Protein AF-A0A0L0N8L1-F1 (afdb_monomer)

Foldseek 3Di:
DVVVVVVVVVVVPDDPPDPDFQFQQADFLPCVLDDPLLVQLVVVLLVLQQVFADFPLLLVLLLLLLLLLLLLLQLLLLQVLLCCLQPPQQADPVLSLLLNVLLLQLLLQLLQVLLVVCLPVHQLVVVLVLLVLLLVLLLQLLPQDCPPVPRDSSVSSSVSSNSNSNSSNNSLLRSLQSLQLNHHLQNSLLSLLSSNLSNLVSNLVLLVLLVVLLVVLCVVPVQVVVLAPFWPPCPVVSSVSSSVSSSCSSNCSNVSSVVSSVSSVPQDGALQCCCGRRVNSLSSVVNSCVRRNDDDPPPPPPRDDDPDDPDDPDPNSPDDDHHQPDPVSCCVVCPVSPQVLALCLLQLLLLLLLLLPLLLVCSNLLSLLQLVAAADFDDLDPPDPSCADPDVPIGTPSVVCNVSPQGPSQRHRNCSSDGSSNSSVVSSVSCCQQASVLLSQLSVLLSVCSFPDFQLVQLLVLLLVLLVLLLVLLVVCVVRRRHNCSCVSSVSSSVSSSSCNNHNVSSSSNQLSQQATSSSSSNSSSSSNSSNSVSSSVSSVVSVVCVVPPVDSSSSSVSSNVSSVSSNVSSVSSQARHFGQWDWDADPVRDIGIRGDHSSCSNSGDNNCVVVVDDRHPVSSVVVVVVVVVVVVVVVPDDPVVVVVVVVVVVVPDDDDDDDDDDPPDPPPPPVVPPPDDDDDDDDDDDDDDDDDDDDDDDDDDDDDDDDDDDDDDDDDDDDDDDDDDDDDDDDDDDDDDDQLWAKEWEWEFAPFKIKIWIWTDGPPDDDFTHTFWIKMWGCLVNDQIFIWIDGPNHTPGDRHGDPPQRNAPLSRLVVRLCVCCVPVVNVCRVDLLSHAAYEFEAADPQPDQFKDWDDVVSLVVLLVCCQLPVNGGVRRSVVLVSCCVSNVNYTYMYGYQQNLVPPADCVQFDDPDDVVVCVVVSFTFRGGPSLQLLQVLVQVCVVVVHDLQCAWAWEWADDLQTKIFTRHRNGTHHIQGISYSQAAFFGLQAAHDDDPCVLCVVDVQQQDADPPADPSGGDGNVNCCRRHVHGLCVQPVDRDLVVLLPDPPPSSVVNLVRRLVRLLVVVVVSCVVNVVPHQEHEFEHPCSQQPLVSLQSNQVSVCVSQWAFQSVQSDDRDPDQKDWGTDPRTPHTYMYGYTDSSSSSSRSQSPDPVSD

Radius of gyration: 41.77 Å; Cα contacts (8 Å, |Δi|>4): 1923; chains: 1; bounding box: 93×84×122 Å

Mean predicted aligned error: 19.24 Å

Solvent-accessible surface area (backbone atoms only — not comparable to full-atom values): 61815 Å² total; per-residue (Å²): 104,75,64,56,53,50,51,52,56,54,72,71,72,76,71,99,77,72,91,65,73,44,26,73,59,61,61,53,63,53,60,82,65,53,54,72,65,59,55,46,54,52,50,50,48,48,49,62,30,52,76,43,66,78,57,70,67,63,47,51,41,43,22,34,48,40,21,24,39,26,18,57,62,43,26,50,64,63,27,53,40,39,48,29,55,57,77,48,54,90,57,71,68,61,61,66,51,47,44,52,49,33,19,41,53,18,19,30,51,14,7,45,50,39,4,43,44,29,50,72,79,34,60,46,70,52,61,56,53,31,52,51,38,33,39,55,18,30,49,44,42,42,65,47,48,39,72,93,79,82,40,57,34,67,59,48,35,35,50,21,31,19,46,27,13,25,17,52,14,26,46,59,19,44,40,41,36,54,46,43,56,64,37,9,57,81,31,25,54,34,54,46,36,55,27,56,37,21,33,37,47,15,38,38,47,28,42,52,48,43,50,55,47,50,53,54,45,32,77,76,65,40,45,74,83,58,36,30,84,41,32,57,67,48,44,72,60,42,37,53,52,38,48,51,43,35,29,50,46,46,36,52,39,32,53,48,42,57,56,32,50,68,55,50,79,76,56,67,58,44,29,56,51,29,32,23,43,66,66,32,58,70,58,10,48,49,43,44,33,73,75,71,50,76,82,73,85,88,65,67,92,76,68,83,80,78,77,87,69,94,82,71,83,73,83,67,56,93,66,81,70,39,41,74,90,32,71,65,40,51,41,44,48,31,61,72,47,45,33,48,44,42,54,49,15,45,17,46,29,25,17,27,44,27,24,25,55,47,33,57,38,69,76,37,61,50,54,44,41,55,48,61,27,43,50,65,70,54,80,78,51,85,85,43,87,49,40,56,48,88,52,94,89,33,46,33,49,48,65,59,30,60,80,72,43,77,43,72,48,63,47,48,52,59,54,73,76,55,29,59,66,53,47,53,54,51,51,42,52,53,42,43,66,33,42,26,55,25,24,39,52,14,21,56,52,25,38,78,38,44,72,79,48,63,61,41,61,43,32,20,48,29,22,44,51,47,16,52,46,27,38,51,32,12,56,45,32,66,72,24,63,46,26,89,57,10,57,57,36,43,55,44,47,17,52,43,33,16,46,37,30,43,20,34,56,48,41,59,56,46,49,39,41,40,49,40,29,72,68,47,20,22,33,55,24,3,47,17,52,21,32,15,38,52,17,31,52,51,15,48,53,49,45,52,50,45,62,72,74,48,87,56,94,58,46,66,23,52,42,26,39,54,26,14,57,42,18,41,50,22,19,52,36,32,58,40,34,46,70,74,62,51,47,80,48,68,48,98,88,70,54,71,51,70,45,59,57,47,52,65,73,33,28,32,32,48,51,32,44,42,74,74,71,44,66,66,44,54,66,50,46,50,51,50,52,50,53,50,53,51,51,55,51,49,64,73,70,57,56,79,72,60,60,57,58,51,56,60,51,54,64,72,72,66,72,85,77,84,82,77,94,75,92,88,85,82,84,83,83,70,76,80,71,78,81,78,86,84,83,88,88,90,89,84,90,79,87,89,87,86,83,86,83,90,78,88,81,83,88,76,88,85,83,89,83,87,83,89,84,79,94,84,84,84,88,84,90,80,91,80,90,88,82,86,89,86,87,87,85,87,87,86,84,86,89,82,77,97,60,87,71,68,38,25,36,38,20,36,44,47,51,93,39,32,43,37,40,39,34,26,44,36,56,87,89,55,98,57,76,60,41,74,49,36,40,36,33,37,36,27,64,76,56,73,72,28,25,38,34,33,29,49,70,90,42,79,76,38,80,65,41,75,52,68,93,80,56,76,47,71,57,43,41,51,53,51,50,53,48,55,49,38,72,32,80,84,44,73,76,31,72,46,64,80,42,36,46,29,37,37,34,51,35,48,68,41,77,91,43,58,62,67,41,68,58,44,75,67,48,46,51,51,52,57,65,42,21,74,72,39,35,98,54,28,50,63,26,51,57,46,51,55,47,44,52,72,69,28,73,79,30,51,42,30,41,38,32,17,18,21,49,32,60,62,34,48,66,87,75,25,55,62,102,59,65,61,68,61,25,61,77,68,67,56,35,45,42,25,58,59,17,45,39,49,53,37,46,44,52,53,49,17,60,74,69,74,44,56,45,70,75,32,22,34,42,39,32,42,27,40,62,64,28,37,43,34,29,29,50,43,56,36,29,50,48,54,41,22,25,68,42,88,43,32,34,38,54,17,23,25,17,48,17,61,68,65,85,64,50,53,60,72,74,36,90,59,29,85,38,75,27,90,86,36,52,99,92,32,79,36,32,32,40,56,46,44,41,48,64,60,21,24,44,22,64,62,56,77,46,63,57,61,68,61,33,75,75,38,85,49,71,47,26,42,50,46,50,53,50,52,41,52,50,49,42,54,49,51,54,54,37,39,56,75,48,70,69,58,51,58,29,45,34,26,14,35,72,46,36,49,64,36,43,71,58,52,49,55,34,33,61,75,42,33,90,81,30,37,34,66,26,74,75,57,39,54,74,84,74,93,60,55,63,42,74,23,31,31,93,86,32,79,24,44,30,33,36,34,65,64,51,45,54,56,40,50,47,39,64,52,68,75,38,72,92,80,110

pLDDT: mean 81.29, std 20.38, range [22.73, 98.81]

InterPro domains:
  IPR000890 Aliphatic acid kinase, short-chain [PF00871] (745-1147)
  IPR000890 Aliphatic acid kinase, short-chain [PR00471] (745-756)
  IPR000890 Aliphatic acid kinase, short-chain [PR00471] (924-937)
  IPR000890 Aliphatic acid kinase, short-chain [PR00471] (954-975)
  IPR000890 Aliphatic acid kinase, short-chain [PR00471] (1056-1069)
  IPR000890 Aliphatic acid kinase, short-chain [PR00471] (1079-1095)
  IPR000890 Aliphatic acid kinase, short-chain [PR00471] (1135-1147)
  IPR000890 Aliphatic acid kinase, short-chain [PTHR21060] (742-1151)
  IPR004372 Acetate/propionate kinase [MF_00020] (742-1157)
  IPR004372 Acetate/propionate kinase [TIGR00016] (742-1149)
  IPR005828 Major facilitator, sugar transporter-like [PF00083] (96-279)
  IPR005828 Major facilitator, sugar transporter-like [PF00083] (435-585)
  IPR005829 Sugar transporter, conserved site [PS00217] (163-188)
  IPR020846 Major facilitator superfamily domain [PS50850] (58-582)
  IPR023865 Aliphatic acid kinase, short-chain, conserved site [PS01075] (745-756)
  IPR023865 Aliphatic acid kinase, short-chain, conserved site [PS01076] (954-971)
  IPR036259 MFS transporter superfamily [G3DSA:1.20.1250.20] (55-306)
  IPR036259 MFS transporter superfamily [G3DSA:1.20.1250.20] (315-604)
  IPR036259 MFS transporter superfamily [SSF103473] (57-588)
  IPR043129 ATPase, nucleotide binding domain [SSF53067] (742-947)

Structure (mmCIF, N/CA/C/O backbone):
data_AF-A0A0L0N8L1-F1
#
_entry.id   AF-A0A0L0N8L1-F1
#
loop_
_atom_site.group_PDB
_atom_site.id
_atom_site.type_symbol
_atom_site.label_atom_id
_atom_site.label_alt_id
_atom_site.label_comp_id
_atom_site.label_asym_id
_atom_site.label_entity_id
_atom_site.label_seq_id
_atom_site.pdbx_PDB_ins_code
_atom_site.Cartn_x
_atom_site.Cartn_y
_atom_site.Cartn_z
_atom_site.occupancy
_atom_site.B_iso_or_equiv
_atom_site.auth_seq_id
_atom_site.auth_comp_id
_atom_site.auth_asym_id
_atom_site.auth_atom_id
_atom_site.pdbx_PDB_model_num
ATOM 1 N N . MET A 1 1 ? 2.390 -14.575 0.956 1.00 31.30 1 MET A N 1
ATOM 2 C CA . MET A 1 1 ? 2.140 -14.173 -0.447 1.00 31.30 1 MET A CA 1
ATOM 3 C C . MET A 1 1 ? 1.928 -15.355 -1.404 1.00 31.30 1 MET A C 1
ATOM 5 O O . MET A 1 1 ? 0.802 -15.534 -1.832 1.00 31.30 1 MET A O 1
ATOM 9 N N . LEU A 1 2 ? 2.912 -16.229 -1.684 1.00 25.84 2 LEU A N 1
ATOM 10 C CA . LEU A 1 2 ? 2.703 -17.440 -2.521 1.00 25.84 2 LEU A CA 1
ATOM 11 C C . LEU A 1 2 ? 1.665 -18.429 -1.940 1.00 25.84 2 LEU A C 1
ATOM 13 O O . LEU A 1 2 ? 0.949 -19.092 -2.685 1.00 25.84 2 LEU A O 1
ATOM 17 N N . ALA A 1 3 ? 1.545 -18.493 -0.610 1.00 29.69 3 ALA A N 1
ATOM 18 C CA . ALA A 1 3 ? 0.533 -19.297 0.080 1.00 29.69 3 ALA A CA 1
ATOM 19 C C . ALA A 1 3 ? -0.884 -18.688 0.012 1.00 29.69 3 ALA A C 1
ATOM 21 O O . ALA A 1 3 ? -1.840 -19.431 -0.168 1.00 29.69 3 ALA A O 1
ATOM 22 N N . GLU A 1 4 ? -1.027 -17.356 0.077 1.00 34.84 4 GLU A N 1
ATOM 23 C CA . GLU A 1 4 ? -2.303 -16.660 -0.197 1.00 34.84 4 GLU A CA 1
ATOM 24 C C . GLU A 1 4 ? -2.695 -16.793 -1.667 1.00 34.84 4 GLU A C 1
ATOM 26 O O . GLU A 1 4 ? -3.847 -17.074 -1.970 1.00 34.84 4 GLU A O 1
ATOM 31 N N . PHE A 1 5 ? -1.717 -16.707 -2.573 1.00 31.94 5 PHE A N 1
ATOM 32 C CA . PHE A 1 5 ? -1.910 -16.945 -3.999 1.00 31.94 5 PHE A CA 1
ATOM 33 C C . PHE A 1 5 ? -2.424 -18.370 -4.267 1.00 31.94 5 PHE A C 1
ATOM 35 O O . PHE A 1 5 ? -3.373 -18.541 -5.027 1.00 31.94 5 PHE A O 1
ATOM 42 N N . LYS A 1 6 ? -1.879 -19.390 -3.580 1.00 33.03 6 LYS A N 1
ATOM 43 C CA . LYS A 1 6 ? -2.383 -20.777 -3.623 1.00 33.03 6 LYS A CA 1
ATOM 44 C C . LYS A 1 6 ? -3.763 -20.946 -2.983 1.00 33.03 6 LYS A C 1
ATOM 46 O O . LYS A 1 6 ? -4.556 -21.734 -3.488 1.00 33.03 6 LYS A O 1
ATOM 51 N N . ARG A 1 7 ? -4.045 -20.240 -1.884 1.00 37.62 7 ARG A N 1
ATOM 52 C CA . ARG A 1 7 ? -5.322 -20.324 -1.156 1.00 37.62 7 ARG A CA 1
ATOM 53 C C . ARG A 1 7 ? -6.463 -19.710 -1.968 1.00 37.62 7 ARG A C 1
ATOM 55 O O . ARG A 1 7 ? -7.511 -20.330 -2.086 1.00 37.62 7 ARG A O 1
ATOM 62 N N . ASP A 1 8 ? -6.208 -18.579 -2.620 1.00 38.78 8 ASP A N 1
ATOM 63 C CA . ASP A 1 8 ? -7.156 -17.951 -3.539 1.00 38.78 8 ASP A CA 1
ATOM 64 C C . ASP A 1 8 ? -7.320 -18.756 -4.835 1.00 38.78 8 ASP A C 1
ATOM 66 O O . ASP A 1 8 ? -8.438 -18.893 -5.310 1.00 38.78 8 ASP A O 1
ATOM 70 N N . LEU A 1 9 ? -6.255 -19.358 -5.385 1.00 34.81 9 LEU A N 1
ATOM 71 C CA . LEU A 1 9 ? -6.366 -20.297 -6.516 1.00 34.81 9 LEU A CA 1
ATOM 72 C C . LEU A 1 9 ? -7.207 -21.538 -6.171 1.00 34.81 9 LEU A C 1
ATOM 74 O O . LEU A 1 9 ? -7.935 -22.039 -7.028 1.00 34.81 9 LEU A O 1
ATOM 78 N N . HIS A 1 10 ? -7.148 -22.014 -4.923 1.00 37.34 10 HIS A N 1
ATOM 79 C CA . HIS A 1 10 ? -7.992 -23.110 -4.444 1.00 37.34 10 HIS A CA 1
ATOM 80 C C . HIS A 1 10 ? -9.467 -22.696 -4.312 1.00 37.34 10 HIS A C 1
ATOM 82 O O . HIS A 1 10 ? -10.334 -23.446 -4.762 1.00 37.34 10 HIS A O 1
ATOM 88 N N . ASP A 1 11 ? -9.746 -21.487 -3.811 1.00 40.31 11 ASP A N 1
ATOM 89 C CA . ASP A 1 11 ? -11.101 -20.909 -3.710 1.00 40.31 11 ASP A CA 1
ATOM 90 C C . ASP A 1 11 ? -11.741 -20.608 -5.083 1.00 40.31 11 ASP A C 1
ATOM 92 O O . ASP A 1 11 ? -12.947 -20.386 -5.193 1.00 40.31 11 ASP A O 1
ATOM 96 N N . MET A 1 12 ? -10.951 -20.622 -6.162 1.00 39.97 12 MET A N 1
ATOM 97 C CA . MET A 1 12 ? -11.433 -20.412 -7.529 1.00 39.97 12 MET A CA 1
ATOM 98 C C . MET A 1 12 ? -11.924 -21.681 -8.239 1.00 39.97 12 MET A C 1
ATOM 100 O O . MET A 1 12 ? -12.545 -21.556 -9.296 1.00 39.97 12 MET A O 1
ATOM 104 N N . SER A 1 13 ? -11.666 -22.883 -7.705 1.00 36.09 13 SER A N 1
ATOM 105 C CA . SER A 1 13 ? -11.849 -24.140 -8.460 1.00 36.09 13 SER A CA 1
ATOM 106 C C . SER A 1 13 ? -12.893 -25.128 -7.929 1.00 36.09 13 SER A C 1
ATOM 108 O O . SER A 1 13 ? -13.105 -26.153 -8.572 1.00 36.09 13 SER A O 1
ATOM 110 N N . ALA A 1 14 ? -13.612 -24.852 -6.839 1.00 36.22 14 ALA A N 1
ATOM 111 C CA . ALA A 1 14 ? -14.606 -25.810 -6.347 1.00 36.22 14 ALA A CA 1
ATOM 112 C C . ALA A 1 14 ? -15.752 -25.151 -5.569 1.00 36.22 14 ALA A C 1
ATOM 114 O O . ALA A 1 14 ? -15.666 -25.023 -4.357 1.00 36.22 14 ALA A O 1
ATOM 115 N N . ASP A 1 15 ? -16.813 -24.739 -6.276 1.00 35.16 15 ASP A N 1
ATOM 116 C CA . ASP A 1 15 ? -18.218 -25.047 -5.933 1.00 35.16 15 ASP A CA 1
ATOM 117 C C . ASP A 1 15 ? -19.185 -24.285 -6.879 1.00 35.16 15 ASP A C 1
ATOM 119 O O . ASP A 1 15 ? -19.436 -23.089 -6.692 1.00 35.16 15 ASP A O 1
ATOM 123 N N . PRO A 1 16 ? -19.758 -24.946 -7.904 1.00 38.03 16 PRO A N 1
ATOM 124 C CA . PRO A 1 16 ? -20.753 -24.349 -8.798 1.00 38.03 16 PRO A CA 1
ATOM 125 C C . PRO A 1 16 ? -22.111 -24.071 -8.126 1.00 38.03 16 PRO A C 1
ATOM 127 O O . PRO A 1 16 ? -22.988 -23.497 -8.771 1.00 38.03 16 PRO A O 1
ATOM 130 N N . SER A 1 17 ? -22.315 -24.490 -6.870 1.00 34.12 17 SER A N 1
ATOM 131 C CA . SER A 1 17 ? -23.616 -24.462 -6.191 1.00 34.12 17 SER A CA 1
ATOM 132 C C . SER A 1 17 ? -23.808 -23.327 -5.174 1.00 34.12 17 SER A C 1
ATOM 134 O O . SER A 1 17 ? -24.911 -23.163 -4.650 1.00 34.12 17 SER A O 1
ATOM 136 N N . SER A 1 18 ? -22.809 -22.467 -4.935 1.00 39.97 18 SER A N 1
ATOM 137 C CA . SER A 1 18 ? -22.993 -21.340 -4.009 1.00 39.97 18 SER A CA 1
ATOM 138 C C . SER A 1 18 ? -23.802 -20.193 -4.641 1.00 39.97 18 SER A C 1
ATOM 140 O O . SER A 1 18 ? -23.344 -19.390 -5.453 1.00 39.97 18 SER A O 1
ATOM 142 N N . THR A 1 19 ? -25.058 -20.090 -4.223 1.00 41.28 19 THR A N 1
ATOM 143 C CA . THR A 1 19 ? -26.025 -19.020 -4.498 1.00 41.28 19 THR A CA 1
ATOM 144 C C . THR A 1 19 ? -25.607 -17.652 -3.922 1.00 41.28 19 THR A C 1
ATOM 146 O O . THR A 1 19 ? -26.322 -17.067 -3.107 1.00 41.28 19 THR A O 1
ATOM 149 N N . ARG A 1 20 ? -24.455 -17.092 -4.317 1.00 47.56 20 ARG A N 1
ATOM 150 C CA . ARG A 1 20 ? -24.034 -15.733 -3.926 1.00 47.56 20 ARG A CA 1
ATOM 151 C C . ARG A 1 20 ? -23.883 -14.829 -5.144 1.00 47.56 20 ARG A C 1
ATOM 153 O O . ARG A 1 20 ? -22.935 -14.926 -5.915 1.00 47.56 20 ARG A O 1
ATOM 160 N N . ARG A 1 21 ? -24.844 -13.913 -5.283 1.00 55.28 21 ARG A N 1
ATOM 161 C CA . ARG A 1 21 ? -24.829 -12.802 -6.243 1.00 55.28 21 ARG A CA 1
ATOM 162 C C . ARG A 1 21 ? -23.517 -12.025 -6.077 1.00 55.28 21 ARG A C 1
ATOM 164 O O . ARG A 1 21 ? -23.222 -11.563 -4.976 1.00 55.28 21 ARG A O 1
ATOM 171 N N . ARG A 1 22 ? -22.720 -11.953 -7.147 1.00 57.34 22 ARG A N 1
ATOM 172 C CA . ARG A 1 22 ? -21.345 -11.424 -7.109 1.00 57.34 22 ARG A CA 1
ATOM 173 C C . ARG A 1 22 ? -21.270 -9.899 -7.203 1.00 57.34 22 ARG A C 1
ATOM 175 O O . ARG A 1 22 ? -20.314 -9.336 -6.710 1.00 57.34 22 ARG A O 1
ATOM 182 N N . ASN A 1 23 ? -22.261 -9.217 -7.779 1.00 64.56 23 ASN A N 1
ATOM 183 C CA . ASN A 1 23 ? -22.168 -7.781 -8.048 1.00 64.56 23 ASN A CA 1
ATOM 184 C C . ASN A 1 23 ? -23.208 -6.992 -7.248 1.00 64.56 23 ASN A C 1
ATOM 186 O O . ASN A 1 23 ? -24.409 -7.206 -7.407 1.00 64.56 23 ASN A O 1
ATOM 190 N N . ARG A 1 24 ? -22.737 -6.079 -6.393 1.00 65.62 24 ARG A N 1
ATOM 191 C CA . ARG A 1 24 ? -23.572 -5.078 -5.715 1.00 65.62 24 ARG A CA 1
ATOM 192 C C . ARG A 1 24 ? -23.454 -3.684 -6.317 1.00 65.62 24 ARG A C 1
ATOM 194 O O . ARG A 1 24 ? -24.265 -2.832 -5.980 1.00 65.62 24 ARG A O 1
ATOM 201 N N . GLY A 1 25 ? -22.453 -3.451 -7.168 1.00 55.81 25 GLY A N 1
ATOM 202 C CA . GLY A 1 25 ? -22.098 -2.147 -7.738 1.00 55.81 25 GLY A CA 1
ATOM 203 C C . GLY A 1 25 ? -23.075 -1.634 -8.780 1.00 55.81 25 GLY A C 1
ATOM 204 O O . GLY A 1 25 ? -23.444 -0.463 -8.776 1.00 55.81 25 GLY A O 1
ATOM 205 N N . PHE A 1 26 ? -23.531 -2.528 -9.649 1.00 67.00 26 PHE A N 1
ATOM 206 C CA . PHE A 1 26 ? -24.394 -2.184 -10.767 1.00 67.00 26 PHE A CA 1
ATOM 207 C C . PHE A 1 26 ? -25.845 -2.541 -10.447 1.00 67.00 26 PHE A C 1
ATOM 209 O O . PHE A 1 26 ? -26.137 -3.708 -10.243 1.00 67.00 26 PHE A O 1
ATOM 216 N N . LEU A 1 27 ? -26.750 -1.561 -10.367 1.00 62.88 27 LEU A N 1
ATOM 217 C CA . LEU A 1 27 ? -28.189 -1.791 -10.131 1.00 62.88 27 LEU A CA 1
ATOM 218 C C . LEU A 1 27 ? -29.079 -1.108 -11.173 1.00 62.88 27 LEU A C 1
ATOM 220 O O . LEU A 1 27 ? -30.290 -0.975 -10.994 1.00 62.88 27 LEU A O 1
ATOM 224 N N . GLY A 1 28 ? -28.473 -0.710 -12.293 1.00 66.88 28 GLY A N 1
ATOM 225 C CA . GLY A 1 28 ? -29.132 0.106 -13.301 1.00 66.88 28 GLY A CA 1
ATOM 226 C C . GLY A 1 28 ? -29.505 1.500 -12.767 1.00 66.88 28 GLY A C 1
ATOM 227 O O . GLY A 1 28 ? -28.970 1.944 -11.753 1.00 66.88 28 GLY A O 1
ATOM 228 N N . PRO A 1 29 ? -30.428 2.202 -13.440 1.00 61.03 29 PRO A N 1
ATOM 229 C CA . PRO A 1 29 ? -30.813 3.583 -13.126 1.00 61.03 29 PRO A CA 1
ATOM 230 C C . PRO A 1 29 ? -31.693 3.732 -11.874 1.00 61.03 29 PRO A C 1
ATOM 232 O O . PRO A 1 29 ? -32.111 4.842 -11.550 1.00 61.03 29 PRO A O 1
ATOM 235 N N . ASP A 1 30 ? -32.009 2.626 -11.197 1.00 63.00 30 ASP A N 1
ATOM 236 C CA . ASP A 1 30 ? -32.888 2.562 -10.030 1.00 63.00 30 ASP A CA 1
ATOM 237 C C . ASP A 1 30 ? -32.089 2.092 -8.801 1.00 63.00 30 ASP A C 1
ATOM 239 O O . ASP A 1 30 ? -32.341 1.037 -8.215 1.00 63.00 30 ASP A O 1
ATOM 243 N N . SER A 1 31 ? -31.084 2.886 -8.413 1.00 61.56 31 SER A N 1
ATOM 244 C CA . SER A 1 31 ? -30.234 2.646 -7.235 1.00 61.56 31 SER A CA 1
ATOM 245 C C . SER A 1 31 ? -30.989 2.689 -5.902 1.00 61.56 31 SER A C 1
ATOM 247 O O . SER A 1 31 ? -30.432 2.322 -4.869 1.00 61.56 31 SER A O 1
ATOM 249 N N . SER A 1 32 ? -32.286 3.025 -5.926 1.00 58.28 32 SER A N 1
ATOM 250 C CA . SER A 1 32 ? -33.213 2.886 -4.795 1.00 58.28 32 SER A CA 1
ATOM 251 C C . SER A 1 32 ? -33.358 1.438 -4.301 1.00 58.28 32 SER A C 1
ATOM 253 O O . SER A 1 32 ? -33.788 1.208 -3.174 1.00 58.28 32 SER A O 1
ATOM 255 N N . ALA A 1 33 ? -32.965 0.458 -5.125 1.00 59.59 33 ALA A N 1
ATOM 256 C CA . ALA A 1 33 ? -32.945 -0.956 -4.766 1.00 59.59 33 ALA A CA 1
ATOM 257 C C . ALA A 1 33 ? -31.792 -1.345 -3.819 1.00 59.59 33 ALA A C 1
ATOM 259 O O . ALA A 1 33 ? -31.799 -2.475 -3.317 1.00 59.59 33 ALA A O 1
ATOM 260 N N . LEU A 1 34 ? -30.816 -0.450 -3.586 1.00 69.06 34 LEU A N 1
ATOM 261 C CA . LEU A 1 34 ? -29.739 -0.676 -2.622 1.00 69.06 34 LEU A CA 1
ATOM 262 C C . LEU A 1 34 ? -30.287 -0.693 -1.191 1.00 69.06 34 LEU A C 1
ATOM 264 O O . LEU A 1 34 ? -31.005 0.226 -0.793 1.00 69.06 34 LEU A O 1
ATOM 268 N N . PRO A 1 35 ? -29.885 -1.675 -0.368 1.00 71.50 35 PRO A N 1
ATOM 269 C CA . PRO A 1 35 ? -30.033 -1.574 1.075 1.00 71.50 35 PRO A CA 1
ATOM 270 C C . PRO A 1 35 ? -29.400 -0.278 1.597 1.00 71.50 35 PRO A C 1
ATOM 272 O O . PRO A 1 35 ? -28.326 0.115 1.141 1.00 71.50 35 PRO A O 1
ATOM 275 N N . ALA A 1 36 ? -30.014 0.343 2.608 1.00 73.19 36 ALA A N 1
ATOM 276 C CA . ALA A 1 36 ? -29.493 1.564 3.233 1.00 73.19 36 ALA A CA 1
ATOM 277 C C . ALA A 1 36 ? -28.023 1.425 3.679 1.00 73.19 36 ALA A C 1
ATOM 279 O O . ALA A 1 36 ? -27.242 2.363 3.539 1.00 73.19 36 ALA A O 1
ATOM 280 N N . GLN A 1 37 ? -27.635 0.226 4.129 1.00 73.12 37 GLN A N 1
ATOM 281 C CA . GLN A 1 37 ? -26.256 -0.093 4.489 1.00 73.12 37 GLN A CA 1
ATOM 282 C C . GLN A 1 37 ? -25.293 -0.003 3.296 1.00 73.12 37 GLN A C 1
ATOM 284 O O . GLN A 1 37 ? -24.238 0.603 3.418 1.00 73.12 37 GLN A O 1
ATOM 289 N N . ASP A 1 38 ? -25.654 -0.549 2.131 1.00 75.25 38 ASP A N 1
ATOM 290 C CA . ASP A 1 38 ? -24.773 -0.527 0.956 1.00 75.25 38 ASP A CA 1
ATOM 291 C C . ASP A 1 38 ? -24.589 0.916 0.436 1.00 75.25 38 ASP A C 1
ATOM 293 O O . ASP A 1 38 ? -23.500 1.289 -0.002 1.00 75.25 38 ASP A O 1
ATOM 297 N N . VAL A 1 39 ? -25.634 1.755 0.516 1.00 77.75 39 VAL A N 1
ATOM 298 C CA . VAL A 1 39 ? -25.536 3.198 0.210 1.00 77.75 39 VAL A CA 1
ATOM 299 C C . VAL A 1 39 ? -24.558 3.882 1.164 1.00 77.75 39 VAL A C 1
ATOM 301 O O . VAL A 1 39 ? -23.739 4.704 0.747 1.00 77.75 39 VAL A O 1
ATOM 304 N N . GLN A 1 40 ? -24.618 3.522 2.443 1.00 81.06 40 GLN A N 1
ATOM 305 C CA . GLN A 1 40 ? -23.752 4.084 3.462 1.00 81.06 40 GLN A CA 1
ATOM 306 C C . GLN A 1 40 ? -22.291 3.641 3.310 1.00 81.06 40 GLN A C 1
ATOM 308 O O . GLN A 1 40 ? -21.398 4.479 3.434 1.00 81.06 40 GLN A O 1
ATOM 313 N N . ASP A 1 41 ? -22.042 2.370 2.985 1.00 80.38 41 ASP A N 1
ATOM 314 C CA . ASP A 1 41 ? -20.704 1.821 2.730 1.00 80.38 41 ASP A CA 1
ATOM 315 C C . ASP A 1 41 ? -20.020 2.533 1.558 1.00 80.38 41 ASP A C 1
ATOM 317 O O . ASP A 1 41 ? -18.851 2.917 1.656 1.00 80.38 41 ASP A O 1
ATOM 321 N N . ARG A 1 42 ? -20.764 2.786 0.474 1.00 83.75 42 ARG A N 1
ATOM 322 C CA . ARG A 1 42 ? -20.274 3.570 -0.670 1.00 83.75 42 ARG A CA 1
ATOM 323 C C . ARG A 1 42 ? -19.953 5.006 -0.272 1.00 83.75 42 ARG A C 1
ATOM 325 O O . ARG A 1 42 ? -18.864 5.495 -0.559 1.00 83.75 42 ARG A O 1
ATOM 332 N N . HIS A 1 43 ? -20.870 5.666 0.438 1.00 83.50 43 HIS A N 1
ATOM 333 C CA . HIS A 1 43 ? -20.669 7.045 0.877 1.00 83.50 43 HIS A CA 1
ATOM 334 C C . HIS A 1 43 ? -19.462 7.178 1.813 1.00 83.50 43 HIS A C 1
ATOM 336 O O . HIS A 1 43 ? -18.691 8.125 1.683 1.00 83.50 43 HIS A O 1
ATOM 342 N N . GLN A 1 44 ? -19.260 6.230 2.732 1.00 82.50 44 GLN A N 1
ATOM 343 C CA . GLN A 1 44 ? -18.094 6.231 3.613 1.00 82.50 44 GLN A CA 1
ATOM 344 C C . GLN A 1 44 ? -16.796 6.027 2.830 1.00 82.50 44 GLN A C 1
ATOM 346 O O . GLN A 1 44 ? -15.854 6.795 3.017 1.00 82.50 44 GLN A O 1
ATOM 351 N N . LEU A 1 45 ? -16.739 5.021 1.954 1.00 83.44 45 LEU A N 1
ATOM 352 C CA . LEU A 1 45 ? -15.551 4.765 1.142 1.00 83.44 45 LEU A CA 1
ATOM 353 C C . LEU A 1 45 ? -15.181 5.999 0.309 1.00 83.44 45 LEU A C 1
ATOM 355 O O . LEU A 1 45 ? -14.021 6.406 0.275 1.00 83.44 45 LEU A O 1
ATOM 359 N N . ARG A 1 46 ? -16.179 6.625 -0.318 1.00 83.94 46 ARG A N 1
ATOM 360 C CA . ARG A 1 46 ? -15.994 7.865 -1.063 1.00 83.94 46 ARG A CA 1
ATOM 361 C C . ARG A 1 46 ? -15.516 9.002 -0.173 1.00 83.94 46 ARG A C 1
ATOM 363 O O . ARG A 1 46 ? -14.603 9.717 -0.561 1.00 83.94 46 ARG A O 1
ATOM 370 N N . TYR A 1 47 ? -16.105 9.171 1.004 1.00 83.00 47 TYR A N 1
ATOM 371 C CA . TYR A 1 47 ? -15.695 10.203 1.949 1.00 83.00 47 TYR A CA 1
ATOM 372 C C . TYR A 1 47 ? -14.221 10.048 2.354 1.00 83.00 47 TYR A C 1
ATOM 374 O O . TYR A 1 47 ? -13.480 11.027 2.351 1.00 83.00 47 TYR A O 1
ATOM 382 N N . GLU A 1 48 ? -13.763 8.825 2.631 1.00 81.31 48 GLU A N 1
ATOM 383 C CA . GLU A 1 48 ? -12.357 8.551 2.957 1.00 81.31 48 GLU A CA 1
ATOM 384 C C . GLU A 1 48 ? -11.405 8.858 1.790 1.00 81.31 48 GLU A C 1
ATOM 386 O O . GLU A 1 48 ? -10.320 9.408 2.005 1.00 81.31 48 GLU A O 1
ATOM 391 N N . LEU A 1 49 ? -11.821 8.554 0.557 1.00 82.88 49 LEU A N 1
ATOM 392 C CA . LEU A 1 49 ? -11.081 8.935 -0.647 1.00 82.88 49 LEU A CA 1
ATOM 393 C C . LEU A 1 49 ? -11.069 10.460 -0.833 1.00 82.88 49 LEU A C 1
ATOM 395 O O . LEU A 1 49 ? -10.014 11.034 -1.079 1.00 82.88 49 LEU A O 1
ATOM 399 N N . ASP A 1 50 ? -12.211 11.132 -0.674 1.00 83.31 50 ASP A N 1
ATOM 400 C CA . ASP A 1 50 ? -12.374 12.573 -0.899 1.00 83.31 50 ASP A CA 1
ATOM 401 C C . ASP A 1 50 ? -11.668 13.441 0.156 1.00 83.31 50 ASP A C 1
ATOM 403 O O . ASP A 1 50 ? -11.255 14.561 -0.155 1.00 83.31 50 ASP A O 1
ATOM 407 N N . LEU A 1 51 ? -11.446 12.925 1.369 1.00 78.38 51 LEU A N 1
ATOM 408 C CA . LEU A 1 51 ? -10.599 13.581 2.372 1.00 78.38 51 LEU A CA 1
ATOM 409 C C . LEU A 1 51 ? -9.128 13.666 1.955 1.00 78.38 51 LEU A C 1
ATOM 411 O O . LEU A 1 51 ? -8.391 14.511 2.465 1.00 78.38 51 LEU A O 1
ATOM 415 N N . ASN A 1 52 ? -8.702 12.825 1.015 1.00 70.19 52 ASN A N 1
ATOM 416 C CA . ASN A 1 52 ? -7.328 12.750 0.569 1.00 70.19 52 ASN A CA 1
ATOM 417 C C . ASN A 1 52 ? -7.206 13.157 -0.901 1.00 70.19 52 ASN A C 1
ATOM 419 O O . ASN A 1 52 ? -7.527 12.420 -1.832 1.00 70.19 52 ASN A O 1
ATOM 423 N N . SER A 1 53 ? -6.689 14.359 -1.138 1.00 66.50 53 SER A N 1
ATOM 424 C CA . SER A 1 53 ? -6.664 14.931 -2.484 1.00 66.50 53 SER A CA 1
ATOM 425 C C . SER A 1 53 ? -5.636 14.274 -3.413 1.00 66.50 53 SER A C 1
ATOM 427 O O . SER A 1 53 ? -5.892 14.185 -4.610 1.00 66.50 53 SER A O 1
ATOM 429 N N . TRP A 1 54 ? -4.495 13.780 -2.925 1.00 79.44 54 TRP A N 1
ATOM 430 C CA . TRP A 1 54 ? -3.454 13.193 -3.779 1.00 79.44 54 TRP A CA 1
ATOM 431 C C . TRP A 1 54 ? -2.604 12.160 -3.039 1.00 79.44 54 TRP A C 1
ATOM 433 O O . TRP A 1 54 ? -2.152 12.417 -1.926 1.00 79.44 54 TRP A O 1
ATOM 443 N N . ASN A 1 55 ? -2.316 11.022 -3.678 1.00 82.19 55 ASN A N 1
ATOM 444 C CA . ASN A 1 55 ? -1.431 9.996 -3.125 1.00 82.19 55 ASN A CA 1
ATOM 445 C C . ASN A 1 55 ? -0.259 9.712 -4.063 1.00 82.19 55 ASN A C 1
ATOM 447 O O . ASN A 1 55 ? -0.434 9.164 -5.153 1.00 82.19 55 ASN A O 1
ATOM 451 N N . LEU A 1 56 ? 0.948 10.055 -3.611 1.00 83.00 56 LEU A N 1
ATOM 452 C CA . LEU A 1 56 ? 2.175 9.863 -4.384 1.00 83.00 56 LEU A CA 1
ATOM 453 C C . LEU A 1 56 ? 2.510 8.389 -4.623 1.00 83.00 56 LEU A C 1
ATOM 455 O O . LEU A 1 56 ? 3.113 8.083 -5.646 1.00 83.00 56 LEU A O 1
ATOM 459 N N . ARG A 1 57 ? 2.112 7.474 -3.728 1.00 81.56 57 ARG A N 1
ATOM 460 C CA . ARG A 1 57 ? 2.399 6.038 -3.877 1.00 81.56 57 ARG A CA 1
ATOM 461 C C . ARG A 1 57 ? 1.570 5.437 -5.005 1.00 81.56 57 ARG A C 1
ATOM 463 O O . ARG A 1 57 ? 2.126 4.818 -5.904 1.00 81.56 57 ARG A O 1
ATOM 470 N N . ILE A 1 58 ? 0.258 5.678 -4.992 1.00 82.81 58 ILE A N 1
ATOM 471 C CA . ILE A 1 58 ? -0.646 5.201 -6.051 1.00 82.81 58 ILE A CA 1
ATOM 472 C C . ILE A 1 58 ? -0.262 5.822 -7.393 1.00 82.81 58 ILE A C 1
ATOM 474 O O . ILE A 1 58 ? -0.143 5.108 -8.388 1.00 82.81 58 ILE A O 1
ATOM 478 N N . TRP A 1 59 ? -0.025 7.139 -7.411 1.00 89.19 59 TRP A N 1
ATOM 479 C CA . TRP A 1 59 ? 0.413 7.825 -8.621 1.00 89.19 59 TRP A CA 1
ATOM 480 C C . TRP A 1 59 ? 1.733 7.252 -9.140 1.00 89.19 59 TRP A C 1
ATOM 482 O O . TRP A 1 59 ? 1.805 6.906 -10.311 1.00 89.19 59 TRP A O 1
ATOM 492 N N . GLY A 1 60 ? 2.750 7.107 -8.284 1.00 86.31 60 GLY A N 1
ATOM 493 C CA . GLY A 1 60 ? 4.066 6.607 -8.682 1.00 86.31 60 GLY A CA 1
ATOM 494 C C . GLY A 1 60 ? 3.997 5.211 -9.294 1.00 86.31 60 GLY A C 1
ATOM 495 O O . GLY A 1 60 ? 4.640 4.949 -10.310 1.00 86.31 60 GLY A O 1
ATOM 496 N N . VAL A 1 61 ? 3.150 4.336 -8.747 1.00 82.88 61 VAL A N 1
ATOM 497 C CA . VAL A 1 61 ? 2.968 2.991 -9.297 1.00 82.88 61 VAL A CA 1
ATOM 498 C C . VAL A 1 61 ? 2.304 3.032 -10.672 1.00 82.88 61 VAL A C 1
ATOM 500 O O . VAL A 1 61 ? 2.856 2.468 -11.617 1.00 82.88 61 VAL A O 1
ATOM 503 N N . ALA A 1 62 ? 1.166 3.716 -10.811 1.00 86.38 62 ALA A N 1
ATOM 504 C CA . ALA A 1 62 ? 0.467 3.797 -12.093 1.00 86.38 62 ALA A CA 1
ATOM 505 C C . ALA A 1 62 ? 1.300 4.528 -13.165 1.00 86.38 62 ALA A C 1
ATOM 507 O O . ALA A 1 62 ? 1.330 4.127 -14.326 1.00 86.38 62 ALA A O 1
ATOM 508 N N . ALA A 1 63 ? 2.026 5.575 -12.767 1.00 90.25 63 ALA A N 1
ATOM 509 C CA . ALA A 1 63 ? 2.910 6.343 -13.634 1.00 90.25 63 ALA A CA 1
ATOM 510 C C . ALA A 1 63 ? 4.104 5.511 -14.132 1.00 90.25 63 ALA A C 1
ATOM 512 O O . ALA A 1 63 ? 4.438 5.569 -15.313 1.00 90.25 63 ALA A O 1
ATOM 513 N N . SER A 1 64 ? 4.738 4.718 -13.261 1.00 88.56 64 SER A N 1
ATOM 514 C CA . SER A 1 64 ? 5.919 3.917 -13.627 1.00 88.56 64 SER A CA 1
ATOM 515 C C . SER A 1 64 ? 5.626 2.846 -14.683 1.00 88.56 64 SER A C 1
ATOM 517 O O . SER A 1 64 ? 6.433 2.643 -15.592 1.00 88.56 64 SER A O 1
ATOM 519 N N . GLY A 1 65 ? 4.457 2.209 -14.609 1.00 88.00 65 GLY A N 1
ATOM 520 C CA . GLY A 1 65 ? 4.000 1.257 -15.620 1.00 88.00 65 GLY A CA 1
ATOM 521 C C . GLY A 1 65 ? 3.802 1.904 -16.980 1.00 88.00 65 GLY A C 1
ATOM 522 O O . GLY A 1 65 ? 4.446 1.537 -17.959 1.00 88.00 65 GLY A O 1
ATOM 523 N N . PHE A 1 66 ? 3.010 2.973 -17.011 1.00 89.62 66 PHE A N 1
ATOM 524 C CA . PHE A 1 66 ? 2.731 3.700 -18.245 1.00 89.62 66 PHE A CA 1
ATOM 525 C C . PHE A 1 66 ? 3.992 4.324 -18.874 1.00 89.62 66 PHE A C 1
ATOM 527 O O . PHE A 1 66 ? 4.117 4.388 -20.099 1.00 89.62 66 PHE A O 1
ATOM 534 N N . LEU A 1 67 ? 4.960 4.747 -18.048 1.00 92.81 67 LEU A N 1
ATOM 535 C CA . LEU A 1 67 ? 6.282 5.195 -18.495 1.00 92.81 67 LEU A CA 1
ATOM 536 C C . LEU A 1 67 ? 7.056 4.066 -19.190 1.00 92.81 67 LEU A C 1
ATOM 538 O O . LEU A 1 67 ? 7.609 4.276 -20.271 1.00 92.81 67 LEU A O 1
ATOM 542 N N . THR A 1 68 ? 7.089 2.889 -18.562 1.00 91.12 68 THR A N 1
ATOM 543 C CA . THR A 1 68 ? 7.775 1.684 -19.052 1.00 91.12 68 THR A CA 1
ATOM 544 C C . THR A 1 68 ? 7.209 1.240 -20.395 1.00 91.12 68 THR A C 1
ATOM 546 O O . THR A 1 68 ? 7.949 1.016 -21.355 1.00 91.12 68 THR A O 1
ATOM 549 N N . ASP A 1 69 ? 5.890 1.175 -20.493 1.00 89.56 69 ASP A N 1
ATOM 550 C CA . ASP A 1 69 ? 5.205 0.746 -21.704 1.00 89.56 69 ASP A CA 1
ATOM 551 C C . ASP A 1 69 ? 5.390 1.722 -22.844 1.00 89.56 69 ASP A C 1
ATOM 553 O O . ASP A 1 69 ? 5.651 1.324 -23.980 1.00 89.56 69 ASP A O 1
ATOM 557 N N . SER A 1 70 ? 5.313 3.015 -22.536 1.00 91.94 70 SER A N 1
ATOM 558 C CA . SER A 1 70 ? 5.601 4.044 -23.518 1.00 91.94 70 SER A CA 1
ATOM 559 C C . SER A 1 70 ? 7.039 3.943 -24.021 1.00 91.94 70 SER A C 1
ATOM 561 O O . SER A 1 70 ? 7.270 3.935 -25.232 1.00 91.94 70 SER A O 1
ATOM 563 N N . TYR A 1 71 ? 8.009 3.776 -23.118 1.00 94.06 71 TYR A N 1
ATOM 564 C CA . TYR A 1 71 ? 9.400 3.558 -23.500 1.00 94.06 71 TYR A CA 1
ATOM 565 C C . TYR A 1 71 ? 9.532 2.368 -24.464 1.00 94.06 71 TYR A C 1
ATOM 567 O O . TYR A 1 71 ? 10.076 2.526 -25.554 1.00 94.06 71 TYR A O 1
ATOM 575 N N . ASN A 1 72 ? 8.992 1.198 -24.107 1.00 91.69 72 ASN A N 1
ATOM 576 C CA . ASN A 1 72 ? 9.103 -0.036 -24.898 1.00 91.69 72 ASN A CA 1
ATOM 577 C C . ASN A 1 72 ? 8.339 0.017 -26.234 1.00 91.69 72 ASN A C 1
ATOM 579 O O . ASN A 1 72 ? 8.755 -0.582 -27.235 1.00 91.69 72 ASN A O 1
ATOM 583 N N . LEU A 1 73 ? 7.230 0.756 -26.283 1.00 88.69 73 LEU A N 1
ATOM 584 C CA . LEU A 1 73 ? 6.479 0.977 -27.513 1.00 88.69 73 LEU A CA 1
ATOM 585 C C . LEU A 1 73 ? 7.265 1.866 -28.485 1.00 88.69 73 LEU A C 1
ATOM 587 O O . LEU A 1 73 ? 7.410 1.514 -29.657 1.00 88.69 73 LEU A O 1
ATOM 591 N N . PHE A 1 74 ? 7.791 2.999 -28.004 1.00 89.19 74 PHE A N 1
ATOM 592 C CA . PHE A 1 74 ? 8.408 4.024 -28.852 1.00 89.19 74 PHE A CA 1
ATOM 593 C C . PHE A 1 74 ? 9.909 3.832 -29.095 1.00 89.19 74 PHE A C 1
ATOM 595 O O . PHE A 1 74 ? 10.420 4.338 -30.095 1.00 89.19 74 PHE A O 1
ATOM 602 N N . SER A 1 75 ? 10.614 3.055 -28.270 1.00 91.50 75 SER A N 1
ATOM 603 C CA . SER A 1 75 ? 12.016 2.675 -28.504 1.00 91.50 75 SER A CA 1
ATOM 604 C C . SER A 1 75 ? 12.205 1.931 -29.826 1.00 91.50 75 SER A C 1
ATOM 606 O O . SER A 1 75 ? 13.253 2.040 -30.457 1.00 91.50 75 SER A O 1
ATOM 608 N N . THR A 1 76 ? 11.157 1.277 -30.333 1.00 87.25 76 THR A N 1
ATOM 609 C CA . THR A 1 76 ? 11.160 0.667 -31.672 1.00 87.25 76 THR A CA 1
ATOM 610 C C . THR A 1 76 ? 11.424 1.695 -32.769 1.00 87.25 76 THR A C 1
ATOM 612 O O . THR A 1 76 ? 12.228 1.451 -33.668 1.00 87.25 76 THR A O 1
ATOM 615 N N . ASN A 1 77 ? 10.840 2.889 -32.669 1.00 83.69 77 ASN A N 1
ATOM 616 C CA . ASN A 1 77 ? 11.089 3.947 -33.648 1.00 83.69 77 ASN A CA 1
ATOM 617 C C . ASN A 1 77 ? 12.542 4.430 -33.594 1.00 83.69 77 ASN A C 1
ATOM 619 O O . ASN A 1 77 ? 13.114 4.748 -34.636 1.00 83.69 77 ASN A O 1
ATOM 623 N N . VAL A 1 78 ? 13.172 4.405 -32.418 1.00 90.00 78 VAL A N 1
ATOM 624 C CA . VAL A 1 78 ? 14.598 4.725 -32.248 1.00 90.00 78 VAL A CA 1
ATOM 625 C C . VAL A 1 78 ? 15.463 3.695 -32.977 1.00 90.00 78 VAL A C 1
ATOM 627 O O . VAL A 1 78 ? 16.340 4.062 -33.753 1.00 90.00 78 VAL A O 1
ATOM 630 N N . ILE A 1 79 ? 15.164 2.404 -32.815 1.00 91.00 79 ILE A N 1
ATOM 631 C CA . ILE A 1 79 ? 16.054 1.327 -33.262 1.00 91.00 79 ILE A CA 1
ATOM 632 C C . ILE A 1 79 ? 15.865 0.832 -34.695 1.00 91.00 79 ILE A C 1
ATOM 634 O O . ILE A 1 79 ? 16.761 0.185 -35.232 1.00 91.00 79 ILE A O 1
ATOM 638 N N . LEU A 1 80 ? 14.731 1.104 -35.343 1.00 87.44 80 LEU A N 1
ATOM 639 C CA . LEU A 1 80 ? 14.409 0.514 -36.650 1.00 87.44 80 LEU A CA 1
ATOM 640 C C . LEU A 1 80 ? 15.485 0.764 -37.735 1.00 87.44 80 LEU A C 1
ATOM 642 O O . LEU A 1 80 ? 15.572 -0.007 -38.683 1.00 87.44 80 LEU A O 1
ATOM 646 N N . ALA A 1 81 ? 16.269 1.849 -37.652 1.00 88.12 81 ALA A N 1
ATOM 647 C CA . ALA A 1 81 ? 17.274 2.217 -38.662 1.00 88.12 81 ALA A CA 1
ATOM 648 C C . ALA A 1 81 ? 18.534 1.396 -38.434 1.00 88.12 81 ALA A C 1
ATOM 650 O O . ALA A 1 81 ? 19.073 0.835 -39.380 1.00 88.12 81 ALA A O 1
ATOM 651 N N . SER A 1 82 ? 18.912 1.235 -37.168 1.00 91.81 82 SER A N 1
ATOM 652 C CA . SER A 1 82 ? 19.956 0.320 -36.730 1.00 91.81 82 SER A CA 1
ATOM 653 C C . SER A 1 82 ? 19.621 -1.129 -37.091 1.00 91.81 82 SER A C 1
ATOM 655 O O . SER A 1 82 ? 20.453 -1.828 -37.658 1.00 91.81 82 SER A O 1
ATOM 657 N N . VAL A 1 83 ? 18.382 -1.577 -36.860 1.00 90.94 83 VAL A N 1
ATOM 658 C CA . VAL A 1 83 ? 17.949 -2.935 -37.238 1.00 90.94 83 VAL A CA 1
ATOM 659 C C . VAL A 1 83 ? 17.967 -3.124 -38.758 1.00 90.94 83 VAL A C 1
ATOM 661 O O . VAL A 1 83 ? 18.462 -4.143 -39.237 1.00 90.94 83 VAL A O 1
ATOM 664 N N . ALA A 1 84 ? 17.486 -2.140 -39.526 1.00 88.19 84 ALA A N 1
ATOM 665 C CA . ALA A 1 84 ? 17.531 -2.191 -40.987 1.00 88.19 84 ALA A CA 1
ATOM 666 C C . ALA A 1 84 ? 18.969 -2.205 -41.529 1.00 88.19 84 ALA A C 1
ATOM 668 O O . ALA A 1 84 ? 19.255 -2.943 -42.469 1.00 88.19 84 ALA A O 1
ATOM 669 N N . PHE A 1 85 ? 19.868 -1.429 -40.919 1.00 90.19 85 PHE A N 1
ATOM 670 C CA . PHE A 1 85 ? 21.291 -1.399 -41.248 1.00 90.19 85 PHE A CA 1
ATOM 671 C C . PHE A 1 85 ? 21.948 -2.773 -41.051 1.00 90.19 85 PHE A C 1
ATOM 673 O O . PHE A 1 85 ? 22.658 -3.251 -41.936 1.00 90.19 85 PHE A O 1
ATOM 680 N N . VAL A 1 86 ? 21.661 -3.440 -39.928 1.00 90.38 86 VAL A N 1
ATOM 681 C CA . VAL A 1 86 ? 22.300 -4.711 -39.555 1.00 90.38 86 VAL A CA 1
ATOM 682 C C . VAL A 1 86 ? 21.716 -5.913 -40.306 1.00 90.38 86 VAL A C 1
ATOM 684 O O . VAL A 1 86 ? 22.487 -6.696 -40.857 1.00 90.38 86 VAL A O 1
ATOM 687 N N . TYR A 1 87 ? 20.386 -6.073 -40.346 1.00 87.19 87 TYR A N 1
ATOM 688 C CA . TYR A 1 87 ? 19.746 -7.341 -40.742 1.00 87.19 87 TYR A CA 1
ATOM 689 C C . TYR A 1 87 ? 19.149 -7.368 -42.152 1.00 87.19 87 TYR A C 1
ATOM 691 O O . TYR A 1 87 ? 18.929 -8.453 -42.688 1.00 87.19 87 TYR A O 1
ATOM 699 N N . TYR A 1 88 ? 18.825 -6.220 -42.751 1.00 83.31 88 TYR A N 1
ATOM 700 C CA . TYR A 1 88 ? 18.226 -6.175 -44.094 1.00 83.31 88 TYR A CA 1
ATOM 701 C C . TYR A 1 88 ? 18.616 -4.905 -44.872 1.00 83.31 88 TYR A C 1
ATOM 703 O O . TYR A 1 88 ? 17.746 -4.111 -45.251 1.00 83.31 88 TYR A O 1
ATOM 711 N N . PRO A 1 89 ? 19.920 -4.726 -45.162 1.00 69.12 89 PRO A N 1
ATOM 712 C CA . PRO A 1 89 ? 20.426 -3.565 -45.896 1.00 69.12 89 PRO A CA 1
ATOM 713 C C . PRO A 1 89 ? 19.859 -3.456 -47.329 1.00 69.12 89 PRO A C 1
ATOM 715 O O . PRO A 1 89 ? 19.684 -2.344 -47.826 1.00 69.12 89 PRO A O 1
ATOM 718 N N . ASP A 1 90 ? 19.459 -4.577 -47.945 1.00 62.66 90 ASP A N 1
ATOM 719 C CA . ASP A 1 90 ? 19.055 -4.685 -49.361 1.00 62.66 90 ASP A CA 1
ATOM 720 C C . ASP A 1 90 ? 17.589 -4.294 -49.676 1.00 62.66 90 ASP A C 1
ATOM 722 O O . ASP A 1 90 ? 17.038 -4.662 -50.713 1.00 62.66 90 ASP A O 1
ATOM 726 N N . GLY A 1 91 ? 16.909 -3.532 -48.808 1.00 61.06 91 GLY A N 1
ATOM 727 C CA . GLY A 1 91 ? 15.811 -2.677 -49.294 1.00 61.06 91 GLY A CA 1
ATOM 728 C C . GLY A 1 91 ? 14.355 -3.141 -49.125 1.00 61.06 91 GLY A C 1
ATOM 729 O O . GLY A 1 91 ? 13.463 -2.603 -49.786 1.00 61.06 91 GLY A O 1
ATOM 730 N N . ARG A 1 92 ? 14.033 -4.081 -48.228 1.00 69.38 92 ARG A N 1
ATOM 731 C CA . ARG A 1 92 ? 12.624 -4.460 -47.975 1.00 69.38 92 ARG A CA 1
ATOM 732 C C . ARG A 1 92 ? 11.994 -3.556 -46.908 1.00 69.38 92 ARG A C 1
ATOM 734 O O . ARG A 1 92 ? 12.442 -3.543 -45.772 1.00 69.38 92 ARG A O 1
ATOM 741 N N . GLN A 1 93 ? 10.929 -2.823 -47.255 1.00 69.50 93 GLN A N 1
ATOM 742 C CA . GLN A 1 93 ? 10.212 -1.933 -46.314 1.00 69.50 93 GLN A CA 1
ATOM 743 C C . GLN A 1 93 ? 9.145 -2.647 -45.461 1.00 69.50 93 GLN A C 1
ATOM 745 O O . GLN A 1 93 ? 8.738 -2.132 -44.420 1.00 69.50 93 GLN A O 1
ATOM 750 N N . TRP A 1 94 ? 8.685 -3.830 -45.880 1.00 78.50 94 TRP A N 1
ATOM 751 C CA . TRP A 1 94 ? 7.648 -4.592 -45.175 1.00 78.50 94 TRP A CA 1
ATOM 752 C C . TRP A 1 94 ? 8.053 -5.154 -43.795 1.00 78.50 94 TRP A C 1
ATOM 754 O O . TRP A 1 94 ? 7.156 -5.267 -42.962 1.00 78.50 94 TRP A O 1
ATOM 764 N N . PRO A 1 95 ? 9.330 -5.476 -43.475 1.00 84.19 95 PRO A N 1
ATOM 765 C CA . PRO A 1 95 ? 9.693 -5.963 -42.145 1.00 84.19 95 PRO A CA 1
ATOM 766 C C . PRO A 1 95 ? 9.380 -4.937 -41.055 1.00 84.19 95 PRO A C 1
ATOM 768 O O . PRO A 1 95 ? 8.703 -5.269 -40.090 1.00 84.19 95 PRO A O 1
ATOM 771 N N . SER A 1 96 ? 9.762 -3.671 -41.251 1.00 78.94 96 SER A N 1
ATOM 772 C CA . SER A 1 96 ? 9.460 -2.580 -40.312 1.00 78.94 96 SER A CA 1
ATOM 773 C C . SER A 1 96 ? 7.953 -2.382 -40.106 1.00 78.94 96 SER A C 1
ATOM 775 O O . SER A 1 96 ? 7.506 -2.114 -38.993 1.00 78.94 96 SER A O 1
ATOM 777 N N . LEU A 1 97 ? 7.160 -2.559 -41.170 1.00 81.50 97 LEU A N 1
ATOM 778 C CA . LEU A 1 97 ? 5.698 -2.532 -41.103 1.00 81.50 97 LEU A CA 1
ATOM 779 C C . LEU A 1 97 ? 5.158 -3.680 -40.237 1.00 81.50 97 LEU A C 1
ATOM 781 O O . LEU A 1 97 ? 4.349 -3.441 -39.342 1.00 81.50 97 LEU A O 1
ATOM 785 N N . LEU A 1 98 ? 5.610 -4.914 -40.480 1.00 87.00 98 LEU A N 1
ATOM 786 C CA . LEU A 1 98 ? 5.160 -6.079 -39.718 1.00 87.00 98 LEU A CA 1
ATOM 787 C C . LEU A 1 98 ? 5.557 -5.987 -38.241 1.00 87.00 98 LEU A C 1
ATOM 789 O O . LEU A 1 98 ? 4.722 -6.288 -37.396 1.00 87.00 98 LEU A O 1
ATOM 793 N N . ILE A 1 99 ? 6.764 -5.506 -37.917 1.00 87.31 99 ILE A N 1
ATOM 794 C CA . ILE A 1 99 ? 7.202 -5.277 -36.526 1.00 87.31 99 ILE A CA 1
ATOM 795 C C . ILE A 1 99 ? 6.161 -4.453 -35.759 1.00 87.31 99 ILE A C 1
ATOM 797 O O . ILE A 1 99 ? 5.738 -4.846 -34.671 1.00 87.31 99 ILE A O 1
ATOM 801 N N . ASN A 1 100 ? 5.718 -3.338 -36.343 1.00 84.31 100 ASN A N 1
ATOM 802 C CA . ASN A 1 100 ? 4.735 -2.462 -35.714 1.00 84.31 100 ASN A CA 1
ATOM 803 C C . ASN A 1 100 ? 3.338 -3.102 -35.676 1.00 84.31 100 ASN A C 1
ATOM 805 O O . ASN A 1 100 ? 2.663 -3.027 -34.650 1.00 84.31 100 ASN A O 1
ATOM 809 N N . LEU A 1 101 ? 2.912 -3.777 -36.751 1.00 89.19 101 LEU A N 1
ATOM 810 C CA . LEU A 1 101 ? 1.609 -4.452 -36.807 1.00 89.19 101 LEU A CA 1
ATOM 811 C C . LEU A 1 101 ? 1.476 -5.575 -35.773 1.00 89.19 101 LEU A C 1
ATOM 813 O O . LEU A 1 101 ? 0.435 -5.672 -35.129 1.00 89.19 101 LEU A O 1
ATOM 817 N N . PHE A 1 102 ? 2.512 -6.396 -35.576 1.00 93.19 102 PHE A N 1
ATOM 818 C CA . PHE A 1 102 ? 2.491 -7.468 -34.577 1.00 93.19 102 PHE A CA 1
ATOM 819 C C . PHE A 1 102 ? 2.407 -6.917 -33.152 1.00 93.19 102 PHE A C 1
ATOM 821 O O . PHE A 1 102 ? 1.656 -7.460 -32.343 1.00 93.19 102 PHE A O 1
ATOM 828 N N . THR A 1 103 ? 3.091 -5.808 -32.850 1.00 92.31 103 THR A N 1
ATOM 829 C CA . THR A 1 103 ? 2.926 -5.132 -31.554 1.00 92.31 103 THR A CA 1
ATOM 830 C C . THR A 1 103 ? 1.514 -4.593 -31.373 1.00 92.31 103 THR A C 1
ATOM 832 O O . THR A 1 103 ? 0.911 -4.839 -30.335 1.00 92.31 103 THR A O 1
ATOM 835 N N . LEU A 1 104 ? 0.950 -3.916 -32.380 1.00 92.25 104 LEU A N 1
ATOM 836 C CA . LEU A 1 104 ? -0.417 -3.390 -32.305 1.00 92.25 104 LEU A CA 1
ATOM 837 C C . LEU A 1 104 ? -1.458 -4.508 -32.151 1.00 92.25 104 LEU A C 1
ATOM 839 O O . LEU A 1 104 ? -2.383 -4.371 -31.353 1.00 92.25 104 LEU A O 1
ATOM 843 N N . LEU A 1 105 ? -1.293 -5.625 -32.866 1.00 95.50 105 LEU A N 1
ATOM 844 C CA . LEU A 1 105 ? -2.160 -6.798 -32.745 1.00 95.50 105 LEU A CA 1
ATOM 845 C C . LEU A 1 105 ? -2.074 -7.411 -31.343 1.00 95.50 105 LEU A C 1
ATOM 847 O O . LEU A 1 105 ? -3.105 -7.707 -30.738 1.00 95.50 105 LEU A O 1
ATOM 851 N N . GLY A 1 106 ? -0.855 -7.551 -30.815 1.00 96.50 106 GLY A N 1
ATOM 852 C CA . GLY A 1 106 ? -0.631 -7.953 -29.431 1.00 96.50 106 GLY A CA 1
ATOM 853 C C . GLY A 1 106 ? -1.349 -7.019 -28.457 1.00 96.50 106 GLY A C 1
ATOM 854 O O . GLY A 1 106 ? -2.066 -7.494 -27.582 1.00 96.50 106 GLY A O 1
ATOM 855 N N . SER A 1 107 ? -1.253 -5.700 -28.653 1.00 95.75 107 SER A N 1
ATOM 856 C CA . SER A 1 107 ? -1.919 -4.710 -27.796 1.00 95.75 107 SER A CA 1
ATOM 857 C C . SER A 1 107 ? -3.437 -4.793 -27.832 1.00 95.75 107 SER A C 1
ATOM 859 O O . SER A 1 107 ? -4.047 -4.715 -26.771 1.00 95.75 107 SER A O 1
ATOM 861 N N . VAL A 1 108 ? -4.054 -5.024 -28.995 1.00 97.50 108 VAL A N 1
ATOM 862 C CA . VAL A 1 108 ? -5.508 -5.260 -29.089 1.00 97.50 108 VAL A CA 1
ATOM 863 C C . VAL A 1 108 ? -5.909 -6.466 -28.237 1.00 97.50 108 VAL A C 1
ATOM 865 O O . VAL A 1 108 ? -6.852 -6.387 -27.450 1.00 97.50 108 VAL A O 1
ATOM 868 N N . ILE A 1 109 ? -5.176 -7.576 -28.360 1.00 97.81 109 ILE A N 1
ATOM 869 C CA . ILE A 1 109 ? -5.450 -8.793 -27.588 1.00 97.81 109 ILE A CA 1
ATOM 870 C C . ILE A 1 109 ? -5.239 -8.538 -26.094 1.00 97.81 109 ILE A C 1
ATOM 872 O O . ILE A 1 109 ? -6.103 -8.897 -25.298 1.00 97.81 109 ILE A O 1
ATOM 876 N N . GLY A 1 110 ? -4.142 -7.879 -25.715 1.00 96.56 110 GLY A N 1
ATOM 877 C CA . GLY A 1 110 ? -3.844 -7.503 -24.335 1.00 96.56 110 GLY A CA 1
ATOM 878 C C . GLY A 1 110 ? -4.944 -6.647 -23.709 1.00 96.56 110 GLY A C 1
ATOM 879 O O . GLY A 1 110 ? -5.441 -6.983 -22.639 1.00 96.56 110 GLY A O 1
ATOM 880 N N . GLN A 1 111 ? -5.397 -5.603 -24.410 1.00 96.81 111 GLN A N 1
ATOM 881 C CA . GLN A 1 111 ? -6.449 -4.690 -23.946 1.00 96.81 111 GLN A CA 1
ATOM 882 C C . GLN A 1 111 ? -7.779 -5.411 -23.702 1.00 96.81 111 GLN A C 1
ATOM 884 O O . GLN A 1 111 ? -8.420 -5.192 -22.674 1.00 96.81 111 GLN A O 1
ATOM 889 N N . LEU A 1 112 ? -8.191 -6.291 -24.621 1.00 97.50 112 LEU A N 1
ATOM 890 C CA . LEU A 1 112 ? -9.430 -7.060 -24.483 1.00 97.50 112 LEU A CA 1
ATOM 891 C C . LEU A 1 112 ? -9.320 -8.121 -23.381 1.00 97.50 112 LEU A C 1
ATOM 893 O O . LEU A 1 112 ? -10.204 -8.224 -22.529 1.00 97.50 112 LEU A O 1
ATOM 897 N N . LEU A 1 113 ? -8.228 -8.889 -23.386 1.00 96.12 113 LEU A N 1
ATOM 898 C CA . LEU A 1 113 ? -8.007 -9.990 -22.456 1.00 96.12 113 LEU A CA 1
ATOM 899 C C . LEU A 1 113 ? -7.864 -9.480 -21.023 1.00 96.12 113 LEU A C 1
ATOM 901 O O . LEU A 1 113 ? -8.606 -9.911 -20.147 1.00 96.12 113 LEU A O 1
ATOM 905 N N . PHE A 1 114 ? -6.944 -8.550 -20.772 1.00 95.00 114 PHE A N 1
ATOM 906 C CA . PHE A 1 114 ? -6.697 -8.041 -19.424 1.00 95.00 114 PHE A CA 1
ATOM 907 C C . PHE A 1 114 ? -7.785 -7.079 -18.953 1.00 95.00 114 PHE A C 1
ATOM 909 O O . PHE A 1 114 ? -8.056 -7.045 -17.757 1.00 95.00 114 PHE A O 1
ATOM 916 N N . GLY A 1 115 ? -8.475 -6.378 -19.861 1.00 94.69 115 GLY A N 1
ATOM 917 C CA . GLY A 1 115 ? -9.687 -5.635 -19.514 1.00 94.69 115 GLY A CA 1
ATOM 918 C C . GLY A 1 115 ? -10.742 -6.546 -18.877 1.00 94.69 115 GLY A C 1
ATOM 919 O O . GLY A 1 115 ? -11.232 -6.256 -17.785 1.00 94.69 115 GLY A O 1
ATOM 920 N N . PHE A 1 116 ? -11.016 -7.690 -19.513 1.00 94.50 116 PHE A N 1
ATOM 921 C CA . PHE A 1 116 ? -11.935 -8.704 -18.993 1.00 94.50 116 PHE A CA 1
ATOM 922 C C . PHE A 1 116 ? -11.409 -9.396 -17.731 1.00 94.50 116 PHE A C 1
ATOM 924 O O . PHE A 1 116 ? -12.101 -9.455 -16.712 1.00 94.50 116 PHE A O 1
ATOM 931 N N . LEU A 1 117 ? -10.172 -9.903 -17.769 1.00 92.69 117 LEU A N 1
ATOM 932 C CA . LEU A 1 117 ? -9.592 -10.624 -16.640 1.00 92.69 117 LEU A CA 1
ATOM 933 C C . LEU A 1 117 ? -9.524 -9.734 -15.392 1.00 92.69 117 LEU A C 1
ATOM 935 O O . LEU A 1 117 ? -9.731 -10.243 -14.294 1.00 92.69 117 LEU A O 1
ATOM 939 N N . ALA A 1 118 ? -9.281 -8.427 -15.525 1.00 91.12 118 ALA A N 1
ATOM 940 C CA . ALA A 1 118 ? -9.220 -7.513 -14.385 1.00 91.12 118 ALA A CA 1
ATOM 941 C C . ALA A 1 118 ? -10.560 -7.365 -13.678 1.00 91.12 118 ALA A C 1
ATOM 943 O O . ALA A 1 118 ? -10.577 -7.258 -12.453 1.00 91.12 118 ALA A O 1
ATOM 944 N N . ASP A 1 119 ? -11.666 -7.348 -14.428 1.00 90.62 119 ASP A N 1
ATOM 945 C CA . ASP A 1 119 ? -13.018 -7.305 -13.855 1.00 90.62 119 ASP A CA 1
ATOM 946 C C . ASP A 1 119 ? -13.373 -8.620 -13.150 1.00 90.62 119 ASP A C 1
ATOM 948 O O . ASP A 1 119 ? -14.189 -8.612 -12.231 1.00 90.62 119 ASP A O 1
ATOM 952 N N . TRP A 1 120 ? -12.762 -9.736 -13.563 1.00 86.06 120 TRP A N 1
ATOM 953 C CA . TRP A 1 120 ? -13.071 -11.073 -13.054 1.00 86.06 120 TRP A CA 1
ATOM 954 C C . TRP A 1 120 ? -12.170 -11.530 -11.893 1.00 86.06 120 TRP A C 1
ATOM 956 O O . TRP A 1 120 ? -12.653 -12.019 -10.873 1.00 86.06 120 TRP A O 1
ATOM 966 N N . TYR A 1 121 ? -10.850 -11.398 -12.037 1.00 83.00 121 TYR A N 1
ATOM 967 C CA . TYR A 1 121 ? -9.841 -11.905 -11.096 1.00 83.00 121 TYR A CA 1
ATOM 968 C C . TYR A 1 121 ? -9.379 -10.841 -10.080 1.00 83.00 121 TYR A C 1
ATOM 970 O O . TYR A 1 121 ? -8.991 -11.174 -8.953 1.00 83.00 121 TYR A O 1
ATOM 978 N N . GLY A 1 122 ? -9.461 -9.556 -10.431 1.00 83.38 122 GLY A N 1
ATOM 979 C CA . GLY A 1 122 ? -9.011 -8.431 -9.606 1.00 83.38 122 GLY A CA 1
ATOM 980 C C . GLY A 1 122 ? -8.025 -7.512 -10.315 1.00 83.38 122 GLY A C 1
ATOM 981 O O . GLY A 1 122 ? -7.309 -7.930 -11.226 1.00 83.38 122 GLY A O 1
ATOM 982 N N . ARG A 1 123 ? -7.980 -6.253 -9.865 1.00 84.75 123 ARG A N 1
ATOM 983 C CA . ARG A 1 123 ? -7.205 -5.185 -10.508 1.00 84.75 123 ARG A CA 1
ATOM 984 C C . ARG A 1 123 ? -5.711 -5.350 -10.287 1.00 84.75 123 ARG A C 1
ATOM 986 O O . ARG A 1 123 ? -4.947 -5.339 -11.244 1.00 84.75 123 ARG A O 1
ATOM 993 N N . THR A 1 124 ? -5.282 -5.526 -9.038 1.00 77.44 124 THR A N 1
ATOM 994 C CA . THR A 1 124 ? -3.848 -5.480 -8.710 1.00 77.44 124 THR A CA 1
ATOM 995 C C . THR A 1 124 ? -3.119 -6.784 -9.004 1.00 77.44 124 THR A C 1
ATOM 997 O O . THR A 1 124 ? -1.928 -6.767 -9.297 1.00 77.44 124 THR A O 1
ATOM 1000 N N . ARG A 1 125 ? -3.824 -7.922 -9.014 1.00 76.56 125 ARG A N 1
ATOM 1001 C CA . ARG A 1 125 ? -3.222 -9.242 -9.289 1.00 76.56 125 ARG A CA 1
ATOM 1002 C C . ARG A 1 125 ? -2.676 -9.362 -10.708 1.00 76.56 125 ARG A C 1
ATOM 1004 O O . ARG A 1 125 ? -1.588 -9.891 -10.909 1.00 76.56 125 ARG A O 1
ATOM 1011 N N . LEU A 1 126 ? -3.422 -8.865 -11.690 1.00 80.19 126 LEU A N 1
ATOM 1012 C CA . LEU A 1 126 ? -3.003 -8.908 -13.093 1.00 80.19 126 LEU A CA 1
ATOM 1013 C C . LEU A 1 126 ? -1.935 -7.865 -13.424 1.00 80.19 126 LEU A C 1
ATOM 1015 O O . LEU A 1 126 ? -1.174 -8.050 -14.369 1.00 80.19 126 LEU A O 1
ATOM 1019 N N . TYR A 1 127 ? -1.841 -6.825 -12.598 1.00 70.69 127 TYR A N 1
ATOM 1020 C CA . TYR A 1 127 ? -0.873 -5.740 -12.721 1.00 70.69 127 TYR A CA 1
ATOM 1021 C C . TYR A 1 127 ? 0.584 -6.191 -12.517 1.00 70.69 127 TYR A C 1
ATOM 1023 O O . TYR A 1 127 ? 1.513 -5.553 -13.003 1.00 70.69 127 TYR A O 1
ATOM 1031 N N . GLY A 1 128 ? 0.810 -7.311 -11.821 1.00 76.00 128 GLY A N 1
ATOM 1032 C CA . GLY A 1 128 ? 2.132 -7.944 -11.750 1.00 76.00 128 GLY A CA 1
ATOM 1033 C C . GLY A 1 128 ? 2.455 -8.813 -12.971 1.00 76.00 128 GLY A C 1
ATOM 1034 O O . GLY A 1 128 ? 3.600 -8.859 -13.409 1.00 76.00 128 GLY A O 1
ATOM 1035 N N . ILE A 1 129 ? 1.452 -9.494 -13.534 1.00 83.19 129 ILE A N 1
ATOM 1036 C CA . ILE A 1 129 ? 1.638 -10.450 -14.639 1.00 83.19 129 ILE A CA 1
ATOM 1037 C C . ILE A 1 129 ? 2.003 -9.730 -15.934 1.00 83.19 129 ILE A C 1
ATOM 1039 O O . ILE A 1 129 ? 2.884 -10.196 -16.654 1.00 83.19 129 ILE A O 1
ATOM 1043 N N . GLU A 1 130 ? 1.355 -8.603 -16.232 1.00 88.31 130 GLU A N 1
ATOM 1044 C CA . GLU A 1 130 ? 1.650 -7.863 -17.461 1.00 88.31 130 GLU A CA 1
ATOM 1045 C C . GLU A 1 130 ? 3.110 -7.381 -17.497 1.00 88.31 130 GLU A C 1
ATOM 1047 O O . GLU A 1 130 ? 3.809 -7.596 -18.485 1.00 88.31 130 GLU A O 1
ATOM 1052 N N . LEU A 1 131 ? 3.629 -6.900 -16.366 1.00 84.62 131 LEU A N 1
ATOM 1053 C CA . LEU A 1 131 ? 4.991 -6.384 -16.279 1.00 84.62 131 LEU A CA 1
ATOM 1054 C C . LEU A 1 131 ? 6.042 -7.477 -16.484 1.00 84.62 131 LEU A C 1
ATOM 1056 O O . LEU A 1 131 ? 7.082 -7.249 -17.100 1.00 84.62 131 LEU A O 1
ATOM 1060 N N . VAL A 1 132 ? 5.751 -8.695 -16.014 1.00 87.81 132 VAL A N 1
ATOM 1061 C CA . VAL A 1 132 ? 6.570 -9.877 -16.311 1.00 87.81 132 VAL A CA 1
ATOM 1062 C C . VAL A 1 132 ? 6.567 -10.163 -17.814 1.00 87.81 132 VAL A C 1
ATOM 1064 O O . VAL A 1 132 ? 7.631 -10.432 -18.372 1.00 87.81 132 VAL A O 1
ATOM 1067 N N . LEU A 1 133 ? 5.416 -10.058 -18.492 1.00 91.00 133 LEU A N 1
ATOM 1068 C CA . LEU A 1 133 ? 5.350 -10.203 -19.952 1.00 91.00 133 LEU A CA 1
ATOM 1069 C C . LEU A 1 133 ? 6.194 -9.135 -20.655 1.00 91.00 133 LEU A C 1
ATOM 1071 O O . LEU A 1 133 ? 6.943 -9.473 -21.574 1.00 91.00 133 LEU A O 1
ATOM 1075 N N . VAL A 1 134 ? 6.128 -7.875 -20.215 1.00 91.06 134 VAL A N 1
ATOM 1076 C CA . VAL A 1 134 ? 6.932 -6.776 -20.772 1.00 91.06 134 VAL A CA 1
ATOM 1077 C C . VAL A 1 134 ? 8.427 -7.026 -20.559 1.00 91.06 134 VAL A C 1
ATOM 1079 O O . VAL A 1 134 ? 9.184 -6.971 -21.519 1.00 91.06 134 VAL A O 1
ATOM 1082 N N . ILE A 1 135 ? 8.874 -7.400 -19.358 1.00 91.19 135 ILE A N 1
ATOM 1083 C CA . ILE A 1 135 ? 10.299 -7.665 -19.080 1.00 91.19 135 ILE A CA 1
ATOM 1084 C C . ILE A 1 135 ? 10.826 -8.831 -19.915 1.00 91.19 135 ILE A C 1
ATOM 1086 O O . ILE A 1 135 ? 11.854 -8.703 -20.583 1.00 91.19 135 ILE A O 1
ATOM 1090 N N . VAL A 1 136 ? 10.120 -9.966 -19.897 1.00 94.00 136 VAL A N 1
ATOM 1091 C CA . VAL A 1 136 ? 10.536 -11.171 -20.626 1.00 94.00 136 VAL A CA 1
ATOM 1092 C C . VAL A 1 136 ? 10.575 -10.896 -22.124 1.00 94.00 136 VAL A C 1
ATOM 1094 O O . VAL A 1 136 ? 11.540 -11.264 -22.793 1.00 94.00 136 VAL A O 1
ATOM 1097 N N . SER A 1 137 ? 9.565 -10.209 -22.657 1.00 95.06 137 SER A N 1
ATOM 1098 C CA . SER A 1 137 ? 9.549 -9.851 -24.073 1.00 95.06 137 SER A CA 1
ATOM 1099 C C . SER A 1 137 ? 10.608 -8.810 -24.434 1.00 95.06 137 SER A C 1
ATOM 1101 O O . SER A 1 137 ? 11.215 -8.951 -25.489 1.00 95.06 137 SER A O 1
ATOM 1103 N N . THR A 1 138 ? 10.922 -7.833 -23.577 1.00 94.44 138 THR A N 1
ATOM 1104 C CA . THR A 1 138 ? 12.024 -6.878 -23.803 1.00 94.44 138 THR A CA 1
ATOM 1105 C C . THR A 1 138 ? 13.370 -7.586 -23.892 1.00 94.44 138 THR A C 1
ATOM 1107 O O . THR A 1 138 ? 14.128 -7.339 -24.832 1.00 94.44 138 THR A O 1
ATOM 1110 N N . ILE A 1 139 ? 13.643 -8.528 -22.985 1.00 94.06 139 ILE A N 1
ATOM 1111 C CA . ILE A 1 139 ? 14.842 -9.373 -23.051 1.00 94.06 139 ILE A CA 1
ATOM 1112 C C . ILE A 1 139 ? 14.816 -10.230 -24.326 1.00 94.06 139 ILE A C 1
ATOM 1114 O O . ILE A 1 139 ? 15.823 -10.323 -25.027 1.00 94.06 139 ILE A O 1
ATOM 1118 N N . GLY A 1 140 ? 13.666 -10.808 -24.680 1.00 94.50 140 GLY A N 1
ATOM 1119 C CA . GLY A 1 140 ? 13.489 -11.595 -25.905 1.00 94.50 140 GLY A CA 1
ATOM 1120 C C . GLY A 1 140 ? 13.765 -10.802 -27.190 1.00 94.50 140 GLY A C 1
ATOM 1121 O O . GLY A 1 140 ? 14.477 -11.274 -28.079 1.00 94.50 140 GLY A O 1
ATOM 1122 N N . VAL A 1 141 ? 13.281 -9.559 -27.283 1.00 94.50 141 VAL A N 1
ATOM 1123 C CA . VAL A 1 141 ? 13.589 -8.660 -28.409 1.00 94.50 141 VAL A CA 1
ATOM 1124 C C . VAL A 1 141 ? 15.083 -8.326 -28.419 1.00 94.50 141 VAL A C 1
ATOM 1126 O O . VAL A 1 141 ? 15.731 -8.466 -29.456 1.00 94.50 141 VAL A O 1
ATOM 1129 N N . ALA A 1 142 ? 15.655 -7.947 -27.272 1.00 94.62 142 ALA A N 1
ATOM 1130 C CA . ALA A 1 142 ? 17.067 -7.577 -27.157 1.00 94.62 142 ALA A CA 1
ATOM 1131 C C . ALA A 1 142 ? 18.035 -8.738 -27.452 1.00 94.62 142 ALA A C 1
ATOM 1133 O O . ALA A 1 142 ? 19.175 -8.491 -27.837 1.00 94.62 142 ALA A O 1
ATOM 1134 N N . THR A 1 143 ? 17.594 -9.991 -27.310 1.00 93.38 143 THR A N 1
ATOM 1135 C CA . THR A 1 143 ? 18.390 -11.207 -27.569 1.00 93.38 143 THR A CA 1
ATOM 1136 C C . THR A 1 143 ? 18.097 -11.859 -28.923 1.00 93.38 143 THR A C 1
ATOM 1138 O O . THR A 1 143 ? 18.762 -12.822 -29.301 1.00 93.38 143 THR A O 1
ATOM 1141 N N . SER A 1 144 ? 17.157 -11.317 -29.707 1.00 92.69 144 SER A N 1
ATOM 1142 C CA . SER A 1 144 ? 16.824 -11.850 -31.033 1.00 92.69 144 SER A CA 1
ATOM 1143 C C . SER A 1 144 ? 18.040 -11.795 -31.970 1.00 92.69 144 SER A C 1
ATOM 1145 O O . SER A 1 144 ? 18.700 -10.760 -32.094 1.00 92.69 144 SER A O 1
ATOM 1147 N N . SER A 1 145 ? 18.363 -12.917 -32.617 1.00 87.75 145 SER A N 1
ATOM 1148 C CA . SER A 1 145 ? 19.483 -13.057 -33.560 1.00 87.75 145 SER A CA 1
ATOM 1149 C C . SER A 1 145 ? 19.198 -14.175 -34.572 1.00 87.75 145 SER A C 1
ATOM 1151 O O . SER A 1 145 ? 18.224 -14.912 -34.417 1.00 87.75 145 SER A O 1
ATOM 1153 N N . ASN A 1 146 ? 20.046 -14.318 -35.595 1.00 82.25 146 ASN A N 1
ATOM 1154 C CA . ASN A 1 146 ? 19.955 -15.432 -36.548 1.00 82.25 146 ASN A CA 1
ATOM 1155 C C . ASN A 1 146 ? 20.477 -16.775 -35.981 1.00 82.25 146 ASN A C 1
ATOM 1157 O O . ASN A 1 146 ? 20.374 -17.807 -36.642 1.00 82.25 146 ASN A O 1
ATOM 1161 N N . GLY A 1 147 ? 21.057 -16.787 -34.770 1.00 75.75 147 GLY A N 1
ATOM 1162 C CA . GLY A 1 147 ? 21.771 -17.958 -34.245 1.00 75.75 147 GLY A CA 1
ATOM 1163 C C . GLY A 1 147 ? 22.914 -18.414 -35.169 1.00 75.75 147 GLY A C 1
ATOM 1164 O O . GLY A 1 147 ? 23.422 -17.630 -35.971 1.00 75.75 147 GLY A O 1
ATOM 1165 N N . TYR A 1 148 ? 23.306 -19.691 -35.092 1.00 78.31 148 TYR A N 1
ATOM 1166 C CA . TYR A 1 148 ? 24.224 -20.324 -36.053 1.00 78.31 148 TYR A CA 1
ATOM 1167 C C . TYR A 1 148 ? 23.474 -20.704 -37.349 1.00 78.31 148 TYR A C 1
ATOM 1169 O O . TYR A 1 148 ? 23.368 -21.868 -37.702 1.00 78.31 148 TYR A O 1
ATOM 1177 N N . GLY A 1 149 ? 22.858 -19.723 -38.018 1.00 72.94 149 GLY A N 1
ATOM 1178 C CA . GLY A 1 149 ? 22.179 -19.892 -39.314 1.00 72.94 149 GLY A CA 1
ATOM 1179 C C . GLY A 1 149 ? 20.789 -20.551 -39.298 1.00 72.94 149 GLY A C 1
ATOM 1180 O O . GLY A 1 149 ? 20.066 -20.424 -40.282 1.00 72.94 149 GLY A O 1
ATOM 1181 N N . ASP A 1 150 ? 20.387 -21.186 -38.195 1.00 77.88 150 ASP A N 1
ATOM 1182 C CA . ASP A 1 150 ? 19.146 -21.978 -38.111 1.00 77.88 150 ASP A CA 1
ATOM 1183 C C . ASP A 1 150 ? 17.925 -21.219 -37.551 1.00 77.88 150 ASP A C 1
ATOM 1185 O O . ASP A 1 150 ? 16.805 -21.735 -37.568 1.00 77.88 150 ASP A O 1
ATOM 1189 N N . LEU A 1 151 ? 18.103 -19.992 -37.044 1.00 82.50 151 LEU A N 1
ATOM 1190 C CA . LEU A 1 151 ? 17.017 -19.189 -36.474 1.00 82.50 151 LEU A CA 1
ATOM 1191 C C . LEU A 1 151 ? 16.705 -17.976 -37.353 1.00 82.50 151 LEU A C 1
ATOM 1193 O O . LEU A 1 151 ? 17.589 -17.258 -37.809 1.00 82.50 151 LEU A O 1
ATOM 1197 N N . SER A 1 152 ? 15.417 -17.696 -37.559 1.00 88.31 152 SER A N 1
ATOM 1198 C CA . SER A 1 152 ? 14.990 -16.476 -38.248 1.00 88.31 152 SER A CA 1
ATOM 1199 C C . SER A 1 152 ? 14.926 -15.308 -37.264 1.00 88.31 152 SER A C 1
ATOM 1201 O O . SER A 1 152 ? 14.025 -15.269 -36.420 1.00 88.31 152 SER A O 1
ATOM 1203 N N . PHE A 1 153 ? 15.821 -14.320 -37.415 1.00 89.56 153 PHE A N 1
ATOM 1204 C CA . PHE A 1 153 ? 15.771 -13.078 -36.633 1.00 89.56 153 PHE A CA 1
ATOM 1205 C C . PHE A 1 153 ? 14.380 -12.437 -36.685 1.00 89.56 153 PHE A C 1
ATOM 1207 O O . PHE A 1 153 ? 13.809 -12.135 -35.643 1.00 89.56 153 PHE A O 1
ATOM 1214 N N . LEU A 1 154 ? 13.804 -12.281 -37.884 1.00 88.50 154 LEU A N 1
ATOM 1215 C CA . LEU A 1 154 ? 12.503 -11.627 -38.057 1.00 88.50 154 LEU A CA 1
ATOM 1216 C C . LEU A 1 154 ? 11.369 -12.389 -37.366 1.00 88.50 154 LEU A C 1
ATOM 1218 O O . LEU A 1 154 ? 10.522 -11.754 -36.748 1.00 88.50 154 LEU A O 1
ATOM 1222 N N . ALA A 1 155 ? 11.352 -13.725 -37.424 1.00 90.06 155 ALA A N 1
ATOM 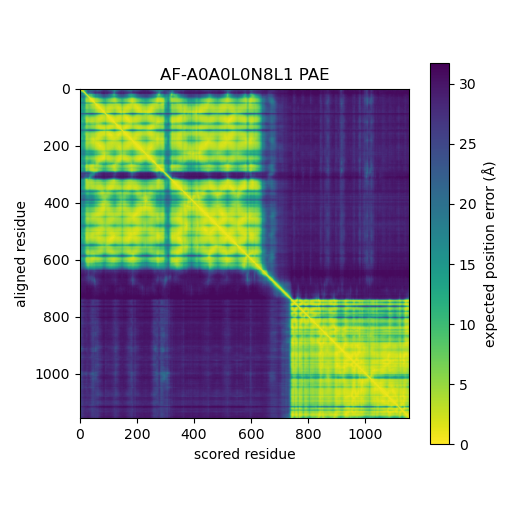1223 C CA . ALA A 1 155 ? 10.307 -14.508 -36.764 1.00 90.06 155 ALA A CA 1
ATOM 1224 C C . ALA A 1 155 ? 10.366 -14.362 -35.235 1.00 90.06 155 ALA A C 1
ATOM 1226 O O . ALA A 1 155 ? 9.338 -14.111 -34.603 1.00 90.06 155 ALA A O 1
ATOM 1227 N N . LEU A 1 156 ? 11.568 -14.450 -34.652 1.00 92.00 156 LEU A N 1
ATOM 1228 C CA . LEU A 1 156 ? 11.778 -14.227 -33.218 1.00 92.00 156 LEU A CA 1
ATOM 1229 C C . LEU A 1 156 ? 11.409 -12.797 -32.824 1.00 92.00 156 LEU A C 1
ATOM 1231 O O . LEU A 1 156 ? 10.688 -12.586 -31.849 1.00 92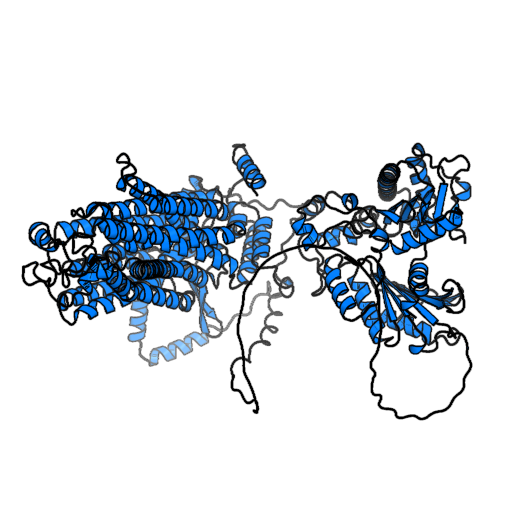.00 156 LEU A O 1
ATOM 1235 N N . PHE A 1 157 ? 11.836 -11.819 -33.621 1.00 92.25 157 PHE A N 1
ATOM 1236 C CA . PHE A 1 157 ? 11.550 -10.415 -33.372 1.00 92.25 157 PHE A CA 1
ATOM 1237 C C . PHE A 1 157 ? 10.041 -10.136 -33.423 1.00 92.25 157 PHE A C 1
ATOM 1239 O O . PHE A 1 157 ? 9.518 -9.484 -32.525 1.00 92.25 157 PHE A O 1
ATOM 1246 N N . PHE A 1 158 ? 9.307 -10.667 -34.410 1.00 93.62 158 PHE A N 1
ATOM 1247 C CA . PHE A 1 158 ? 7.846 -10.520 -34.499 1.00 93.62 158 PHE A CA 1
ATOM 1248 C C . PHE A 1 158 ? 7.132 -11.171 -33.318 1.00 93.62 158 PHE A C 1
ATOM 1250 O O . PHE A 1 158 ? 6.230 -10.562 -32.743 1.00 93.62 158 PHE A O 1
ATOM 1257 N N . TRP A 1 159 ? 7.548 -12.379 -32.932 1.00 95.31 159 TRP A N 1
ATOM 1258 C CA . TRP A 1 159 ? 6.980 -13.083 -31.788 1.00 95.31 159 TRP A CA 1
ATOM 1259 C C . TRP A 1 159 ? 7.146 -12.282 -30.496 1.00 95.31 159 TRP A C 1
ATOM 1261 O O . TRP A 1 159 ? 6.164 -11.989 -29.813 1.00 95.31 159 TRP A O 1
ATOM 1271 N N . TRP A 1 160 ? 8.367 -11.848 -30.181 1.00 95.81 160 TRP A N 1
ATOM 1272 C CA . TRP A 1 160 ? 8.611 -11.088 -28.958 1.00 95.81 160 TRP A CA 1
ATOM 1273 C C . TRP A 1 160 ? 7.943 -9.714 -28.983 1.00 95.81 160 TRP A C 1
ATOM 1275 O O . TRP A 1 160 ? 7.417 -9.275 -27.963 1.00 95.81 160 TRP A O 1
ATOM 1285 N N . ARG A 1 161 ? 7.860 -9.065 -30.149 1.00 94.31 161 ARG A N 1
ATOM 1286 C CA . ARG A 1 161 ? 7.108 -7.815 -30.326 1.00 94.31 161 ARG A CA 1
ATOM 1287 C C . ARG A 1 161 ? 5.602 -7.990 -30.169 1.00 94.31 161 ARG A C 1
ATOM 1289 O O . ARG A 1 161 ? 4.954 -7.067 -29.678 1.00 94.31 161 ARG A O 1
ATOM 1296 N N . PHE A 1 162 ? 5.053 -9.144 -30.539 1.00 96.56 162 PHE A N 1
ATOM 1297 C CA . PHE A 1 162 ? 3.661 -9.499 -30.279 1.00 96.56 162 PHE A CA 1
ATOM 1298 C C . PHE A 1 162 ? 3.404 -9.692 -28.779 1.00 96.56 162 PHE A C 1
ATOM 1300 O O . PHE A 1 162 ? 2.491 -9.068 -28.243 1.00 96.56 162 PHE A O 1
ATOM 1307 N N . ILE A 1 163 ? 4.238 -10.474 -28.081 1.00 97.06 163 ILE A N 1
ATOM 1308 C CA . ILE A 1 163 ? 4.112 -10.685 -26.625 1.00 97.06 163 ILE A CA 1
ATOM 1309 C C . ILE A 1 163 ? 4.281 -9.372 -25.852 1.00 97.06 163 ILE A C 1
ATOM 1311 O O . ILE A 1 163 ? 3.495 -9.084 -24.951 1.00 97.06 163 ILE A O 1
ATOM 1315 N N . MET A 1 164 ? 5.242 -8.536 -26.250 1.00 94.94 164 MET A N 1
ATOM 1316 C CA . MET A 1 164 ? 5.400 -7.187 -25.704 1.00 94.94 164 MET A CA 1
ATOM 1317 C C . MET A 1 164 ? 4.147 -6.343 -25.927 1.00 94.94 164 MET A C 1
ATOM 1319 O O . MET A 1 164 ? 3.692 -5.657 -25.017 1.00 94.94 164 MET A O 1
ATOM 1323 N N . GLY A 1 165 ? 3.558 -6.437 -27.123 1.00 95.25 165 GLY A N 1
ATOM 1324 C CA . GLY A 1 165 ? 2.280 -5.817 -27.440 1.00 95.25 165 GLY A CA 1
ATOM 1325 C C . GLY A 1 165 ? 1.180 -6.226 -26.463 1.00 95.25 165 GLY A C 1
ATOM 1326 O O . GLY A 1 165 ? 0.463 -5.350 -25.989 1.00 95.25 165 GLY A O 1
ATOM 1327 N N . VAL A 1 166 ? 1.071 -7.518 -26.126 1.00 96.62 166 VAL A N 1
ATOM 1328 C CA . VAL A 1 166 ? 0.091 -8.036 -25.151 1.00 96.62 166 VAL A CA 1
ATOM 1329 C C . VAL A 1 166 ? 0.285 -7.412 -23.767 1.00 96.62 166 VAL A C 1
ATOM 1331 O O . VAL A 1 166 ? -0.705 -6.989 -23.173 1.00 96.62 166 VAL A O 1
ATOM 1334 N N . GLY A 1 167 ? 1.530 -7.306 -23.285 1.00 93.56 167 GLY A N 1
ATOM 1335 C CA . GLY A 1 167 ? 1.858 -6.621 -22.026 1.00 93.56 167 GLY A CA 1
ATOM 1336 C C . GLY A 1 167 ? 1.434 -5.150 -22.043 1.00 93.56 167 GLY A C 1
ATOM 1337 O O . GLY A 1 167 ? 0.546 -4.760 -21.292 1.00 93.56 167 GLY A O 1
ATOM 1338 N N . ILE A 1 168 ? 1.921 -4.388 -23.031 1.00 92.94 168 ILE A N 1
ATOM 1339 C CA . ILE A 1 168 ? 1.570 -2.966 -23.224 1.00 92.94 168 ILE A CA 1
ATOM 1340 C C . ILE A 1 168 ? 0.050 -2.763 -23.339 1.00 92.94 168 ILE A C 1
ATOM 1342 O O . ILE A 1 168 ? -0.505 -1.752 -22.912 1.00 92.94 168 ILE A O 1
ATOM 1346 N N . GLY A 1 169 ? -0.656 -3.715 -23.950 1.00 93.75 169 GLY A N 1
ATOM 1347 C CA . GLY A 1 169 ? -2.107 -3.667 -24.070 1.00 93.75 169 GLY A CA 1
ATOM 1348 C C . GLY A 1 169 ? -2.826 -3.784 -22.724 1.00 93.75 169 GLY A C 1
ATOM 1349 O O . GLY A 1 169 ? -3.857 -3.143 -22.521 1.00 93.75 169 GLY A O 1
ATOM 1350 N N . ALA A 1 170 ? -2.294 -4.575 -21.796 1.00 93.56 170 ALA A N 1
ATOM 1351 C CA . ALA A 1 170 ? -2.903 -4.805 -20.492 1.00 93.56 170 ALA A CA 1
ATOM 1352 C C . ALA A 1 170 ? -2.882 -3.566 -19.588 1.00 93.56 170 ALA A C 1
ATOM 1354 O O . ALA A 1 170 ? -3.829 -3.334 -18.835 1.00 93.56 170 ALA A O 1
ATOM 1355 N N . GLU A 1 171 ? -1.836 -2.751 -19.689 1.00 91.25 171 GLU A N 1
ATOM 1356 C CA . GLU A 1 171 ? -1.632 -1.577 -18.842 1.00 91.25 171 GLU A CA 1
ATOM 1357 C C . GLU A 1 171 ? -2.712 -0.502 -19.040 1.00 91.25 171 GLU A C 1
ATOM 1359 O O . GLU A 1 171 ? -3.154 0.109 -18.069 1.00 91.25 171 GLU A O 1
ATOM 1364 N N . TYR A 1 172 ? -3.208 -0.292 -20.268 1.00 91.12 172 TYR A N 1
ATOM 1365 C CA . TYR A 1 172 ? -4.231 0.730 -20.557 1.00 91.12 172 TYR A CA 1
ATOM 1366 C C . TYR A 1 172 ? -5.483 0.592 -19.668 1.00 91.12 172 TYR A C 1
ATOM 1368 O O . TYR A 1 172 ? -5.787 1.530 -18.924 1.00 91.12 172 TYR A O 1
ATOM 1376 N N . PRO A 1 173 ? -6.219 -0.541 -19.696 1.00 94.38 173 PRO A N 1
ATOM 1377 C CA . PRO A 1 173 ? -7.385 -0.715 -18.838 1.00 94.38 173 PRO A CA 1
ATOM 1378 C C . PRO A 1 173 ? -7.035 -0.829 -17.354 1.00 94.38 173 PRO A C 1
ATOM 1380 O O . PRO A 1 173 ? -7.858 -0.442 -16.527 1.00 94.38 173 PRO A O 1
ATOM 1383 N N . LEU A 1 174 ? -5.858 -1.343 -16.987 1.00 91.62 174 LEU A N 1
ATOM 1384 C CA . LEU A 1 174 ? -5.492 -1.520 -15.582 1.00 91.62 174 LEU A CA 1
ATOM 1385 C C . LEU A 1 174 ? -5.137 -0.187 -14.909 1.00 91.62 174 LEU A C 1
ATOM 1387 O O . LEU A 1 174 ? -5.740 0.165 -13.896 1.00 91.62 174 LEU A O 1
ATOM 1391 N N . SER A 1 175 ? -4.222 0.592 -15.485 1.00 90.69 175 SER A N 1
ATOM 1392 C CA . SER A 1 175 ? -3.707 1.834 -14.889 1.00 90.69 175 SER A CA 1
ATOM 1393 C C . SER A 1 175 ? -4.759 2.917 -14.822 1.00 90.69 175 SER A C 1
ATOM 1395 O O . SER A 1 175 ? -4.879 3.598 -13.800 1.00 90.69 175 SER A O 1
ATOM 1397 N N . ALA A 1 176 ? -5.556 3.054 -15.884 1.00 92.81 176 ALA A N 1
ATOM 1398 C CA . ALA A 1 176 ? -6.643 4.018 -15.918 1.00 92.81 176 ALA A CA 1
ATOM 1399 C C . ALA A 1 176 ? -7.670 3.714 -14.822 1.00 92.81 176 ALA A C 1
ATOM 1401 O O . ALA A 1 176 ? -8.049 4.595 -14.054 1.00 92.81 176 ALA A O 1
ATOM 1402 N N . VAL A 1 177 ? -8.083 2.452 -14.697 1.00 93.19 177 VAL A N 1
ATOM 1403 C CA . VAL A 1 177 ? -9.121 2.071 -13.740 1.00 93.19 177 VAL A CA 1
ATOM 1404 C C . VAL A 1 177 ? -8.612 2.108 -12.304 1.00 93.19 177 VAL A C 1
ATOM 1406 O O . VAL A 1 177 ? -9.261 2.735 -11.470 1.00 93.19 177 VAL A O 1
ATOM 1409 N N . ILE A 1 178 ? -7.430 1.551 -12.017 1.00 90.50 178 ILE A N 1
ATOM 1410 C CA . ILE A 1 178 ? -6.802 1.620 -10.687 1.00 90.50 178 ILE A CA 1
ATOM 1411 C C . ILE A 1 178 ? -6.663 3.079 -10.245 1.00 90.50 178 ILE A C 1
ATOM 1413 O O . ILE A 1 178 ? -7.090 3.426 -9.149 1.00 90.50 178 ILE A O 1
ATOM 1417 N N . THR A 1 179 ? -6.139 3.955 -11.107 1.00 91.75 179 THR A N 1
ATOM 1418 C CA . THR A 1 179 ? -5.984 5.381 -10.782 1.00 91.75 179 THR A CA 1
ATOM 1419 C C . THR A 1 179 ? -7.337 6.057 -10.559 1.00 91.75 179 THR A C 1
ATOM 1421 O O . THR A 1 179 ? -7.492 6.837 -9.621 1.00 91.75 179 THR A O 1
ATOM 1424 N N . SER A 1 180 ? -8.341 5.753 -11.388 1.00 92.44 180 SER A N 1
ATOM 1425 C CA . SER A 1 180 ? -9.679 6.338 -11.247 1.00 92.44 180 SER A CA 1
ATOM 1426 C C . SER A 1 180 ? -10.384 5.912 -9.957 1.00 92.44 180 SER A C 1
ATOM 1428 O O . SER A 1 180 ? -11.018 6.745 -9.321 1.00 92.44 180 SER A O 1
ATOM 1430 N N . GLU A 1 181 ? -10.237 4.650 -9.547 1.00 91.31 181 GLU A N 1
ATOM 1431 C CA . GLU A 1 181 ? -10.900 4.079 -8.369 1.00 91.31 181 GLU A CA 1
ATOM 1432 C C . GLU A 1 181 ? -10.191 4.419 -7.058 1.00 91.31 181 GLU A C 1
ATOM 1434 O O . GLU A 1 181 ? -10.799 4.349 -5.993 1.00 91.31 181 GLU A O 1
ATOM 1439 N N . TRP A 1 182 ? -8.909 4.773 -7.128 1.00 88.88 182 TRP A N 1
ATOM 1440 C CA . TRP A 1 182 ? -8.135 5.213 -5.976 1.00 88.88 182 TRP A CA 1
ATOM 1441 C C . TRP A 1 182 ? -8.129 6.730 -5.779 1.00 88.88 182 TRP A C 1
ATOM 1443 O O . TRP A 1 182 ? -7.713 7.194 -4.728 1.00 88.88 182 TRP A O 1
ATOM 1453 N N . SER A 1 183 ? -8.563 7.520 -6.758 1.00 89.81 183 SER A N 1
ATOM 1454 C CA . SER A 1 183 ? -8.525 8.981 -6.659 1.00 89.81 183 SER A CA 1
ATOM 1455 C C . SER A 1 183 ? -9.799 9.567 -6.058 1.00 89.81 183 SER A C 1
ATOM 1457 O O . SER A 1 183 ? -10.894 9.034 -6.230 1.00 89.81 183 SER A O 1
ATOM 1459 N N . SER A 1 184 ? -9.659 10.717 -5.393 1.00 89.38 184 SER A N 1
ATOM 1460 C CA . SER A 1 184 ? -10.815 11.510 -4.973 1.00 89.38 184 SER A CA 1
ATOM 1461 C C . SER A 1 184 ? -11.564 12.066 -6.179 1.00 89.38 184 SER A C 1
ATOM 1463 O O . SER A 1 184 ? -10.984 12.353 -7.231 1.00 89.38 184 SER A O 1
ATOM 1465 N N . THR A 1 185 ? -12.856 12.322 -6.002 1.00 88.38 185 THR A N 1
ATOM 1466 C CA . THR A 1 185 ? -13.748 12.887 -7.021 1.00 88.38 185 THR A CA 1
ATOM 1467 C C . THR A 1 185 ? -13.180 14.180 -7.620 1.00 88.38 185 THR A C 1
ATOM 1469 O O . THR A 1 185 ? -13.303 14.431 -8.823 1.00 88.38 185 THR A O 1
ATOM 1472 N N . GLN A 1 186 ? -12.524 15.006 -6.797 1.00 85.00 186 GLN A N 1
ATOM 1473 C CA . GLN A 1 186 ? -11.982 16.296 -7.220 1.00 85.00 186 GLN A CA 1
ATOM 1474 C C . GLN A 1 186 ? -10.616 16.194 -7.909 1.00 85.00 186 GLN A C 1
ATOM 1476 O O . GLN A 1 186 ? -10.344 16.991 -8.804 1.00 85.00 186 GLN A O 1
ATOM 1481 N N . SER A 1 187 ? -9.748 15.249 -7.539 1.00 88.75 187 SER A N 1
ATOM 1482 C CA . SER A 1 187 ? -8.404 15.142 -8.129 1.00 88.75 187 SER A CA 1
ATOM 1483 C C . SER A 1 187 ? -8.280 14.091 -9.230 1.00 88.75 187 SER A C 1
ATOM 1485 O O . SER A 1 187 ? -7.281 14.093 -9.952 1.00 88.75 187 SER A O 1
ATOM 1487 N N . ARG A 1 188 ? -9.299 13.243 -9.423 1.00 92.69 188 ARG A N 1
ATOM 1488 C CA . ARG A 1 188 ? -9.313 12.132 -10.389 1.00 92.69 188 ARG A CA 1
ATOM 1489 C C . ARG A 1 188 ? -8.841 12.510 -11.786 1.00 92.69 188 ARG A C 1
ATOM 1491 O O . ARG A 1 188 ? -7.990 11.828 -12.349 1.00 92.69 188 ARG A O 1
ATOM 1498 N N . ALA A 1 189 ? -9.337 13.621 -12.334 1.00 92.62 189 ALA A N 1
ATOM 1499 C CA . ALA A 1 189 ? -8.928 14.106 -13.657 1.00 92.62 189 ALA A CA 1
ATOM 1500 C C . ALA A 1 189 ? -7.425 14.380 -13.719 1.00 92.62 189 ALA A C 1
ATOM 1502 O O . ALA A 1 189 ? -6.736 13.927 -14.628 1.00 92.62 189 ALA A O 1
ATOM 1503 N N . THR A 1 190 ? -6.941 15.130 -12.729 1.00 93.56 190 THR A N 1
ATOM 1504 C CA . THR A 1 190 ? -5.551 15.554 -12.603 1.00 93.56 190 THR A CA 1
ATOM 1505 C C . THR A 1 190 ? -4.646 14.338 -12.437 1.00 93.56 190 THR A C 1
ATOM 1507 O O . THR A 1 190 ? -3.645 14.241 -13.142 1.00 93.56 190 THR A O 1
ATOM 1510 N N . MET A 1 191 ? -5.031 13.376 -11.595 1.00 93.25 191 MET A N 1
ATOM 1511 C CA . MET A 1 191 ? -4.262 12.155 -11.352 1.00 93.25 191 MET A CA 1
ATOM 1512 C C . MET A 1 191 ? -4.214 11.240 -12.583 1.00 93.25 191 MET A C 1
ATOM 1514 O O . MET A 1 191 ? -3.144 10.773 -12.959 1.00 93.25 191 MET A O 1
ATOM 1518 N N . LEU A 1 192 ? -5.337 11.041 -13.279 1.00 94.31 192 LEU A N 1
ATOM 1519 C CA . LEU A 1 192 ? -5.351 10.283 -14.534 1.00 94.31 192 LEU A CA 1
ATOM 1520 C C . LEU A 1 192 ? -4.508 10.961 -15.618 1.00 94.31 192 LEU A C 1
ATOM 1522 O O . LEU A 1 192 ? -3.736 10.298 -16.306 1.00 94.31 192 LEU A O 1
ATOM 1526 N N . SER A 1 193 ? -4.616 12.286 -15.753 1.00 95.56 193 SER A N 1
ATOM 1527 C CA . SER A 1 193 ? -3.827 13.034 -16.736 1.00 95.56 193 SER A CA 1
ATOM 1528 C C . SER A 1 193 ? -2.326 13.045 -16.430 1.00 95.56 193 SER A C 1
ATOM 1530 O O . SER A 1 193 ? -1.526 13.050 -17.362 1.00 95.56 193 SER A O 1
ATOM 1532 N N . SER A 1 194 ? -1.918 13.002 -15.156 1.00 95.69 194 SER A N 1
ATOM 1533 C CA . SER A 1 194 ? -0.500 12.933 -14.783 1.00 95.69 194 SER A CA 1
ATOM 1534 C C . SER A 1 194 ? 0.101 11.542 -14.980 1.00 95.69 194 SER A C 1
ATOM 1536 O O . SER A 1 194 ? 1.281 11.442 -15.306 1.00 95.69 194 SER A O 1
ATOM 1538 N N . VAL A 1 195 ? -0.686 10.474 -14.811 1.00 94.69 195 VAL A N 1
ATOM 1539 C CA . VAL A 1 195 ? -0.282 9.116 -15.206 1.00 94.69 195 VAL A CA 1
ATOM 1540 C C . VAL A 1 195 ? -0.124 9.060 -16.723 1.00 94.69 195 VAL A C 1
ATOM 1542 O O . VAL A 1 195 ? 0.908 8.624 -17.222 1.00 94.69 195 VAL A O 1
ATOM 1545 N N . PHE A 1 196 ? -1.097 9.590 -17.465 1.00 95.56 196 PHE A N 1
ATOM 1546 C CA . PHE A 1 196 ? -1.066 9.572 -18.925 1.00 95.56 196 PHE A CA 1
ATOM 1547 C C . PHE A 1 196 ? 0.058 10.439 -19.525 1.00 95.56 196 PHE A C 1
ATOM 1549 O O . PHE A 1 196 ? 0.629 10.074 -20.551 1.00 95.56 196 PHE A O 1
ATOM 1556 N N . LEU A 1 197 ? 0.471 11.522 -18.848 1.00 96.62 197 LEU A N 1
ATOM 1557 C CA . LEU A 1 197 ? 1.670 12.311 -19.185 1.00 96.62 197 LEU A CA 1
ATOM 1558 C C . LEU A 1 197 ? 2.942 11.447 -19.276 1.00 96.62 197 LEU A C 1
ATOM 1560 O O . LEU A 1 197 ? 3.874 11.808 -19.996 1.00 96.62 197 LEU A O 1
ATOM 1564 N N . MET A 1 198 ? 3.002 10.301 -18.592 1.00 95.56 198 MET A N 1
ATOM 1565 C CA . MET A 1 198 ? 4.151 9.400 -18.696 1.00 95.56 198 MET A CA 1
ATOM 1566 C C . MET A 1 198 ? 4.321 8.802 -20.093 1.00 95.56 198 MET A C 1
ATOM 1568 O O . MET A 1 198 ? 5.425 8.384 -20.433 1.00 95.56 198 MET A O 1
ATOM 1572 N N . GLN A 1 199 ? 3.291 8.835 -20.945 1.00 93.31 199 GLN A N 1
ATOM 1573 C CA . GLN A 1 199 ? 3.426 8.440 -22.342 1.00 93.31 199 GLN A CA 1
ATOM 1574 C C . GLN A 1 199 ? 4.422 9.333 -23.099 1.00 93.31 199 GLN A C 1
ATOM 1576 O O . GLN A 1 199 ? 5.484 8.835 -23.478 1.00 93.31 199 GLN A O 1
ATOM 1581 N N . PRO A 1 200 ? 4.182 10.641 -23.298 1.00 94.94 200 PRO A N 1
ATOM 1582 C CA . PRO A 1 200 ? 5.147 11.476 -24.009 1.00 94.94 200 PRO A CA 1
ATOM 1583 C C . PRO A 1 200 ? 6.499 11.601 -23.283 1.00 94.94 200 PRO A C 1
ATOM 1585 O O . PRO A 1 200 ? 7.522 11.791 -23.940 1.00 94.94 200 PRO A O 1
ATOM 1588 N N . VAL A 1 201 ? 6.540 11.431 -21.956 1.00 96.69 201 VAL A N 1
ATOM 1589 C CA . VAL A 1 201 ? 7.799 11.368 -21.190 1.00 96.69 201 VAL A CA 1
ATOM 1590 C C . VAL A 1 201 ? 8.598 10.104 -21.527 1.00 96.69 201 VAL A C 1
ATOM 1592 O O . VAL A 1 201 ? 9.778 10.209 -21.847 1.00 96.69 201 VAL A O 1
ATOM 1595 N N . GLY A 1 202 ? 7.977 8.922 -21.520 1.00 94.75 202 GLY A N 1
ATOM 1596 C CA . GLY A 1 202 ? 8.638 7.655 -21.863 1.00 94.75 202 GLY A CA 1
ATOM 1597 C C . GLY A 1 202 ? 9.104 7.621 -23.316 1.00 94.75 202 GLY A C 1
ATOM 1598 O O . GLY A 1 202 ? 10.200 7.158 -23.623 1.00 94.75 202 GLY A O 1
ATOM 1599 N N . GLN A 1 203 ? 8.321 8.233 -24.201 1.00 92.19 203 GLN A N 1
ATOM 1600 C CA . GLN A 1 203 ? 8.690 8.461 -25.590 1.00 92.19 203 GLN A CA 1
ATOM 1601 C C . GLN A 1 203 ? 9.933 9.358 -25.728 1.00 92.19 203 GLN A C 1
ATOM 1603 O O . GLN A 1 203 ? 10.817 9.061 -26.530 1.00 92.19 203 GLN A O 1
ATOM 1608 N N . ALA A 1 204 ? 10.023 10.450 -24.962 1.00 94.81 204 ALA A N 1
ATOM 1609 C CA . ALA A 1 204 ? 11.211 11.303 -24.932 1.00 94.81 204 ALA A CA 1
ATOM 1610 C C . ALA A 1 204 ? 12.422 10.566 -24.345 1.00 94.81 204 ALA A C 1
ATOM 1612 O O . ALA A 1 204 ? 13.522 10.660 -24.885 1.00 94.81 204 ALA A O 1
ATOM 1613 N N . LEU A 1 205 ? 12.206 9.790 -23.281 1.00 95.56 205 LEU A N 1
ATOM 1614 C CA . LEU A 1 205 ? 13.237 8.994 -22.627 1.00 95.56 205 LEU A CA 1
ATOM 1615 C C . LEU A 1 205 ? 13.852 7.966 -23.586 1.00 95.56 205 LEU A C 1
ATOM 1617 O O . LEU A 1 205 ? 15.070 7.837 -23.618 1.00 95.56 205 LEU A O 1
ATOM 1621 N N . ALA A 1 206 ? 13.048 7.297 -24.417 1.00 94.06 206 ALA A N 1
ATOM 1622 C CA . ALA A 1 206 ? 13.551 6.378 -25.441 1.00 94.06 206 ALA A CA 1
ATOM 1623 C C . ALA A 1 206 ? 14.516 7.061 -26.425 1.00 94.06 206 ALA A C 1
ATOM 1625 O O . ALA A 1 206 ? 15.576 6.516 -26.731 1.00 94.06 206 ALA A O 1
ATOM 1626 N N . GLN A 1 207 ? 14.187 8.278 -26.869 1.00 93.75 207 GLN A N 1
ATOM 1627 C CA . GLN A 1 207 ? 15.049 9.069 -27.755 1.00 93.75 207 GLN A CA 1
ATOM 1628 C C . GLN A 1 207 ? 16.343 9.502 -27.054 1.00 93.75 207 GLN A C 1
ATOM 1630 O O . GLN A 1 207 ? 17.422 9.399 -27.630 1.00 93.75 207 GLN A O 1
ATOM 1635 N N . LEU A 1 208 ? 16.252 9.947 -25.797 1.00 95.56 208 LEU A N 1
ATOM 1636 C CA . LEU A 1 208 ? 17.416 10.361 -25.009 1.00 95.56 208 LEU A CA 1
ATOM 1637 C C . LEU A 1 208 ? 18.361 9.192 -24.719 1.00 95.56 208 LEU A C 1
ATOM 1639 O O . LEU A 1 208 ? 19.569 9.338 -24.863 1.00 95.56 208 LEU A O 1
ATOM 1643 N N . VAL A 1 209 ? 17.831 8.019 -24.366 1.00 96.25 209 VAL A N 1
ATOM 1644 C CA . VAL A 1 209 ? 18.655 6.815 -24.191 1.00 96.25 209 VAL A CA 1
ATOM 1645 C C . VAL A 1 209 ? 19.311 6.416 -25.512 1.00 96.25 209 VAL A C 1
ATOM 1647 O O . VAL A 1 209 ? 20.508 6.147 -25.528 1.00 96.25 209 VAL A O 1
ATOM 1650 N N . GLY A 1 210 ? 18.571 6.456 -26.627 1.00 94.75 210 GLY A N 1
ATOM 1651 C CA . GLY A 1 210 ? 19.132 6.276 -27.969 1.00 94.75 210 GLY A CA 1
ATOM 1652 C C . GLY A 1 210 ? 20.323 7.189 -28.247 1.00 94.75 210 GLY A C 1
ATOM 1653 O O . GLY A 1 210 ? 21.377 6.717 -28.672 1.00 94.75 210 GLY A O 1
ATOM 1654 N N . LEU A 1 211 ? 20.175 8.476 -27.931 1.00 95.38 211 LEU A N 1
ATOM 1655 C CA . LEU A 1 211 ? 21.223 9.481 -28.077 1.00 95.38 211 LEU A CA 1
ATOM 1656 C C . LEU A 1 211 ? 22.449 9.173 -27.215 1.00 95.38 211 LEU A C 1
ATOM 1658 O O . LEU A 1 211 ? 23.566 9.169 -27.722 1.00 95.38 211 LEU A O 1
ATOM 1662 N N . PHE A 1 212 ? 22.255 8.907 -25.923 1.00 96.06 212 PHE A N 1
ATOM 1663 C CA . PHE A 1 212 ? 23.365 8.659 -25.003 1.00 96.06 212 PHE A CA 1
ATOM 1664 C C . PHE A 1 212 ? 24.144 7.394 -25.363 1.00 96.06 212 PHE A C 1
ATOM 1666 O O . PHE A 1 212 ? 25.374 7.408 -25.336 1.00 96.06 212 PHE A O 1
ATOM 1673 N N . VAL A 1 213 ? 23.449 6.322 -25.756 1.00 96.44 213 VAL A N 1
ATOM 1674 C CA . VAL A 1 213 ? 24.094 5.083 -26.212 1.00 96.44 213 VAL A CA 1
ATOM 1675 C C . VAL A 1 213 ? 24.889 5.336 -27.492 1.00 96.44 213 VAL A C 1
ATOM 1677 O O . VAL A 1 213 ? 26.041 4.920 -27.582 1.00 96.44 213 VAL A O 1
ATOM 1680 N N . LEU A 1 214 ? 24.317 6.061 -28.457 1.00 95.12 214 LEU A N 1
ATOM 1681 C CA . LEU A 1 214 ? 25.000 6.401 -29.705 1.00 95.12 214 LEU A CA 1
ATOM 1682 C C . LEU A 1 214 ? 26.271 7.231 -29.465 1.00 95.12 214 LEU A C 1
ATOM 1684 O O . LEU A 1 214 ? 27.320 6.906 -30.016 1.00 95.12 214 LEU A O 1
ATOM 1688 N N . LEU A 1 215 ? 26.199 8.258 -28.610 1.00 95.00 215 LEU A N 1
ATOM 1689 C CA . LEU A 1 215 ? 27.351 9.090 -28.242 1.00 95.00 215 LEU A CA 1
ATOM 1690 C C . LEU A 1 215 ? 28.439 8.282 -27.515 1.00 95.00 215 LEU A C 1
ATOM 1692 O O . LEU A 1 215 ? 29.625 8.459 -27.786 1.00 95.00 215 LEU A O 1
ATOM 1696 N N . GLY A 1 216 ? 28.053 7.365 -26.623 1.00 95.12 216 GLY A N 1
ATOM 1697 C CA . GLY A 1 216 ? 28.998 6.484 -25.930 1.00 95.12 216 GLY A CA 1
ATOM 1698 C C . GLY A 1 216 ? 29.705 5.499 -26.869 1.00 95.12 216 GLY A C 1
ATOM 1699 O O . GLY A 1 216 ? 30.909 5.256 -26.738 1.00 95.12 216 GLY A O 1
ATOM 1700 N N . PHE A 1 217 ? 28.984 4.954 -27.851 1.00 93.88 217 PHE A N 1
ATOM 1701 C CA . PHE A 1 217 ? 29.574 4.089 -28.874 1.00 93.88 217 PHE A CA 1
ATOM 1702 C C . PHE A 1 217 ? 30.490 4.858 -29.822 1.00 93.88 217 PHE A C 1
ATOM 1704 O O . PHE A 1 217 ? 31.548 4.348 -30.166 1.00 93.88 217 PHE A O 1
ATOM 1711 N N . ASP A 1 218 ? 30.146 6.085 -30.201 1.00 92.88 218 ASP A N 1
ATOM 1712 C CA . ASP A 1 218 ? 31.026 6.913 -31.028 1.00 92.88 218 ASP A CA 1
ATOM 1713 C C . ASP A 1 218 ? 32.335 7.259 -30.303 1.00 92.88 218 ASP A C 1
ATOM 1715 O O . ASP A 1 218 ? 33.410 7.083 -30.866 1.00 92.88 218 ASP A O 1
ATOM 1719 N N . ASN A 1 219 ? 32.281 7.604 -29.013 1.00 92.44 219 ASN A N 1
ATOM 1720 C CA . ASN A 1 219 ? 33.491 7.863 -28.224 1.00 92.44 219 ASN A CA 1
ATOM 1721 C C . ASN A 1 219 ? 34.406 6.624 -28.092 1.00 92.44 219 ASN A C 1
ATOM 1723 O O . ASN A 1 219 ? 35.627 6.745 -28.058 1.00 92.44 219 ASN A O 1
ATOM 1727 N N . SER A 1 220 ? 33.829 5.419 -28.023 1.00 91.38 220 SER A N 1
ATOM 1728 C CA . SER A 1 220 ? 34.591 4.174 -27.822 1.00 91.38 220 SER A CA 1
ATOM 1729 C C . SER A 1 220 ? 34.992 3.453 -29.112 1.00 91.38 220 SER A C 1
ATOM 1731 O O . SER A 1 220 ? 35.978 2.715 -29.114 1.00 91.38 220 SER A O 1
ATOM 1733 N N . LYS A 1 221 ? 34.231 3.621 -30.198 1.00 88.50 221 LYS A N 1
ATOM 1734 C CA . LYS A 1 221 ? 34.401 2.909 -31.478 1.00 88.50 221 LYS A CA 1
ATOM 1735 C C . LYS A 1 221 ? 34.646 3.835 -32.670 1.00 88.50 221 LYS A C 1
ATOM 1737 O O . LYS A 1 221 ? 34.863 3.326 -33.760 1.00 88.50 221 LYS A O 1
ATOM 1742 N N . GLN A 1 222 ? 34.626 5.156 -32.477 1.00 90.25 222 GLN A N 1
ATOM 1743 C CA . GLN A 1 222 ? 34.882 6.175 -33.504 1.00 90.25 222 GLN A CA 1
ATOM 1744 C C . GLN A 1 222 ? 34.021 5.989 -34.767 1.00 90.25 222 GLN A C 1
ATOM 1746 O O . GLN A 1 222 ? 34.525 5.954 -35.890 1.00 90.25 222 GLN A O 1
ATOM 1751 N N . LEU A 1 223 ? 32.702 5.864 -34.584 1.00 87.81 223 LEU A N 1
ATOM 1752 C CA . LEU A 1 223 ? 31.745 5.549 -35.654 1.00 87.81 223 LEU A CA 1
ATOM 1753 C C . LEU A 1 223 ? 31.777 6.567 -36.800 1.00 87.81 223 LEU A C 1
ATOM 1755 O O . LEU A 1 223 ? 31.640 6.182 -37.964 1.00 87.81 223 LEU A O 1
ATOM 1759 N N . GLN A 1 224 ? 31.976 7.849 -36.481 1.00 85.69 224 GLN A N 1
ATOM 1760 C CA . GLN A 1 224 ? 32.126 8.905 -37.486 1.00 85.69 224 GLN A CA 1
ATOM 1761 C C . GLN A 1 224 ? 33.382 8.705 -38.346 1.00 85.69 224 GLN A C 1
ATOM 1763 O O . GLN A 1 224 ? 33.311 8.767 -39.575 1.00 85.69 224 GLN A O 1
ATOM 1768 N N . THR A 1 225 ? 34.522 8.405 -37.715 1.00 86.69 225 THR A N 1
ATOM 1769 C CA . THR A 1 225 ? 35.808 8.178 -38.396 1.00 86.69 225 THR A CA 1
ATOM 1770 C C . THR A 1 225 ? 35.749 6.963 -39.320 1.00 86.69 225 THR A C 1
ATOM 1772 O O . THR A 1 225 ? 36.306 6.991 -40.416 1.00 86.69 225 THR A O 1
ATOM 1775 N N . LEU A 1 226 ? 35.018 5.919 -38.917 1.00 86.31 226 LEU A N 1
ATOM 1776 C CA . LEU A 1 226 ? 34.820 4.700 -39.707 1.00 86.31 226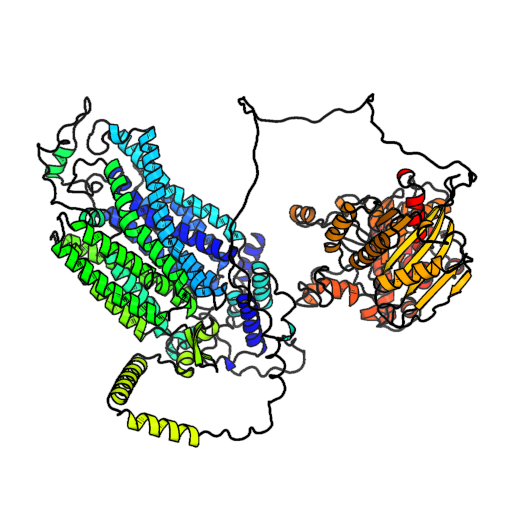 LEU A CA 1
ATOM 1777 C C . LEU A 1 226 ? 33.885 4.890 -40.917 1.00 86.31 226 LEU A C 1
ATOM 1779 O O . LEU A 1 226 ? 33.760 3.978 -41.731 1.00 86.31 226 LEU A O 1
ATOM 1783 N N . ARG A 1 227 ? 33.222 6.051 -41.050 1.00 88.88 227 ARG A N 1
ATOM 1784 C CA . ARG A 1 227 ? 32.233 6.364 -42.103 1.00 88.88 227 ARG A CA 1
ATOM 1785 C C . ARG A 1 227 ? 31.189 5.251 -42.289 1.00 88.88 227 ARG A C 1
ATOM 1787 O O . ARG A 1 227 ? 30.845 4.879 -43.415 1.00 88.88 227 ARG A O 1
ATOM 1794 N N . CYS A 1 228 ? 30.673 4.727 -41.175 1.00 90.06 228 CYS A N 1
ATOM 1795 C CA . CYS A 1 228 ? 29.768 3.579 -41.169 1.00 90.06 228 CYS A CA 1
ATOM 1796 C C . CYS A 1 228 ? 28.555 3.773 -42.097 1.00 90.06 228 CYS A C 1
ATOM 1798 O O . CYS A 1 228 ? 27.778 4.722 -41.955 1.00 90.06 228 CYS A O 1
ATOM 1800 N N . GLY A 1 229 ? 28.392 2.839 -43.039 1.00 88.12 229 GLY A N 1
ATOM 1801 C CA . GLY A 1 229 ? 27.330 2.844 -44.048 1.00 88.12 229 GLY A CA 1
ATOM 1802 C C . GLY A 1 229 ? 27.659 3.557 -45.360 1.00 88.12 229 GLY A C 1
ATOM 1803 O O . GLY A 1 229 ? 26.865 3.453 -46.290 1.00 88.12 229 GLY A O 1
ATOM 1804 N N . LEU A 1 230 ? 28.808 4.231 -45.473 1.00 89.88 230 LEU A N 1
ATOM 1805 C CA . LEU A 1 230 ? 29.293 4.810 -46.735 1.00 89.88 230 LEU A CA 1
ATOM 1806 C C . LEU A 1 230 ? 30.451 4.014 -47.342 1.00 89.88 230 LEU A C 1
ATOM 1808 O O . LEU A 1 230 ? 30.621 4.032 -48.559 1.00 89.88 230 LEU A O 1
ATOM 1812 N N . ASP A 1 231 ? 31.228 3.318 -46.513 1.00 87.06 231 ASP A N 1
ATOM 1813 C CA . ASP A 1 231 ? 32.431 2.582 -46.904 1.00 87.06 231 ASP A CA 1
ATOM 1814 C C . ASP A 1 231 ? 32.343 1.104 -46.501 1.00 87.06 231 ASP A C 1
ATOM 1816 O O . ASP A 1 231 ? 31.856 0.780 -45.418 1.00 87.06 231 ASP A O 1
ATOM 1820 N N . ALA A 1 232 ? 32.836 0.215 -47.363 1.00 86.00 232 ALA A N 1
ATOM 1821 C CA . ALA A 1 232 ? 32.915 -1.220 -47.116 1.00 86.00 232 ALA A CA 1
ATOM 1822 C C . ALA A 1 232 ? 34.120 -1.645 -46.247 1.00 86.00 232 ALA A C 1
ATOM 1824 O O . ALA A 1 232 ? 34.122 -2.768 -45.750 1.00 86.00 232 ALA A O 1
ATOM 1825 N N . ALA A 1 233 ? 35.129 -0.783 -46.044 1.00 87.31 233 ALA A N 1
ATOM 1826 C CA . ALA A 1 233 ? 36.386 -1.128 -45.360 1.00 87.31 233 ALA A CA 1
ATOM 1827 C C . ALA A 1 233 ? 36.197 -1.755 -43.965 1.00 87.31 233 ALA A C 1
ATOM 1829 O O . ALA A 1 233 ? 36.923 -2.676 -43.602 1.00 87.31 233 ALA A O 1
ATOM 1830 N N . HIS A 1 234 ? 35.220 -1.260 -43.199 1.00 86.56 234 HIS A N 1
ATOM 1831 C CA . HIS A 1 234 ? 34.952 -1.667 -41.813 1.00 86.56 234 HIS A CA 1
ATOM 1832 C C . HIS A 1 234 ? 33.480 -2.072 -41.603 1.00 86.56 234 HIS A C 1
ATOM 1834 O O . HIS A 1 234 ? 32.938 -1.906 -40.509 1.00 86.56 234 HIS A O 1
ATOM 1840 N N . ASP A 1 235 ? 32.806 -2.584 -42.643 1.00 85.88 235 ASP A N 1
ATOM 1841 C CA . ASP A 1 235 ? 31.358 -2.861 -42.598 1.00 85.88 235 ASP A CA 1
ATOM 1842 C C . ASP A 1 235 ? 30.979 -3.816 -41.448 1.00 85.88 235 ASP A C 1
ATOM 1844 O O . ASP A 1 235 ? 30.027 -3.558 -40.711 1.00 85.88 235 ASP A O 1
ATOM 1848 N N . ASP A 1 236 ? 31.776 -4.862 -41.206 1.00 88.00 236 ASP A N 1
ATOM 1849 C CA . ASP A 1 236 ? 31.545 -5.819 -40.115 1.00 88.00 236 ASP A CA 1
ATOM 1850 C C . ASP A 1 236 ? 31.655 -5.187 -38.719 1.00 88.00 236 ASP A C 1
ATOM 1852 O O . ASP A 1 236 ? 30.875 -5.507 -37.816 1.00 88.00 236 ASP A O 1
ATOM 1856 N N . GLU A 1 237 ? 32.615 -4.284 -38.516 1.00 90.44 237 GLU A N 1
ATOM 1857 C CA . GLU A 1 237 ? 32.794 -3.577 -37.244 1.00 90.44 237 GLU A CA 1
ATOM 1858 C C . GLU A 1 237 ? 31.656 -2.584 -37.007 1.00 90.44 237 GLU A C 1
ATOM 1860 O O . GLU A 1 237 ? 31.070 -2.553 -35.920 1.00 90.44 237 GLU A O 1
ATOM 1865 N N . CYS A 1 238 ? 31.273 -1.847 -38.052 1.00 91.62 238 CYS A N 1
ATOM 1866 C CA . CYS A 1 238 ? 30.126 -0.949 -38.041 1.00 91.62 238 CYS A CA 1
ATOM 1867 C C . CYS A 1 238 ? 28.823 -1.697 -37.732 1.00 91.62 238 CYS A C 1
ATOM 1869 O O . CYS A 1 238 ? 28.048 -1.259 -36.879 1.00 91.62 238 CYS A O 1
ATOM 1871 N N . ARG A 1 239 ? 28.583 -2.858 -38.358 1.00 91.44 239 ARG A N 1
ATOM 1872 C CA . ARG A 1 239 ? 27.410 -3.700 -38.077 1.00 91.44 239 ARG A CA 1
ATOM 1873 C C . ARG A 1 239 ? 27.385 -4.171 -36.632 1.00 91.44 239 ARG A C 1
ATOM 1875 O O . ARG A 1 239 ? 26.344 -4.058 -35.996 1.00 91.44 239 ARG A O 1
ATOM 1882 N N . LYS A 1 240 ? 28.509 -4.644 -36.087 1.00 92.44 240 LYS A N 1
ATOM 1883 C CA . LYS A 1 240 ? 28.600 -5.073 -34.679 1.00 92.44 240 LYS A CA 1
ATOM 1884 C C . LYS A 1 240 ? 28.324 -3.924 -33.709 1.00 92.44 240 LYS A C 1
ATOM 1886 O O . LYS A 1 240 ? 27.599 -4.108 -32.734 1.00 92.44 240 LYS A O 1
ATOM 1891 N N . ALA A 1 241 ? 28.872 -2.739 -33.975 1.00 93.44 241 ALA A N 1
ATOM 1892 C CA . ALA A 1 241 ? 28.657 -1.574 -33.126 1.00 93.44 241 ALA A CA 1
ATOM 1893 C C . ALA A 1 241 ? 27.193 -1.102 -33.162 1.00 93.44 241 ALA A C 1
ATOM 1895 O O . ALA A 1 241 ? 26.583 -0.903 -32.112 1.00 93.44 241 ALA A O 1
ATOM 1896 N N . VAL A 1 242 ? 26.599 -1.000 -34.355 1.00 94.06 242 VAL A N 1
ATOM 1897 C CA . VAL A 1 242 ? 25.188 -0.620 -34.533 1.00 94.06 242 VAL A CA 1
ATOM 1898 C C . VAL A 1 242 ? 24.238 -1.686 -33.974 1.00 94.06 242 VAL A C 1
ATOM 1900 O O . VAL A 1 242 ? 23.202 -1.326 -33.407 1.00 94.06 242 VAL A O 1
ATOM 1903 N N . ASP A 1 243 ? 24.598 -2.973 -34.058 1.00 94.31 243 ASP A N 1
ATOM 1904 C CA . ASP A 1 243 ? 23.863 -4.069 -33.414 1.00 94.31 243 ASP A CA 1
ATOM 1905 C C . ASP A 1 243 ? 23.849 -3.907 -31.886 1.00 94.31 243 ASP A C 1
ATOM 1907 O O . ASP A 1 243 ? 22.792 -3.968 -31.258 1.00 94.31 243 ASP A O 1
ATOM 1911 N N . GLY A 1 244 ? 25.003 -3.587 -31.293 1.00 94.62 244 GLY A N 1
ATOM 1912 C CA . GLY A 1 244 ? 25.118 -3.268 -29.870 1.00 94.62 244 GLY A CA 1
ATOM 1913 C C . GLY A 1 244 ? 24.253 -2.077 -29.445 1.00 94.62 244 GLY A C 1
ATOM 1914 O O . GLY A 1 244 ? 23.545 -2.165 -28.440 1.00 94.62 244 GLY A O 1
ATOM 1915 N N . ILE A 1 245 ? 24.246 -0.993 -30.234 1.00 95.19 245 ILE A N 1
ATOM 1916 C CA . ILE A 1 245 ? 23.454 0.213 -29.942 1.00 95.19 245 ILE A CA 1
ATOM 1917 C C . ILE A 1 245 ? 21.972 -0.133 -29.796 1.00 95.19 245 ILE A C 1
ATOM 1919 O O . ILE A 1 245 ? 21.364 0.180 -28.771 1.00 95.19 245 ILE A O 1
ATOM 1923 N N . TRP A 1 246 ? 21.367 -0.791 -30.790 1.00 95.00 246 TRP A N 1
ATOM 1924 C CA . TRP A 1 246 ? 19.923 -1.018 -30.740 1.00 95.00 246 TRP A CA 1
ATOM 1925 C C . TRP A 1 246 ? 19.509 -2.007 -29.650 1.00 95.00 246 TRP A C 1
ATOM 1927 O O . TRP A 1 246 ? 18.445 -1.837 -29.046 1.00 95.00 246 TRP A O 1
ATOM 1937 N N . ARG A 1 247 ? 20.352 -3.006 -29.362 1.00 96.19 247 ARG A N 1
ATOM 1938 C CA . ARG A 1 247 ? 20.111 -3.964 -28.277 1.00 96.19 247 ARG A CA 1
ATOM 1939 C C . ARG A 1 247 ? 20.116 -3.290 -26.916 1.00 96.19 247 ARG A C 1
ATOM 1941 O O . ARG A 1 247 ? 19.241 -3.586 -26.109 1.00 96.19 247 ARG A O 1
ATOM 1948 N N . ILE A 1 248 ? 21.051 -2.372 -26.668 1.00 95.88 248 ILE A N 1
ATOM 1949 C CA . ILE A 1 248 ? 21.108 -1.623 -25.405 1.00 95.88 248 ILE A CA 1
ATOM 1950 C C . ILE A 1 248 ? 19.901 -0.695 -25.286 1.00 95.88 248 ILE A C 1
ATOM 1952 O O . ILE A 1 248 ? 19.272 -0.656 -24.232 1.00 95.88 248 ILE A O 1
ATOM 1956 N N . VAL A 1 249 ? 19.528 -0.001 -26.365 1.00 95.69 249 VAL A N 1
ATOM 1957 C CA . VAL A 1 249 ? 18.353 0.881 -26.364 1.00 95.69 249 VAL A CA 1
ATOM 1958 C C . VAL A 1 249 ? 17.085 0.097 -26.025 1.00 95.69 249 VAL A C 1
ATOM 1960 O O . VAL A 1 249 ? 16.426 0.426 -25.046 1.00 95.69 249 VAL A O 1
ATOM 1963 N N . ILE A 1 250 ? 16.766 -0.990 -26.738 1.00 94.38 250 ILE A N 1
ATOM 1964 C CA . ILE A 1 250 ? 15.599 -1.818 -26.382 1.00 94.38 250 ILE A CA 1
ATOM 1965 C C . ILE A 1 250 ? 15.748 -2.433 -24.989 1.00 94.38 250 ILE A C 1
ATOM 1967 O O . ILE A 1 250 ? 14.829 -2.336 -24.179 1.00 94.38 250 ILE A O 1
ATOM 1971 N N . GLY A 1 251 ? 16.893 -3.053 -24.697 1.00 94.44 251 GLY A N 1
ATOM 1972 C CA . GLY A 1 251 ? 17.127 -3.792 -23.457 1.00 94.44 251 GLY A CA 1
ATOM 1973 C C . GLY A 1 251 ? 17.022 -2.920 -22.207 1.00 94.44 251 GLY A C 1
ATOM 1974 O O . GLY A 1 251 ? 16.499 -3.367 -21.187 1.00 94.44 251 GLY A O 1
ATOM 1975 N N . SER A 1 252 ? 17.424 -1.650 -22.293 1.00 94.00 252 SER A N 1
ATOM 1976 C CA . SER A 1 252 ? 17.289 -0.692 -21.190 1.00 94.00 252 SER A CA 1
ATOM 1977 C C . SER A 1 252 ? 15.832 -0.409 -20.801 1.00 94.00 252 SER A C 1
ATOM 1979 O O . SER A 1 252 ? 15.572 0.001 -19.672 1.00 94.00 252 SER A O 1
ATOM 1981 N N . GLY A 1 253 ? 14.866 -0.729 -21.669 1.00 89.62 253 GLY A N 1
ATOM 1982 C CA . GLY A 1 253 ? 13.438 -0.678 -21.357 1.00 89.62 253 GLY A CA 1
ATOM 1983 C C . GLY A 1 253 ? 12.981 -1.674 -20.285 1.00 89.62 253 GLY A C 1
ATOM 1984 O O . GLY A 1 253 ? 11.892 -1.519 -19.732 1.00 89.62 253 GLY A O 1
ATOM 1985 N N . ALA A 1 254 ? 13.818 -2.657 -19.928 1.00 89.00 254 ALA A N 1
ATOM 1986 C CA . ALA A 1 254 ? 13.593 -3.515 -18.767 1.00 89.00 254 ALA A CA 1
ATOM 1987 C C . ALA A 1 254 ? 13.902 -2.803 -17.435 1.00 89.00 254 ALA A C 1
ATOM 1989 O O . ALA A 1 254 ? 13.379 -3.206 -16.401 1.00 89.00 254 ALA A O 1
ATOM 1990 N N . VAL A 1 255 ? 14.712 -1.734 -17.427 1.00 86.62 255 VAL A N 1
ATOM 1991 C CA . VAL A 1 255 ? 15.113 -1.040 -16.189 1.00 86.62 255 VAL A CA 1
ATOM 1992 C C . VAL A 1 255 ? 13.930 -0.321 -15.524 1.00 86.62 255 VAL A C 1
ATOM 1994 O O . VAL A 1 255 ? 13.677 -0.597 -14.348 1.00 86.62 255 VAL A O 1
ATOM 1997 N N . PRO A 1 256 ? 13.141 0.525 -16.225 1.00 81.44 256 PRO A N 1
ATOM 1998 C CA . PRO A 1 256 ? 11.925 1.100 -15.648 1.00 81.44 256 PRO A CA 1
ATOM 1999 C C . PRO A 1 256 ? 10.931 0.025 -15.188 1.00 81.44 256 PRO A C 1
ATOM 2001 O O . PRO A 1 256 ? 10.306 0.178 -14.140 1.00 81.44 256 PRO A O 1
ATOM 2004 N N . ALA A 1 257 ? 10.856 -1.095 -15.916 1.00 82.62 257 ALA A N 1
ATOM 2005 C CA . ALA A 1 257 ? 9.984 -2.214 -15.585 1.00 82.62 257 ALA A CA 1
ATOM 2006 C C . ALA A 1 257 ? 10.382 -2.902 -14.266 1.00 82.62 257 ALA A C 1
ATOM 2008 O O . ALA A 1 257 ? 9.541 -3.155 -13.409 1.00 82.62 257 ALA A O 1
ATOM 2009 N N . LEU A 1 258 ? 11.676 -3.166 -14.066 1.00 83.25 258 LEU A N 1
ATOM 2010 C CA . LEU A 1 258 ? 12.200 -3.756 -12.830 1.00 83.25 258 LEU A CA 1
ATOM 2011 C C . LEU A 1 258 ? 11.979 -2.834 -11.624 1.00 83.25 258 LEU A C 1
ATOM 2013 O O . LEU A 1 258 ? 11.602 -3.304 -10.552 1.00 83.25 258 LEU A O 1
ATOM 2017 N N . LEU A 1 259 ? 12.142 -1.519 -11.805 1.00 76.81 259 LEU A N 1
ATOM 2018 C CA . LEU A 1 259 ? 11.811 -0.537 -10.770 1.00 76.81 259 LEU A CA 1
ATOM 2019 C C . LEU A 1 259 ? 10.305 -0.526 -10.467 1.00 76.81 259 LEU A C 1
ATOM 2021 O O . LEU A 1 259 ? 9.914 -0.507 -9.300 1.00 76.81 259 LEU A O 1
ATOM 2025 N N . ALA A 1 260 ? 9.455 -0.602 -11.494 1.00 74.62 260 ALA A N 1
ATOM 2026 C CA . ALA A 1 260 ? 8.003 -0.660 -11.337 1.00 74.62 260 ALA A CA 1
ATOM 2027 C C . ALA A 1 260 ? 7.539 -1.919 -10.575 1.00 74.62 260 ALA A C 1
ATOM 2029 O O . ALA A 1 260 ? 6.596 -1.828 -9.785 1.00 74.62 260 ALA A O 1
ATOM 2030 N N . ILE A 1 261 ? 8.220 -3.068 -10.725 1.00 78.81 261 ILE A N 1
ATOM 2031 C CA . ILE A 1 261 ? 7.927 -4.295 -9.957 1.00 78.81 261 ILE A CA 1
ATOM 2032 C C . ILE A 1 261 ? 8.012 -4.033 -8.450 1.00 78.81 261 ILE A C 1
ATOM 2034 O O . ILE A 1 261 ? 7.119 -4.446 -7.705 1.00 78.81 261 ILE A O 1
ATOM 2038 N N . ILE A 1 262 ? 9.059 -3.333 -8.000 1.00 70.38 262 ILE A N 1
ATOM 2039 C CA . ILE A 1 262 ? 9.289 -3.061 -6.575 1.00 70.38 262 ILE A CA 1
ATOM 2040 C C . ILE A 1 262 ? 8.104 -2.294 -5.990 1.00 70.38 262 ILE A C 1
ATOM 2042 O O . ILE A 1 262 ? 7.587 -2.661 -4.940 1.00 70.38 262 ILE A O 1
ATOM 2046 N N . PHE A 1 263 ? 7.619 -1.267 -6.688 1.00 67.56 263 PHE A N 1
ATOM 2047 C CA . PHE A 1 263 ? 6.497 -0.462 -6.207 1.00 67.56 263 PHE A CA 1
ATOM 2048 C C . PHE A 1 263 ? 5.147 -1.201 -6.278 1.00 67.56 263 PHE A C 1
ATOM 2050 O O . PHE A 1 263 ? 4.237 -0.897 -5.506 1.00 67.56 263 PHE A O 1
ATOM 2057 N N . ARG A 1 264 ? 5.006 -2.194 -7.166 1.00 74.94 264 ARG A N 1
ATOM 2058 C CA . ARG A 1 264 ? 3.736 -2.889 -7.439 1.00 74.94 264 ARG A CA 1
ATOM 2059 C C . ARG A 1 264 ? 3.388 -4.015 -6.468 1.00 74.94 264 ARG A C 1
ATOM 2061 O O . ARG A 1 264 ? 2.202 -4.259 -6.262 1.00 74.94 264 ARG A O 1
ATOM 2068 N N . PHE A 1 265 ? 4.362 -4.648 -5.808 1.00 65.88 265 PHE A N 1
ATOM 2069 C CA . PHE A 1 265 ? 4.078 -5.678 -4.790 1.00 65.88 265 PHE A CA 1
ATOM 2070 C C . PHE A 1 265 ? 3.367 -5.144 -3.535 1.00 65.88 265 PHE A C 1
ATOM 2072 O O . PHE A 1 265 ? 2.825 -5.926 -2.756 1.00 65.88 265 PHE A O 1
ATOM 2079 N N . PHE A 1 266 ? 3.326 -3.824 -3.351 1.00 63.31 266 PHE A N 1
ATOM 2080 C CA . PHE A 1 266 ? 2.735 -3.176 -2.179 1.00 63.31 266 PHE A CA 1
ATOM 2081 C C . PHE A 1 266 ? 1.339 -2.583 -2.435 1.00 63.31 266 PHE A C 1
ATOM 2083 O O . PHE A 1 266 ? 0.815 -1.864 -1.582 1.00 63.31 266 PHE A O 1
ATOM 2090 N N . LEU A 1 267 ? 0.727 -2.862 -3.593 1.00 71.19 267 LEU A N 1
ATOM 2091 C CA . LEU A 1 267 ? -0.581 -2.320 -3.966 1.00 71.19 267 LEU A CA 1
ATOM 2092 C C . LEU A 1 267 ? -1.731 -3.280 -3.658 1.00 71.19 267 LEU A C 1
ATOM 2094 O O . LEU A 1 267 ? -1.786 -4.415 -4.133 1.00 71.19 267 LEU A O 1
ATOM 2098 N N . PHE A 1 268 ? -2.694 -2.780 -2.891 1.00 78.56 268 PHE A N 1
ATOM 2099 C CA . PHE A 1 268 ? -3.924 -3.491 -2.559 1.00 78.56 268 PHE A CA 1
ATOM 2100 C C . PHE A 1 268 ? -4.990 -3.283 -3.636 1.00 78.56 268 PHE A C 1
ATOM 2102 O O . PHE A 1 268 ? -5.009 -2.254 -4.316 1.00 78.56 268 PHE A O 1
ATOM 2109 N N . ASP A 1 269 ? -5.908 -4.245 -3.769 1.00 79.19 269 ASP A N 1
ATOM 2110 C CA . ASP A 1 269 ? -7.096 -4.051 -4.604 1.00 79.19 269 ASP A CA 1
ATOM 2111 C C . ASP A 1 269 ? -7.872 -2.814 -4.124 1.00 79.19 269 ASP A C 1
ATOM 2113 O O . ASP A 1 269 ? -8.073 -2.613 -2.920 1.00 79.19 269 ASP A O 1
ATOM 2117 N N . CYS A 1 270 ? -8.301 -1.998 -5.084 1.00 84.56 270 CYS A N 1
ATOM 2118 C CA . CYS A 1 270 ? -9.046 -0.764 -4.863 1.00 84.56 270 CYS A CA 1
ATOM 2119 C C . CYS A 1 270 ? -10.319 -0.995 -4.039 1.00 84.56 270 CYS A C 1
ATOM 2121 O O . CYS A 1 270 ? -10.977 -2.043 -4.120 1.00 84.56 270 CYS A O 1
ATOM 2123 N N . GLY A 1 271 ? -10.662 0.016 -3.235 1.00 83.38 271 GLY A N 1
ATOM 2124 C CA . GLY A 1 271 ? -11.811 -0.033 -2.338 1.00 83.38 271 GLY A CA 1
ATOM 2125 C C . GLY A 1 271 ? -13.119 -0.271 -3.090 1.00 83.38 271 GLY A C 1
ATOM 2126 O O . GLY A 1 271 ? -13.879 -1.157 -2.712 1.00 83.38 271 GLY A O 1
ATOM 2127 N N . LEU A 1 272 ? -13.341 0.434 -4.205 1.00 85.88 272 LEU A N 1
ATOM 2128 C CA . LEU A 1 272 ? -14.558 0.308 -5.016 1.00 85.88 272 LEU A CA 1
ATOM 2129 C C . LEU A 1 272 ? -14.740 -1.114 -5.555 1.00 85.88 272 LEU A C 1
ATOM 2131 O O . LEU A 1 272 ? -15.791 -1.711 -5.347 1.00 85.88 272 LEU A O 1
ATOM 2135 N N . TYR A 1 273 ? -13.712 -1.707 -6.165 1.00 87.75 273 TYR A N 1
ATOM 2136 C CA . TYR A 1 273 ? -13.764 -3.101 -6.615 1.00 87.75 273 TYR A CA 1
ATOM 2137 C C . TYR A 1 273 ? -14.012 -4.092 -5.463 1.00 87.75 273 TYR A C 1
ATOM 2139 O O . TYR A 1 273 ? -14.834 -5.008 -5.573 1.00 87.75 273 TYR A O 1
ATOM 2147 N N . SER A 1 274 ? -13.329 -3.902 -4.331 1.00 85.31 274 SER A N 1
ATOM 2148 C CA . SER A 1 274 ? -13.478 -4.768 -3.154 1.00 85.31 274 SER A CA 1
ATOM 2149 C C . SER A 1 274 ? -14.884 -4.685 -2.545 1.00 85.31 274 SER A C 1
ATOM 2151 O O . SER A 1 274 ? -15.438 -5.706 -2.130 1.00 85.31 274 SER A O 1
ATOM 2153 N N . LEU A 1 275 ? -15.477 -3.491 -2.542 1.00 84.00 275 LEU A N 1
ATOM 2154 C CA . LEU A 1 275 ? -16.823 -3.222 -2.054 1.00 84.00 275 LEU A CA 1
ATOM 2155 C C . LEU A 1 275 ? -17.880 -3.770 -3.019 1.00 84.00 275 LEU A C 1
ATOM 2157 O O . LEU A 1 275 ? -18.713 -4.588 -2.637 1.00 84.00 275 LEU A O 1
ATOM 2161 N N . GLU A 1 276 ? -17.827 -3.354 -4.281 1.00 81.81 276 GLU A N 1
ATOM 2162 C CA . GLU A 1 276 ? -18.918 -3.532 -5.240 1.00 81.81 276 GLU A CA 1
ATOM 2163 C C . GLU A 1 276 ? -18.911 -4.886 -5.957 1.00 81.81 276 GLU A C 1
ATOM 2165 O O . GLU A 1 276 ? -19.979 -5.407 -6.283 1.00 81.81 276 GLU A O 1
ATOM 2170 N N . VAL A 1 277 ? -17.729 -5.461 -6.201 1.00 83.94 277 VAL A N 1
ATOM 2171 C CA . VAL A 1 277 ? -17.564 -6.698 -6.989 1.00 83.94 277 VAL A CA 1
ATOM 2172 C C . VAL A 1 277 ? -17.183 -7.882 -6.109 1.00 83.94 277 VAL A C 1
ATOM 2174 O O . VAL A 1 277 ? -17.647 -8.996 -6.320 1.00 83.94 277 VAL A O 1
ATOM 2177 N N . ARG A 1 278 ? -16.340 -7.680 -5.092 1.00 79.69 278 ARG A N 1
ATOM 2178 C CA . ARG A 1 278 ? -16.016 -8.768 -4.153 1.00 79.69 278 ARG A CA 1
ATOM 2179 C C . ARG A 1 278 ? -16.986 -8.872 -2.990 1.00 79.69 278 ARG A C 1
ATOM 2181 O O . ARG A 1 278 ? -16.952 -9.884 -2.291 1.00 79.69 278 ARG A O 1
ATOM 2188 N N . ASN A 1 279 ? -17.837 -7.865 -2.796 1.00 77.44 279 ASN A N 1
ATOM 2189 C CA . ASN A 1 279 ? -18.758 -7.790 -1.672 1.00 77.44 279 ASN A CA 1
ATOM 2190 C C . ASN A 1 279 ? -18.033 -7.931 -0.314 1.00 77.44 279 ASN A C 1
ATOM 2192 O O . ASN A 1 279 ? -18.403 -8.737 0.542 1.00 77.44 279 ASN A O 1
ATOM 2196 N N . LYS A 1 280 ? -16.936 -7.183 -0.151 1.00 80.00 280 LYS A N 1
ATOM 2197 C CA . LYS A 1 280 ? -16.111 -7.150 1.064 1.00 80.00 280 LYS A CA 1
ATOM 2198 C C . LYS A 1 280 ? -15.943 -5.694 1.540 1.00 80.00 280 LYS A C 1
ATOM 2200 O O . LYS A 1 280 ? -14.860 -5.133 1.367 1.00 80.00 280 LYS A O 1
ATOM 2205 N N . PRO A 1 281 ? -16.982 -5.072 2.136 1.00 77.44 281 PRO A N 1
ATOM 2206 C CA . PRO A 1 281 ? -16.948 -3.665 2.562 1.00 77.44 281 PRO A CA 1
ATOM 2207 C C . PRO A 1 281 ? -15.850 -3.367 3.591 1.00 77.44 281 PRO A C 1
ATOM 2209 O O . PRO A 1 281 ? -15.131 -2.379 3.476 1.00 77.44 281 PRO A O 1
ATOM 2212 N N . SER A 1 282 ? -15.638 -4.268 4.551 1.00 73.19 282 SER A N 1
ATOM 2213 C CA . SER A 1 282 ? -14.572 -4.144 5.551 1.00 73.19 282 SER A CA 1
ATOM 2214 C C . SER A 1 282 ? -13.172 -4.185 4.929 1.00 73.19 282 SER A C 1
ATOM 2216 O O . SER A 1 282 ? -12.315 -3.388 5.301 1.00 73.19 282 SER A O 1
ATOM 2218 N N . LEU A 1 283 ? -12.952 -5.053 3.934 1.00 76.06 283 LEU A N 1
ATOM 2219 C CA . LEU A 1 283 ? -11.693 -5.102 3.182 1.00 76.06 283 LEU A CA 1
ATOM 2220 C C . LEU A 1 283 ? -11.491 -3.835 2.339 1.00 76.06 283 LEU A C 1
ATOM 2222 O O . LEU A 1 283 ? -10.372 -3.340 2.246 1.00 76.06 283 LEU A O 1
ATOM 2226 N N . ALA A 1 284 ? -12.565 -3.309 1.742 1.00 79.25 284 ALA A N 1
ATOM 2227 C CA . ALA A 1 284 ? -12.525 -2.083 0.954 1.00 79.25 284 ALA A CA 1
ATOM 2228 C C . ALA A 1 284 ? -12.064 -0.883 1.789 1.00 79.25 284 ALA A C 1
ATOM 2230 O O . ALA A 1 284 ? -11.117 -0.203 1.405 1.00 79.25 284 ALA A O 1
ATOM 2231 N N . ILE A 1 285 ? -12.684 -0.670 2.952 1.00 80.00 285 ILE A N 1
ATOM 2232 C CA . ILE A 1 285 ? -12.334 0.417 3.875 1.00 80.00 285 ILE A CA 1
ATOM 2233 C C . ILE A 1 285 ? -10.923 0.208 4.441 1.00 80.00 285 ILE A C 1
ATOM 2235 O O . ILE A 1 285 ? -10.108 1.125 4.425 1.00 80.00 285 ILE A O 1
ATOM 2239 N N . GLN A 1 286 ? -10.577 -1.015 4.861 1.00 78.25 286 GLN A N 1
ATOM 2240 C CA . GLN A 1 286 ? -9.243 -1.321 5.386 1.00 78.25 286 GLN A CA 1
ATOM 2241 C C . GLN A 1 286 ? -8.133 -1.050 4.360 1.00 78.25 286 GLN A C 1
ATOM 2243 O O . GLN A 1 286 ? -7.116 -0.445 4.703 1.00 78.25 286 GLN A O 1
ATOM 2248 N N . ASN A 1 287 ? -8.304 -1.493 3.110 1.00 80.06 287 ASN A N 1
ATOM 2249 C CA . ASN A 1 287 ? -7.331 -1.235 2.049 1.00 80.06 287 ASN A CA 1
ATOM 2250 C C . ASN A 1 287 ? -7.201 0.268 1.791 1.00 80.06 287 ASN A C 1
ATOM 2252 O O . ASN A 1 287 ? -6.078 0.762 1.673 1.00 80.06 287 ASN A O 1
ATOM 2256 N N . THR A 1 288 ? -8.320 0.999 1.767 1.00 79.62 288 THR A N 1
ATOM 2257 C CA . THR A 1 288 ? -8.312 2.454 1.586 1.00 79.62 288 THR A CA 1
ATOM 2258 C C . THR A 1 288 ? -7.556 3.167 2.703 1.00 79.62 288 THR A C 1
ATOM 2260 O O . THR A 1 288 ? -6.635 3.936 2.426 1.00 79.62 288 THR A O 1
ATOM 2263 N N . GLN A 1 289 ? -7.836 2.829 3.961 1.00 79.88 289 GLN A N 1
ATOM 2264 C CA . GLN A 1 289 ? -7.175 3.408 5.133 1.00 79.88 289 GLN A CA 1
ATOM 2265 C C . GLN A 1 289 ? -5.690 3.035 5.235 1.00 79.88 289 GLN A C 1
ATOM 2267 O O . GLN A 1 289 ? -4.887 3.852 5.675 1.00 79.88 289 GLN A O 1
ATOM 2272 N N . ARG A 1 290 ? -5.275 1.841 4.786 1.00 76.38 290 ARG A N 1
ATOM 2273 C CA . ARG A 1 290 ? -3.844 1.476 4.714 1.00 76.38 290 ARG A CA 1
ATOM 2274 C C . ARG A 1 290 ? -3.059 2.360 3.750 1.00 76.38 290 ARG A C 1
ATOM 2276 O O . ARG A 1 290 ? -1.877 2.613 3.977 1.00 76.38 290 ARG A O 1
ATOM 2283 N N . VAL A 1 291 ? -3.691 2.785 2.658 1.00 71.50 291 VAL A N 1
ATOM 2284 C CA . VAL A 1 291 ? -3.034 3.570 1.606 1.00 71.50 291 VAL A CA 1
ATOM 2285 C C . VAL A 1 291 ? -3.077 5.069 1.901 1.00 71.50 291 VAL A C 1
ATOM 2287 O O . VAL A 1 291 ? -2.097 5.764 1.626 1.00 71.50 291 VAL A O 1
ATOM 2290 N N . TYR A 1 292 ? -4.178 5.556 2.472 1.00 73.00 292 TYR A N 1
ATOM 2291 C CA . TYR A 1 292 ? -4.435 6.979 2.693 1.00 73.00 292 TYR A CA 1
ATOM 2292 C C . TYR A 1 292 ? -4.327 7.448 4.150 1.00 73.00 292 TYR A C 1
ATOM 2294 O O . TYR A 1 292 ? -4.290 8.650 4.395 1.00 73.00 292 TYR A O 1
ATOM 2302 N N . GLY A 1 293 ? -4.225 6.528 5.109 1.00 64.12 293 GLY A N 1
ATOM 2303 C CA . GLY A 1 293 ? -4.349 6.834 6.533 1.00 64.12 293 GLY A CA 1
ATOM 2304 C C . GLY A 1 293 ? -5.812 6.984 6.961 1.00 64.12 293 GLY A C 1
ATOM 2305 O O . GLY A 1 293 ? -6.699 7.246 6.148 1.00 64.12 293 GLY A O 1
ATOM 2306 N N . ALA A 1 294 ? -6.083 6.791 8.253 1.00 58.91 294 ALA A N 1
ATOM 2307 C CA . ALA A 1 294 ? -7.409 7.039 8.810 1.00 58.91 294 ALA A CA 1
ATOM 2308 C C . ALA A 1 294 ? -7.634 8.556 8.988 1.00 58.91 294 ALA A C 1
ATOM 2310 O O . ALA A 1 294 ? -6.720 9.259 9.429 1.00 58.91 294 ALA A O 1
ATOM 2311 N N . PRO A 1 295 ? -8.826 9.086 8.669 1.00 45.66 295 PRO A N 1
ATOM 2312 C CA . PRO A 1 295 ? -9.090 10.512 8.808 1.00 45.66 295 PRO A CA 1
ATOM 2313 C C . PRO A 1 295 ? -9.089 10.982 10.273 1.00 45.66 295 PRO A C 1
ATOM 2315 O O . PRO A 1 295 ? -9.564 10.280 11.165 1.00 45.66 295 PRO A O 1
ATOM 2318 N N . SER A 1 296 ? -8.560 12.188 10.523 1.00 39.78 296 SER A N 1
ATOM 2319 C CA . SER A 1 296 ? -8.439 12.782 11.864 1.00 39.78 296 SER A CA 1
ATOM 2320 C C . SER A 1 296 ? -9.808 12.981 12.535 1.00 39.78 296 SER A C 1
ATOM 2322 O O . SER A 1 296 ? -10.766 13.422 11.900 1.00 39.78 296 SER A O 1
ATOM 2324 N N . ALA A 1 297 ? -9.886 12.714 13.843 1.00 40.03 297 ALA A N 1
ATOM 2325 C CA . ALA A 1 297 ? -11.112 12.567 14.642 1.00 40.03 297 ALA A CA 1
ATOM 2326 C C . ALA A 1 297 ? -12.079 13.781 14.709 1.00 40.03 297 ALA A C 1
ATOM 2328 O O . ALA A 1 297 ? -13.127 13.697 15.341 1.00 40.03 297 ALA A O 1
ATOM 2329 N N . GLY A 1 298 ? -11.785 14.904 14.047 1.00 33.38 298 GLY A N 1
ATOM 2330 C CA . GLY A 1 298 ? -12.567 16.145 14.147 1.00 33.38 298 GLY A CA 1
ATOM 2331 C C . GLY A 1 298 ? -13.894 16.188 13.373 1.00 33.38 298 GLY A C 1
ATOM 2332 O O . GLY A 1 298 ? -14.680 17.101 13.603 1.00 33.38 298 GLY A O 1
ATOM 2333 N N . PHE A 1 299 ? -14.173 15.243 12.465 1.00 33.38 299 PHE A N 1
ATOM 2334 C CA . PHE A 1 299 ? -15.357 15.308 11.580 1.00 33.38 299 PHE A CA 1
ATOM 2335 C C . PHE A 1 299 ? -16.266 14.060 11.592 1.00 33.38 299 PHE A C 1
ATOM 2337 O O . PHE A 1 299 ? -17.313 14.053 10.941 1.00 33.38 299 PHE A O 1
ATOM 2344 N N . ALA A 1 300 ? -15.929 13.028 12.376 1.00 34.22 300 ALA A N 1
ATOM 2345 C CA . ALA A 1 300 ? -16.636 11.738 12.389 1.00 34.22 300 ALA A CA 1
ATOM 2346 C C . ALA A 1 300 ? -17.999 11.741 13.119 1.00 34.22 300 ALA A C 1
ATOM 2348 O O . ALA A 1 300 ? -18.718 10.748 13.073 1.00 34.22 300 ALA A O 1
ATOM 2349 N N . ASN A 1 301 ? -18.409 12.859 13.730 1.00 34.91 301 ASN A N 1
ATOM 2350 C CA . ASN A 1 301 ? -19.719 12.988 14.390 1.00 34.91 301 ASN A CA 1
ATOM 2351 C C . ASN A 1 301 ? -20.915 13.115 13.425 1.00 34.91 301 ASN A C 1
ATOM 2353 O O . ASN A 1 301 ? -22.038 13.312 13.882 1.00 34.91 301 ASN A O 1
ATOM 2357 N N . SER A 1 302 ? -20.712 13.030 12.106 1.00 32.19 302 SER A N 1
ATOM 2358 C CA . SER A 1 302 ? -21.778 13.300 11.127 1.00 32.19 302 SER A CA 1
ATOM 2359 C C . SER A 1 302 ? -22.300 12.084 10.357 1.00 32.19 302 SER A C 1
ATOM 2361 O O . SER A 1 302 ? -23.375 12.182 9.775 1.00 32.19 302 SER A O 1
ATOM 2363 N N . PHE A 1 303 ? -21.632 10.926 10.394 1.00 36.28 303 PHE A N 1
ATOM 2364 C CA . PHE A 1 303 ? -22.103 9.733 9.678 1.00 36.28 303 PHE A CA 1
ATOM 2365 C C . PHE A 1 303 ? -21.882 8.457 10.502 1.00 36.28 303 PHE A C 1
ATOM 2367 O O . PHE A 1 303 ? -20.941 7.700 10.284 1.00 36.28 303 PHE A O 1
ATOM 2374 N N . GLN A 1 304 ? -22.781 8.221 11.463 1.00 34.22 304 GLN A N 1
ATOM 2375 C CA . GLN A 1 304 ? -22.941 6.929 12.138 1.00 34.22 304 GLN A CA 1
ATOM 2376 C C . GLN A 1 304 ? -23.390 5.869 11.129 1.00 34.22 304 GLN A C 1
ATOM 2378 O O . GLN A 1 304 ? -24.531 5.918 10.669 1.00 34.22 304 GLN A O 1
ATOM 2383 N N . MET A 1 305 ? -22.536 4.889 10.820 1.00 33.81 305 MET A N 1
ATOM 2384 C CA . MET A 1 305 ? -23.009 3.593 10.324 1.00 33.81 305 MET A CA 1
ATOM 2385 C C . MET A 1 305 ? -23.818 2.905 11.404 1.00 33.81 305 MET A C 1
ATOM 2387 O O . MET A 1 305 ? -23.303 2.633 12.488 1.00 33.81 305 MET A O 1
ATOM 2391 N N . GLN A 1 306 ? -25.092 2.654 11.111 1.00 29.02 306 GLN A N 1
ATOM 2392 C CA . GLN A 1 306 ? -25.951 1.876 11.989 1.00 29.02 306 GLN A CA 1
ATOM 2393 C C . GLN A 1 306 ? -25.436 0.430 12.033 1.00 29.02 306 GLN A C 1
ATOM 2395 O O . GLN A 1 306 ? -25.332 -0.209 10.986 1.00 29.02 306 GLN A O 1
ATOM 2400 N N . PRO A 1 307 ? -25.129 -0.126 13.216 1.00 34.56 307 PRO A N 1
ATOM 2401 C CA . PRO A 1 307 ? -24.861 -1.548 13.339 1.00 34.56 307 PRO A CA 1
ATOM 2402 C C . PRO A 1 307 ? -26.152 -2.309 13.035 1.00 34.56 307 PRO A C 1
ATOM 2404 O O . PRO A 1 307 ? -27.206 -1.981 13.583 1.00 34.56 307 PRO A O 1
ATOM 2407 N N . GLN A 1 308 ? -26.074 -3.335 12.185 1.00 33.34 308 GLN A N 1
ATOM 2408 C CA . GLN A 1 308 ? -27.168 -4.285 12.009 1.00 33.34 308 GLN A CA 1
ATOM 2409 C C . GLN A 1 308 ? -27.524 -4.909 13.362 1.00 33.34 308 GLN A C 1
ATOM 2411 O O . GLN A 1 308 ? -26.797 -5.742 13.901 1.00 33.34 308 GLN A O 1
ATOM 2416 N N . THR A 1 309 ? -28.669 -4.508 13.899 1.00 32.97 309 THR A N 1
ATOM 2417 C CA . THR A 1 309 ? -29.343 -5.188 14.994 1.00 32.97 309 THR A CA 1
ATOM 2418 C C . THR A 1 309 ? -30.000 -6.452 14.447 1.00 32.97 309 THR A C 1
ATOM 2420 O O . THR A 1 309 ? -30.789 -6.424 13.500 1.00 32.97 309 THR A O 1
ATOM 2423 N N . HIS A 1 310 ? -29.693 -7.597 15.054 1.00 36.28 310 HIS A N 1
ATOM 2424 C CA . HIS A 1 310 ? -30.517 -8.788 14.897 1.00 36.28 310 HIS A CA 1
ATOM 2425 C C . HIS A 1 310 ? -31.916 -8.494 15.453 1.00 36.28 310 HIS A C 1
ATOM 2427 O O . HIS A 1 310 ? -32.130 -8.531 16.660 1.00 36.28 310 HIS A O 1
ATOM 2433 N N . GLY A 1 311 ? -32.864 -8.196 14.564 1.00 36.22 311 GLY A N 1
ATOM 2434 C CA . GLY A 1 311 ? -34.274 -8.069 14.924 1.00 36.22 311 GLY A CA 1
ATOM 2435 C C . GLY A 1 311 ? -35.061 -7.118 14.034 1.00 36.22 311 GLY A C 1
ATOM 2436 O O . GLY A 1 311 ? -35.453 -6.061 14.501 1.00 36.22 311 GLY A O 1
ATOM 2437 N N . VAL A 1 312 ? -35.256 -7.503 12.769 1.00 34.38 312 VAL A N 1
ATOM 2438 C CA . VAL A 1 312 ? -36.395 -7.249 11.854 1.00 34.38 312 VAL A CA 1
ATOM 2439 C C . VAL A 1 312 ? -35.843 -7.502 10.450 1.00 34.38 312 VAL A C 1
ATOM 2441 O O . VAL A 1 312 ? -34.820 -6.940 10.071 1.00 34.38 312 VAL A O 1
ATOM 2444 N N . ARG A 1 313 ? -36.469 -8.411 9.690 1.00 35.12 313 ARG A N 1
ATOM 2445 C CA . ARG A 1 313 ? -36.107 -8.647 8.285 1.00 35.12 313 ARG A CA 1
ATOM 2446 C C . ARG A 1 313 ? -36.164 -7.297 7.560 1.00 35.12 313 ARG A C 1
ATOM 2448 O O . ARG A 1 313 ? -37.261 -6.739 7.510 1.00 35.12 313 ARG A O 1
ATOM 2455 N N . PRO A 1 314 ? -35.060 -6.770 7.001 1.00 38.91 314 PRO A N 1
ATOM 2456 C CA . PRO A 1 314 ? -35.195 -5.664 6.075 1.00 38.91 314 PRO A CA 1
ATOM 2457 C C . PRO A 1 314 ? -36.022 -6.211 4.917 1.00 38.91 314 PRO A C 1
ATOM 2459 O O . PRO A 1 314 ? -35.721 -7.300 4.415 1.00 38.91 314 PRO A O 1
ATOM 2462 N N . GLU A 1 315 ? -37.108 -5.527 4.561 1.00 38.03 315 GLU A N 1
ATOM 2463 C CA . GLU A 1 315 ? -37.823 -5.819 3.326 1.00 38.03 315 GLU A CA 1
ATOM 2464 C C . GLU A 1 315 ? -36.786 -5.831 2.208 1.00 38.03 315 GLU A C 1
ATOM 2466 O O . GLU A 1 315 ? -36.214 -4.812 1.824 1.00 38.03 315 GLU A O 1
ATOM 2471 N N . MET A 1 316 ? -36.468 -7.041 1.761 1.00 41.06 316 MET A N 1
ATOM 2472 C CA . MET A 1 316 ? -35.628 -7.267 0.610 1.00 41.06 316 MET A CA 1
ATOM 2473 C C . MET A 1 316 ? -36.360 -6.567 -0.526 1.00 41.06 316 MET A C 1
ATOM 2475 O O . MET A 1 316 ? -37.535 -6.872 -0.760 1.00 41.06 316 MET A O 1
ATOM 2479 N N . SER A 1 317 ? -35.706 -5.625 -1.211 1.00 44.72 317 SER A N 1
ATOM 2480 C CA . SER A 1 317 ? -36.249 -5.151 -2.477 1.00 44.72 317 SER A CA 1
ATOM 2481 C C . SER A 1 317 ? -36.603 -6.412 -3.283 1.00 44.72 317 SER A C 1
ATOM 2483 O O . SER A 1 317 ? -35.788 -7.338 -3.366 1.00 44.72 317 SER A O 1
ATOM 2485 N N . PRO A 1 318 ? -37.834 -6.550 -3.805 1.00 45.12 318 PRO A N 1
ATOM 2486 C CA . PRO A 1 318 ? -38.290 -7.809 -4.401 1.00 45.12 318 PRO A CA 1
ATOM 2487 C C . PRO A 1 318 ? -37.496 -8.199 -5.660 1.00 45.12 318 PRO A C 1
ATOM 2489 O O . PRO A 1 318 ? -37.754 -9.238 -6.266 1.00 45.12 318 PRO A O 1
ATOM 2492 N N . ARG A 1 319 ? -36.523 -7.374 -6.071 1.00 55.50 319 ARG A N 1
ATOM 2493 C CA . ARG A 1 319 ? -35.694 -7.573 -7.251 1.00 55.50 319 ARG A CA 1
ATOM 2494 C C . ARG A 1 319 ? -34.396 -8.311 -6.901 1.00 55.50 319 ARG A C 1
ATOM 2496 O O . ARG A 1 319 ? -33.683 -7.933 -5.970 1.00 55.50 319 ARG A O 1
ATOM 2503 N N . PRO A 1 320 ? -34.043 -9.366 -7.648 1.00 60.72 320 PRO A N 1
ATOM 2504 C CA . PRO A 1 320 ? -32.756 -10.015 -7.493 1.00 60.72 320 PRO A CA 1
ATOM 2505 C C . PRO A 1 320 ? -31.603 -9.081 -7.899 1.00 60.72 320 PRO A C 1
ATOM 2507 O O . PRO A 1 320 ? -31.680 -8.425 -8.932 1.00 60.72 320 PRO A O 1
ATOM 2510 N N . MET A 1 321 ? -30.526 -9.035 -7.101 1.00 67.56 321 MET A N 1
ATOM 2511 C CA . MET A 1 321 ? -29.306 -8.296 -7.465 1.00 67.56 321 MET A CA 1
ATOM 2512 C C . MET A 1 321 ? -28.672 -8.934 -8.707 1.00 67.56 321 MET A C 1
ATOM 2514 O O . MET A 1 321 ? -28.674 -10.168 -8.818 1.00 67.56 321 MET A O 1
ATOM 2518 N N . PRO A 1 322 ? -28.106 -8.134 -9.618 1.00 68.75 322 PRO A N 1
ATOM 2519 C CA . PRO A 1 322 ? -27.524 -8.662 -10.834 1.00 68.75 322 PRO A CA 1
ATOM 2520 C C . PRO A 1 322 ? -26.271 -9.492 -10.565 1.00 68.75 322 PRO A C 1
ATOM 2522 O O . PRO A 1 322 ? -25.554 -9.343 -9.571 1.00 68.75 322 PRO A O 1
ATOM 2525 N N . VAL A 1 323 ? -26.007 -10.406 -11.491 1.00 77.25 323 VAL A N 1
ATOM 2526 C CA . VAL A 1 323 ? -24.820 -11.256 -11.474 1.00 77.25 323 VAL A CA 1
ATOM 2527 C C . VAL A 1 323 ? -23.869 -10.760 -12.551 1.00 77.25 323 VAL A C 1
ATOM 2529 O O . VAL A 1 323 ? -24.248 -10.689 -13.723 1.00 77.25 323 VAL A O 1
ATOM 2532 N N . GLN A 1 324 ? -22.636 -10.449 -12.144 1.00 81.88 324 GLN A N 1
ATOM 2533 C CA . GLN A 1 324 ? -21.575 -9.985 -13.037 1.00 81.88 324 GLN A CA 1
ATOM 2534 C C . GLN A 1 324 ? -21.421 -10.926 -14.243 1.00 81.88 324 GLN A C 1
ATOM 2536 O O . GLN A 1 324 ? -21.352 -12.143 -14.070 1.00 81.88 324 GLN A O 1
ATOM 2541 N N . PHE A 1 325 ? -21.374 -10.360 -15.449 1.00 85.50 325 PHE A N 1
ATOM 2542 C CA . PHE A 1 325 ? -21.280 -11.062 -16.737 1.00 85.50 325 PHE A CA 1
ATOM 2543 C C . PHE A 1 325 ? -22.403 -12.072 -17.036 1.00 85.50 325 PHE A C 1
ATOM 2545 O O . PHE A 1 325 ? -22.300 -12.847 -17.990 1.00 85.50 325 PHE A O 1
ATOM 2552 N N . SER A 1 326 ? -23.506 -12.068 -16.282 1.00 85.94 326 SER A N 1
ATOM 2553 C CA . SER A 1 326 ? -24.686 -12.836 -16.683 1.00 85.94 326 SER A CA 1
ATOM 2554 C C . SER A 1 326 ? -25.304 -12.242 -17.952 1.00 85.94 326 SER A C 1
ATOM 2556 O O . SER A 1 326 ? -25.276 -11.030 -18.173 1.00 85.94 326 SER A O 1
ATOM 2558 N N . LYS A 1 327 ? -25.888 -13.100 -18.800 1.00 85.31 327 LYS A N 1
ATOM 2559 C CA . LYS A 1 327 ? -26.539 -12.663 -20.048 1.00 85.31 327 LYS A CA 1
ATOM 2560 C C . LYS A 1 327 ? -27.634 -11.627 -19.788 1.00 85.31 327 LYS A C 1
ATOM 2562 O O . LYS A 1 327 ? -27.766 -10.677 -20.551 1.00 85.31 327 LYS A O 1
ATOM 2567 N N . GLU A 1 328 ? -28.391 -11.817 -18.711 1.00 83.75 328 GLU A N 1
ATOM 2568 C CA . GLU A 1 328 ? -29.455 -10.908 -18.295 1.00 83.75 328 GLU A CA 1
ATOM 2569 C C . GLU A 1 328 ? -28.901 -9.545 -17.868 1.00 83.75 328 GLU A C 1
ATOM 2571 O O . GLU A 1 328 ? -29.412 -8.519 -18.310 1.00 83.75 328 GLU A O 1
ATOM 2576 N N . ASP A 1 329 ? -27.821 -9.515 -17.082 1.00 83.31 329 ASP A N 1
ATOM 2577 C CA . ASP A 1 329 ? -27.225 -8.262 -16.616 1.00 83.31 329 ASP A CA 1
ATOM 2578 C C . ASP A 1 329 ? -26.599 -7.447 -17.755 1.00 83.31 329 ASP A C 1
ATOM 2580 O O . ASP A 1 329 ? -26.868 -6.255 -17.903 1.00 83.31 329 ASP A O 1
ATOM 2584 N N . LEU A 1 330 ? -25.835 -8.107 -18.631 1.00 88.19 330 LEU A N 1
ATOM 2585 C CA . LEU A 1 330 ? -25.251 -7.463 -19.809 1.00 88.19 330 LEU A CA 1
ATOM 2586 C C . LEU A 1 330 ? -26.332 -6.922 -20.752 1.00 88.19 330 LEU A C 1
ATOM 2588 O O . LEU A 1 330 ? -26.196 -5.814 -21.274 1.00 88.19 330 LEU A O 1
ATOM 2592 N N . TYR A 1 331 ? -27.417 -7.677 -20.956 1.00 89.12 331 TYR A N 1
ATOM 2593 C CA . TYR A 1 331 ? -28.553 -7.218 -21.751 1.00 89.12 331 TYR A CA 1
ATOM 2594 C C . TYR A 1 331 ? -29.235 -6.011 -21.100 1.00 89.12 331 TYR A C 1
ATOM 2596 O O . TYR A 1 331 ? -29.498 -5.020 -21.779 1.00 89.12 331 TYR A O 1
ATOM 2604 N N . ASN A 1 332 ? -29.479 -6.057 -19.790 1.00 86.38 332 ASN A N 1
ATOM 2605 C CA . ASN A 1 332 ? -30.109 -4.961 -19.065 1.00 86.38 332 ASN A CA 1
ATOM 2606 C C . ASN A 1 332 ? -29.263 -3.682 -19.137 1.00 86.38 332 ASN A C 1
ATOM 2608 O O . ASN A 1 332 ? -29.761 -2.650 -19.579 1.00 86.38 332 ASN A O 1
ATOM 2612 N N . TYR A 1 333 ? -27.972 -3.752 -18.810 1.00 87.44 333 TYR A N 1
ATOM 2613 C CA . TYR A 1 333 ? -27.116 -2.569 -18.829 1.00 87.44 333 TYR A CA 1
ATOM 2614 C C . TYR A 1 333 ? -26.901 -2.015 -20.234 1.00 87.44 333 TYR A C 1
ATOM 2616 O O . TYR A 1 333 ? -27.164 -0.840 -20.504 1.00 87.44 333 TYR A O 1
ATOM 2624 N N . PHE A 1 334 ? -26.377 -2.839 -21.144 1.00 91.75 334 PHE A N 1
ATOM 2625 C CA . PHE A 1 334 ? -25.947 -2.336 -22.439 1.00 91.75 334 PHE A CA 1
ATOM 2626 C C . PHE A 1 334 ? -27.133 -2.113 -23.360 1.00 91.75 334 PHE A C 1
ATOM 2628 O O . PHE A 1 334 ?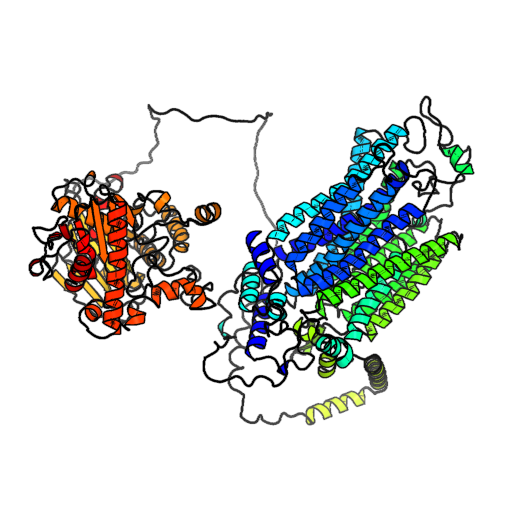 -27.182 -1.058 -23.986 1.00 91.75 334 PHE A O 1
ATOM 2635 N N . ILE A 1 335 ? -28.074 -3.060 -23.438 1.00 92.31 335 ILE A N 1
ATOM 2636 C CA . ILE A 1 335 ? -29.144 -3.061 -24.443 1.00 92.31 335 ILE A CA 1
ATOM 2637 C C . ILE A 1 335 ? -30.401 -2.351 -23.938 1.00 92.31 335 ILE A C 1
ATOM 2639 O O . ILE A 1 335 ? -30.814 -1.377 -24.566 1.00 92.31 335 ILE A O 1
ATOM 2643 N N . ARG A 1 336 ? -30.990 -2.796 -22.818 1.00 88.50 336 ARG A N 1
ATOM 2644 C CA . ARG A 1 336 ? -32.246 -2.244 -22.277 1.00 88.50 336 ARG A CA 1
ATOM 2645 C C . ARG A 1 336 ? -32.080 -0.787 -21.846 1.00 88.50 336 ARG A C 1
ATOM 2647 O O . ARG A 1 336 ? -32.823 0.064 -22.318 1.00 88.50 336 ARG A O 1
ATOM 2654 N N . ASP A 1 337 ? -31.065 -0.503 -21.032 1.00 86.56 337 ASP A N 1
ATOM 2655 C CA . ASP A 1 337 ? -30.801 0.838 -20.494 1.00 86.56 337 ASP A CA 1
ATOM 2656 C C . ASP A 1 337 ? -30.009 1.717 -21.500 1.00 86.56 337 ASP A C 1
ATOM 2658 O O . ASP A 1 337 ? -29.741 2.901 -21.274 1.00 86.56 337 ASP A O 1
ATOM 2662 N N . GLY A 1 338 ? -29.629 1.149 -22.654 1.00 88.94 338 GLY A N 1
ATOM 2663 C CA . GLY A 1 338 ? -29.027 1.871 -23.774 1.00 88.94 338 GLY A CA 1
ATOM 2664 C C . GLY A 1 338 ? -27.591 2.351 -23.544 1.00 88.94 338 GLY A C 1
ATOM 2665 O O . GLY A 1 338 ? -27.162 3.302 -24.208 1.00 88.94 338 GLY A O 1
ATOM 2666 N N . ASN A 1 339 ? -26.832 1.726 -22.640 1.00 91.50 339 ASN A N 1
ATOM 2667 C CA . ASN A 1 339 ? -25.430 2.079 -22.379 1.00 91.50 339 ASN A CA 1
ATOM 2668 C C . ASN A 1 339 ? -24.458 1.612 -23.472 1.00 91.50 339 ASN A C 1
ATOM 2670 O O . ASN A 1 339 ? -23.323 2.089 -23.525 1.00 91.50 339 ASN A O 1
ATOM 2674 N N . TRP A 1 340 ? -24.900 0.774 -24.421 1.00 92.56 340 TRP A N 1
ATOM 2675 C CA . TRP A 1 340 ? -24.118 0.458 -25.624 1.00 92.56 340 TRP A CA 1
ATOM 2676 C C . TRP A 1 340 ? -23.740 1.717 -26.423 1.00 92.56 340 TRP A C 1
ATOM 2678 O O . TRP A 1 340 ? -22.704 1.737 -27.082 1.00 92.56 340 TRP A O 1
ATOM 2688 N N . TYR A 1 341 ? -24.526 2.799 -26.314 1.00 92.00 341 TYR A N 1
ATOM 2689 C CA . TYR A 1 341 ? -24.194 4.103 -26.895 1.00 92.00 341 TYR A CA 1
ATOM 2690 C C . TYR A 1 341 ? -22.941 4.722 -26.267 1.00 92.00 341 TYR A C 1
ATOM 2692 O O . TYR A 1 341 ? -22.157 5.327 -26.990 1.00 92.00 341 TYR A O 1
ATOM 2700 N N . TYR A 1 342 ? -22.738 4.584 -24.953 1.00 93.94 342 TYR A N 1
ATOM 2701 C CA . TYR A 1 342 ? -21.540 5.100 -24.283 1.00 93.94 342 TYR A CA 1
ATOM 2702 C C . TYR A 1 342 ? -20.306 4.313 -24.708 1.00 93.94 342 TYR A C 1
ATOM 2704 O O . TYR A 1 342 ? -19.305 4.929 -25.058 1.00 93.94 342 TYR A O 1
ATOM 2712 N N . LEU A 1 343 ? -20.416 2.981 -24.784 1.00 95.88 343 LEU A N 1
ATOM 2713 C CA . LEU A 1 343 ? -19.346 2.113 -25.283 1.00 95.88 343 LEU A CA 1
ATOM 2714 C C . LEU A 1 343 ? -19.006 2.398 -26.749 1.00 95.88 343 LEU A C 1
ATOM 2716 O O . LEU A 1 343 ? -17.834 2.518 -27.094 1.00 95.88 343 LEU A O 1
ATOM 2720 N N . LEU A 1 344 ? -20.018 2.576 -27.604 1.00 95.38 344 LEU A N 1
ATOM 2721 C CA . LEU A 1 344 ? -19.806 3.010 -28.982 1.00 95.38 344 LEU A CA 1
ATOM 2722 C C . LEU A 1 344 ? -19.148 4.392 -29.025 1.00 95.38 344 LEU A C 1
ATOM 2724 O O . LEU A 1 344 ? -18.241 4.604 -29.817 1.00 95.38 344 LEU A O 1
ATOM 2728 N N . GLY A 1 345 ? -19.588 5.324 -28.179 1.00 94.94 345 GLY A N 1
ATOM 2729 C CA . GLY A 1 345 ? -19.022 6.664 -28.087 1.00 94.94 345 GLY A CA 1
ATOM 2730 C C . GLY A 1 345 ? -17.537 6.638 -27.744 1.00 94.94 345 GLY A C 1
ATOM 2731 O O . GLY A 1 345 ? -16.744 7.211 -28.485 1.00 94.94 345 GLY A O 1
ATOM 2732 N N . THR A 1 346 ? -17.151 5.949 -26.667 1.00 96.38 346 THR A N 1
ATOM 2733 C CA . THR A 1 346 ? -15.752 5.871 -26.226 1.00 96.38 346 THR A CA 1
ATOM 2734 C C . THR A 1 346 ? -14.893 5.129 -27.246 1.00 96.38 346 THR A C 1
ATOM 2736 O O . THR A 1 346 ? -13.868 5.666 -27.668 1.00 96.38 346 THR A O 1
ATOM 2739 N N . ALA A 1 347 ? -15.345 3.966 -27.727 1.00 97.38 347 ALA A N 1
ATOM 2740 C CA . ALA A 1 347 ? -14.634 3.178 -28.731 1.00 97.38 347 ALA A CA 1
ATOM 2741 C C . ALA A 1 347 ? -14.472 3.925 -30.063 1.00 97.38 347 ALA A C 1
ATOM 2743 O O . ALA A 1 347 ? -13.377 3.957 -30.618 1.00 97.38 347 ALA A O 1
ATOM 2744 N N . ALA A 1 348 ? -15.525 4.584 -30.560 1.00 96.88 348 ALA A N 1
ATOM 2745 C CA . ALA A 1 348 ? -15.460 5.353 -31.800 1.00 96.88 348 ALA A CA 1
ATOM 2746 C C . ALA A 1 348 ? -14.542 6.570 -31.662 1.00 96.88 348 ALA A C 1
ATOM 2748 O O . ALA A 1 348 ? -13.753 6.835 -32.565 1.00 96.88 348 ALA A O 1
ATOM 2749 N N . THR A 1 349 ? -14.601 7.303 -30.543 1.00 96.38 349 THR A N 1
ATOM 2750 C CA . THR A 1 349 ? -13.688 8.438 -30.335 1.00 96.38 349 THR A CA 1
ATOM 2751 C C . THR A 1 349 ? -12.231 7.998 -30.312 1.00 96.38 349 THR A C 1
ATOM 2753 O O . THR A 1 349 ? -11.410 8.655 -30.942 1.00 96.38 349 THR A O 1
ATOM 2756 N N . TRP A 1 350 ? -11.915 6.867 -29.677 1.00 95.88 350 TRP A N 1
ATOM 2757 C CA . TRP A 1 350 ? -10.555 6.332 -29.668 1.00 95.88 350 TRP A CA 1
ATOM 2758 C C . TRP A 1 350 ? -10.127 5.843 -31.054 1.00 95.88 350 TRP A C 1
ATOM 2760 O O . TRP A 1 350 ? -9.052 6.198 -31.526 1.00 95.88 350 TRP A O 1
ATOM 2770 N N . PHE A 1 351 ? -10.996 5.103 -31.749 1.00 96.88 351 PHE A N 1
ATOM 2771 C CA . PHE A 1 351 ? -10.753 4.638 -33.115 1.00 96.88 351 PHE A CA 1
ATOM 2772 C C . PHE A 1 351 ? -10.463 5.807 -34.062 1.00 96.88 351 PHE A C 1
ATOM 2774 O O . PHE A 1 351 ? -9.432 5.820 -34.728 1.00 96.88 351 PHE A O 1
ATOM 2781 N N . PHE A 1 352 ? -11.335 6.821 -34.112 1.00 96.12 352 PHE A N 1
ATOM 2782 C CA . PHE A 1 352 ? -11.141 7.969 -35.002 1.00 96.12 352 PHE A CA 1
ATOM 2783 C C . PHE A 1 352 ? -9.922 8.802 -34.621 1.00 96.12 352 PHE A C 1
ATOM 2785 O O . PHE A 1 352 ? -9.257 9.322 -35.517 1.00 96.12 352 PHE A O 1
ATOM 2792 N N . LEU A 1 353 ? -9.612 8.920 -33.328 1.00 94.75 353 LEU A N 1
ATOM 2793 C CA . LEU A 1 353 ? -8.396 9.582 -32.875 1.00 94.75 353 LEU A CA 1
ATOM 2794 C C . LEU A 1 353 ? -7.151 8.868 -33.406 1.00 94.75 353 LEU A C 1
ATOM 2796 O O . LEU A 1 353 ? -6.327 9.502 -34.062 1.00 94.75 353 LEU A O 1
ATOM 2800 N N . ASP A 1 354 ? -7.048 7.560 -33.176 1.00 93.38 354 ASP A N 1
ATOM 2801 C CA . ASP A 1 354 ? -5.867 6.782 -33.542 1.00 93.38 354 ASP A CA 1
ATOM 2802 C C . ASP A 1 354 ? -5.735 6.645 -35.065 1.00 93.38 354 ASP A C 1
ATOM 2804 O O . ASP A 1 354 ? -4.631 6.811 -35.582 1.00 93.38 354 ASP A O 1
ATOM 2808 N N . VAL A 1 355 ? -6.837 6.458 -35.808 1.00 92.75 355 VAL A N 1
ATOM 2809 C CA . VAL A 1 355 ? -6.819 6.522 -37.284 1.00 92.75 355 VAL A CA 1
ATOM 2810 C C . VAL A 1 355 ? -6.279 7.873 -37.747 1.00 92.75 355 VAL A C 1
ATOM 2812 O O . VAL A 1 355 ? -5.429 7.930 -38.631 1.00 92.75 355 VAL A O 1
ATOM 2815 N N . SER A 1 356 ? -6.758 8.968 -37.154 1.00 90.38 356 SER A N 1
ATOM 2816 C CA . SER A 1 356 ? -6.362 10.306 -37.590 1.00 90.38 356 SER A CA 1
ATOM 2817 C C . SER A 1 356 ? -4.906 10.610 -37.262 1.00 90.38 356 SER A C 1
ATOM 2819 O O . SER A 1 356 ? -4.225 11.232 -38.065 1.00 90.38 356 SER A O 1
ATOM 2821 N N . PHE A 1 357 ? -4.423 10.189 -36.092 1.00 83.75 357 PHE A N 1
ATOM 2822 C CA . PHE A 1 357 ? -3.106 10.577 -35.596 1.00 83.75 357 PHE A CA 1
ATOM 2823 C C . PHE A 1 357 ? -1.989 9.643 -36.066 1.00 83.75 357 PHE A C 1
ATOM 2825 O O . PHE A 1 357 ? -0.991 10.108 -36.613 1.00 83.75 357 PHE A O 1
ATOM 2832 N N . TYR A 1 358 ? -2.168 8.323 -35.940 1.00 80.44 358 TYR A N 1
ATOM 2833 C CA . TYR A 1 358 ? -1.198 7.349 -36.462 1.00 80.44 358 TYR A CA 1
ATOM 2834 C C . TYR A 1 358 ? -1.199 7.316 -37.996 1.00 80.44 358 TYR A C 1
ATOM 2836 O O . TYR A 1 358 ? -0.173 7.033 -38.617 1.00 80.44 358 TYR A O 1
ATOM 2844 N N . GLY A 1 359 ? -2.316 7.693 -38.626 1.00 71.00 359 GLY A N 1
ATOM 2845 C CA . GLY A 1 359 ? -2.407 7.883 -40.072 1.00 71.00 359 GLY A CA 1
ATOM 2846 C C . GLY A 1 359 ? -1.479 8.975 -40.610 1.00 71.00 359 GLY A C 1
ATOM 2847 O O . GLY A 1 359 ? -1.090 8.937 -41.772 1.00 71.00 359 GLY A O 1
ATOM 2848 N N . LEU A 1 360 ? -1.037 9.923 -39.779 1.00 76.00 360 LEU A N 1
ATOM 2849 C CA . LEU A 1 360 ? -0.046 10.913 -40.206 1.00 76.00 360 LEU A CA 1
ATOM 2850 C C . LEU A 1 360 ? 1.351 10.305 -40.369 1.00 76.00 360 LEU A C 1
ATOM 2852 O O . LEU A 1 360 ? 2.188 10.893 -41.053 1.00 76.00 360 LEU A O 1
ATOM 2856 N N . SER A 1 361 ? 1.599 9.140 -39.758 1.00 69.06 361 SER A N 1
ATOM 2857 C CA . SER A 1 361 ? 2.893 8.450 -39.760 1.00 69.06 361 SER A CA 1
ATOM 2858 C C . SER A 1 361 ? 4.059 9.370 -39.376 1.00 69.06 361 SER A C 1
ATOM 2860 O O . SER A 1 361 ? 5.136 9.300 -39.965 1.00 69.06 361 SER A O 1
ATOM 2862 N N . LEU A 1 362 ? 3.837 10.272 -38.414 1.00 67.06 362 LEU A N 1
ATOM 2863 C CA . LEU A 1 362 ? 4.862 11.193 -37.892 1.00 67.06 362 LEU A CA 1
ATOM 2864 C C . LEU A 1 362 ? 5.913 10.470 -37.041 1.00 67.06 362 LEU A C 1
ATOM 2866 O O . LEU A 1 362 ? 6.998 10.987 -36.796 1.00 67.06 362 LEU A O 1
ATOM 2870 N N . ASP A 1 363 ? 5.586 9.254 -36.621 1.00 61.53 363 ASP A N 1
ATOM 2871 C CA . ASP A 1 363 ? 6.478 8.275 -36.023 1.00 61.53 363 ASP A CA 1
ATOM 2872 C C . ASP A 1 363 ? 7.398 7.595 -37.056 1.00 61.53 363 ASP A C 1
ATOM 2874 O O . ASP A 1 363 ? 8.438 7.038 -36.695 1.00 61.53 363 ASP A O 1
ATOM 2878 N N . ASN A 1 364 ? 7.078 7.691 -38.354 1.00 74.19 364 ASN A N 1
ATOM 2879 C CA . ASN A 1 364 ? 7.958 7.253 -39.427 1.00 74.19 364 ASN A CA 1
ATOM 2880 C C . ASN A 1 364 ? 9.036 8.307 -39.704 1.00 74.19 364 ASN A C 1
ATOM 2882 O O . ASN A 1 364 ? 8.782 9.411 -40.187 1.00 74.19 364 ASN A O 1
ATOM 2886 N N . ARG A 1 365 ? 10.286 7.917 -39.479 1.00 74.06 365 ARG A N 1
ATOM 2887 C CA . ARG A 1 365 ? 11.458 8.791 -39.612 1.00 74.06 365 ARG A CA 1
ATOM 2888 C C . ARG A 1 365 ? 11.680 9.316 -41.024 1.00 74.06 365 ARG A C 1
ATOM 2890 O O . ARG A 1 365 ? 12.183 10.422 -41.178 1.00 74.06 365 ARG A O 1
ATOM 2897 N N . LYS A 1 366 ? 11.264 8.574 -42.055 1.00 78.50 366 LYS A N 1
ATOM 2898 C CA . LYS A 1 366 ? 11.318 9.065 -43.438 1.00 78.50 366 LYS A CA 1
ATOM 2899 C C . LYS A 1 366 ? 10.329 10.205 -43.663 1.00 78.50 366 LYS A C 1
ATOM 2901 O O . LYS A 1 366 ? 10.660 11.166 -44.345 1.00 78.50 366 LYS A O 1
ATOM 2906 N N . THR A 1 367 ? 9.138 10.108 -43.077 1.00 81.94 367 THR A N 1
ATOM 2907 C CA . THR A 1 367 ? 8.136 11.178 -43.116 1.00 81.94 367 THR A CA 1
ATOM 2908 C C . THR A 1 367 ? 8.633 12.403 -42.357 1.00 81.94 367 THR A C 1
ATOM 2910 O O . THR A 1 367 ? 8.551 13.514 -42.870 1.00 81.94 367 THR A O 1
ATOM 2913 N N . LEU A 1 368 ? 9.204 12.203 -41.166 1.00 84.56 368 LEU A N 1
ATOM 2914 C CA . LEU A 1 368 ? 9.732 13.294 -40.354 1.00 84.56 368 LEU A CA 1
ATOM 2915 C C . LEU A 1 368 ? 10.905 14.008 -41.044 1.00 84.56 368 LEU A C 1
ATOM 2917 O O . LEU A 1 368 ? 10.883 15.227 -41.168 1.00 84.56 368 LEU A O 1
ATOM 2921 N N . SER A 1 369 ? 11.877 13.261 -41.571 1.00 85.44 369 SER A N 1
ATOM 2922 C CA . SER A 1 369 ? 13.004 13.835 -42.315 1.00 85.44 369 SER A CA 1
ATOM 2923 C C . SER A 1 369 ? 12.545 14.585 -43.571 1.00 85.44 369 SER A C 1
ATOM 2925 O O . SER A 1 369 ? 13.030 15.682 -43.837 1.00 85.44 369 SER A O 1
ATOM 2927 N N . ASP A 1 370 ? 11.556 14.059 -44.303 1.00 85.38 370 ASP A N 1
ATOM 2928 C CA . ASP A 1 370 ? 10.978 14.736 -45.470 1.00 85.38 370 ASP A CA 1
ATOM 2929 C C . ASP A 1 370 ? 10.307 16.071 -45.106 1.00 85.38 370 ASP A C 1
ATOM 2931 O O . ASP A 1 370 ? 10.424 17.041 -45.849 1.00 85.38 370 ASP A O 1
ATOM 2935 N N . MET A 1 371 ? 9.667 16.158 -43.938 1.00 86.25 371 MET A N 1
ATOM 2936 C CA . MET A 1 371 ? 9.068 17.404 -43.449 1.00 86.25 371 MET A CA 1
ATOM 2937 C C . MET A 1 371 ? 10.093 18.488 -43.103 1.00 86.25 371 MET A C 1
ATOM 2939 O O . MET A 1 371 ? 9.793 19.675 -43.234 1.00 86.25 371 MET A O 1
ATOM 2943 N N . TRP A 1 372 ? 11.281 18.087 -42.654 1.00 89.38 372 TRP A N 1
ATOM 2944 C CA . TRP A 1 372 ? 12.386 18.995 -42.344 1.00 89.38 372 TRP A CA 1
ATOM 2945 C C . TRP A 1 372 ? 13.206 19.388 -43.583 1.00 89.38 372 TRP A C 1
ATOM 2947 O O . TRP A 1 372 ? 14.024 20.304 -43.507 1.00 89.38 372 TRP A O 1
ATOM 2957 N N . ALA A 1 373 ? 12.979 18.746 -44.734 1.00 89.06 373 ALA A N 1
ATOM 2958 C CA . ALA A 1 373 ? 13.751 18.985 -45.945 1.00 89.06 373 ALA A CA 1
ATOM 2959 C C . ALA A 1 373 ? 13.485 20.380 -46.544 1.00 89.06 373 ALA A C 1
ATOM 2961 O O . ALA A 1 373 ? 12.394 20.684 -47.033 1.00 89.06 373 ALA A O 1
ATOM 2962 N N . THR A 1 374 ? 14.523 21.218 -46.576 1.00 90.19 374 THR A N 1
ATOM 2963 C CA . THR A 1 374 ? 14.482 22.592 -47.113 1.00 90.19 374 THR A CA 1
ATOM 2964 C C . THR A 1 374 ? 14.821 22.688 -48.601 1.00 90.19 374 THR A C 1
ATOM 2966 O O . THR A 1 374 ? 14.628 23.742 -49.207 1.00 90.19 374 THR A O 1
ATOM 2969 N N . ALA A 1 375 ? 15.290 21.591 -49.201 1.00 88.94 375 ALA A N 1
ATOM 2970 C CA . ALA A 1 375 ? 15.683 21.498 -50.603 1.00 88.94 375 ALA A CA 1
ATOM 2971 C C . ALA A 1 375 ? 15.268 20.152 -51.221 1.00 88.94 375 ALA A C 1
ATOM 2973 O O . ALA A 1 375 ? 14.939 19.193 -50.513 1.00 88.94 375 ALA A O 1
ATOM 2974 N N . GLY A 1 376 ? 15.260 20.082 -52.556 1.00 85.25 376 GLY A N 1
ATOM 2975 C CA . GLY A 1 376 ? 14.994 18.852 -53.310 1.00 85.25 376 GLY A CA 1
ATOM 2976 C C . GLY A 1 376 ? 16.032 17.745 -53.050 1.00 85.25 376 GLY A C 1
ATOM 2977 O O . GLY A 1 376 ? 17.101 18.031 -52.518 1.00 85.25 376 GLY A O 1
ATOM 2978 N N . PRO A 1 377 ? 15.731 16.479 -53.401 1.00 86.38 377 PRO A N 1
ATOM 2979 C CA . PRO A 1 377 ? 16.689 15.380 -53.284 1.00 86.38 377 PRO A CA 1
ATOM 2980 C C . PRO A 1 377 ? 17.974 15.660 -54.069 1.00 86.38 377 PRO A C 1
ATOM 2982 O O . PRO A 1 377 ? 17.906 16.077 -55.228 1.00 86.38 377 PRO A O 1
ATOM 2985 N N . THR A 1 378 ? 19.127 15.387 -53.464 1.00 90.19 378 THR A N 1
ATOM 2986 C CA . THR A 1 378 ? 20.427 15.533 -54.127 1.00 90.19 378 THR A CA 1
ATOM 2987 C C . THR A 1 378 ? 20.647 14.346 -55.075 1.00 90.19 378 THR A C 1
ATOM 2989 O O . THR A 1 378 ? 20.463 13.200 -54.652 1.00 90.19 378 THR A O 1
ATOM 2992 N N . PRO A 1 379 ? 20.999 14.569 -56.358 1.00 89.56 379 PRO A N 1
ATOM 2993 C CA . PRO A 1 379 ? 21.286 13.483 -57.293 1.00 89.56 379 PRO A CA 1
ATOM 2994 C C . PRO A 1 379 ? 22.416 12.575 -56.792 1.00 89.56 379 PRO A C 1
ATOM 2996 O O . PRO A 1 379 ? 23.421 13.054 -56.273 1.00 89.56 379 PRO A O 1
ATOM 2999 N N . ILE A 1 380 ? 22.257 11.259 -56.968 1.00 90.25 380 ILE A N 1
ATOM 3000 C CA . ILE A 1 380 ? 23.295 10.272 -56.638 1.00 90.25 380 ILE A CA 1
ATOM 3001 C C . ILE A 1 380 ? 24.207 10.102 -57.858 1.00 90.25 380 ILE A C 1
ATOM 3003 O O . ILE A 1 380 ? 23.944 9.269 -58.731 1.00 90.25 380 ILE A O 1
ATOM 3007 N N . ASP A 1 381 ? 25.249 10.929 -57.935 1.00 91.12 381 ASP A N 1
ATOM 3008 C CA . ASP A 1 381 ? 26.244 10.931 -59.010 1.00 91.12 381 ASP A CA 1
ATOM 3009 C C . ASP A 1 381 ? 27.677 11.192 -58.500 1.00 91.12 381 ASP A C 1
ATOM 3011 O O . ASP A 1 381 ? 27.905 11.412 -57.309 1.00 91.12 381 ASP A O 1
ATOM 3015 N N . GLU A 1 382 ? 28.641 11.155 -59.425 1.00 89.81 382 GLU A N 1
ATOM 3016 C CA . GLU A 1 382 ? 30.088 11.298 -59.189 1.00 89.81 382 GLU A CA 1
ATOM 3017 C C . GLU A 1 382 ? 30.501 12.6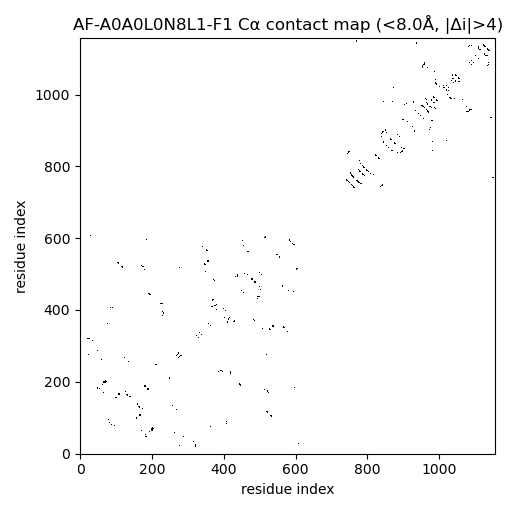02 -58.492 1.00 89.81 382 GLU A C 1
ATOM 3019 O O . GLU A 1 382 ? 31.635 12.716 -58.034 1.00 89.81 382 GLU A O 1
ATOM 3024 N N . ARG A 1 383 ? 29.604 13.591 -58.399 1.00 89.69 383 ARG A N 1
ATOM 3025 C CA . ARG A 1 383 ? 29.877 14.889 -57.768 1.00 89.69 383 ARG A CA 1
ATOM 3026 C C . ARG A 1 383 ? 29.661 14.864 -56.258 1.00 89.69 383 ARG A C 1
ATOM 3028 O O . ARG A 1 383 ? 29.989 15.845 -55.593 1.00 89.69 383 ARG A O 1
ATOM 3035 N N . LEU A 1 384 ? 29.087 13.790 -55.716 1.00 90.00 384 LEU A N 1
ATOM 3036 C CA . LEU A 1 384 ? 28.936 13.621 -54.277 1.00 90.00 384 LEU A CA 1
ATOM 3037 C C . LEU A 1 384 ? 30.301 13.452 -53.604 1.00 90.00 384 LEU A C 1
ATOM 3039 O O . LEU A 1 384 ? 31.117 12.637 -54.021 1.00 90.00 384 LEU A O 1
ATOM 3043 N N . GLU A 1 385 ? 30.507 14.150 -52.491 1.00 87.25 385 GLU A N 1
ATOM 3044 C CA . GLU A 1 385 ? 31.751 14.082 -51.709 1.00 87.25 385 GLU A CA 1
ATOM 3045 C C . GLU A 1 385 ? 32.066 12.658 -51.206 1.00 87.25 385 GLU A C 1
ATOM 3047 O O . GLU A 1 385 ? 33.221 12.281 -51.036 1.00 87.25 385 GLU A O 1
ATOM 3052 N N . CYS A 1 386 ? 31.035 11.836 -51.003 1.00 89.06 386 CYS A N 1
ATOM 3053 C CA . CYS A 1 386 ? 31.147 10.439 -50.585 1.00 89.06 386 CYS A CA 1
ATOM 3054 C C . CYS A 1 386 ? 31.210 9.430 -51.751 1.00 89.06 386 CYS A C 1
ATOM 3056 O O . CYS A 1 386 ? 31.147 8.221 -51.514 1.00 89.06 386 CYS A O 1
ATOM 3058 N N . TRP A 1 387 ? 31.307 9.886 -53.008 1.00 90.94 387 TRP A N 1
ATOM 3059 C CA . TRP A 1 387 ? 31.302 8.996 -54.175 1.00 90.94 387 TRP A CA 1
ATOM 3060 C C . TRP A 1 387 ? 32.489 8.024 -54.189 1.00 90.94 387 TRP A C 1
ATOM 3062 O O . TRP A 1 387 ? 32.330 6.851 -54.521 1.00 90.94 387 TRP A O 1
ATOM 3072 N N . SER A 1 388 ? 33.667 8.495 -53.781 1.00 88.00 388 SER A N 1
ATOM 3073 C CA . SER A 1 388 ? 34.863 7.680 -53.561 1.00 88.00 388 SER A CA 1
ATOM 3074 C C . SER A 1 388 ? 35.152 7.523 -52.069 1.00 88.00 388 SER A C 1
ATOM 3076 O O . SER A 1 388 ? 34.922 8.443 -51.284 1.00 88.00 388 SER A O 1
ATOM 3078 N N . SER A 1 389 ? 35.693 6.365 -51.682 1.00 81.94 389 SER A N 1
ATOM 3079 C CA . SER A 1 389 ? 36.184 6.157 -50.318 1.00 81.94 389 SER A CA 1
ATOM 3080 C C . SER A 1 389 ? 37.373 7.082 -50.042 1.00 81.94 389 SER A C 1
ATOM 3082 O O . SER A 1 389 ? 38.248 7.254 -50.889 1.00 81.94 389 SER A O 1
ATOM 3084 N N . THR A 1 390 ? 37.398 7.670 -48.847 1.00 82.25 390 THR A N 1
ATOM 3085 C CA . THR A 1 390 ? 38.543 8.432 -48.326 1.00 82.25 390 THR A CA 1
ATOM 3086 C C . THR A 1 390 ? 39.406 7.602 -47.371 1.00 82.25 390 THR A C 1
ATOM 3088 O O . THR A 1 390 ? 40.406 8.110 -46.870 1.00 82.25 390 THR A O 1
ATOM 3091 N N . LEU A 1 391 ? 39.016 6.355 -47.078 1.00 82.88 391 LEU A N 1
ATOM 3092 C CA . LEU A 1 391 ? 39.742 5.459 -46.181 1.00 82.88 391 LEU A CA 1
ATOM 3093 C C . LEU A 1 391 ? 40.768 4.624 -46.969 1.00 82.88 391 LEU A C 1
ATOM 3095 O O . LEU A 1 391 ? 40.463 4.149 -48.066 1.00 82.88 391 LEU A O 1
ATOM 3099 N N . PRO A 1 392 ? 41.981 4.396 -46.429 1.00 79.25 392 PRO A N 1
ATOM 3100 C CA . PRO A 1 392 ? 42.971 3.545 -47.083 1.00 79.25 392 PRO A CA 1
ATOM 3101 C C . PRO A 1 392 ? 42.436 2.120 -47.301 1.00 79.25 392 PRO A C 1
ATOM 3103 O O . PRO A 1 392 ? 42.139 1.413 -46.344 1.00 79.25 392 PRO A O 1
ATOM 3106 N N . GLY A 1 393 ? 42.318 1.694 -48.564 1.00 79.81 393 GLY A N 1
ATOM 3107 C CA . GLY A 1 393 ? 41.835 0.355 -48.933 1.00 79.81 393 GLY A CA 1
ATOM 3108 C C . GLY A 1 393 ? 40.309 0.181 -48.952 1.00 79.81 393 GLY A C 1
ATOM 3109 O O . GLY A 1 393 ? 39.843 -0.921 -49.238 1.00 79.81 393 GLY A O 1
ATOM 3110 N N . GLY A 1 394 ? 39.536 1.238 -48.683 1.00 78.62 394 GLY A N 1
ATOM 3111 C CA . GLY A 1 394 ? 38.075 1.198 -48.689 1.00 78.62 394 GLY A CA 1
ATOM 3112 C C . GLY A 1 394 ? 37.439 1.291 -50.075 1.00 78.62 394 GLY A C 1
ATOM 3113 O O . GLY A 1 394 ? 38.027 1.793 -51.035 1.00 78.62 394 GLY A O 1
ATOM 3114 N N . GLN A 1 395 ? 36.199 0.813 -50.175 1.00 89.06 395 GLN A N 1
ATOM 3115 C CA . GLN A 1 395 ? 35.358 0.940 -51.367 1.00 89.06 395 GLN A CA 1
ATOM 3116 C C . GLN A 1 395 ? 34.063 1.651 -50.974 1.00 89.06 395 GLN A C 1
ATOM 3118 O O . GLN A 1 395 ? 33.365 1.210 -50.062 1.00 89.06 395 GLN A O 1
ATOM 3123 N N . SER A 1 396 ? 33.733 2.750 -51.662 1.00 88.44 396 SER A N 1
ATOM 3124 C CA . SER A 1 396 ? 32.474 3.461 -51.408 1.00 88.44 396 SER A CA 1
ATOM 3125 C C . SER A 1 396 ? 31.284 2.601 -51.828 1.00 88.44 396 SER A C 1
ATOM 3127 O O . SER A 1 396 ? 31.265 2.035 -52.922 1.00 88.44 396 SER A O 1
ATOM 3129 N N . LEU A 1 397 ? 30.269 2.541 -50.967 1.00 87.81 397 LEU A N 1
ATOM 3130 C CA . LEU A 1 397 ? 28.996 1.869 -51.227 1.00 87.81 397 LEU A CA 1
ATOM 3131 C C . LEU A 1 397 ? 28.039 2.751 -52.049 1.00 87.81 397 LEU A C 1
ATOM 3133 O O . LEU A 1 397 ? 27.107 2.236 -52.670 1.00 87.81 397 LEU A O 1
ATOM 3137 N N . VAL A 1 398 ? 28.283 4.064 -52.109 1.00 89.00 398 VAL A N 1
ATOM 3138 C CA . VAL A 1 398 ? 27.415 5.071 -52.747 1.00 89.00 398 VAL A CA 1
ATOM 3139 C C . VAL A 1 398 ? 27.176 4.822 -54.246 1.00 89.00 398 VAL A C 1
ATOM 3141 O O . VAL A 1 398 ? 26.026 4.953 -54.678 1.00 89.00 398 VAL A O 1
ATOM 3144 N N . PRO A 1 399 ? 28.166 4.389 -55.058 1.00 89.69 399 PRO A N 1
ATOM 3145 C CA . PRO A 1 399 ? 27.930 4.068 -56.468 1.00 89.69 399 PRO A CA 1
ATOM 3146 C C . PRO A 1 399 ? 26.848 2.998 -56.686 1.00 89.69 399 PRO A C 1
ATOM 3148 O O . PRO A 1 399 ? 26.088 3.079 -57.653 1.00 89.69 399 PRO A O 1
ATOM 3151 N N . SER A 1 400 ? 26.716 2.028 -55.770 1.00 86.50 400 SER A N 1
ATOM 3152 C CA . SER A 1 400 ? 25.683 0.982 -55.856 1.00 86.50 400 SER A CA 1
ATOM 3153 C C . SER A 1 400 ? 24.261 1.536 -55.667 1.00 86.50 400 SER A C 1
ATOM 3155 O O . SER A 1 400 ? 23.296 1.021 -56.240 1.00 86.50 400 SER A O 1
ATOM 3157 N N . TRP A 1 401 ? 24.117 2.649 -54.939 1.00 88.56 401 TRP A N 1
ATOM 3158 C CA . TRP A 1 401 ? 22.827 3.288 -54.663 1.00 88.56 401 TRP A CA 1
ATOM 3159 C C . TRP A 1 401 ? 22.248 3.997 -55.887 1.00 88.56 401 TRP A C 1
ATOM 3161 O O . TRP A 1 401 ? 21.041 4.223 -55.953 1.00 88.56 401 TRP A O 1
ATOM 3171 N N . ARG A 1 402 ? 23.071 4.298 -56.901 1.00 86.44 402 ARG A N 1
ATOM 3172 C CA . ARG A 1 402 ? 22.589 4.839 -58.181 1.00 86.44 402 ARG A CA 1
ATOM 3173 C C . ARG A 1 402 ? 21.666 3.856 -58.909 1.00 86.44 402 ARG A C 1
ATOM 3175 O O . ARG A 1 402 ? 20.743 4.291 -59.591 1.00 86.44 402 ARG A O 1
ATOM 3182 N N . GLN A 1 403 ? 21.904 2.550 -58.761 1.00 82.81 403 GLN A N 1
ATOM 3183 C CA . GLN A 1 403 ? 21.080 1.493 -59.362 1.00 82.81 403 GLN A CA 1
ATOM 3184 C C . GLN A 1 403 ? 19.993 0.995 -58.401 1.00 82.81 403 GLN A C 1
ATOM 3186 O O . GLN A 1 403 ? 18.851 0.804 -58.812 1.00 82.81 403 GLN A O 1
ATOM 3191 N N . ASN A 1 404 ? 20.333 0.837 -57.119 1.00 80.25 404 ASN A N 1
ATOM 3192 C CA . ASN A 1 404 ? 19.457 0.210 -56.122 1.00 80.25 404 ASN A CA 1
ATOM 3193 C C . ASN A 1 404 ? 18.570 1.206 -55.348 1.00 80.25 404 ASN A C 1
ATOM 3195 O O . ASN A 1 404 ? 17.643 0.798 -54.647 1.00 80.25 404 ASN A O 1
ATOM 3199 N N . GLY A 1 405 ? 18.818 2.512 -55.487 1.00 82.62 405 GLY A N 1
ATOM 3200 C CA . GLY A 1 405 ? 18.221 3.560 -54.658 1.00 82.62 405 GLY A CA 1
ATOM 3201 C C . GLY A 1 405 ? 18.902 3.695 -53.291 1.00 82.62 405 GLY A C 1
ATOM 3202 O O . GLY A 1 405 ? 19.790 2.921 -52.938 1.00 82.62 405 GLY A O 1
ATOM 3203 N N . LEU A 1 406 ? 18.484 4.700 -52.511 1.00 85.56 406 LEU A N 1
ATOM 3204 C CA . LEU A 1 406 ? 18.976 4.885 -51.140 1.00 85.56 406 LEU A CA 1
ATOM 3205 C C . LEU A 1 406 ? 18.589 3.687 -50.255 1.00 85.56 406 LEU A C 1
ATOM 3207 O O . LEU A 1 406 ? 17.435 3.239 -50.322 1.00 85.56 406 LEU A O 1
ATOM 3211 N N . PRO A 1 407 ? 19.498 3.208 -49.387 1.00 87.44 407 PRO A N 1
ATOM 3212 C CA . PRO A 1 407 ? 19.187 2.130 -48.461 1.00 87.44 407 PRO A CA 1
ATOM 3213 C C . PRO A 1 407 ? 18.108 2.560 -47.458 1.00 87.44 407 PRO A C 1
ATOM 3215 O O . PRO A 1 407 ? 17.952 3.737 -47.143 1.00 87.44 407 PRO A O 1
ATOM 3218 N N . VAL A 1 408 ? 17.354 1.597 -46.918 1.00 83.50 408 VAL A N 1
ATOM 3219 C CA . VAL A 1 408 ? 16.173 1.873 -46.066 1.00 83.50 408 VAL A CA 1
ATOM 3220 C C . VAL A 1 408 ? 16.524 2.640 -44.788 1.00 83.50 408 VAL A C 1
ATOM 3222 O O . VAL A 1 408 ? 15.693 3.397 -44.287 1.00 83.50 408 VAL A O 1
ATOM 3225 N N . TRP A 1 409 ? 17.737 2.456 -44.264 1.00 87.38 409 TRP A N 1
ATOM 3226 C CA . TRP A 1 409 ? 18.216 3.175 -43.086 1.00 87.38 409 TRP A CA 1
ATOM 3227 C C . TRP A 1 409 ? 18.566 4.642 -43.385 1.00 87.38 409 TRP A C 1
ATOM 3229 O O . TRP A 1 409 ? 18.479 5.456 -42.471 1.00 87.38 409 TRP A O 1
ATOM 3239 N N . GLN A 1 410 ? 18.890 4.999 -44.637 1.00 88.38 410 GLN A N 1
ATOM 3240 C CA . GLN A 1 410 ? 19.191 6.371 -45.052 1.00 88.38 410 GLN A CA 1
ATOM 3241 C C . GLN A 1 410 ? 17.889 7.128 -45.343 1.00 88.38 410 GLN A C 1
ATOM 3243 O O . GLN A 1 410 ? 17.242 6.939 -46.377 1.00 88.38 410 GLN A O 1
ATOM 3248 N N . THR A 1 411 ? 17.469 7.970 -44.397 1.00 84.38 411 THR A N 1
ATOM 3249 C CA . THR A 1 411 ? 16.164 8.644 -44.457 1.00 84.38 411 THR A CA 1
ATOM 3250 C C . THR A 1 411 ? 16.192 10.017 -45.115 1.00 84.38 411 THR A C 1
ATOM 3252 O O . THR A 1 411 ? 15.146 10.435 -45.614 1.00 84.38 411 THR A O 1
ATOM 3255 N N . ASP A 1 412 ? 17.344 10.696 -45.143 1.00 86.94 412 ASP A N 1
ATOM 3256 C CA . ASP A 1 412 ? 17.460 12.052 -45.683 1.00 86.94 412 ASP A CA 1
ATOM 3257 C C . ASP A 1 412 ? 18.017 12.037 -47.113 1.00 86.94 412 ASP A C 1
ATOM 3259 O O . ASP A 1 412 ? 19.204 11.840 -47.356 1.00 86.94 412 ASP A O 1
ATOM 3263 N N . ALA A 1 413 ? 17.139 12.283 -48.085 1.00 86.00 413 ALA A N 1
ATOM 3264 C CA . ALA A 1 413 ? 17.527 12.352 -49.492 1.00 86.00 413 ALA A CA 1
ATOM 3265 C C . ALA A 1 413 ? 18.227 13.671 -49.883 1.00 86.00 413 ALA A C 1
ATOM 3267 O O . ALA A 1 413 ? 18.690 13.793 -51.015 1.00 86.00 413 ALA A O 1
ATOM 3268 N N . THR A 1 414 ? 18.265 14.674 -48.999 1.00 88.69 414 THR A N 1
ATOM 3269 C CA . THR A 1 414 ? 18.985 15.939 -49.237 1.00 88.69 414 THR A CA 1
ATOM 3270 C C . THR A 1 414 ? 20.468 15.829 -48.888 1.00 88.69 414 THR A C 1
ATOM 3272 O O . THR A 1 414 ? 21.298 16.418 -49.579 1.00 88.69 414 THR A O 1
ATOM 3275 N N . HIS A 1 415 ? 20.813 14.974 -47.923 1.00 90.38 415 HIS A N 1
ATOM 3276 C CA . HIS A 1 415 ? 22.187 14.701 -47.496 1.00 90.38 415 HIS A CA 1
ATOM 3277 C C . HIS A 1 415 ? 22.515 13.201 -47.623 1.00 90.38 415 HIS A C 1
ATOM 3279 O O . HIS A 1 415 ? 22.660 12.504 -46.618 1.00 90.38 415 HIS A O 1
ATOM 3285 N N . PRO A 1 416 ? 22.656 12.667 -48.854 1.00 89.25 416 PRO A N 1
ATOM 3286 C CA . PRO A 1 416 ? 22.901 11.238 -49.068 1.00 89.25 416 PRO A CA 1
ATOM 3287 C C . PRO A 1 416 ? 24.242 10.758 -48.487 1.00 89.25 416 PRO A C 1
ATOM 3289 O O . PRO A 1 416 ? 24.386 9.574 -48.206 1.00 89.25 416 PRO A O 1
ATOM 3292 N N . CYS A 1 417 ? 25.200 11.666 -48.270 1.00 90.69 417 CYS A N 1
ATOM 3293 C CA . CYS A 1 417 ? 26.501 11.373 -47.664 1.00 90.69 417 CYS A CA 1
ATOM 3294 C C . CYS A 1 417 ? 26.490 11.307 -46.127 1.00 90.69 417 CYS A C 1
ATOM 3296 O O . CYS A 1 417 ? 27.561 11.223 -45.533 1.00 90.69 417 CYS A O 1
ATOM 3298 N N . ASN A 1 418 ? 25.324 11.348 -45.478 1.00 91.81 418 ASN A N 1
ATOM 3299 C CA . ASN A 1 418 ? 25.226 11.144 -44.035 1.00 91.81 418 ASN A CA 1
ATOM 3300 C C . ASN A 1 418 ? 25.530 9.683 -43.676 1.00 91.81 418 ASN A C 1
ATOM 3302 O O . ASN A 1 418 ? 24.985 8.756 -44.280 1.00 91.81 418 ASN A O 1
ATOM 3306 N N . THR A 1 419 ? 26.367 9.469 -42.665 1.00 92.50 419 THR A N 1
ATOM 3307 C CA . THR A 1 419 ? 26.602 8.136 -42.094 1.00 92.50 419 THR A CA 1
ATOM 3308 C C . THR A 1 419 ? 25.381 7.666 -41.297 1.00 92.50 419 THR A C 1
ATOM 3310 O O . THR A 1 419 ? 24.481 8.449 -40.980 1.00 92.50 419 THR A O 1
ATOM 3313 N N . ILE A 1 420 ? 25.342 6.385 -40.912 1.00 91.69 420 ILE A N 1
ATOM 3314 C CA . ILE A 1 420 ? 24.289 5.888 -40.006 1.00 91.69 420 ILE A CA 1
ATOM 3315 C C . ILE A 1 420 ? 24.267 6.655 -38.672 1.00 91.69 420 ILE A C 1
ATOM 3317 O O . ILE A 1 420 ? 23.194 6.867 -38.110 1.00 91.69 420 ILE A O 1
ATOM 3321 N N . TYR A 1 421 ? 25.424 7.123 -38.191 1.00 93.69 421 TYR A N 1
ATOM 3322 C CA . TYR A 1 421 ? 25.520 7.958 -36.994 1.00 93.69 421 TYR A CA 1
ATOM 3323 C C . TYR A 1 421 ? 24.780 9.289 -37.185 1.00 93.69 421 TYR A C 1
ATOM 3325 O O . TYR A 1 421 ? 23.905 9.625 -36.384 1.00 93.69 421 TYR A O 1
ATOM 3333 N N . ASP A 1 422 ? 25.069 10.002 -38.278 1.00 92.69 422 ASP A N 1
ATOM 3334 C CA . ASP A 1 422 ? 24.462 11.307 -38.575 1.00 92.69 422 ASP A CA 1
ATOM 3335 C C . ASP A 1 422 ? 22.943 11.186 -38.704 1.00 92.69 422 ASP A C 1
ATOM 3337 O O . ASP A 1 422 ? 22.186 11.987 -38.153 1.00 92.69 422 ASP A O 1
ATOM 3341 N N . VAL A 1 423 ? 22.486 10.123 -39.374 1.00 91.38 423 VAL A N 1
ATOM 3342 C CA . VAL A 1 423 ? 21.062 9.824 -39.529 1.00 91.38 423 VAL A CA 1
ATOM 3343 C C . VAL A 1 423 ? 20.386 9.625 -38.171 1.00 91.38 423 VAL A C 1
ATOM 3345 O O . VAL A 1 423 ? 19.330 10.209 -37.933 1.00 91.38 423 VAL A O 1
ATOM 3348 N N . LEU A 1 424 ? 20.970 8.834 -37.267 1.00 92.31 424 LEU A N 1
ATOM 3349 C CA . LEU A 1 424 ? 20.386 8.582 -35.945 1.00 92.31 424 LEU A CA 1
ATOM 3350 C C . LEU A 1 424 ? 20.377 9.844 -35.058 1.00 92.31 424 LEU A C 1
ATOM 3352 O O . LEU A 1 424 ? 19.394 10.086 -34.349 1.00 92.31 424 LEU A O 1
ATOM 3356 N N . ILE A 1 425 ? 21.423 10.676 -35.125 1.00 92.88 425 ILE A N 1
ATOM 3357 C CA . ILE A 1 425 ? 21.484 11.964 -34.414 1.00 92.88 425 ILE A CA 1
ATOM 3358 C C . ILE A 1 425 ? 20.396 12.917 -34.913 1.00 92.88 425 ILE A C 1
ATOM 3360 O O . ILE A 1 425 ? 19.626 13.452 -34.109 1.00 92.88 425 ILE A O 1
ATOM 3364 N N . GLU A 1 426 ? 20.301 13.123 -36.226 1.00 90.88 426 GLU A N 1
ATOM 3365 C CA . GLU A 1 426 ? 19.323 14.047 -36.804 1.00 90.88 426 GLU A CA 1
ATOM 3366 C C . GLU A 1 426 ? 17.888 13.572 -36.572 1.00 90.88 426 GLU A C 1
ATOM 3368 O O . GLU A 1 426 ? 17.029 14.364 -36.178 1.00 90.88 426 GLU A O 1
ATOM 3373 N N . GLN A 1 427 ? 17.632 12.266 -36.690 1.00 88.19 427 GLN A N 1
ATOM 3374 C CA . GLN A 1 427 ? 16.332 11.680 -36.355 1.00 88.19 427 GLN A CA 1
ATOM 3375 C C . GLN A 1 427 ? 15.934 11.965 -34.903 1.00 88.19 427 GLN A C 1
ATOM 3377 O O . GLN A 1 427 ? 14.801 12.375 -34.645 1.00 88.19 427 GLN A O 1
ATOM 3382 N N . THR A 1 428 ? 16.865 11.798 -33.961 1.00 91.62 428 THR A N 1
ATOM 3383 C CA . THR A 1 428 ? 16.624 12.069 -32.538 1.00 91.62 428 THR A CA 1
ATOM 3384 C C . THR A 1 428 ? 16.269 13.541 -32.309 1.00 91.62 428 THR A C 1
ATOM 3386 O O . THR A 1 428 ? 15.267 13.844 -31.654 1.00 91.62 428 THR A O 1
ATOM 3389 N N . LYS A 1 429 ? 17.054 14.472 -32.875 1.00 91.56 429 LYS A N 1
ATOM 3390 C CA . LYS A 1 429 ? 16.821 15.923 -32.745 1.00 91.56 429 LYS A CA 1
ATOM 3391 C C . LYS A 1 429 ? 15.456 16.320 -33.302 1.00 91.56 429 LYS A C 1
ATOM 3393 O O . LYS A 1 429 ? 14.665 16.958 -32.604 1.00 91.56 429 LYS A O 1
ATOM 3398 N N . GLN A 1 430 ? 15.167 15.912 -34.538 1.00 91.25 430 GLN A N 1
ATOM 3399 C CA . GLN A 1 430 ? 13.908 16.219 -35.214 1.00 91.25 430 GLN A CA 1
ATOM 3400 C C . GLN A 1 430 ? 12.717 15.699 -34.408 1.00 91.25 430 GLN A C 1
ATOM 3402 O O . GLN A 1 430 ? 11.724 16.411 -34.243 1.00 91.25 430 GLN A O 1
ATOM 3407 N N . TYR A 1 431 ? 12.820 14.490 -33.853 1.00 90.69 431 TYR A N 1
ATOM 3408 C CA . TYR A 1 431 ? 11.742 13.877 -33.084 1.00 90.69 431 TYR A CA 1
ATOM 3409 C C . TYR A 1 431 ? 11.507 14.579 -31.742 1.00 90.69 431 TYR A C 1
ATOM 3411 O O . TYR A 1 431 ? 10.365 14.899 -31.405 1.00 90.69 431 TYR A O 1
ATOM 3419 N N . LEU A 1 432 ? 12.568 14.875 -30.984 1.00 91.94 432 LEU A N 1
ATOM 3420 C CA . LEU A 1 432 ? 12.450 15.570 -29.699 1.00 91.94 432 LEU A CA 1
ATOM 3421 C C . LEU A 1 432 ? 11.815 16.959 -29.856 1.00 91.94 432 LEU A C 1
ATOM 3423 O O . LEU A 1 432 ? 10.907 17.303 -29.094 1.00 91.94 432 LEU A O 1
ATOM 3427 N N . LEU A 1 433 ? 12.252 17.719 -30.867 1.00 90.31 433 LEU A N 1
ATOM 3428 C CA . LEU A 1 433 ? 11.772 19.076 -31.136 1.00 90.31 433 LEU A CA 1
ATOM 3429 C C . LEU A 1 433 ? 10.335 19.104 -31.667 1.00 90.31 433 LEU A C 1
ATOM 3431 O O . LEU A 1 433 ? 9.539 19.939 -31.243 1.00 90.31 433 LEU A O 1
ATOM 3435 N N . THR A 1 434 ? 9.995 18.195 -32.583 1.00 89.56 434 THR A N 1
ATOM 3436 C CA . THR A 1 434 ? 8.694 18.215 -33.274 1.00 89.56 434 THR A CA 1
ATOM 3437 C C . THR A 1 434 ? 7.596 17.547 -32.449 1.00 89.56 434 THR A C 1
ATOM 3439 O O . THR A 1 434 ? 6.451 17.998 -32.449 1.00 89.56 434 THR A O 1
ATOM 3442 N N . VAL A 1 435 ? 7.934 16.461 -31.750 1.00 90.31 435 VAL A N 1
ATOM 3443 C CA . VAL A 1 435 ? 6.952 15.545 -31.164 1.00 90.31 435 VAL A CA 1
ATOM 3444 C C . VAL A 1 435 ? 6.987 15.584 -29.640 1.00 90.31 435 VAL A C 1
ATOM 3446 O O . VAL A 1 435 ? 5.970 15.892 -29.011 1.00 90.31 435 VAL A O 1
ATOM 3449 N N . SER A 1 436 ? 8.131 15.266 -29.030 1.00 92.56 436 SER A N 1
ATOM 3450 C CA . SER A 1 436 ? 8.199 15.004 -27.587 1.00 92.56 436 SER A CA 1
ATOM 3451 C C . SER A 1 436 ? 7.944 16.256 -26.747 1.00 92.56 436 SER A C 1
ATOM 3453 O O . SER A 1 436 ? 7.062 16.238 -25.889 1.00 92.56 436 SER A O 1
ATOM 3455 N N . LEU A 1 437 ? 8.649 17.363 -27.015 1.00 94.12 437 LEU A N 1
ATOM 3456 C CA . LEU A 1 437 ? 8.498 18.604 -26.239 1.00 94.12 437 LEU A CA 1
ATOM 3457 C C . LEU A 1 437 ? 7.071 19.159 -26.310 1.00 94.12 437 LEU A C 1
ATOM 3459 O O . LEU A 1 437 ? 6.486 19.507 -25.284 1.00 94.12 437 LEU A O 1
ATOM 3463 N N . ALA A 1 438 ? 6.484 19.182 -27.508 1.00 94.88 438 ALA A N 1
ATOM 3464 C CA . ALA A 1 438 ? 5.117 19.648 -27.708 1.00 94.88 438 ALA A CA 1
ATOM 3465 C C . ALA A 1 438 ? 4.082 18.755 -27.004 1.00 94.88 438 ALA A C 1
ATOM 3467 O O . ALA A 1 438 ? 3.142 19.260 -26.388 1.00 94.88 438 ALA A O 1
ATOM 3468 N N . SER A 1 439 ? 4.273 17.432 -27.048 1.00 95.25 439 SER A N 1
ATOM 3469 C CA . SER A 1 439 ? 3.372 16.467 -26.407 1.00 95.25 439 SER A CA 1
ATOM 3470 C C . SER A 1 439 ? 3.424 16.544 -24.876 1.00 95.25 439 SER A C 1
ATOM 3472 O O . SER A 1 439 ? 2.379 16.506 -24.219 1.00 95.25 439 SER A O 1
ATOM 3474 N N . ILE A 1 440 ? 4.624 16.713 -24.305 1.00 97.12 440 ILE A N 1
ATOM 3475 C CA . ILE A 1 440 ? 4.818 16.940 -22.865 1.00 97.12 440 ILE A CA 1
ATOM 3476 C C . ILE A 1 440 ? 4.158 18.260 -22.455 1.00 97.12 440 ILE A C 1
ATOM 3478 O O . ILE A 1 440 ? 3.363 18.274 -21.516 1.00 97.12 440 ILE A O 1
ATOM 3482 N N . ALA A 1 441 ? 4.417 19.351 -23.183 1.00 97.44 441 ALA A N 1
ATOM 3483 C CA . ALA A 1 441 ? 3.832 20.657 -22.888 1.00 97.44 441 ALA A CA 1
ATOM 3484 C C . ALA A 1 441 ? 2.294 20.624 -22.920 1.00 97.44 441 ALA A C 1
ATOM 3486 O O . ALA A 1 441 ? 1.651 21.109 -21.991 1.00 97.44 441 ALA A O 1
ATOM 3487 N N . GLY A 1 442 ? 1.698 19.992 -23.938 1.00 97.38 442 GLY A N 1
ATOM 3488 C CA . GLY A 1 442 ? 0.243 19.839 -24.046 1.00 97.38 442 GLY A CA 1
ATOM 3489 C C . GLY A 1 442 ? -0.359 19.049 -22.882 1.00 97.38 442 GLY A C 1
ATOM 3490 O O . GLY A 1 442 ? -1.352 19.474 -22.289 1.00 97.38 442 GLY A O 1
ATOM 3491 N N . SER A 1 443 ? 0.283 17.942 -22.504 1.00 97.12 443 SER A N 1
ATOM 3492 C CA . SER A 1 443 ? -0.135 17.109 -21.368 1.00 97.12 443 SER A CA 1
ATOM 3493 C C . SER A 1 443 ? -0.063 17.873 -20.041 1.00 97.12 443 SER A C 1
ATOM 3495 O O . SER A 1 443 ? -1.027 17.877 -19.277 1.00 97.12 443 SER A O 1
ATOM 3497 N N . VAL A 1 444 ? 1.045 18.582 -19.787 1.00 97.62 444 VAL A N 1
ATOM 3498 C CA . VAL A 1 444 ? 1.225 19.416 -18.587 1.00 97.62 444 VAL A CA 1
ATOM 3499 C C . VAL A 1 444 ? 0.165 20.512 -18.524 1.00 97.62 444 VAL A C 1
ATOM 3501 O O . VAL A 1 444 ? -0.462 20.696 -17.481 1.00 97.62 444 VAL A O 1
ATOM 3504 N N . CYS A 1 445 ? -0.105 21.198 -19.638 1.00 97.19 445 CYS A N 1
ATOM 3505 C CA . CYS A 1 445 ? -1.197 22.163 -19.704 1.00 97.19 445 CYS A CA 1
ATOM 3506 C C . CYS A 1 445 ? -2.534 21.515 -19.326 1.00 97.19 445 CYS A C 1
ATOM 3508 O O . CYS A 1 445 ? -3.279 22.088 -18.532 1.00 97.19 445 CYS A O 1
ATOM 3510 N N . PHE A 1 446 ? -2.841 20.314 -19.822 1.00 96.75 446 PHE A N 1
ATOM 3511 C CA . PHE A 1 446 ? -4.116 19.674 -19.503 1.00 96.75 446 PHE A CA 1
ATOM 3512 C C . PHE A 1 446 ? -4.241 19.349 -18.015 1.00 96.75 446 PHE A C 1
ATOM 3514 O O . PHE A 1 446 ? -5.293 19.623 -17.449 1.00 96.75 446 PHE A O 1
ATOM 3521 N N . ILE A 1 447 ? -3.177 18.880 -17.354 1.00 96.06 447 ILE A N 1
ATOM 3522 C CA . ILE A 1 447 ? -3.170 18.616 -15.901 1.00 96.06 447 ILE A CA 1
ATOM 3523 C C . ILE A 1 447 ? -3.662 19.844 -15.111 1.00 96.06 447 ILE A C 1
ATOM 3525 O O . ILE A 1 447 ? -4.507 19.714 -14.222 1.00 96.06 447 ILE A O 1
ATOM 3529 N N . PHE A 1 448 ? -3.206 21.050 -15.473 1.00 93.75 448 PHE A N 1
ATOM 3530 C CA . PHE A 1 448 ? -3.640 22.299 -14.830 1.00 93.75 448 PHE A CA 1
ATOM 3531 C C . PHE A 1 448 ? -5.105 22.665 -15.118 1.00 93.75 448 PHE A C 1
ATOM 3533 O O . PHE A 1 448 ? -5.770 23.291 -14.285 1.00 93.75 448 PHE A O 1
ATOM 3540 N N . PHE A 1 449 ? -5.628 22.296 -16.286 1.00 93.56 449 PHE A N 1
ATOM 3541 C CA . PHE A 1 449 ? -6.977 22.653 -16.728 1.00 93.56 449 PHE A CA 1
ATOM 3542 C C . PHE A 1 449 ? -8.018 21.536 -16.562 1.00 93.56 449 PHE A C 1
ATOM 3544 O O . PHE A 1 449 ? -9.209 21.805 -16.730 1.00 93.56 449 PHE A O 1
ATOM 3551 N N . ALA A 1 450 ? -7.612 20.326 -16.168 1.00 90.00 450 ALA A N 1
ATOM 3552 C CA . ALA A 1 450 ? -8.440 19.118 -16.178 1.00 90.00 450 ALA A CA 1
ATOM 3553 C C . ALA A 1 450 ? -9.756 19.264 -15.390 1.00 90.00 450 ALA A C 1
ATOM 3555 O O . ALA A 1 450 ? -10.797 18.760 -15.809 1.00 90.00 450 ALA A O 1
ATOM 3556 N N . ASN A 1 451 ? -9.732 20.020 -14.287 1.00 89.44 451 ASN A N 1
ATOM 3557 C CA . ASN A 1 451 ? -10.909 20.289 -13.452 1.00 89.44 451 ASN A CA 1
ATOM 3558 C C . ASN A 1 451 ? -11.652 21.590 -13.802 1.00 89.44 451 ASN A C 1
ATOM 3560 O O . ASN A 1 451 ? -12.737 21.838 -13.286 1.00 89.44 451 ASN A O 1
ATOM 3564 N N . ARG A 1 452 ? -11.086 22.435 -14.671 1.00 89.50 452 ARG A N 1
ATOM 3565 C CA . ARG A 1 452 ? -11.623 23.767 -15.007 1.00 89.50 452 ARG A CA 1
ATOM 3566 C C . ARG A 1 452 ? -12.407 23.796 -16.314 1.00 89.50 452 ARG A C 1
ATOM 3568 O O . ARG A 1 452 ? -13.145 24.750 -16.554 1.00 89.50 452 ARG A O 1
ATOM 3575 N N . ILE A 1 453 ? -12.242 22.784 -17.162 1.00 90.75 453 ILE A N 1
ATOM 3576 C CA . ILE A 1 453 ? -12.857 22.729 -18.487 1.00 90.75 453 ILE A CA 1
ATOM 3577 C C . ILE A 1 453 ? -13.851 21.558 -18.544 1.00 90.75 453 ILE A C 1
ATOM 3579 O O . ILE A 1 453 ? -13.483 20.449 -18.164 1.00 90.75 453 ILE A O 1
ATOM 3583 N N . PRO A 1 454 ? -15.087 21.763 -19.050 1.00 92.00 454 PRO A N 1
ATOM 3584 C CA . PRO A 1 454 ? -16.061 20.686 -19.208 1.00 92.00 454 PRO A CA 1
ATOM 3585 C C . PRO A 1 454 ? -15.540 19.604 -20.164 1.00 92.00 454 PRO A C 1
ATOM 3587 O O . PRO A 1 454 ? -15.447 19.823 -21.374 1.00 92.00 454 PRO A O 1
ATOM 3590 N N . ARG A 1 455 ? -15.237 18.420 -19.625 1.00 92.75 455 ARG A N 1
ATOM 3591 C CA . ARG A 1 455 ? -14.467 17.364 -20.313 1.00 92.75 455 ARG A CA 1
ATOM 3592 C C . ARG A 1 455 ? -15.041 16.923 -21.655 1.00 92.75 455 ARG A C 1
ATOM 3594 O O . ARG A 1 455 ? -14.340 16.973 -22.659 1.00 92.75 455 ARG A O 1
ATOM 3601 N N . ARG A 1 456 ? -16.326 16.560 -21.726 1.00 92.31 456 ARG A N 1
ATOM 3602 C CA . ARG A 1 456 ? -16.966 16.152 -22.995 1.00 92.31 456 ARG A CA 1
ATOM 3603 C C . ARG A 1 456 ? -16.929 17.267 -24.048 1.00 92.31 456 ARG A C 1
ATOM 3605 O O . ARG A 1 456 ? -16.705 17.017 -25.236 1.00 92.31 456 ARG A O 1
ATOM 3612 N N . GLN A 1 457 ? -17.172 18.506 -23.624 1.00 92.75 457 GLN A N 1
ATOM 3613 C CA . GLN A 1 457 ? -17.166 19.658 -24.526 1.00 92.75 457 GLN A CA 1
ATOM 3614 C C . GLN A 1 457 ? -15.749 19.942 -25.024 1.00 92.75 457 GLN A C 1
ATOM 3616 O O . GLN A 1 457 ? -15.577 20.209 -26.209 1.00 92.75 457 GLN A O 1
ATOM 3621 N N . TRP A 1 458 ? -14.743 19.811 -24.155 1.00 96.06 458 TRP A N 1
ATOM 3622 C CA . TRP A 1 458 ? -13.340 19.939 -24.534 1.00 96.06 458 TRP A CA 1
ATOM 3623 C C . TRP A 1 458 ? -12.866 18.814 -25.448 1.00 96.06 458 TRP A C 1
ATOM 3625 O O . TRP A 1 458 ? -12.157 19.087 -26.408 1.00 96.06 458 TRP A O 1
ATOM 3635 N N . LEU A 1 459 ? -13.313 17.572 -25.236 1.00 96.00 459 LEU A N 1
ATOM 3636 C CA . LEU A 1 459 ? -13.041 16.468 -26.160 1.00 96.00 459 LEU A CA 1
ATOM 3637 C C . LEU A 1 459 ? -13.566 16.812 -27.562 1.00 96.00 459 LEU A C 1
ATOM 3639 O O . LEU A 1 459 ? -12.841 16.746 -28.546 1.00 96.00 459 LEU A O 1
ATOM 3643 N N . THR A 1 460 ? -14.814 17.274 -27.637 1.00 95.44 460 THR A N 1
ATOM 3644 C CA . THR A 1 460 ? -15.438 17.679 -28.906 1.00 95.44 460 THR A CA 1
ATOM 3645 C C . THR A 1 460 ? -14.703 18.856 -29.551 1.00 95.44 460 THR A C 1
ATOM 3647 O O . THR A 1 460 ? -14.424 18.836 -30.749 1.00 95.44 460 THR A O 1
ATOM 3650 N N . ALA A 1 461 ? -14.381 19.888 -28.767 1.00 96.12 461 ALA A N 1
ATOM 3651 C CA . ALA A 1 461 ? -13.676 21.067 -29.252 1.00 96.12 461 ALA A CA 1
ATOM 3652 C C . ALA A 1 461 ? -12.264 20.721 -29.736 1.00 96.12 461 ALA A C 1
ATOM 3654 O O . ALA A 1 461 ? -11.873 21.159 -30.811 1.00 96.12 461 ALA A O 1
ATOM 3655 N N . SER A 1 462 ? -11.523 19.902 -28.990 1.00 96.19 462 SER A N 1
ATOM 3656 C CA . SER A 1 462 ? -10.166 19.492 -29.355 1.00 96.19 462 SER A CA 1
ATOM 3657 C C . SER A 1 462 ? -10.135 18.644 -30.627 1.00 96.19 462 SER A C 1
ATOM 3659 O O . SER A 1 462 ? -9.276 18.899 -31.463 1.00 96.19 462 SER A O 1
ATOM 3661 N N . PHE A 1 463 ? -11.101 17.746 -30.867 1.00 95.81 463 PHE A N 1
ATOM 3662 C CA . PHE A 1 463 ? -11.231 17.067 -32.168 1.00 95.81 463 PHE A CA 1
ATOM 3663 C C . PHE A 1 463 ? -11.456 18.044 -33.330 1.00 95.81 463 PHE A C 1
ATOM 3665 O O . PHE A 1 463 ? -10.832 17.903 -34.379 1.00 95.81 463 PHE A O 1
ATOM 3672 N N . LEU A 1 464 ? -12.320 19.051 -33.155 1.00 95.75 464 LEU A N 1
ATOM 3673 C CA . LEU A 1 464 ? -12.559 20.065 -34.190 1.00 95.75 464 LEU A CA 1
ATOM 3674 C C . LEU A 1 464 ? -11.325 20.938 -34.432 1.00 95.75 464 LEU A C 1
ATOM 3676 O O . LEU A 1 464 ? -10.990 21.218 -35.581 1.00 95.75 464 LEU A O 1
ATOM 3680 N N . ILE A 1 465 ? -10.641 21.356 -33.365 1.00 95.94 465 ILE A N 1
ATOM 3681 C CA . ILE A 1 465 ? -9.412 22.147 -33.468 1.00 95.94 465 ILE A CA 1
ATOM 3682 C C . ILE A 1 465 ? -8.323 21.325 -34.165 1.00 95.94 465 ILE A C 1
ATOM 3684 O O . ILE A 1 465 ? -7.671 21.845 -35.063 1.00 95.94 465 ILE A O 1
ATOM 3688 N N . LEU A 1 466 ? -8.171 20.041 -33.825 1.00 94.12 466 LEU A N 1
ATOM 3689 C CA . LEU A 1 466 ? -7.237 19.133 -34.497 1.00 94.12 466 LEU A CA 1
ATOM 3690 C C . LEU A 1 466 ? -7.571 18.950 -35.976 1.00 94.12 466 LEU A C 1
ATOM 3692 O O . LEU A 1 466 ? -6.674 19.043 -36.804 1.00 94.12 466 LEU A O 1
ATOM 3696 N N . ALA A 1 467 ? -8.846 18.762 -36.327 1.00 94.31 467 ALA A N 1
ATOM 3697 C CA . ALA A 1 467 ? -9.273 18.672 -37.722 1.00 94.31 467 ALA A CA 1
ATOM 3698 C C . ALA A 1 467 ? -8.871 19.927 -38.516 1.00 94.31 467 ALA A C 1
ATOM 3700 O O . ALA A 1 467 ? -8.305 19.827 -39.605 1.00 94.31 467 ALA A O 1
ATOM 3701 N N . VAL A 1 468 ? -9.098 21.115 -37.944 1.00 95.06 468 VAL A N 1
ATOM 3702 C CA . VAL A 1 468 ? -8.685 22.391 -38.545 1.00 95.06 468 VAL A CA 1
ATOM 3703 C C . VAL A 1 468 ? -7.162 22.493 -38.636 1.00 95.06 468 VAL A C 1
ATOM 3705 O O . VAL A 1 468 ? -6.640 22.874 -39.680 1.00 95.06 468 VAL A O 1
ATOM 3708 N N . PHE A 1 469 ? -6.438 22.129 -37.579 1.00 94.00 469 PHE A N 1
ATOM 3709 C CA . PHE A 1 469 ? -4.978 22.176 -37.561 1.00 94.00 469 PHE A CA 1
ATOM 3710 C C . PHE A 1 469 ? -4.364 21.223 -38.584 1.00 94.00 469 PHE A C 1
ATOM 3712 O O . PHE A 1 469 ? -3.430 21.623 -39.273 1.00 94.00 469 PHE A O 1
ATOM 3719 N N . PHE A 1 470 ? -4.907 20.020 -38.774 1.00 93.38 470 PHE A N 1
ATOM 3720 C CA . PHE A 1 470 ? -4.459 19.109 -39.827 1.00 93.38 470 PHE A CA 1
ATOM 3721 C C . PHE A 1 470 ? -4.715 19.679 -41.219 1.00 93.38 470 PHE A C 1
ATOM 3723 O O . PHE A 1 470 ? -3.816 19.647 -42.055 1.00 93.38 470 PHE A O 1
ATOM 3730 N N . VAL A 1 471 ? -5.876 20.293 -41.459 1.00 92.75 471 VAL A N 1
ATOM 3731 C CA . VAL A 1 471 ? -6.156 20.947 -42.746 1.00 92.75 471 VAL A CA 1
ATOM 3732 C C . VAL A 1 471 ? -5.184 22.098 -43.017 1.00 92.75 471 VAL A C 1
ATOM 3734 O O . VAL A 1 471 ? -4.624 22.181 -44.112 1.00 92.75 471 VAL A O 1
ATOM 3737 N N . ILE A 1 472 ? -4.933 22.951 -42.020 1.00 93.81 472 ILE A N 1
ATOM 3738 C CA . ILE A 1 472 ? -3.962 24.049 -42.122 1.00 93.81 472 ILE A CA 1
ATOM 3739 C C . ILE A 1 472 ? -2.558 23.494 -42.369 1.00 93.81 472 ILE A C 1
ATOM 3741 O O . ILE A 1 472 ? -1.876 23.958 -43.276 1.00 93.81 472 ILE A O 1
ATOM 3745 N N . THR A 1 473 ? -2.140 22.479 -41.614 1.00 93.06 473 THR A N 1
ATOM 3746 C CA . THR A 1 473 ? -0.818 21.851 -41.749 1.00 93.06 473 THR A CA 1
ATOM 3747 C C . THR A 1 473 ? -0.631 21.258 -43.141 1.00 93.06 473 THR A C 1
ATOM 3749 O O . THR A 1 473 ? 0.403 21.481 -43.765 1.00 93.06 473 THR A O 1
ATOM 3752 N N . GLY A 1 474 ? -1.646 20.568 -43.672 1.00 91.88 474 GLY A N 1
ATOM 3753 C CA . GLY A 1 474 ? -1.631 20.042 -45.035 1.00 91.88 474 GLY A CA 1
ATOM 3754 C C . GLY A 1 474 ? -1.497 21.150 -46.079 1.00 91.88 474 GLY A C 1
ATOM 3755 O O . GLY A 1 474 ? -0.639 21.062 -46.956 1.00 91.88 474 GLY A O 1
ATOM 3756 N N . ALA A 1 475 ? -2.284 22.224 -45.959 1.00 91.50 475 ALA A N 1
ATOM 3757 C CA . ALA A 1 475 ? -2.216 23.378 -46.860 1.00 91.50 475 ALA A CA 1
ATOM 3758 C C . ALA A 1 475 ? -0.857 24.099 -46.801 1.00 91.50 475 ALA A C 1
ATOM 3760 O O . ALA A 1 475 ? -0.305 24.460 -47.842 1.00 91.50 475 ALA A O 1
ATOM 3761 N N . VAL A 1 476 ? -0.297 24.269 -45.599 1.00 92.94 476 VAL A N 1
ATOM 3762 C CA . VAL A 1 476 ? 1.050 24.819 -45.398 1.00 92.94 476 VAL A CA 1
ATOM 3763 C C . VAL A 1 476 ? 2.076 23.919 -46.072 1.00 92.94 476 VAL A C 1
ATOM 3765 O O . VAL A 1 476 ? 2.843 24.415 -46.892 1.00 92.94 476 VAL A O 1
ATOM 3768 N N . TYR A 1 477 ? 2.037 22.607 -45.823 1.00 90.94 477 TYR A N 1
ATOM 3769 C CA . TYR A 1 477 ? 2.957 21.651 -46.437 1.00 90.94 477 TYR A CA 1
ATOM 3770 C C . TYR A 1 477 ? 2.908 21.721 -47.969 1.00 90.94 477 TYR A C 1
ATOM 3772 O O . TYR A 1 477 ? 3.952 21.846 -48.599 1.00 90.94 477 TYR A O 1
ATOM 3780 N N . TYR A 1 478 ? 1.720 21.762 -48.586 1.00 90.50 478 TYR A N 1
ATOM 3781 C CA . TYR A 1 478 ? 1.594 21.946 -50.041 1.00 90.50 478 TYR A CA 1
ATOM 3782 C C . TYR A 1 478 ? 2.300 23.203 -50.563 1.00 90.50 478 TYR A C 1
ATOM 3784 O O . TYR A 1 478 ? 2.767 23.212 -51.701 1.00 90.50 478 TYR A O 1
ATOM 3792 N N . ARG A 1 479 ? 2.372 24.267 -49.754 1.00 89.94 479 ARG A N 1
ATOM 3793 C CA . ARG A 1 479 ? 2.969 25.542 -50.152 1.00 89.94 479 ARG A CA 1
ATOM 3794 C C . ARG A 1 479 ? 4.473 25.617 -49.904 1.00 89.94 479 ARG A C 1
ATOM 3796 O O . ARG A 1 479 ? 5.152 26.274 -50.692 1.00 89.94 479 ARG A O 1
ATOM 3803 N N . VAL A 1 480 ? 4.960 25.016 -48.817 1.00 91.19 480 VAL A N 1
ATOM 3804 C CA . VAL A 1 480 ? 6.339 25.203 -48.324 1.00 91.19 480 VAL A CA 1
ATOM 3805 C C . VAL A 1 480 ? 7.239 23.977 -48.475 1.00 91.19 480 VAL A C 1
ATOM 3807 O O . VAL A 1 480 ? 8.432 24.091 -48.191 1.00 91.19 480 VAL A O 1
ATOM 3810 N N . ASN A 1 481 ? 6.707 22.821 -48.890 1.00 87.81 481 ASN A N 1
ATOM 3811 C CA . ASN A 1 481 ? 7.489 21.596 -49.070 1.00 87.81 481 ASN A CA 1
ATOM 3812 C C . ASN A 1 481 ? 8.747 21.861 -49.913 1.00 87.81 481 ASN A C 1
ATOM 3814 O O . ASN A 1 481 ? 8.651 22.483 -50.972 1.00 87.81 481 ASN A O 1
ATOM 3818 N N . ARG A 1 482 ? 9.910 21.379 -49.452 1.00 85.06 482 ARG A N 1
ATOM 3819 C CA . ARG A 1 482 ? 11.202 21.520 -50.152 1.00 85.06 482 ARG A CA 1
ATOM 3820 C C . ARG A 1 482 ? 11.604 22.978 -50.435 1.00 85.06 482 ARG A C 1
ATOM 3822 O O . ARG A 1 482 ? 12.205 23.268 -51.466 1.00 85.06 482 ARG A O 1
ATOM 3829 N N . SER A 1 483 ? 11.263 23.893 -49.527 1.00 88.75 483 SER A N 1
ATOM 3830 C CA . SER A 1 483 ? 11.666 25.305 -49.575 1.00 88.75 483 SER A CA 1
ATOM 3831 C C . SER A 1 483 ? 12.363 25.730 -48.275 1.00 88.75 483 SER A C 1
ATOM 3833 O O . SER A 1 483 ? 12.188 25.066 -47.251 1.00 88.75 483 SER A O 1
ATOM 3835 N N . PRO A 1 484 ? 13.063 26.880 -48.237 1.00 88.44 484 PRO A N 1
ATOM 3836 C CA . PRO A 1 484 ? 13.623 27.420 -46.993 1.00 88.44 484 PRO A CA 1
ATOM 3837 C C . PRO A 1 484 ? 12.579 27.650 -45.885 1.00 88.44 484 PRO A C 1
ATOM 3839 O O . PRO A 1 484 ? 12.925 27.708 -44.710 1.00 88.44 484 PRO A O 1
ATOM 3842 N N . ALA A 1 485 ? 11.293 27.753 -46.246 1.00 90.12 485 ALA A N 1
ATOM 3843 C CA . ALA A 1 485 ? 10.178 27.895 -45.314 1.00 90.12 485 ALA A CA 1
ATOM 3844 C C . ALA A 1 485 ? 9.592 26.551 -44.825 1.00 90.12 485 ALA A C 1
ATOM 3846 O O . ALA A 1 485 ? 8.623 26.562 -44.065 1.00 90.12 485 ALA A O 1
ATOM 3847 N N . ALA A 1 486 ? 10.158 25.398 -45.212 1.00 87.50 486 ALA A N 1
ATOM 3848 C CA . ALA A 1 486 ? 9.716 24.066 -44.776 1.00 87.50 486 ALA A CA 1
ATOM 3849 C C . ALA A 1 486 ? 9.553 23.902 -43.245 1.00 87.50 486 ALA A C 1
ATOM 3851 O O . ALA A 1 486 ? 8.550 23.297 -42.840 1.00 87.50 486 ALA A O 1
ATOM 3852 N N . PRO A 1 487 ? 10.404 24.511 -42.380 1.00 90.00 487 PRO A N 1
ATOM 3853 C CA . PRO A 1 487 ? 10.225 24.471 -40.924 1.00 90.00 487 PRO A CA 1
ATOM 3854 C C . PRO A 1 487 ? 8.871 25.002 -40.429 1.00 90.00 487 PRO A C 1
ATOM 3856 O O . PRO A 1 487 ? 8.441 24.650 -39.333 1.00 90.00 487 PRO A O 1
ATOM 3859 N N . ALA A 1 488 ? 8.144 25.793 -41.228 1.00 91.69 488 ALA A N 1
ATOM 3860 C CA . ALA A 1 488 ? 6.781 26.195 -40.888 1.00 91.69 488 ALA A CA 1
ATOM 3861 C C . ALA A 1 488 ? 5.860 24.979 -40.685 1.00 91.69 488 ALA A C 1
ATOM 3863 O O . ALA A 1 488 ? 5.079 24.959 -39.735 1.00 91.69 488 ALA A O 1
ATOM 3864 N N . THR A 1 489 ? 5.983 23.932 -41.511 1.00 91.19 489 THR A N 1
ATOM 3865 C CA . THR A 1 489 ? 5.187 22.703 -41.344 1.00 91.19 489 THR A CA 1
ATOM 3866 C C . THR A 1 489 ? 5.489 22.028 -40.006 1.00 91.19 489 THR A C 1
ATOM 3868 O O . THR A 1 489 ? 4.574 21.569 -39.326 1.00 91.19 489 THR A O 1
ATOM 3871 N N . VAL A 1 490 ? 6.760 22.011 -39.600 1.00 91.31 490 VAL A N 1
ATOM 3872 C CA . VAL A 1 490 ? 7.207 21.432 -38.325 1.00 91.31 490 VAL A CA 1
ATOM 3873 C C . VAL A 1 490 ? 6.551 22.145 -37.143 1.00 91.31 490 VAL A C 1
ATOM 3875 O O . VAL A 1 490 ? 6.034 21.485 -36.245 1.00 91.31 490 VAL A O 1
ATOM 3878 N N . VAL A 1 491 ? 6.498 23.482 -37.164 1.00 93.38 491 VAL A N 1
ATOM 3879 C CA . VAL A 1 491 ? 5.823 24.273 -36.120 1.00 93.38 491 VAL A CA 1
ATOM 3880 C C . VAL A 1 491 ? 4.340 23.912 -36.029 1.00 93.38 491 VAL A C 1
ATOM 3882 O O . VAL A 1 491 ? 3.825 23.689 -34.934 1.00 93.38 491 VAL A O 1
ATOM 3885 N N . PHE A 1 492 ? 3.645 23.797 -37.163 1.00 93.31 492 PHE A N 1
ATOM 3886 C CA . PHE A 1 492 ? 2.233 23.405 -37.168 1.00 93.31 492 PHE A CA 1
ATOM 3887 C C . PHE A 1 492 ? 2.013 21.965 -36.690 1.00 93.31 492 PHE A C 1
ATOM 3889 O O . PHE A 1 492 ? 1.046 21.705 -35.972 1.00 93.31 492 PHE A O 1
ATOM 3896 N N . VAL A 1 493 ? 2.924 21.041 -36.997 1.00 92.12 493 VAL A N 1
ATOM 3897 C CA . VAL A 1 493 ? 2.880 19.685 -36.436 1.00 92.12 493 VAL A CA 1
ATOM 3898 C C . VAL A 1 493 ? 3.122 19.687 -34.931 1.00 92.12 493 VAL A C 1
ATOM 3900 O O . VAL A 1 493 ? 2.382 19.019 -34.209 1.00 92.12 493 VAL A O 1
ATOM 3903 N N . ALA A 1 494 ? 4.065 20.481 -34.427 1.00 93.00 494 ALA A N 1
ATOM 3904 C CA . ALA A 1 494 ? 4.254 20.647 -32.989 1.00 93.00 494 ALA A CA 1
ATOM 3905 C C . ALA A 1 494 ? 2.973 21.188 -32.321 1.00 93.00 494 ALA A C 1
ATOM 3907 O O . ALA A 1 494 ? 2.537 20.666 -31.296 1.00 93.00 494 ALA A O 1
ATOM 3908 N N . LEU A 1 495 ? 2.285 22.157 -32.937 1.00 94.31 495 LEU A N 1
ATOM 3909 C CA . LEU A 1 495 ? 0.979 22.633 -32.457 1.00 94.31 495 LEU A CA 1
ATOM 3910 C C . LEU A 1 495 ? -0.100 21.538 -32.483 1.00 94.31 495 LEU A C 1
ATOM 3912 O O . LEU A 1 495 ? -0.924 21.471 -31.567 1.00 94.31 495 LEU A O 1
ATOM 3916 N N . CYS A 1 496 ? -0.084 20.655 -33.486 1.00 93.56 496 CYS A N 1
ATOM 3917 C CA . CYS A 1 496 ? -0.956 19.482 -33.517 1.00 93.56 496 CYS A CA 1
ATOM 3918 C C . CYS A 1 496 ? -0.666 18.536 -32.343 1.00 93.56 496 CYS A C 1
ATOM 3920 O O . CYS A 1 496 ? -1.600 18.141 -31.653 1.00 93.56 496 CYS A O 1
ATOM 3922 N N . HIS A 1 497 ? 0.603 18.215 -32.067 1.00 93.62 497 HIS A N 1
ATOM 3923 C CA . HIS A 1 497 ? 1.009 17.369 -30.934 1.00 93.62 497 HIS A CA 1
ATOM 3924 C C . HIS A 1 497 ? 0.650 17.982 -29.577 1.00 93.62 497 HIS A C 1
ATOM 3926 O O . HIS A 1 497 ? 0.194 17.273 -28.673 1.00 93.62 497 HIS A O 1
ATOM 3932 N N . PHE A 1 498 ? 0.810 19.299 -29.444 1.00 96.00 498 PHE A N 1
ATOM 3933 C CA . PHE A 1 498 ? 0.374 20.033 -28.264 1.00 96.00 498 PHE A CA 1
ATOM 3934 C C . PHE A 1 498 ? -1.138 19.893 -28.068 1.00 96.00 498 PHE A C 1
ATOM 3936 O O . PHE A 1 498 ? -1.578 19.449 -27.012 1.00 96.00 498 PHE A O 1
ATOM 3943 N N . MET A 1 499 ? -1.942 20.214 -29.089 1.00 95.44 499 MET A N 1
ATOM 3944 C CA . MET A 1 499 ? -3.406 20.162 -28.993 1.00 95.44 499 MET A CA 1
ATOM 3945 C C . MET A 1 499 ? -3.934 18.733 -28.809 1.00 95.44 499 MET A C 1
ATOM 3947 O O . MET A 1 499 ? -4.909 18.515 -28.090 1.00 95.44 499 MET A O 1
ATOM 3951 N N . PHE A 1 500 ? -3.268 17.754 -29.419 1.00 94.44 500 PHE A N 1
ATOM 3952 C CA . PHE A 1 500 ? -3.581 16.337 -29.284 1.00 94.44 500 PHE A CA 1
ATOM 3953 C C . PHE A 1 500 ? -3.527 15.900 -27.821 1.00 94.44 500 PHE A C 1
ATOM 3955 O O . PHE A 1 500 ? -4.500 15.349 -27.310 1.00 94.44 500 PHE A O 1
ATOM 3962 N N . ASN A 1 501 ? -2.446 16.240 -27.118 1.00 95.69 501 ASN A N 1
ATOM 3963 C CA . ASN A 1 501 ? -2.275 15.899 -25.707 1.00 95.69 501 ASN A CA 1
ATOM 3964 C C . ASN A 1 501 ? -3.005 16.852 -24.751 1.00 95.69 501 ASN A C 1
ATOM 3966 O O . ASN A 1 501 ? -3.460 16.432 -23.689 1.00 95.69 501 ASN A O 1
ATOM 3970 N N . PHE A 1 502 ? -3.190 18.116 -25.138 1.00 96.50 502 PHE A N 1
ATOM 3971 C CA . PHE A 1 502 ? -3.966 19.077 -24.356 1.00 96.50 502 PHE A CA 1
ATOM 3972 C C . PHE A 1 502 ? -5.474 18.773 -24.354 1.00 96.50 502 PHE A C 1
ATOM 3974 O O . PHE A 1 502 ? -6.226 19.344 -23.568 1.00 96.50 502 PHE A O 1
ATOM 3981 N N . GLY A 1 503 ? -5.955 17.891 -25.229 1.00 94.75 503 GLY A N 1
ATOM 3982 C CA . GLY A 1 503 ? -7.374 17.576 -25.324 1.00 94.75 503 GLY A CA 1
ATOM 3983 C C . GLY A 1 503 ? -7.628 16.121 -25.662 1.00 94.75 503 GLY A C 1
ATOM 3984 O O . GLY A 1 503 ? -7.823 15.309 -24.759 1.00 94.75 503 GLY A O 1
ATOM 3985 N N . ALA A 1 504 ? -7.685 15.821 -26.959 1.00 94.81 504 ALA A N 1
ATOM 3986 C CA . ALA A 1 504 ? -8.319 14.610 -27.460 1.00 94.81 504 ALA A CA 1
ATOM 3987 C C . ALA A 1 504 ? -7.699 13.324 -26.898 1.00 94.81 504 ALA A C 1
ATOM 3989 O O . ALA A 1 504 ? -8.439 12.520 -26.344 1.00 94.81 504 ALA A O 1
ATOM 3990 N N . ASN A 1 505 ? -6.370 13.189 -26.941 1.00 94.62 505 ASN A N 1
ATOM 3991 C CA . ASN A 1 505 ? -5.639 12.007 -26.469 1.00 94.62 505 ASN A CA 1
ATOM 3992 C C . ASN A 1 505 ? -5.866 11.734 -24.978 1.00 94.62 505 ASN A C 1
ATOM 3994 O O . ASN A 1 505 ? -6.263 10.642 -24.570 1.00 94.62 505 ASN A O 1
ATOM 3998 N N . THR A 1 506 ? -5.682 12.763 -24.154 1.00 95.75 506 THR A N 1
ATOM 3999 C CA . THR A 1 506 ? -5.809 12.631 -22.700 1.00 95.75 506 THR A CA 1
ATOM 4000 C C . THR A 1 506 ? -7.257 12.369 -22.283 1.00 95.75 506 THR A C 1
ATOM 4002 O O . THR A 1 506 ? -7.521 11.569 -21.388 1.00 95.75 506 THR A O 1
ATOM 4005 N N . LEU A 1 507 ? -8.232 12.989 -22.952 1.00 96.19 507 LEU A N 1
ATOM 4006 C CA . LEU A 1 507 ? -9.646 12.792 -22.633 1.00 96.19 507 LEU A CA 1
ATOM 4007 C C . LEU A 1 507 ? -10.210 11.456 -23.128 1.00 96.19 507 LEU A C 1
ATOM 4009 O O . LEU A 1 507 ? -11.076 10.903 -22.447 1.00 96.19 507 LEU A O 1
ATOM 4013 N N . THR A 1 508 ? -9.725 10.913 -24.252 1.00 95.62 508 THR A N 1
ATOM 4014 C CA . THR A 1 508 ? -10.085 9.551 -24.688 1.00 95.62 508 THR A CA 1
ATOM 4015 C C . THR A 1 508 ? -9.590 8.488 -23.717 1.00 95.62 508 THR A C 1
ATOM 4017 O O . THR A 1 508 ? -10.257 7.472 -23.566 1.00 95.62 508 THR A O 1
ATOM 4020 N N . PHE A 1 509 ? -8.490 8.748 -23.006 1.00 95.62 509 PHE A N 1
ATOM 4021 C CA . PHE A 1 509 ? -8.028 7.899 -21.909 1.00 95.62 509 PHE A CA 1
ATOM 4022 C C . PHE A 1 509 ? -8.887 8.070 -20.643 1.00 95.62 509 PHE A C 1
ATOM 4024 O O . PHE A 1 509 ? -9.310 7.094 -20.033 1.00 95.62 509 PHE A O 1
ATOM 4031 N N . ILE A 1 510 ? -9.215 9.305 -20.252 1.00 95.69 510 ILE A N 1
ATOM 4032 C CA . ILE A 1 510 ? -9.927 9.577 -18.990 1.00 95.69 510 ILE A CA 1
ATOM 4033 C C . ILE A 1 510 ? -11.384 9.104 -19.012 1.00 95.69 510 ILE A C 1
ATOM 4035 O O . ILE A 1 510 ? -11.828 8.433 -18.086 1.00 95.69 510 ILE A O 1
ATOM 4039 N N . ILE A 1 511 ? -12.154 9.466 -20.040 1.00 95.56 511 ILE A N 1
ATOM 4040 C CA . ILE A 1 511 ? -13.616 9.282 -20.047 1.00 95.56 511 ILE A CA 1
ATOM 4041 C C . ILE A 1 511 ? -14.052 7.819 -19.835 1.00 95.56 511 ILE A C 1
ATOM 4043 O O . ILE A 1 511 ? -14.883 7.593 -18.953 1.00 95.56 511 ILE A O 1
ATOM 4047 N N . PRO A 1 512 ? -13.522 6.808 -20.553 1.00 95.56 512 PRO A N 1
ATOM 4048 C CA . PRO A 1 512 ? -13.899 5.415 -20.310 1.00 95.56 512 PRO A CA 1
ATOM 4049 C C . PRO A 1 512 ? -13.486 4.898 -18.922 1.00 95.56 512 PRO A C 1
ATOM 4051 O O . PRO A 1 512 ? -14.082 3.942 -18.441 1.00 95.56 512 PRO A O 1
ATOM 4054 N N . ALA A 1 513 ? -12.508 5.509 -18.246 1.00 94.94 513 ALA A N 1
ATOM 4055 C CA . ALA A 1 513 ? -12.193 5.166 -16.856 1.00 94.94 513 ALA A CA 1
ATOM 4056 C C . ALA A 1 513 ? -13.208 5.744 -15.847 1.00 94.94 513 ALA A C 1
ATOM 4058 O O . ALA A 1 513 ? -13.244 5.307 -14.706 1.00 94.94 513 ALA A O 1
ATOM 4059 N N . GLU A 1 514 ? -14.052 6.701 -16.248 1.00 93.81 514 GLU A N 1
ATOM 4060 C CA . GLU A 1 514 ? -15.026 7.339 -15.352 1.00 93.81 514 GLU A CA 1
ATOM 4061 C C . GLU A 1 514 ? -16.464 6.857 -15.562 1.00 93.81 514 GLU A C 1
ATOM 4063 O O . GLU A 1 514 ? -17.198 6.687 -14.595 1.00 93.81 514 GLU A O 1
ATOM 4068 N N . ILE A 1 515 ? -16.889 6.676 -16.818 1.00 93.12 515 ILE A N 1
ATOM 4069 C CA . ILE A 1 515 ? -18.322 6.590 -17.158 1.00 93.12 515 ILE A CA 1
ATOM 4070 C C . ILE A 1 515 ? -18.943 5.194 -17.042 1.00 93.12 515 ILE A C 1
ATOM 4072 O O . ILE A 1 515 ? -20.150 5.052 -17.221 1.00 93.12 515 ILE A O 1
ATOM 4076 N N . PHE A 1 516 ? -18.133 4.162 -16.809 1.00 93.88 516 PHE A N 1
ATOM 4077 C CA . PHE A 1 516 ? -18.605 2.781 -16.719 1.00 93.88 516 PHE A CA 1
ATOM 4078 C C . PHE A 1 516 ? -18.629 2.293 -15.263 1.00 93.88 516 PHE A C 1
ATOM 4080 O O . PHE A 1 516 ? -17.786 2.706 -14.456 1.00 93.88 516 PHE A O 1
ATOM 4087 N N . PRO A 1 517 ? -19.571 1.397 -14.914 1.00 91.31 517 PRO A N 1
ATOM 4088 C CA . PRO A 1 517 ? -19.707 0.857 -13.570 1.00 91.31 517 PRO A CA 1
ATOM 4089 C C . PRO A 1 517 ? -18.505 -0.012 -13.216 1.00 91.31 517 PRO A C 1
ATOM 4091 O O . PRO A 1 517 ? -17.947 -0.697 -14.074 1.00 91.31 517 PRO A O 1
ATOM 4094 N N . THR A 1 518 ? -18.154 -0.051 -11.931 1.00 90.19 518 THR A N 1
ATOM 4095 C CA . THR A 1 518 ? -16.962 -0.740 -11.408 1.00 90.19 518 THR A CA 1
ATOM 4096 C C . THR A 1 518 ? -16.858 -2.194 -11.850 1.00 90.19 518 THR A C 1
ATOM 4098 O O . THR A 1 518 ? -15.768 -2.679 -12.115 1.00 90.19 518 THR A O 1
ATOM 4101 N N . CYS A 1 519 ? -17.984 -2.885 -11.999 1.00 88.19 519 CYS A N 1
ATOM 4102 C CA . CYS A 1 519 ? -18.034 -4.286 -12.411 1.00 88.19 519 CYS A CA 1
ATOM 4103 C C . CYS A 1 519 ? -17.606 -4.573 -13.862 1.00 88.19 519 CYS A C 1
ATOM 4105 O O . CYS A 1 519 ? -17.239 -5.712 -14.146 1.00 88.19 519 CYS A O 1
ATOM 4107 N N . TYR A 1 520 ? -17.664 -3.579 -14.755 1.00 90.62 520 TYR A N 1
ATOM 4108 C CA . TYR A 1 520 ? -17.334 -3.715 -16.183 1.00 90.62 520 TYR A CA 1
ATOM 4109 C C . TYR A 1 520 ? -16.336 -2.659 -16.665 1.00 90.62 520 TYR A C 1
ATOM 4111 O O . TYR A 1 520 ? -16.102 -2.521 -17.870 1.00 90.62 520 TYR A O 1
ATOM 4119 N N . ARG A 1 521 ? -15.796 -1.857 -15.744 1.00 94.25 521 ARG A N 1
ATOM 4120 C CA . ARG A 1 521 ? -15.029 -0.656 -16.071 1.00 94.25 521 ARG A CA 1
ATOM 4121 C C . ARG A 1 521 ? -13.764 -0.997 -16.854 1.00 94.25 521 ARG A C 1
ATOM 4123 O O . ARG A 1 521 ? -13.528 -0.378 -17.890 1.00 94.25 521 ARG A O 1
ATOM 4130 N N . CYS A 1 522 ? -12.995 -2.004 -16.425 1.00 94.94 522 CYS A N 1
ATOM 4131 C CA . CYS A 1 522 ? -11.791 -2.416 -17.155 1.00 94.94 522 CYS A CA 1
ATOM 4132 C C . CYS A 1 522 ? -12.130 -3.035 -18.510 1.00 94.94 522 CYS A C 1
ATOM 4134 O O . CYS A 1 522 ? -11.436 -2.747 -19.479 1.00 94.94 522 CYS A O 1
ATOM 4136 N N . THR A 1 523 ? -13.201 -3.824 -18.619 1.00 96.19 523 THR A N 1
ATOM 4137 C CA . THR A 1 523 ? -13.639 -4.415 -19.892 1.00 96.19 523 THR A CA 1
ATOM 4138 C C . THR A 1 523 ? -14.038 -3.328 -20.884 1.00 96.19 523 THR A C 1
ATOM 4140 O O . THR A 1 523 ? -13.572 -3.325 -22.020 1.00 96.19 523 THR A O 1
ATOM 4143 N N . CYS A 1 524 ? -14.856 -2.361 -20.464 1.00 96.94 524 CYS A N 1
ATOM 4144 C CA . CYS A 1 524 ? -15.301 -1.269 -21.332 1.00 96.94 524 CYS A CA 1
ATOM 4145 C C . CYS A 1 524 ? -14.141 -0.355 -21.740 1.00 96.94 524 CYS A C 1
ATOM 4147 O O . CYS A 1 524 ? -14.060 0.068 -22.899 1.00 96.94 524 CYS A O 1
ATOM 4149 N N . HIS A 1 525 ? -13.223 -0.076 -20.811 1.00 97.38 525 HIS A N 1
ATOM 4150 C CA . HIS A 1 525 ? -12.003 0.662 -21.113 1.00 97.38 525 HIS A CA 1
ATOM 4151 C C . HIS A 1 525 ? -11.113 -0.115 -22.092 1.00 97.38 525 HIS A C 1
ATOM 4153 O O . HIS A 1 525 ? -10.672 0.452 -23.086 1.00 97.38 525 HIS A O 1
ATOM 4159 N N . GLY A 1 526 ? -10.921 -1.418 -21.870 1.00 97.19 526 GLY A N 1
ATOM 4160 C CA . GLY A 1 526 ? -10.153 -2.309 -22.739 1.00 97.19 526 GLY A CA 1
ATOM 4161 C C . GLY A 1 526 ? -10.721 -2.380 -24.156 1.00 97.19 526 GLY A C 1
ATOM 4162 O O . GLY A 1 526 ? -9.978 -2.215 -25.115 1.00 97.19 526 GLY A O 1
ATOM 4163 N N . ILE A 1 527 ? -12.043 -2.513 -24.308 1.00 98.06 527 ILE A N 1
ATOM 4164 C CA . ILE A 1 527 ? -12.724 -2.456 -25.615 1.00 98.06 527 ILE A CA 1
ATOM 4165 C C . ILE A 1 527 ? -12.506 -1.099 -26.292 1.00 98.06 527 ILE A C 1
ATOM 4167 O O . ILE A 1 527 ? -12.225 -1.039 -27.489 1.00 98.06 527 ILE A O 1
ATOM 4171 N N . SER A 1 528 ? -12.616 -0.006 -25.533 1.00 97.50 528 SER A N 1
ATOM 4172 C CA . SER A 1 528 ? -12.424 1.342 -26.075 1.00 97.50 528 SER A CA 1
ATOM 4173 C C . SER A 1 528 ? -10.982 1.553 -26.554 1.00 97.50 528 SER A C 1
ATOM 4175 O O . SER A 1 528 ? -10.772 2.044 -27.661 1.00 97.50 528 SER A O 1
ATOM 4177 N N . ALA A 1 529 ? -9.998 1.116 -25.767 1.00 96.44 529 ALA A N 1
ATOM 4178 C CA . ALA A 1 529 ? -8.580 1.199 -26.105 1.00 96.44 529 ALA A CA 1
ATOM 4179 C C . ALA A 1 529 ? -8.205 0.287 -27.290 1.00 96.44 529 ALA A C 1
ATOM 4181 O O . ALA A 1 529 ? -7.459 0.705 -28.179 1.00 96.44 529 ALA A O 1
ATOM 4182 N N . ALA A 1 530 ? -8.787 -0.917 -27.350 1.00 97.69 530 ALA A N 1
ATOM 4183 C CA . ALA A 1 530 ? -8.642 -1.861 -28.460 1.00 97.69 530 ALA A CA 1
ATOM 4184 C C . ALA A 1 530 ? -9.172 -1.291 -29.774 1.00 97.69 530 ALA A C 1
ATOM 4186 O O . ALA A 1 530 ? -8.531 -1.447 -30.813 1.00 97.69 530 ALA A O 1
ATOM 4187 N N . ALA A 1 531 ? -10.296 -0.570 -29.736 1.00 97.62 531 ALA A N 1
ATOM 4188 C CA . ALA A 1 531 ? -10.793 0.151 -30.901 1.00 97.62 531 ALA A CA 1
ATOM 4189 C C . ALA A 1 531 ? -9.783 1.207 -31.386 1.00 97.62 531 ALA A C 1
ATOM 4191 O O . ALA A 1 531 ? -9.555 1.311 -32.588 1.00 97.62 531 ALA A O 1
ATOM 4192 N N . GLY A 1 532 ? -9.108 1.917 -30.477 1.00 95.06 532 GLY A N 1
ATOM 4193 C CA . GLY A 1 532 ? -7.981 2.793 -30.816 1.00 95.06 532 GLY A CA 1
ATOM 4194 C C . GLY A 1 532 ? -6.885 2.070 -31.601 1.00 95.06 532 GLY A C 1
ATOM 4195 O O . GLY A 1 532 ? -6.585 2.435 -32.736 1.00 95.06 532 GLY A O 1
ATOM 4196 N N . LYS A 1 533 ? -6.359 0.963 -31.062 1.00 94.69 533 LYS A N 1
ATOM 4197 C CA . LYS A 1 533 ? -5.275 0.203 -31.715 1.00 94.69 533 LYS A CA 1
ATOM 4198 C C . LYS A 1 533 ? -5.687 -0.450 -33.033 1.00 94.69 533 LYS A C 1
ATOM 4200 O O . LYS A 1 533 ? -4.884 -0.480 -33.967 1.00 94.69 533 LYS A O 1
ATOM 4205 N N . LEU A 1 534 ? -6.938 -0.893 -33.166 1.00 95.81 534 LEU A N 1
ATOM 4206 C CA . LEU A 1 534 ? -7.507 -1.284 -34.461 1.00 95.81 534 LEU A CA 1
ATOM 4207 C C . LEU A 1 534 ? -7.516 -0.105 -35.443 1.00 95.81 534 LEU A C 1
ATOM 4209 O O . LEU A 1 534 ? -7.172 -0.275 -36.612 1.00 95.81 534 LEU A O 1
ATOM 4213 N N . GLY A 1 535 ? -7.840 1.094 -34.961 1.00 94.00 535 GLY A N 1
ATOM 4214 C CA . GLY A 1 535 ? -7.704 2.337 -35.710 1.00 94.00 535 GLY A CA 1
ATOM 4215 C C . GLY A 1 535 ? -6.273 2.588 -36.188 1.00 94.00 535 GLY A C 1
ATOM 4216 O O . GLY A 1 535 ? -6.072 2.849 -37.373 1.00 94.00 535 GLY A O 1
ATOM 4217 N N . SER A 1 536 ? -5.266 2.419 -35.322 1.00 92.00 536 SER A N 1
ATOM 4218 C CA . SER A 1 536 ? -3.849 2.513 -35.707 1.00 92.00 536 SER A CA 1
ATOM 4219 C C . SER A 1 536 ? -3.476 1.508 -36.804 1.00 92.00 536 SER A C 1
ATOM 4221 O O . SER A 1 536 ? -2.796 1.877 -37.759 1.00 92.00 536 SER A O 1
ATOM 4223 N N . ILE A 1 537 ? -3.942 0.254 -36.712 1.00 92.00 537 ILE A N 1
ATOM 4224 C CA . ILE A 1 537 ? -3.700 -0.785 -37.732 1.00 92.00 537 ILE A CA 1
ATOM 4225 C C . ILE A 1 537 ? -4.300 -0.371 -39.082 1.00 92.00 537 ILE A C 1
ATOM 4227 O O . ILE A 1 537 ? -3.624 -0.455 -40.110 1.00 92.00 537 ILE A O 1
ATOM 4231 N N . VAL A 1 538 ? -5.546 0.115 -39.085 1.00 91.88 538 VAL A N 1
ATOM 4232 C CA . VAL A 1 538 ? -6.215 0.615 -40.297 1.00 91.88 538 VAL A CA 1
ATOM 4233 C C . VAL A 1 538 ? -5.455 1.804 -40.882 1.00 91.88 538 VAL A C 1
ATOM 4235 O O . VAL A 1 538 ? -5.193 1.821 -42.082 1.00 91.88 538 VAL A O 1
ATOM 4238 N N . ALA A 1 539 ? -5.053 2.768 -40.051 1.00 89.38 539 ALA A N 1
ATOM 4239 C CA . ALA A 1 539 ? -4.264 3.921 -40.476 1.00 89.38 539 ALA A CA 1
ATOM 4240 C C . ALA A 1 539 ? -2.958 3.498 -41.155 1.00 89.38 539 ALA A C 1
ATOM 4242 O O . ALA A 1 539 ? -2.679 3.924 -42.274 1.00 89.38 539 ALA A O 1
ATOM 4243 N N . VAL A 1 540 ? -2.190 2.617 -40.514 1.00 85.56 540 VAL A N 1
ATOM 4244 C CA . VAL A 1 540 ? -0.918 2.114 -41.041 1.00 85.56 540 VAL A CA 1
ATOM 4245 C C . VAL A 1 540 ? -1.118 1.385 -42.378 1.00 85.56 540 VAL A C 1
ATOM 4247 O O . VAL A 1 540 ? -0.361 1.622 -43.320 1.00 85.56 540 VAL A O 1
ATOM 4250 N N . ALA A 1 541 ? -2.161 0.557 -42.508 1.00 84.50 541 ALA A N 1
ATOM 4251 C CA . ALA A 1 541 ? -2.484 -0.134 -43.758 1.00 84.50 541 ALA A CA 1
ATOM 4252 C C . ALA A 1 541 ? -2.897 0.836 -44.883 1.00 84.50 541 ALA A C 1
ATOM 4254 O O . ALA A 1 541 ? -2.434 0.704 -46.019 1.00 84.50 541 ALA A O 1
ATOM 4255 N N . VAL A 1 542 ? -3.722 1.841 -44.569 1.00 87.00 542 VAL A N 1
ATOM 4256 C CA . VAL A 1 542 ? -4.148 2.882 -45.518 1.00 87.00 542 VAL A CA 1
ATOM 4257 C C . VAL A 1 542 ? -2.952 3.709 -45.986 1.00 87.00 542 VAL A C 1
ATOM 4259 O O . VAL A 1 542 ? -2.778 3.898 -47.188 1.00 87.00 542 VAL A O 1
ATOM 4262 N N . VAL A 1 543 ? -2.090 4.158 -45.071 1.00 84.19 543 VAL A N 1
ATOM 4263 C CA . VAL A 1 543 ? -0.886 4.933 -45.411 1.00 84.19 543 VAL A CA 1
ATOM 4264 C C . VAL A 1 543 ? 0.085 4.108 -46.244 1.00 84.19 543 VAL A C 1
ATOM 4266 O O . VAL A 1 543 ? 0.642 4.621 -47.214 1.00 84.19 543 VAL A O 1
ATOM 4269 N N . TYR A 1 544 ? 0.271 2.828 -45.918 1.00 81.94 544 TYR A N 1
ATOM 4270 C CA . TYR A 1 544 ? 1.082 1.925 -46.730 1.00 81.94 544 TYR A CA 1
ATOM 4271 C C . TYR A 1 544 ? 0.530 1.808 -48.161 1.00 81.94 544 TYR A C 1
ATOM 4273 O O . TYR A 1 544 ? 1.284 1.958 -49.125 1.00 81.94 544 TYR A O 1
ATOM 4281 N N . GLY A 1 545 ? -0.789 1.644 -48.310 1.00 82.31 545 GLY A N 1
ATOM 4282 C CA . GLY A 1 545 ? -1.464 1.633 -49.610 1.00 82.31 545 GLY A CA 1
ATOM 4283 C C . GLY A 1 545 ? -1.303 2.945 -50.388 1.00 82.31 545 GLY A C 1
ATOM 4284 O O . GLY A 1 545 ? -0.940 2.920 -51.564 1.00 82.31 545 GLY A O 1
ATOM 4285 N N . ILE A 1 546 ? -1.489 4.097 -49.731 1.00 83.75 546 ILE A N 1
ATOM 4286 C CA . ILE A 1 546 ? -1.284 5.426 -50.334 1.00 83.75 546 ILE A CA 1
ATOM 4287 C C . ILE A 1 546 ? 0.170 5.593 -50.781 1.00 83.75 546 ILE A C 1
ATOM 4289 O O . ILE A 1 546 ? 0.420 6.038 -51.897 1.00 83.75 546 ILE A O 1
ATOM 4293 N N . ASN A 1 547 ? 1.136 5.202 -49.949 1.00 79.31 547 ASN A N 1
ATOM 4294 C CA . ASN A 1 547 ? 2.557 5.305 -50.272 1.00 79.31 547 ASN A CA 1
ATOM 4295 C C . ASN A 1 547 ? 2.972 4.410 -51.449 1.00 79.31 547 ASN A C 1
ATOM 4297 O O . ASN A 1 547 ? 3.905 4.770 -52.168 1.00 79.31 547 ASN A O 1
ATOM 4301 N N . GLY A 1 548 ? 2.290 3.279 -51.652 1.00 78.81 548 GLY A N 1
ATOM 4302 C CA . GLY A 1 548 ? 2.488 2.403 -52.807 1.00 78.81 548 GLY A CA 1
ATOM 4303 C C . GLY A 1 548 ? 1.822 2.918 -54.088 1.00 78.81 548 GLY A C 1
ATOM 4304 O O . GLY A 1 548 ? 2.430 2.868 -55.157 1.00 78.81 548 GLY A O 1
ATOM 4305 N N . ALA A 1 549 ? 0.595 3.436 -53.985 1.00 81.38 549 ALA A N 1
ATOM 4306 C CA . ALA A 1 549 ? -0.218 3.839 -55.134 1.00 81.38 549 ALA A CA 1
ATOM 4307 C C . ALA A 1 549 ? 0.031 5.285 -55.607 1.00 81.38 549 ALA A C 1
ATOM 4309 O O . ALA A 1 549 ? -0.087 5.572 -56.798 1.00 81.38 549 ALA A O 1
ATOM 4310 N N . TYR A 1 550 ? 0.387 6.205 -54.704 1.00 79.75 550 TYR A N 1
ATOM 4311 C CA . TYR A 1 550 ? 0.500 7.639 -54.983 1.00 79.75 550 TYR A CA 1
ATOM 4312 C C . TYR A 1 550 ? 1.940 8.145 -54.796 1.00 79.75 550 TYR A C 1
ATOM 4314 O O . TYR A 1 550 ? 2.404 8.410 -53.686 1.00 79.75 550 TYR A O 1
ATOM 4322 N N . LYS A 1 551 ? 2.662 8.315 -55.912 1.00 76.75 551 LYS A N 1
ATOM 4323 C CA . LYS A 1 551 ? 4.096 8.679 -55.940 1.00 76.75 551 LYS A CA 1
ATOM 4324 C C . LYS A 1 551 ? 4.384 10.192 -55.949 1.00 76.75 551 LYS A C 1
ATOM 4326 O O . LYS A 1 551 ? 5.475 10.604 -56.331 1.00 76.75 551 LYS A O 1
ATOM 4331 N N . SER A 1 552 ? 3.431 11.035 -55.547 1.00 81.12 552 SER A N 1
ATOM 4332 C CA . SER A 1 552 ? 3.642 12.491 -55.506 1.00 81.12 552 SER A CA 1
ATOM 4333 C C . SER A 1 552 ? 4.525 12.918 -54.330 1.00 81.12 552 SER A C 1
ATOM 4335 O O . SER A 1 552 ? 4.384 12.408 -53.218 1.00 81.12 552 SER A O 1
ATOM 4337 N N . GLN A 1 553 ? 5.371 13.927 -54.552 1.00 74.00 553 GLN A N 1
ATOM 4338 C CA . GLN A 1 553 ? 6.196 14.540 -53.506 1.00 74.00 553 GLN A CA 1
ATOM 4339 C C . GLN A 1 553 ? 5.373 15.307 -52.462 1.00 74.00 553 GLN A C 1
ATOM 4341 O O . GLN A 1 553 ? 5.844 15.520 -51.355 1.00 74.00 553 GLN A O 1
ATOM 4346 N N . THR A 1 554 ? 4.131 15.693 -52.774 1.00 81.69 554 THR A N 1
ATOM 4347 C CA . THR A 1 554 ? 3.242 16.397 -51.834 1.00 81.69 554 THR A CA 1
ATOM 4348 C C . THR A 1 554 ? 2.231 15.466 -51.158 1.00 81.69 554 THR A C 1
ATOM 4350 O O . THR A 1 554 ? 1.236 15.928 -50.599 1.00 81.69 554 THR A O 1
ATOM 4353 N N . ARG A 1 555 ? 2.431 14.143 -51.233 1.00 85.81 555 ARG A N 1
ATOM 4354 C CA . ARG A 1 555 ? 1.503 13.137 -50.681 1.00 85.81 555 ARG A CA 1
ATOM 4355 C C . ARG A 1 555 ? 1.206 13.330 -49.194 1.00 85.81 555 ARG A C 1
ATOM 4357 O O . ARG A 1 555 ? 0.079 13.094 -48.776 1.00 85.81 555 ARG A O 1
ATOM 4364 N N . GLN A 1 556 ? 2.178 13.807 -48.416 1.00 85.12 556 GLN A N 1
ATOM 4365 C CA . GLN A 1 556 ? 1.996 14.014 -46.983 1.00 85.12 556 GLN A CA 1
ATOM 4366 C C . GLN A 1 556 ? 0.943 15.099 -46.699 1.00 85.12 556 GLN A C 1
ATOM 4368 O O . GLN A 1 556 ? 0.147 14.958 -45.775 1.00 85.12 556 GLN A O 1
ATOM 4373 N N . GLY A 1 557 ? 0.847 16.127 -47.550 1.00 85.44 557 GLY A N 1
ATOM 4374 C CA . GLY A 1 557 ? -0.215 17.135 -47.472 1.00 85.44 557 GLY A CA 1
ATOM 4375 C C . GLY A 1 557 ? -1.615 16.543 -47.673 1.00 85.44 557 GLY A C 1
ATOM 4376 O O . GLY A 1 557 ? -2.551 16.927 -46.973 1.00 85.44 557 GLY A O 1
ATOM 4377 N N . LEU A 1 558 ? -1.755 15.557 -48.569 1.00 86.19 558 LEU A N 1
ATOM 4378 C CA . LEU A 1 558 ? -3.017 14.835 -48.786 1.00 86.19 558 LEU A CA 1
ATOM 4379 C C . LEU A 1 558 ? -3.395 14.000 -47.560 1.00 86.19 558 LEU A C 1
ATOM 4381 O O . LEU A 1 558 ? -4.557 13.982 -47.163 1.00 86.19 558 LEU A O 1
ATOM 4385 N N . ILE A 1 559 ? -2.409 13.332 -46.960 1.00 88.38 559 ILE A N 1
ATOM 4386 C CA . ILE A 1 559 ? -2.566 12.533 -45.741 1.00 88.38 559 ILE A CA 1
ATOM 4387 C C . ILE A 1 559 ? -3.096 13.413 -44.596 1.00 88.38 559 ILE A C 1
ATOM 4389 O O . ILE A 1 559 ? -4.078 13.043 -43.953 1.00 88.38 559 ILE A O 1
ATOM 4393 N N . PHE A 1 560 ? -2.543 14.617 -44.406 1.00 89.19 560 PHE A N 1
ATOM 4394 C CA . PHE A 1 560 ? -3.058 15.587 -43.430 1.00 89.19 560 PHE A CA 1
ATOM 4395 C C . PHE A 1 560 ? -4.519 15.987 -43.691 1.00 89.19 560 PHE A C 1
ATOM 4397 O O . PHE A 1 560 ? -5.319 16.027 -42.758 1.00 89.19 560 PHE A O 1
ATOM 4404 N N . LEU A 1 561 ? -4.899 16.250 -44.945 1.00 87.94 561 LEU A N 1
ATOM 4405 C CA . LEU A 1 561 ? -6.283 16.601 -45.292 1.00 87.94 561 LEU A CA 1
ATOM 4406 C C . LEU A 1 561 ? -7.254 15.436 -45.053 1.00 87.94 561 LEU A C 1
ATOM 4408 O O . LEU A 1 561 ? -8.323 15.629 -44.468 1.00 87.94 561 LEU A O 1
ATOM 4412 N N . LEU A 1 562 ? -6.872 14.228 -45.477 1.00 89.44 562 LEU A N 1
ATOM 4413 C CA . LEU A 1 562 ? -7.660 13.011 -45.303 1.00 89.44 562 LEU A CA 1
ATOM 4414 C C . LEU A 1 562 ? -7.940 12.765 -43.820 1.00 89.44 562 LEU A C 1
ATOM 4416 O O . LEU A 1 562 ? -9.097 12.680 -43.414 1.00 89.44 562 LEU A O 1
ATOM 4420 N N . PHE A 1 563 ? -6.898 12.715 -42.995 1.00 89.38 563 PHE A N 1
ATOM 4421 C CA . PHE A 1 563 ? -7.048 12.426 -41.572 1.00 89.38 563 PHE A CA 1
ATOM 4422 C C . PHE A 1 563 ? -7.614 13.608 -40.768 1.00 89.38 563 PHE A C 1
ATOM 4424 O O . PHE A 1 563 ? -8.307 13.389 -39.777 1.00 89.38 563 PHE A O 1
ATOM 4431 N N . GLY A 1 564 ? -7.465 14.848 -41.250 1.00 88.06 564 GLY A N 1
ATOM 4432 C CA . GLY A 1 564 ? -8.229 16.006 -40.771 1.00 88.06 564 GLY A CA 1
ATOM 4433 C C . GLY A 1 564 ? -9.740 15.804 -40.879 1.00 88.06 564 GLY A C 1
ATOM 4434 O O . GLY A 1 564 ? -10.476 16.089 -39.933 1.00 88.06 564 GLY A O 1
ATOM 4435 N N . SER A 1 565 ? -10.211 15.242 -41.996 1.00 88.00 565 SER A N 1
ATOM 4436 C CA . SER A 1 565 ? -11.634 14.927 -42.166 1.00 88.00 565 SER A CA 1
ATOM 4437 C C . SER A 1 565 ? -12.105 13.796 -41.241 1.00 88.00 565 SER A C 1
ATOM 4439 O O . SER A 1 565 ? -13.197 13.884 -40.683 1.00 88.00 565 SER A O 1
ATOM 4441 N N . VAL A 1 566 ? -11.263 12.783 -40.996 1.00 91.62 566 VAL A N 1
ATOM 4442 C CA . VAL A 1 566 ? -11.557 11.682 -40.060 1.00 91.62 566 VAL A CA 1
ATOM 4443 C C . VAL A 1 566 ? -11.660 12.192 -38.617 1.00 91.62 566 VAL A C 1
ATOM 4445 O O . VAL A 1 566 ? -12.606 11.842 -37.909 1.00 91.62 566 VAL A O 1
ATOM 4448 N N . ALA A 1 567 ? -10.769 13.095 -38.200 1.00 90.69 567 ALA A N 1
ATOM 4449 C CA . ALA A 1 567 ? -10.801 13.701 -36.868 1.00 90.69 567 ALA A CA 1
ATOM 4450 C C . ALA A 1 567 ? -12.112 14.466 -36.605 1.00 90.69 567 ALA A C 1
ATOM 4452 O O . ALA A 1 567 ? -12.640 14.439 -35.489 1.00 90.69 567 ALA A O 1
ATOM 4453 N N . ALA A 1 568 ? -12.692 15.092 -37.637 1.00 91.62 568 ALA A N 1
ATOM 4454 C CA . ALA A 1 568 ? -13.981 15.773 -37.528 1.00 91.62 568 ALA A CA 1
ATOM 4455 C C . ALA A 1 568 ? -15.138 14.806 -37.206 1.00 91.62 568 ALA A C 1
ATOM 4457 O O . ALA A 1 568 ? -16.049 15.175 -36.460 1.00 91.62 568 ALA A O 1
ATOM 4458 N N . PHE A 1 569 ? -15.092 13.557 -37.688 1.00 92.19 569 PHE A N 1
ATOM 4459 C CA . PHE A 1 569 ? -16.055 12.530 -37.272 1.00 92.19 569 PHE A CA 1
ATOM 4460 C C . PHE A 1 569 ? -15.909 12.194 -35.784 1.00 92.19 569 PHE A C 1
ATOM 4462 O O . PHE A 1 569 ? -16.923 12.058 -35.099 1.00 92.19 569 PHE A O 1
ATOM 4469 N N . GLY A 1 570 ? -14.683 12.170 -35.249 1.00 92.75 570 GLY A N 1
ATOM 4470 C CA . GLY A 1 570 ? -14.431 12.018 -33.810 1.00 92.75 570 GLY A CA 1
ATOM 4471 C C . GLY A 1 570 ? -15.208 13.031 -32.958 1.00 92.75 570 GLY A C 1
ATOM 4472 O O . GLY A 1 570 ? -15.857 12.644 -31.985 1.00 92.75 570 GLY A O 1
ATOM 4473 N N . ALA A 1 571 ? -15.260 14.300 -33.384 1.00 93.75 571 ALA A N 1
ATOM 4474 C CA . ALA A 1 571 ? -16.046 15.343 -32.714 1.00 93.75 571 ALA A CA 1
ATOM 4475 C C . ALA A 1 571 ? -17.560 15.065 -32.728 1.00 93.75 571 ALA A C 1
ATOM 4477 O O . ALA A 1 571 ? -18.267 15.348 -31.758 1.00 93.75 571 ALA A O 1
ATOM 4478 N N . ILE A 1 572 ? -18.081 14.514 -33.828 1.00 91.88 572 ILE A N 1
ATOM 4479 C CA . ILE A 1 572 ? -19.502 14.157 -33.939 1.00 91.88 572 ILE A CA 1
ATOM 4480 C C . ILE A 1 572 ? -19.827 13.053 -32.934 1.00 91.88 572 ILE A C 1
ATOM 4482 O O . ILE A 1 572 ? -20.808 13.169 -32.194 1.00 91.88 572 ILE A O 1
ATOM 4486 N N . PHE A 1 573 ? -18.993 12.012 -32.869 1.00 92.44 573 PHE A N 1
ATOM 4487 C CA . PHE A 1 573 ? -19.211 10.896 -31.955 1.00 92.44 573 PHE A CA 1
ATOM 4488 C C . PHE A 1 573 ? -19.063 11.317 -30.488 1.00 92.44 573 PHE A C 1
ATOM 4490 O O . PHE A 1 573 ? -19.939 10.999 -29.677 1.00 92.44 573 PHE A O 1
ATOM 4497 N N . SER A 1 574 ? -18.043 12.114 -30.150 1.00 93.00 574 SER A N 1
ATOM 4498 C CA . SER A 1 574 ? -17.868 12.633 -28.789 1.00 93.00 574 SER A CA 1
ATOM 4499 C C . SER A 1 574 ? -19.049 13.497 -28.352 1.00 93.00 574 SER A C 1
ATOM 4501 O O . SER A 1 574 ? -19.529 13.394 -27.223 1.00 93.00 574 SER A O 1
ATOM 4503 N N . TRP A 1 575 ? -19.563 14.341 -29.249 1.00 91.75 575 TRP A N 1
ATOM 4504 C CA . TRP A 1 575 ? -20.692 15.205 -28.938 1.00 91.75 575 TRP A CA 1
ATOM 4505 C C . TRP A 1 575 ? -21.996 14.421 -28.801 1.00 91.75 575 TRP A C 1
ATOM 4507 O O . TRP A 1 575 ? -22.763 14.684 -27.868 1.00 91.75 575 TRP A O 1
ATOM 4517 N N . ALA A 1 576 ? -22.254 13.475 -29.707 1.00 89.50 576 ALA A N 1
ATOM 4518 C CA . ALA A 1 576 ? -23.524 12.766 -29.806 1.00 89.50 576 ALA A CA 1
ATOM 4519 C C . ALA A 1 576 ? -23.682 11.682 -28.733 1.00 89.50 576 ALA A C 1
ATOM 4521 O O . ALA A 1 576 ? -24.723 11.641 -28.073 1.00 89.50 576 ALA A O 1
ATOM 4522 N N . PHE A 1 577 ? -22.655 10.861 -28.510 1.00 90.62 577 PHE A N 1
ATOM 4523 C CA . PHE A 1 577 ? -22.782 9.612 -27.755 1.00 90.62 577 PHE A CA 1
ATOM 4524 C C . PHE A 1 577 ? -22.320 9.706 -26.300 1.00 90.62 577 PHE A C 1
ATOM 4526 O O . PHE A 1 577 ? -22.850 8.980 -25.469 1.00 90.62 577 PHE A O 1
ATOM 4533 N N . LEU A 1 578 ? -21.396 10.613 -25.965 1.00 92.06 578 LEU A N 1
ATOM 4534 C CA . LEU A 1 578 ? -20.840 10.685 -24.610 1.00 92.06 578 LEU A CA 1
ATOM 4535 C C . LEU A 1 578 ? -21.673 11.574 -23.661 1.00 92.06 578 LEU A C 1
ATOM 4537 O O . LEU A 1 578 ? -22.266 12.570 -24.116 1.00 92.06 578 LEU A O 1
ATOM 4541 N N . PRO A 1 579 ? -21.712 11.239 -22.356 1.00 90.31 579 PRO A N 1
ATOM 4542 C CA . PRO A 1 579 ? -22.338 12.057 -21.318 1.00 90.31 579 PRO A CA 1
ATOM 4543 C C . PRO A 1 579 ? -21.433 13.193 -20.832 1.00 90.31 579 PRO A C 1
ATOM 4545 O O . PRO A 1 579 ? -20.231 13.220 -21.102 1.00 90.31 579 PRO A O 1
ATOM 4548 N N . ASP A 1 580 ? -22.014 14.140 -20.095 1.00 89.81 580 ASP A N 1
ATOM 4549 C CA . ASP A 1 580 ? -21.241 15.124 -19.341 1.00 89.81 580 ASP A CA 1
ATOM 4550 C C . ASP A 1 580 ? -20.788 14.500 -18.005 1.00 89.81 580 ASP A C 1
ATOM 4552 O O . ASP A 1 580 ? -21.613 14.125 -17.171 1.00 89.81 580 ASP A O 1
ATOM 4556 N N . SER A 1 581 ? -19.470 14.394 -17.786 1.00 88.69 581 SER A N 1
ATOM 4557 C CA . SER A 1 581 ? -18.901 13.874 -16.526 1.00 88.69 581 SER A CA 1
ATOM 4558 C C . SER A 1 581 ? -18.823 14.911 -15.398 1.00 88.69 581 SER A C 1
ATOM 4560 O O . SER A 1 581 ? -18.444 14.603 -14.269 1.00 88.69 581 SER A O 1
ATOM 4562 N N . GLN A 1 582 ? -19.194 16.155 -15.702 1.00 91.12 582 GLN A N 1
ATOM 4563 C CA . GLN A 1 582 ? -19.212 17.280 -14.776 1.00 91.12 582 GLN A CA 1
ATOM 4564 C C . GLN A 1 582 ? -20.526 18.039 -14.929 1.00 91.12 582 GLN A C 1
ATOM 4566 O O . GLN A 1 582 ? -21.038 18.180 -16.043 1.00 91.12 582 GLN A O 1
ATOM 4571 N N . ARG A 1 583 ? -21.039 18.587 -13.829 1.00 87.94 583 ARG A N 1
ATOM 4572 C CA . ARG A 1 583 ? -22.226 19.449 -13.817 1.00 87.94 583 ARG A CA 1
ATOM 4573 C C . ARG A 1 583 ? -21.862 20.856 -13.364 1.00 87.94 583 ARG A C 1
ATOM 4575 O O . ARG A 1 583 ? -20.911 21.060 -12.615 1.00 87.94 583 ARG A O 1
ATOM 4582 N N . ARG A 1 584 ? -22.596 21.855 -13.857 1.00 84.69 584 ARG A N 1
ATOM 4583 C CA . ARG A 1 584 ? -22.417 23.245 -13.424 1.00 84.69 584 ARG A CA 1
ATOM 4584 C C . ARG A 1 584 ? -23.363 23.519 -12.263 1.00 84.69 584 ARG A C 1
ATOM 4586 O O . ARG A 1 584 ? -24.574 23.459 -12.453 1.00 84.69 584 ARG A O 1
ATOM 4593 N N . VAL A 1 585 ? -22.799 23.849 -11.110 1.00 84.50 585 VAL A N 1
ATOM 4594 C CA . VAL A 1 585 ? -23.545 24.220 -9.903 1.00 84.50 585 VAL A CA 1
ATOM 4595 C C . VAL A 1 585 ? -23.495 25.735 -9.756 1.00 84.50 585 VAL A C 1
ATOM 4597 O O . VAL A 1 585 ? -22.471 26.348 -10.063 1.00 84.50 585 VAL A O 1
ATOM 4600 N N . VAL A 1 586 ? -24.617 26.339 -9.364 1.00 83.88 586 VAL A N 1
ATOM 4601 C CA . VAL A 1 586 ? -24.728 27.771 -9.064 1.00 83.88 586 VAL A CA 1
ATOM 4602 C C . VAL A 1 586 ? -25.044 27.893 -7.579 1.00 83.88 586 VAL A C 1
ATOM 4604 O O . VAL A 1 586 ? -26.049 27.343 -7.138 1.00 83.88 586 VAL A O 1
ATOM 4607 N N . GLU A 1 587 ? -24.177 28.563 -6.826 1.00 79.62 587 GLU A N 1
ATOM 4608 C CA . GLU A 1 587 ? -24.393 28.846 -5.405 1.00 79.62 587 GLU A CA 1
ATOM 4609 C C . GLU A 1 587 ? -25.4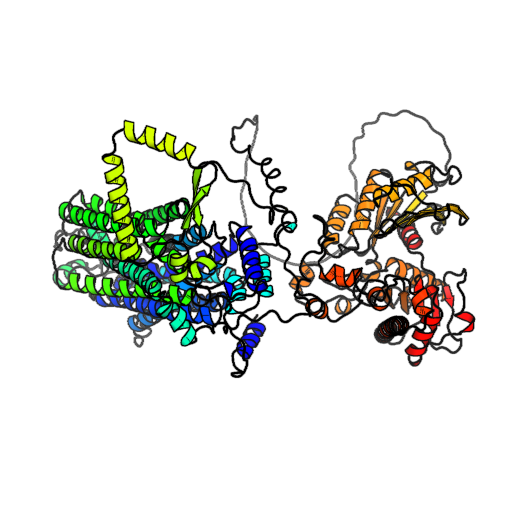29 29.963 -5.217 1.00 79.62 587 GLU A C 1
ATOM 4611 O O . GLU A 1 587 ? -25.706 30.744 -6.134 1.00 79.62 587 GLU A O 1
ATOM 4616 N N . ASP A 1 588 ? -25.982 30.069 -4.007 1.00 77.69 588 ASP A N 1
ATOM 4617 C CA . ASP A 1 588 ? -26.990 31.078 -3.647 1.00 77.69 588 ASP A CA 1
ATOM 4618 C C . ASP A 1 588 ? -26.491 32.528 -3.829 1.00 77.69 588 ASP A C 1
ATOM 4620 O O . ASP A 1 588 ? -27.292 33.454 -3.969 1.00 77.69 588 ASP A O 1
ATOM 4624 N N . ASP A 1 589 ? -25.170 32.740 -3.877 1.00 75.00 589 ASP A N 1
ATOM 4625 C CA . ASP A 1 589 ? -24.530 34.035 -4.141 1.00 75.00 589 ASP A CA 1
ATOM 4626 C C . ASP A 1 589 ? -24.392 34.371 -5.646 1.00 75.00 589 ASP A C 1
ATOM 4628 O O . ASP A 1 589 ? -23.917 35.451 -6.014 1.00 75.00 589 ASP A O 1
ATOM 4632 N N . GLY A 1 590 ? -24.824 33.462 -6.527 1.00 75.06 590 GLY A N 1
ATOM 4633 C CA . GLY A 1 590 ? -24.774 33.593 -7.981 1.00 75.06 590 GLY A CA 1
ATOM 4634 C C . GLY A 1 590 ? -23.459 33.150 -8.633 1.00 75.06 590 GLY A C 1
ATOM 4635 O O . GLY A 1 590 ? -23.344 33.247 -9.861 1.00 75.06 590 GLY A O 1
ATOM 4636 N N . ARG A 1 591 ? -22.468 32.657 -7.876 1.00 77.88 591 ARG A N 1
ATOM 4637 C CA . ARG A 1 591 ? -21.228 32.093 -8.436 1.00 77.88 591 ARG A CA 1
ATOM 4638 C C . ARG A 1 591 ? -21.484 30.707 -9.015 1.00 77.88 591 ARG A C 1
ATOM 4640 O O . ARG A 1 591 ? -22.197 29.899 -8.434 1.00 77.88 591 ARG A O 1
ATOM 4647 N N . SER A 1 592 ? -20.886 30.417 -10.174 1.00 82.38 592 SER A N 1
ATOM 4648 C CA . SER A 1 592 ? -20.998 29.103 -10.817 1.00 82.38 592 SER A CA 1
ATOM 4649 C C . SER A 1 592 ? -19.649 28.402 -10.918 1.00 82.38 592 SER A C 1
ATOM 4651 O O . SER A 1 592 ? -18.717 28.986 -11.476 1.00 82.38 592 SER A O 1
ATOM 4653 N N . PHE A 1 593 ? -19.566 27.143 -10.492 1.00 84.62 593 PHE A N 1
ATOM 4654 C CA . PHE A 1 593 ? -18.380 26.296 -10.651 1.00 84.62 593 PHE A CA 1
ATOM 4655 C C . PHE A 1 593 ? -18.728 24.949 -11.304 1.00 84.62 593 PHE A C 1
ATOM 4657 O O . PHE A 1 593 ? -19.899 24.615 -11.508 1.00 84.62 593 PHE A O 1
ATOM 4664 N N . LEU A 1 594 ? -17.698 24.211 -11.727 1.00 87.81 594 LEU A N 1
ATOM 4665 C CA . LEU A 1 594 ? -17.836 22.867 -12.290 1.00 87.81 594 LEU A CA 1
ATOM 4666 C C . LEU A 1 594 ? -17.597 21.836 -11.191 1.00 87.81 594 LEU A C 1
ATOM 4668 O O . LEU A 1 594 ? -16.516 21.790 -10.613 1.00 87.81 594 LEU A O 1
ATOM 4672 N N . GLU A 1 595 ? -18.602 21.012 -10.934 1.00 87.94 595 GLU A N 1
ATOM 4673 C CA . GLU A 1 595 ? -18.537 19.894 -10.002 1.00 87.94 595 GLU A CA 1
ATOM 4674 C C . GLU A 1 595 ? -18.349 18.593 -10.792 1.00 87.94 595 GLU A C 1
ATOM 4676 O O . GLU A 1 595 ? -19.079 18.324 -11.752 1.00 87.94 595 GLU A O 1
ATOM 4681 N N . THR A 1 596 ? -17.351 17.793 -10.416 1.00 89.62 596 THR A N 1
ATOM 4682 C CA . THR A 1 596 ? -17.126 16.463 -10.998 1.00 89.62 596 THR A CA 1
ATOM 4683 C C . THR A 1 596 ? -18.086 15.461 -10.366 1.00 89.62 596 THR A C 1
ATOM 4685 O O . THR A 1 596 ? -18.189 15.404 -9.144 1.00 89.62 596 THR A O 1
ATOM 4688 N N . LYS A 1 597 ? -18.770 14.664 -11.194 1.00 91.12 597 LYS A N 1
ATOM 4689 C CA . LYS A 1 597 ? -19.625 13.572 -10.716 1.00 91.12 597 LYS A CA 1
ATOM 4690 C C . LYS A 1 597 ? -18.780 12.401 -10.223 1.00 91.12 597 LYS A C 1
ATOM 4692 O O . LYS A 1 597 ? -17.716 12.112 -10.785 1.00 91.12 597 LYS A O 1
ATOM 4697 N N . ASP A 1 598 ? -19.257 11.710 -9.203 1.00 89.88 598 ASP A N 1
ATOM 4698 C CA . ASP A 1 598 ? -18.642 10.470 -8.728 1.00 89.88 598 ASP A CA 1
ATOM 4699 C C . ASP A 1 598 ? -18.790 9.300 -9.702 1.00 89.88 598 ASP A C 1
ATOM 4701 O O . ASP A 1 598 ? -19.477 9.387 -10.719 1.00 89.88 598 ASP A O 1
ATOM 4705 N N . LEU A 1 599 ? -18.043 8.228 -9.429 1.00 90.19 599 LEU A N 1
ATOM 4706 C CA . LEU A 1 599 ? -18.001 7.052 -10.297 1.00 90.19 599 LEU A CA 1
ATOM 4707 C C . LEU A 1 599 ? -19.305 6.255 -10.240 1.00 90.19 599 LEU A C 1
ATOM 4709 O O . LEU A 1 599 ? -19.657 5.600 -11.219 1.00 90.19 599 LEU A O 1
ATOM 4713 N N . GLU A 1 600 ? -20.006 6.308 -9.115 1.00 85.88 600 GLU A N 1
ATOM 4714 C CA . GLU A 1 600 ? -21.263 5.619 -8.877 1.00 85.88 600 GLU A CA 1
ATOM 4715 C C . GLU A 1 600 ? -22.389 6.254 -9.706 1.00 85.88 600 GLU A C 1
ATOM 4717 O O . GLU A 1 600 ? -23.015 5.554 -10.502 1.00 85.88 600 GLU A O 1
ATOM 4722 N N . GLU A 1 601 ? -22.570 7.579 -9.627 1.00 86.56 601 GLU A N 1
ATOM 4723 C CA . GLU A 1 601 ? -23.524 8.360 -10.432 1.00 86.56 601 GLU A CA 1
ATOM 4724 C C . GLU A 1 601 ? -23.253 8.180 -11.931 1.00 86.56 601 GLU A C 1
ATOM 4726 O O . GLU A 1 601 ? -24.175 8.013 -12.731 1.00 86.56 601 GLU A O 1
ATOM 4731 N N . LEU A 1 602 ? -21.979 8.188 -12.332 1.00 89.31 602 LEU A N 1
ATOM 4732 C CA . LEU A 1 602 ? -21.595 7.968 -13.725 1.00 89.31 602 LEU A CA 1
ATOM 4733 C C . LEU A 1 602 ? -21.846 6.523 -14.182 1.00 89.31 602 LEU A C 1
ATOM 4735 O O . LEU A 1 602 ? -22.285 6.308 -15.314 1.00 89.31 602 LEU A O 1
ATOM 4739 N N . GLY A 1 603 ? -21.614 5.548 -13.300 1.00 87.19 603 GLY A N 1
ATOM 4740 C CA . GLY A 1 603 ? -21.794 4.121 -13.556 1.00 87.19 603 GLY A CA 1
ATOM 4741 C C . GLY A 1 603 ? -23.254 3.679 -13.714 1.00 87.19 603 GLY A C 1
ATOM 4742 O O . GLY A 1 603 ? -23.501 2.686 -14.401 1.00 87.19 603 GLY A O 1
ATOM 4743 N N . GLU A 1 604 ? -24.221 4.426 -13.163 1.00 86.06 604 GLU A N 1
ATOM 4744 C CA . GLU A 1 604 ? -25.669 4.210 -13.378 1.00 86.06 604 GLU A CA 1
ATOM 4745 C C . GLU A 1 604 ? -26.081 4.414 -14.848 1.00 86.06 604 GLU A C 1
ATOM 4747 O O . GLU A 1 604 ? -27.099 3.893 -15.314 1.00 86.06 604 GLU A O 1
ATOM 4752 N N . GLY A 1 605 ? -25.253 5.126 -15.615 1.00 87.25 605 GLY A N 1
ATOM 4753 C CA . GLY A 1 605 ? -25.347 5.164 -17.061 1.00 87.25 605 GLY A CA 1
ATOM 4754 C C . GLY A 1 605 ? -26.428 6.100 -17.606 1.00 87.25 605 GLY A C 1
ATOM 4755 O O . GLY A 1 605 ? -26.781 7.140 -17.047 1.00 87.25 605 GLY A O 1
ATOM 4756 N N . ARG A 1 606 ? -26.902 5.777 -18.806 1.00 88.25 606 ARG A N 1
ATOM 4757 C CA . ARG A 1 606 ? -27.628 6.696 -19.681 1.00 88.25 606 ARG A CA 1
ATOM 4758 C C . ARG A 1 606 ? -29.038 7.022 -19.226 1.00 88.25 606 ARG A C 1
ATOM 4760 O O . ARG A 1 606 ? -29.446 8.181 -19.321 1.00 88.25 606 ARG A O 1
ATOM 4767 N N . GLU A 1 607 ? -29.782 6.033 -18.744 1.00 85.19 607 GLU A N 1
ATOM 4768 C CA . GLU A 1 607 ? -31.128 6.272 -18.223 1.00 85.19 607 GLU A CA 1
ATOM 4769 C C . GLU A 1 607 ? -31.107 7.209 -17.015 1.00 85.19 607 GLU A C 1
ATOM 4771 O O . GLU A 1 607 ? -31.925 8.128 -16.947 1.00 85.19 607 GLU A O 1
ATOM 4776 N N . ARG A 1 608 ? -30.127 7.061 -16.117 1.00 85.00 608 ARG A N 1
ATOM 4777 C CA . ARG A 1 608 ? -29.982 7.963 -14.977 1.00 85.00 608 ARG A CA 1
ATOM 4778 C C . ARG A 1 608 ? -29.669 9.389 -15.404 1.00 85.00 608 ARG A C 1
ATOM 4780 O O . ARG A 1 608 ? -30.332 10.320 -14.953 1.00 85.00 608 ARG A O 1
ATOM 4787 N N . ALA A 1 609 ? -28.708 9.567 -16.311 1.00 85.25 609 ALA A N 1
ATOM 4788 C CA . ALA A 1 609 ? -28.388 10.887 -16.852 1.00 85.25 609 ALA A CA 1
ATOM 4789 C C . ALA A 1 609 ? -29.635 11.556 -17.467 1.00 85.25 609 ALA A C 1
ATOM 4791 O O . ALA A 1 609 ? -29.881 12.746 -17.260 1.00 85.25 609 ALA A O 1
ATOM 4792 N N . ARG A 1 610 ? -30.493 10.777 -18.142 1.00 84.94 610 ARG A N 1
ATOM 4793 C CA . ARG A 1 610 ? -31.777 11.257 -18.668 1.00 84.94 610 ARG A CA 1
ATOM 4794 C C . ARG A 1 610 ? -32.749 11.686 -17.563 1.00 84.94 610 ARG A C 1
ATOM 4796 O O . ARG A 1 610 ? -33.368 12.740 -17.693 1.00 84.94 610 ARG A O 1
ATOM 4803 N N . GLN A 1 611 ? -32.877 10.909 -16.484 1.00 82.75 611 GLN A N 1
ATOM 4804 C CA . GLN A 1 611 ? -33.693 11.273 -15.314 1.00 82.75 611 GLN A CA 1
ATOM 4805 C C . GLN A 1 611 ? -33.178 12.548 -14.627 1.00 82.75 611 GLN A C 1
ATOM 4807 O O . GLN A 1 611 ? -33.976 13.367 -14.179 1.00 82.75 611 GLN A O 1
ATOM 4812 N N . GLY A 1 612 ? -31.857 12.753 -14.613 1.00 76.75 612 GLY A N 1
ATOM 4813 C CA . GLY A 1 612 ? -31.200 13.982 -14.153 1.00 76.75 612 GLY A CA 1
ATOM 4814 C C . GLY A 1 612 ? -31.405 15.199 -15.067 1.00 76.75 612 GLY A C 1
ATOM 4815 O O . GLY A 1 612 ? -30.889 16.277 -14.779 1.00 76.75 612 GLY A O 1
ATOM 4816 N N . GLY A 1 613 ? -32.158 15.055 -16.165 1.00 78.88 613 GLY A N 1
ATOM 4817 C CA . GLY A 1 613 ? -32.466 16.134 -17.104 1.00 78.88 613 GLY A CA 1
ATOM 4818 C C . GLY A 1 613 ? -31.381 16.390 -18.154 1.00 78.88 613 GLY A C 1
ATOM 4819 O O . GLY A 1 613 ? -31.420 17.421 -18.833 1.00 78.88 613 GLY A O 1
ATOM 4820 N N . GLU A 1 614 ? -30.417 15.482 -18.318 1.00 83.31 614 GLU A N 1
ATOM 4821 C CA . GLU A 1 614 ? -29.369 15.623 -19.326 1.00 83.31 614 GLU A CA 1
ATOM 4822 C C . GLU A 1 614 ? -29.849 15.207 -20.711 1.00 83.31 614 GLU A C 1
ATOM 4824 O O . GLU A 1 614 ? -30.561 14.220 -20.903 1.00 83.31 614 GLU A O 1
ATOM 4829 N N . ALA A 1 615 ? -29.406 15.959 -21.716 1.00 80.06 615 ALA A N 1
ATOM 4830 C CA . ALA A 1 615 ? -29.619 15.590 -23.103 1.00 80.06 615 ALA A CA 1
ATOM 4831 C C . ALA A 1 615 ? -28.658 14.449 -23.465 1.00 80.06 615 ALA A C 1
ATOM 4833 O O . ALA A 1 615 ? -27.468 14.687 -23.674 1.00 80.06 615 ALA A O 1
ATOM 4834 N N . VAL A 1 616 ? -29.176 13.225 -23.563 1.00 79.94 616 VAL A N 1
ATOM 4835 C CA . VAL A 1 616 ? -28.390 11.998 -23.798 1.00 79.94 616 VAL A CA 1
ATOM 4836 C C . VAL A 1 616 ? -28.579 11.425 -25.203 1.00 79.94 616 VAL A C 1
ATOM 4838 O O . VAL A 1 616 ? -27.821 10.555 -25.638 1.00 79.94 616 VAL A O 1
ATOM 4841 N N . THR A 1 617 ? -29.578 11.894 -25.948 1.00 79.69 617 THR A N 1
ATOM 4842 C CA . THR A 1 617 ? -29.773 11.545 -27.361 1.00 79.69 617 THR A CA 1
ATOM 4843 C C . THR A 1 617 ? -29.309 12.670 -28.283 1.00 79.69 617 THR A C 1
ATOM 4845 O O . THR A 1 617 ? -29.344 13.853 -27.937 1.00 79.69 617 THR A O 1
ATOM 4848 N N . PHE A 1 618 ? -28.926 12.312 -29.511 1.00 80.50 618 PHE A N 1
ATOM 4849 C CA . PHE A 1 618 ? -28.617 13.285 -30.562 1.00 80.50 618 PHE A CA 1
ATOM 4850 C C . PHE A 1 618 ? -29.766 14.283 -30.767 1.00 80.50 618 PHE A C 1
ATOM 4852 O O . PHE A 1 618 ? -29.540 15.488 -30.871 1.00 80.50 618 PHE A O 1
ATOM 4859 N N . ARG A 1 619 ? -31.011 13.787 -30.770 1.00 80.12 619 ARG A N 1
ATOM 4860 C CA . ARG A 1 619 ? -32.211 14.606 -30.957 1.00 80.12 619 ARG A CA 1
ATOM 4861 C C . ARG A 1 619 ? -32.390 15.622 -29.829 1.00 80.12 619 ARG A C 1
ATOM 4863 O O . ARG A 1 619 ? -32.563 16.799 -30.123 1.00 80.12 619 ARG A O 1
ATOM 4870 N N . GLU A 1 620 ? -32.282 15.205 -28.568 1.00 80.75 620 GLU A N 1
ATOM 4871 C CA . GLU A 1 620 ? -32.375 16.109 -27.409 1.00 80.75 620 GLU A CA 1
ATOM 4872 C C . GLU A 1 620 ? -31.263 17.168 -27.431 1.00 80.75 620 GLU A C 1
ATOM 4874 O O . GLU A 1 620 ? -31.528 18.357 -27.234 1.00 80.75 620 GLU A O 1
ATOM 4879 N N . LYS A 1 621 ? -30.020 16.764 -27.736 1.00 82.12 621 LYS A N 1
ATOM 4880 C CA . LYS A 1 621 ? -28.876 17.684 -27.834 1.00 82.12 621 LYS A CA 1
ATOM 4881 C C . LYS A 1 621 ? -29.080 18.706 -28.961 1.00 82.12 621 LYS A C 1
ATOM 4883 O O . LYS A 1 621 ? -28.829 19.899 -28.774 1.00 82.12 621 LYS A O 1
ATOM 4888 N N . TRP A 1 622 ? -29.585 18.268 -30.113 1.00 80.12 622 TRP A N 1
ATOM 4889 C CA . TRP A 1 622 ? -29.874 19.124 -31.265 1.00 80.12 622 TRP A CA 1
ATOM 4890 C C . TRP A 1 622 ? -31.047 20.085 -31.019 1.00 80.12 622 TRP A C 1
ATOM 4892 O O . TRP A 1 622 ? -30.952 21.279 -31.314 1.00 80.12 622 TRP A O 1
ATOM 4902 N N . GLU A 1 623 ? -32.142 19.600 -30.430 1.00 81.44 623 GLU A N 1
ATOM 4903 C CA . GLU A 1 623 ? -33.283 20.432 -30.034 1.00 81.44 623 GLU A CA 1
ATOM 4904 C C . GLU A 1 623 ? -32.880 21.475 -28.982 1.00 81.44 623 GLU A C 1
ATOM 4906 O O . GLU A 1 623 ? -33.295 22.631 -29.075 1.00 81.44 623 GLU A O 1
ATOM 4911 N N . GLY A 1 624 ? -32.006 21.119 -28.035 1.00 76.50 624 GLY A N 1
ATOM 4912 C CA . GLY A 1 624 ? -31.426 22.059 -27.075 1.00 76.50 624 GLY A CA 1
ATOM 4913 C C . GLY A 1 624 ? -30.640 23.193 -27.745 1.00 76.50 624 GLY A C 1
ATOM 4914 O O . GLY A 1 624 ? -30.789 24.358 -27.365 1.00 76.50 624 GLY A O 1
ATOM 4915 N N . ILE A 1 625 ? -29.853 22.891 -28.786 1.00 76.38 625 ILE A N 1
ATOM 4916 C CA . ILE A 1 625 ? -29.150 23.910 -29.587 1.00 76.38 625 ILE A CA 1
ATOM 4917 C C . ILE A 1 625 ? -30.146 24.827 -30.305 1.00 76.38 625 ILE A C 1
ATOM 4919 O O . ILE A 1 625 ? -29.964 26.048 -30.286 1.00 76.38 625 ILE A O 1
ATOM 4923 N N . LYS A 1 626 ? -31.207 24.273 -30.908 1.00 78.38 626 LYS A N 1
ATOM 4924 C CA . LYS A 1 626 ? -32.262 25.069 -31.559 1.00 78.38 626 LYS A CA 1
ATOM 4925 C C . LYS A 1 626 ? -32.942 26.017 -30.571 1.00 78.38 626 LYS A C 1
ATOM 4927 O O . LYS A 1 626 ? -32.971 27.219 -30.828 1.00 78.38 626 LYS A O 1
ATOM 4932 N N . ARG A 1 627 ? -33.363 25.519 -29.400 1.00 76.94 627 ARG A N 1
ATOM 4933 C CA . ARG A 1 627 ? -33.979 26.338 -28.338 1.00 76.94 627 ARG A CA 1
ATOM 4934 C C . ARG A 1 627 ? -33.051 27.457 -27.859 1.00 76.94 627 ARG A C 1
ATOM 4936 O O . ARG A 1 627 ? -33.499 28.587 -27.686 1.00 76.94 627 ARG A O 1
ATOM 4943 N N . ARG A 1 628 ? -31.748 27.184 -27.686 1.00 73.69 628 ARG A N 1
ATOM 4944 C CA . ARG A 1 628 ? -30.757 28.218 -27.326 1.00 73.69 628 ARG A CA 1
ATOM 4945 C C . ARG A 1 628 ? -30.613 29.274 -28.422 1.00 73.69 628 ARG A C 1
ATOM 4947 O O . ARG A 1 628 ? -30.652 30.458 -28.109 1.00 73.69 628 ARG A O 1
ATOM 4954 N N . ARG A 1 629 ? -30.511 28.873 -29.696 1.00 72.69 629 ARG A N 1
ATOM 4955 C CA . ARG A 1 629 ? -30.443 29.809 -30.835 1.00 72.69 629 ARG A CA 1
ATOM 4956 C C . ARG A 1 629 ? -31.696 30.679 -30.937 1.00 72.69 629 ARG A C 1
ATOM 4958 O O . ARG A 1 629 ? -31.579 31.879 -31.171 1.00 72.69 629 ARG A O 1
ATOM 4965 N N . GLU A 1 630 ? -32.876 30.110 -30.713 1.00 72.56 630 GLU A N 1
ATOM 4966 C CA . GLU A 1 630 ? -34.147 30.843 -30.690 1.00 72.56 630 GLU A CA 1
ATOM 4967 C C . GLU A 1 630 ? -34.241 31.813 -29.503 1.00 72.56 630 GLU A C 1
ATOM 4969 O O . GLU A 1 630 ? -34.658 32.955 -29.687 1.00 72.56 630 GLU A O 1
ATOM 4974 N N . ALA A 1 631 ? -33.782 31.419 -28.310 1.00 67.62 631 ALA A N 1
ATOM 4975 C CA . ALA A 1 631 ? -33.726 32.289 -27.134 1.00 67.62 631 ALA A CA 1
ATOM 4976 C C . ALA A 1 631 ? -32.743 33.462 -27.314 1.00 67.62 631 ALA A C 1
ATOM 4978 O O . ALA A 1 631 ? -33.067 34.599 -26.968 1.00 67.62 631 ALA A O 1
ATOM 4979 N N . THR A 1 632 ? -31.568 33.219 -27.907 1.00 66.62 632 THR A N 1
ATOM 4980 C CA . THR A 1 632 ? -30.609 34.278 -28.262 1.00 66.62 632 THR A CA 1
ATOM 4981 C C . THR A 1 632 ? -31.182 35.211 -29.331 1.00 66.62 632 THR A C 1
ATOM 4983 O O . THR A 1 632 ? -30.985 36.422 -29.256 1.00 66.62 632 THR A O 1
ATOM 4986 N N . ARG A 1 633 ? -31.945 34.678 -30.294 1.00 66.12 633 ARG A N 1
ATOM 4987 C CA . ARG A 1 633 ? -32.620 35.471 -31.333 1.00 66.12 633 ARG A CA 1
ATOM 4988 C C . ARG A 1 633 ? -33.774 36.311 -30.768 1.00 66.12 633 ARG A C 1
ATOM 4990 O O . ARG A 1 633 ? -33.915 37.459 -31.170 1.00 66.12 633 ARG A O 1
ATOM 4997 N N . ARG A 1 634 ? -34.534 35.796 -29.790 1.00 61.62 634 ARG A N 1
ATOM 4998 C CA . ARG A 1 634 ? -35.565 36.553 -29.050 1.00 61.62 634 ARG A CA 1
ATOM 4999 C C . ARG A 1 634 ? -34.962 37.670 -28.195 1.00 61.62 634 ARG A C 1
ATOM 5001 O O . ARG A 1 634 ? -35.393 38.806 -28.327 1.00 61.62 634 ARG A O 1
ATOM 5008 N N . ARG A 1 635 ? -33.895 37.395 -27.430 1.00 56.56 635 ARG A N 1
ATOM 5009 C CA . ARG A 1 635 ? -33.168 38.428 -26.658 1.00 56.56 635 ARG A CA 1
ATOM 5010 C C . ARG A 1 635 ? -32.573 39.540 -27.524 1.00 56.56 635 ARG A C 1
ATOM 5012 O O . ARG A 1 635 ? -32.407 40.650 -27.041 1.00 56.56 635 ARG A O 1
ATOM 5019 N N . ARG A 1 636 ? -32.236 39.249 -28.783 1.00 57.16 636 ARG A N 1
ATOM 5020 C CA . ARG A 1 636 ? -31.710 40.239 -29.736 1.00 57.16 636 ARG A CA 1
ATOM 5021 C C . ARG A 1 636 ? -32.809 41.097 -30.386 1.00 57.16 636 ARG A C 1
ATOM 5023 O O . ARG A 1 636 ? -32.490 42.159 -30.905 1.00 57.16 636 ARG A O 1
ATOM 5030 N N . ASN A 1 637 ? -34.070 40.657 -30.332 1.00 55.69 637 ASN A N 1
ATOM 5031 C CA . ASN A 1 637 ? -35.233 41.352 -30.900 1.00 55.69 637 ASN A CA 1
ATOM 5032 C C . ASN A 1 637 ? -36.107 42.072 -29.850 1.00 55.69 637 ASN A C 1
ATOM 5034 O O . ASN A 1 637 ? -37.062 42.748 -30.226 1.00 55.69 637 ASN A O 1
ATOM 5038 N N . GLU A 1 638 ? -35.816 41.945 -28.553 1.00 51.81 638 GLU A N 1
ATOM 5039 C CA . GLU A 1 638 ? -36.535 42.652 -27.485 1.00 51.81 638 GLU A CA 1
ATOM 5040 C C . GLU A 1 638 ? -35.906 44.031 -27.223 1.00 51.81 638 GLU A C 1
ATOM 5042 O O . GLU A 1 638 ? -34.718 44.144 -26.923 1.00 51.81 638 GLU A O 1
ATOM 5047 N N . SER A 1 639 ? -36.703 45.101 -27.343 1.00 56.69 639 SER A N 1
ATOM 5048 C CA . SER A 1 639 ? -36.240 46.472 -27.092 1.00 56.69 639 SER A CA 1
ATOM 5049 C C . SER A 1 639 ? -35.935 46.698 -25.598 1.00 56.69 639 SER A C 1
ATOM 5051 O O . SER A 1 639 ? -36.595 46.092 -24.741 1.00 56.69 639 SER A O 1
ATOM 5053 N N . PRO A 1 640 ? -34.995 47.602 -25.241 1.00 55.25 640 PRO A N 1
ATOM 5054 C CA . PRO A 1 640 ? -34.541 47.808 -23.856 1.00 55.25 640 PRO A CA 1
ATOM 5055 C C . PRO A 1 640 ? -35.663 48.124 -22.852 1.00 55.25 640 PRO A C 1
ATOM 5057 O O . PRO A 1 640 ? -35.561 47.796 -21.671 1.00 55.25 640 PRO A O 1
ATOM 5060 N N . GLN A 1 641 ? -36.765 48.717 -23.320 1.00 48.97 641 GLN A N 1
ATOM 5061 C CA . GLN A 1 641 ? -37.920 49.078 -22.493 1.00 48.97 641 GLN A CA 1
ATOM 5062 C C . GLN A 1 641 ? -38.754 47.861 -22.045 1.00 48.97 641 GLN A C 1
ATOM 5064 O O . GLN A 1 641 ? -39.346 47.881 -20.965 1.00 48.97 641 GLN A O 1
ATOM 5069 N N . SER A 1 642 ? -38.768 46.769 -22.818 1.00 54.19 642 SER A N 1
ATOM 5070 C CA . SER A 1 642 ? -39.535 45.556 -22.484 1.00 54.19 642 SER A CA 1
ATOM 5071 C C . SER A 1 642 ? -38.906 44.741 -21.339 1.00 54.19 642 SER A C 1
ATOM 5073 O O . SER A 1 642 ? -39.615 44.188 -20.493 1.00 54.19 642 SER A O 1
ATOM 5075 N N . LEU A 1 643 ? -37.572 44.759 -21.237 1.00 53.31 643 LEU A N 1
ATOM 5076 C CA . LEU A 1 643 ? -36.795 44.061 -20.205 1.00 53.31 643 LEU A CA 1
ATOM 5077 C C . LEU A 1 643 ? -36.964 44.676 -18.802 1.00 53.31 643 LEU A C 1
ATOM 5079 O O . LEU A 1 643 ? -36.970 43.947 -17.805 1.00 53.31 643 LEU A O 1
ATOM 5083 N N . ALA A 1 644 ? -37.174 45.994 -18.706 1.00 49.31 644 ALA A N 1
ATOM 5084 C CA . ALA A 1 644 ? -37.421 46.681 -17.433 1.00 49.31 644 ALA A CA 1
ATOM 5085 C C . ALA A 1 644 ? -38.807 46.342 -16.843 1.00 49.31 644 ALA A C 1
ATOM 5087 O O . ALA A 1 644 ? -38.940 46.075 -15.646 1.00 49.31 644 ALA A O 1
ATOM 5088 N N . LEU A 1 645 ? -39.834 46.253 -17.696 1.00 49.06 645 LEU A N 1
ATOM 5089 C CA . LEU A 1 645 ? -41.204 45.901 -17.300 1.00 49.06 645 LEU A CA 1
ATOM 5090 C C . LEU A 1 645 ? -41.364 44.416 -16.925 1.00 49.06 645 LEU A C 1
ATOM 5092 O O . LEU A 1 645 ? -42.221 44.074 -16.104 1.00 49.06 645 LEU A O 1
ATOM 5096 N N . ALA A 1 646 ? -40.547 43.526 -17.497 1.00 49.88 646 ALA A N 1
ATOM 5097 C CA . ALA A 1 646 ? -40.532 42.105 -17.145 1.00 49.88 646 ALA A CA 1
ATOM 5098 C C . ALA A 1 646 ? -39.896 41.854 -15.763 1.00 49.88 646 ALA A C 1
ATOM 5100 O O . ALA A 1 646 ? -40.439 41.080 -14.970 1.00 49.88 646 ALA A O 1
ATOM 5101 N N . ARG A 1 647 ? -38.814 42.574 -15.419 1.00 46.44 647 ARG A N 1
ATOM 5102 C CA . ARG A 1 647 ? -38.189 42.520 -14.081 1.00 46.44 647 ARG A CA 1
ATOM 5103 C C . ARG A 1 647 ? -39.132 42.995 -12.971 1.00 46.44 647 ARG A C 1
ATOM 5105 O O . ARG A 1 647 ? -39.219 42.341 -11.934 1.00 46.44 647 ARG A O 1
ATOM 5112 N N . GLY A 1 648 ? -39.900 44.060 -13.214 1.00 42.22 648 GLY A N 1
ATOM 5113 C CA . GLY A 1 648 ? -40.889 44.565 -12.251 1.00 42.22 648 GLY A CA 1
ATOM 5114 C C . GLY A 1 648 ? -42.068 43.610 -12.007 1.00 42.22 648 GLY A C 1
ATOM 5115 O O . GLY A 1 648 ? -42.575 43.519 -10.888 1.00 42.22 648 GLY A O 1
ATOM 5116 N N . ARG A 1 649 ? -42.485 42.843 -13.027 1.00 44.69 649 ARG A N 1
ATOM 5117 C CA . ARG A 1 649 ? -43.565 41.845 -12.900 1.00 44.69 649 ARG A CA 1
ATOM 5118 C C . ARG A 1 649 ? -43.121 40.547 -12.228 1.00 44.69 649 ARG A C 1
ATOM 5120 O O . ARG A 1 649 ? -43.921 39.951 -11.511 1.00 44.69 649 ARG A O 1
ATOM 5127 N N . TRP A 1 650 ? -41.870 40.125 -12.411 1.00 46.00 650 TRP A N 1
ATOM 5128 C CA . TRP A 1 650 ? -41.346 38.908 -11.783 1.00 46.00 650 TRP A CA 1
ATOM 5129 C C . TRP A 1 650 ? -41.184 39.060 -10.259 1.00 46.00 650 TRP A C 1
ATOM 5131 O O . TRP A 1 650 ? -41.606 38.170 -9.519 1.00 46.00 650 TRP A O 1
ATOM 5141 N N . MET A 1 651 ? -40.715 40.226 -9.785 1.00 41.59 651 MET A N 1
ATOM 5142 C CA . MET A 1 651 ? -40.594 40.523 -8.346 1.00 41.59 651 MET A CA 1
ATOM 5143 C C . MET A 1 651 ? -41.943 40.611 -7.613 1.00 41.59 651 MET A C 1
ATOM 5145 O O . MET A 1 651 ? -42.015 40.297 -6.429 1.00 41.59 651 MET A O 1
ATOM 5149 N N . ARG A 1 652 ? -43.037 40.993 -8.291 1.00 41.66 652 ARG A N 1
ATOM 5150 C CA . ARG A 1 652 ? -44.380 41.039 -7.674 1.00 41.66 652 ARG A CA 1
ATOM 5151 C C . ARG A 1 652 ? -45.084 39.680 -7.595 1.00 41.66 652 ARG A C 1
ATOM 5153 O O . ARG A 1 652 ? -46.039 39.562 -6.835 1.00 41.66 652 ARG A O 1
ATOM 5160 N N . ARG A 1 653 ? -44.640 38.667 -8.351 1.00 36.56 653 ARG A N 1
ATOM 5161 C CA . ARG A 1 653 ? -45.295 37.344 -8.413 1.00 36.56 653 ARG A CA 1
ATOM 5162 C C . ARG A 1 653 ? -44.683 36.283 -7.491 1.00 36.56 653 ARG A C 1
ATOM 5164 O O . ARG A 1 653 ? -45.315 35.257 -7.292 1.00 36.56 653 ARG A O 1
ATOM 5171 N N . HIS A 1 654 ? -43.511 36.539 -6.906 1.00 36.53 654 HIS A N 1
ATOM 5172 C CA . HIS A 1 654 ? -42.786 35.581 -6.060 1.00 36.53 654 HIS A CA 1
ATOM 5173 C C . HIS A 1 654 ? -42.507 36.164 -4.664 1.00 36.53 654 HIS A C 1
ATOM 5175 O O . HIS A 1 654 ? -41.360 36.378 -4.280 1.00 36.53 654 HIS A O 1
ATOM 5181 N N . ARG A 1 655 ? -43.571 36.435 -3.894 1.00 32.94 655 ARG A N 1
ATOM 5182 C CA . ARG A 1 655 ? -43.480 36.488 -2.422 1.00 32.94 655 ARG A CA 1
ATOM 5183 C C . ARG A 1 655 ? -43.534 35.044 -1.897 1.00 32.94 655 ARG A C 1
ATOM 5185 O O . ARG A 1 655 ? -44.425 34.316 -2.330 1.00 32.94 655 ARG A O 1
ATOM 5192 N N . PRO A 1 656 ? -42.638 34.617 -0.992 1.00 32.41 656 PRO A N 1
ATOM 5193 C CA . PRO A 1 656 ? -42.664 33.256 -0.466 1.00 32.41 656 PRO A CA 1
ATOM 5194 C C . PRO A 1 656 ? -43.895 33.041 0.427 1.00 32.41 656 PRO A C 1
ATOM 5196 O O . PRO A 1 656 ? -44.204 33.864 1.291 1.00 32.41 656 PRO A O 1
ATOM 5199 N N . ALA A 1 657 ? -44.602 31.931 0.205 1.00 33.31 657 ALA A N 1
ATOM 5200 C CA . ALA A 1 657 ? -45.590 31.403 1.139 1.00 33.31 657 ALA A CA 1
ATOM 5201 C C . ALA A 1 657 ? -44.874 30.796 2.361 1.00 33.31 657 ALA A C 1
ATOM 5203 O O . ALA A 1 657 ? -43.773 30.260 2.234 1.00 33.31 657 ALA A O 1
ATOM 5204 N N . ARG A 1 658 ? -45.492 30.912 3.545 1.00 30.39 658 ARG A N 1
ATOM 5205 C CA . ARG A 1 658 ? -44.990 30.359 4.817 1.00 30.39 658 ARG A CA 1
ATOM 5206 C C . ARG A 1 658 ? -44.757 28.838 4.705 1.00 30.39 658 ARG A C 1
ATOM 5208 O O . ARG A 1 658 ? -45.592 28.177 4.088 1.00 30.39 658 ARG A O 1
ATOM 5215 N N . PRO A 1 659 ? -43.703 28.268 5.321 1.00 30.83 659 PRO A N 1
ATOM 5216 C CA . PRO A 1 659 ? -43.514 26.823 5.346 1.00 30.83 659 PRO A CA 1
ATOM 5217 C C . PRO A 1 659 ? -44.482 26.162 6.335 1.00 30.83 659 PRO A C 1
ATOM 5219 O O . PRO A 1 659 ? -44.674 26.650 7.448 1.00 30.83 659 PRO A O 1
ATOM 5222 N N . SER A 1 660 ? -45.070 25.042 5.919 1.00 29.09 660 SER A N 1
ATOM 5223 C CA . SER A 1 660 ? -45.777 24.096 6.782 1.00 29.09 660 SER A CA 1
ATOM 5224 C C . SER A 1 660 ? -44.791 23.372 7.702 1.00 29.09 660 SER A C 1
ATOM 5226 O O . SER A 1 660 ? -43.753 22.887 7.252 1.00 29.09 660 SER A O 1
ATOM 5228 N N . GLU A 1 661 ? -45.132 23.288 8.985 1.00 33.53 661 GLU A N 1
ATOM 5229 C CA . GLU A 1 661 ? -44.393 22.574 10.024 1.00 33.53 661 GLU A CA 1
ATOM 5230 C C . GLU A 1 661 ? -44.360 21.060 9.771 1.00 33.53 661 GLU A C 1
ATOM 5232 O O . GLU A 1 661 ? -45.317 20.362 10.078 1.00 33.53 661 GLU A O 1
ATOM 5237 N N . HIS A 1 662 ? -43.247 20.544 9.253 1.00 31.94 662 HIS A N 1
ATOM 5238 C CA . HIS A 1 662 ? -42.620 19.268 9.635 1.00 31.94 662 HIS A CA 1
ATOM 5239 C C . HIS A 1 662 ? -41.328 19.118 8.813 1.00 31.94 662 HIS A C 1
ATOM 5241 O O . HIS A 1 662 ? -41.344 19.390 7.620 1.00 31.94 662 HIS A O 1
ATOM 5247 N N . LEU A 1 663 ? -40.227 18.692 9.451 1.00 32.06 663 LEU A N 1
ATOM 5248 C CA . LEU A 1 663 ? -38.852 18.533 8.908 1.00 32.06 663 LEU A CA 1
ATOM 5249 C C . LEU A 1 663 ? -37.924 19.766 8.938 1.00 32.06 663 LEU A C 1
ATOM 5251 O O . LEU A 1 663 ? -37.021 19.903 8.119 1.00 32.06 663 LEU A O 1
ATOM 5255 N N . GLY A 1 664 ? -38.078 20.635 9.940 1.00 29.41 664 GLY A N 1
ATOM 5256 C CA . GLY A 1 664 ? -37.218 21.808 10.152 1.00 29.41 664 GLY A CA 1
ATOM 5257 C C . GLY A 1 664 ? -36.548 21.869 11.525 1.00 29.41 664 GLY A C 1
ATOM 5258 O O . GLY A 1 664 ? -36.609 22.910 12.167 1.00 29.41 664 GLY A O 1
ATOM 5259 N N . ARG A 1 665 ? -35.940 20.781 12.016 1.00 27.78 665 ARG A N 1
ATOM 5260 C CA . ARG A 1 665 ? -35.054 20.808 13.199 1.00 27.78 665 ARG A CA 1
ATOM 5261 C C . ARG A 1 665 ? -33.959 19.750 13.064 1.00 27.78 665 ARG A C 1
ATOM 5263 O O . ARG A 1 665 ? -34.148 18.644 13.541 1.00 27.78 665 ARG A O 1
ATOM 5270 N N . LEU A 1 666 ? -32.862 20.091 12.379 1.00 31.36 666 LEU A N 1
ATOM 5271 C CA . LEU A 1 666 ? -31.515 19.504 12.574 1.00 31.36 666 LEU A CA 1
ATOM 5272 C C . LEU A 1 666 ? -30.426 20.149 11.685 1.00 31.36 666 LEU A C 1
ATOM 5274 O O . LEU A 1 666 ? -29.247 19.961 11.947 1.00 31.36 666 LEU A O 1
ATOM 5278 N N . GLY A 1 667 ? -30.779 20.967 10.683 1.00 31.47 667 GLY A N 1
ATOM 5279 C CA . GLY A 1 667 ? -29.804 21.529 9.729 1.00 31.47 667 GLY A CA 1
ATOM 5280 C C . GLY A 1 667 ? -29.233 22.928 10.017 1.00 31.47 667 GLY A C 1
ATOM 5281 O O . GLY A 1 667 ? -28.423 23.404 9.229 1.00 31.47 667 GLY A O 1
ATOM 5282 N N . VAL A 1 668 ? -29.636 23.625 11.089 1.00 29.38 668 VAL A N 1
ATOM 5283 C CA . VAL A 1 668 ? -29.387 25.087 11.221 1.00 29.38 668 VAL A CA 1
ATOM 5284 C C . VAL A 1 668 ? -28.436 25.470 12.371 1.00 29.38 668 VAL A C 1
ATOM 5286 O O . VAL A 1 668 ? -28.311 26.638 12.702 1.00 29.38 668 VAL A O 1
ATOM 5289 N N . GLN A 1 669 ? -27.676 24.532 12.948 1.00 28.95 669 GLN A N 1
ATOM 5290 C CA . GLN A 1 669 ? -26.622 24.877 13.930 1.00 28.95 669 GLN A CA 1
ATOM 5291 C C . GLN A 1 669 ? -25.176 24.625 13.469 1.00 28.95 669 GLN A C 1
ATOM 5293 O O . GLN A 1 669 ? -24.249 24.857 14.235 1.00 28.95 669 GLN A O 1
ATOM 5298 N N . LEU A 1 670 ? -24.942 24.236 12.210 1.00 33.94 670 LEU A N 1
ATOM 5299 C CA . LEU A 1 670 ? -23.590 23.910 11.715 1.00 33.94 670 LEU A CA 1
ATOM 5300 C C . LEU A 1 670 ? -23.028 24.864 10.648 1.00 33.94 670 LEU A C 1
ATOM 5302 O O . LEU A 1 670 ? -21.877 24.720 10.243 1.00 33.94 670 LEU A O 1
ATOM 5306 N N . VAL A 1 671 ? -23.788 25.879 10.225 1.00 31.41 671 VAL A N 1
ATOM 5307 C CA . VAL A 1 671 ? -23.352 26.816 9.169 1.00 31.41 671 VAL A CA 1
ATOM 5308 C C . VAL A 1 671 ? -22.604 28.043 9.724 1.00 31.41 671 VAL A C 1
ATOM 5310 O O . VAL A 1 671 ? -21.860 28.687 8.988 1.00 31.41 671 VAL A O 1
ATOM 5313 N N . GLU A 1 672 ? -22.671 28.325 11.030 1.00 28.19 672 GLU A N 1
ATOM 5314 C CA . GLU A 1 672 ? -21.996 29.496 11.628 1.00 28.19 672 GLU A CA 1
ATOM 5315 C C . GLU A 1 672 ? -20.579 29.248 12.179 1.00 28.19 672 GLU A C 1
ATOM 5317 O O . GLU A 1 672 ? -19.865 30.209 12.459 1.00 28.19 672 GLU A O 1
ATOM 5322 N N . ALA A 1 673 ? -20.089 28.003 12.232 1.00 31.25 673 ALA A N 1
ATOM 5323 C CA . ALA A 1 673 ? -18.709 27.720 12.664 1.00 31.25 673 ALA A CA 1
ATOM 5324 C C . ALA A 1 673 ? -17.675 27.702 11.514 1.00 31.25 673 ALA A C 1
ATOM 5326 O O . ALA A 1 673 ? -16.472 27.712 11.761 1.00 31.25 673 ALA A O 1
ATOM 5327 N N . ARG A 1 674 ? -18.107 27.722 10.243 1.00 34.44 674 ARG A N 1
ATOM 5328 C CA . ARG A 1 674 ? -17.224 27.536 9.067 1.00 34.44 674 ARG A CA 1
ATOM 5329 C C . ARG A 1 674 ? -16.630 28.825 8.474 1.00 34.44 674 ARG A C 1
ATOM 5331 O O . ARG A 1 674 ? -15.994 28.775 7.429 1.00 34.44 674 ARG A O 1
ATOM 5338 N N . ARG A 1 675 ? -16.818 29.981 9.129 1.00 28.28 675 ARG A N 1
ATOM 5339 C CA . ARG A 1 675 ? -16.332 31.308 8.674 1.00 28.28 675 ARG A CA 1
ATOM 5340 C C . ARG A 1 675 ? -15.158 31.888 9.477 1.00 28.28 675 ARG A C 1
ATOM 5342 O O . ARG A 1 675 ? -14.880 33.080 9.375 1.00 28.28 675 ARG A O 1
ATOM 5349 N N . ARG A 1 676 ? -14.437 31.075 10.253 1.00 29.53 676 ARG A N 1
ATOM 5350 C CA . ARG A 1 676 ? -13.169 31.483 10.882 1.00 29.53 676 ARG A CA 1
ATOM 5351 C C . ARG A 1 676 ? -12.109 30.402 10.708 1.00 29.53 676 ARG A C 1
ATOM 5353 O O . ARG A 1 676 ? -11.876 29.643 11.629 1.00 29.53 676 ARG A O 1
ATOM 5360 N N . HIS A 1 677 ? -11.525 30.317 9.518 1.00 30.05 677 HIS A N 1
ATOM 5361 C CA . HIS A 1 677 ? -10.108 29.995 9.296 1.00 30.05 677 HIS A CA 1
ATOM 5362 C C . HIS A 1 677 ? -9.856 29.918 7.792 1.00 30.05 677 HIS A C 1
ATOM 5364 O O . HIS A 1 677 ? -9.660 28.857 7.223 1.00 30.05 677 HIS A O 1
ATOM 5370 N N . ASP A 1 678 ? -9.894 31.080 7.151 1.00 29.05 678 ASP A N 1
ATOM 5371 C CA . ASP A 1 678 ? -9.176 31.299 5.904 1.00 29.05 678 ASP A CA 1
ATOM 5372 C C . ASP A 1 678 ? -8.831 32.787 5.848 1.00 29.05 678 ASP A C 1
ATOM 5374 O O . ASP A 1 678 ? -9.736 33.619 5.909 1.00 29.05 678 ASP A O 1
ATOM 5378 N N . VAL A 1 679 ? -7.524 33.093 5.846 1.00 28.06 679 VAL A N 1
ATOM 5379 C CA . VAL A 1 679 ? -6.830 34.252 5.235 1.00 28.06 679 VAL A CA 1
ATOM 5380 C C . VAL A 1 679 ? -5.483 34.521 5.946 1.00 28.06 679 VAL A C 1
ATOM 5382 O O . VAL A 1 679 ? -5.456 34.831 7.135 1.00 28.06 679 VAL A O 1
ATOM 5385 N N . ARG A 1 680 ? -4.410 34.534 5.125 1.00 26.56 680 ARG A N 1
ATOM 5386 C CA . ARG A 1 680 ? -2.994 34.951 5.344 1.00 26.56 680 ARG A CA 1
ATOM 5387 C C . ARG A 1 680 ? -2.143 33.936 6.126 1.00 26.56 680 ARG A C 1
ATOM 5389 O O . ARG A 1 680 ? -2.452 33.625 7.259 1.00 26.56 680 ARG A O 1
ATOM 5396 N N . VAL A 1 681 ? -1.047 33.385 5.594 1.00 25.34 681 VAL A N 1
ATOM 5397 C CA . VAL A 1 681 ? 0.141 34.068 5.042 1.00 25.34 681 VAL A CA 1
ATOM 5398 C C . VAL A 1 681 ? 0.893 33.128 4.080 1.00 25.34 681 VAL A C 1
ATOM 5400 O O . VAL A 1 681 ? 1.265 32.029 4.475 1.00 25.34 681 VAL A O 1
ATOM 5403 N N . LEU A 1 682 ? 1.191 33.573 2.853 1.00 26.22 682 LEU A N 1
ATOM 5404 C CA . LEU A 1 682 ? 2.324 33.069 2.059 1.00 26.22 682 LEU A CA 1
ATOM 5405 C C . LEU A 1 682 ? 2.663 34.073 0.948 1.00 26.22 682 LEU A C 1
ATOM 5407 O O . LEU A 1 682 ? 1.897 34.218 0.001 1.00 26.22 682 LEU A O 1
ATOM 5411 N N . LEU A 1 683 ? 3.782 34.786 1.132 1.00 27.88 683 LEU A N 1
ATOM 5412 C CA . LEU A 1 683 ? 4.778 35.231 0.137 1.00 27.88 683 LEU A CA 1
ATOM 5413 C C . LEU A 1 683 ? 5.464 36.524 0.606 1.00 27.88 683 LEU A C 1
ATOM 5415 O O . LEU A 1 683 ? 4.932 37.611 0.409 1.00 27.88 683 LEU A O 1
ATOM 5419 N N . GLN A 1 684 ? 6.672 36.392 1.161 1.00 24.81 684 GLN A N 1
ATOM 5420 C CA . GLN A 1 684 ? 7.778 37.340 0.965 1.00 24.81 684 GLN A CA 1
ATOM 5421 C C . GLN A 1 684 ? 9.092 36.701 1.453 1.00 24.81 684 GLN A C 1
ATOM 5423 O O . GLN A 1 684 ? 9.317 36.544 2.648 1.00 24.81 684 GLN A O 1
ATOM 5428 N N . ARG A 1 685 ? 9.947 36.300 0.501 1.00 28.78 685 ARG A N 1
ATOM 5429 C CA . ARG A 1 685 ? 11.394 36.113 0.689 1.00 28.78 685 ARG A CA 1
ATOM 5430 C C . ARG A 1 685 ? 12.067 37.418 0.274 1.00 28.78 685 ARG A C 1
ATOM 5432 O O . ARG A 1 685 ? 11.954 37.757 -0.900 1.00 28.78 685 ARG A O 1
ATOM 5439 N N . VAL A 1 686 ? 12.772 38.082 1.189 1.00 26.39 686 VAL A N 1
ATOM 5440 C CA . VAL A 1 686 ? 13.899 38.994 0.912 1.00 26.39 686 VAL A CA 1
ATOM 5441 C C . VAL A 1 686 ? 14.839 38.935 2.132 1.00 26.39 686 VAL A C 1
ATOM 5443 O O . VAL A 1 686 ? 14.378 39.096 3.258 1.00 26.39 686 VAL A O 1
ATOM 5446 N N . GLU A 1 687 ? 16.119 38.625 1.896 1.00 31.86 687 GLU A N 1
ATOM 5447 C CA . GLU A 1 687 ? 17.246 38.560 2.858 1.00 31.86 687 GLU A CA 1
ATOM 5448 C C . GLU A 1 687 ? 17.549 39.929 3.512 1.00 31.86 687 GLU A C 1
ATOM 5450 O O . GLU A 1 687 ? 17.062 40.942 2.996 1.00 31.86 687 GLU A O 1
ATOM 5455 N N . PRO A 1 688 ? 18.333 40.022 4.620 1.00 31.20 688 PRO A N 1
ATOM 5456 C CA . PRO A 1 688 ? 19.809 40.206 4.544 1.00 31.20 688 PRO A CA 1
ATOM 5457 C C . PRO A 1 688 ? 20.567 39.749 5.842 1.00 31.20 688 PRO A C 1
ATOM 5459 O O . PRO A 1 688 ? 19.994 39.019 6.647 1.00 31.20 688 PRO A O 1
ATOM 5462 N N . PRO A 1 689 ? 21.804 40.208 6.146 1.00 34.12 689 PRO A N 1
ATOM 5463 C CA . PRO A 1 689 ? 23.098 39.775 5.613 1.00 34.12 689 PRO A CA 1
ATOM 5464 C C . PRO A 1 689 ? 24.029 39.159 6.694 1.00 34.12 689 PRO A C 1
ATOM 5466 O O . PRO A 1 689 ? 23.907 39.436 7.885 1.00 34.12 689 PRO A O 1
ATOM 5469 N N . LEU A 1 690 ? 25.037 38.390 6.269 1.00 29.91 690 LEU A N 1
ATOM 5470 C CA . LEU A 1 690 ? 26.205 38.025 7.091 1.00 29.91 690 LEU A CA 1
ATOM 5471 C C . LEU A 1 690 ? 27.331 39.063 6.917 1.00 29.91 690 LEU A C 1
ATOM 5473 O O . LEU A 1 690 ? 27.543 39.517 5.788 1.00 29.91 690 LEU A O 1
ATOM 5477 N N . PRO A 1 691 ? 28.117 39.399 7.960 1.00 34.62 691 PRO A N 1
ATOM 5478 C CA . PRO A 1 691 ? 29.385 40.092 7.789 1.00 34.62 691 PRO A CA 1
ATOM 5479 C C . PRO A 1 691 ? 30.572 39.115 7.690 1.00 34.62 691 PRO A C 1
ATOM 5481 O O . PRO A 1 691 ? 30.638 38.089 8.363 1.00 34.62 691 PRO A O 1
ATOM 5484 N N . ALA A 1 692 ? 31.515 39.496 6.826 1.00 27.17 692 ALA A N 1
ATOM 5485 C CA . ALA A 1 692 ? 32.850 38.933 6.604 1.00 27.17 692 ALA A CA 1
ATOM 5486 C C . ALA A 1 692 ? 33.706 38.902 7.903 1.00 27.17 692 ALA A C 1
ATOM 5488 O O . ALA A 1 692 ? 33.391 39.617 8.847 1.00 27.17 692 ALA A O 1
ATOM 5489 N N . ARG A 1 693 ? 34.849 38.207 8.038 1.00 28.36 693 ARG A N 1
ATOM 5490 C CA . ARG A 1 693 ? 35.967 38.000 7.097 1.00 28.36 693 ARG A CA 1
ATOM 5491 C C . ARG A 1 693 ? 37.039 37.079 7.743 1.00 28.36 693 ARG A C 1
ATOM 5493 O O . ARG A 1 693 ? 37.198 37.128 8.956 1.00 28.36 693 ARG A O 1
ATOM 5500 N N . ALA A 1 694 ? 37.849 36.454 6.874 1.00 26.75 694 ALA A N 1
ATOM 5501 C CA . ALA A 1 694 ? 39.235 35.957 7.040 1.00 26.75 694 ALA A CA 1
ATOM 5502 C C . ALA A 1 694 ? 39.449 34.559 7.663 1.00 26.75 694 ALA A C 1
ATOM 5504 O O . ALA A 1 694 ? 38.844 34.239 8.670 1.00 26.75 694 ALA A O 1
ATOM 5505 N N . GLY A 1 695 ? 40.322 33.682 7.157 1.00 25.02 695 GLY A N 1
ATOM 5506 C CA . GLY A 1 695 ? 41.280 33.713 6.046 1.00 25.02 695 GLY A CA 1
ATOM 5507 C C . GLY A 1 695 ? 42.237 32.511 6.192 1.00 25.02 695 GLY A C 1
ATOM 5508 O O . GLY A 1 695 ? 42.455 32.076 7.315 1.00 25.02 695 GLY A O 1
ATOM 5509 N N . HIS A 1 696 ? 42.813 32.041 5.074 1.00 28.33 696 HIS A N 1
ATOM 5510 C CA . HIS A 1 696 ? 43.826 30.965 4.949 1.00 28.33 696 HIS A CA 1
ATOM 5511 C C . HIS A 1 696 ? 43.352 29.541 5.303 1.00 28.33 696 HIS A C 1
ATOM 5513 O O . HIS A 1 696 ? 42.617 29.339 6.252 1.00 28.33 696 HIS A O 1
ATOM 5519 N N . GLY A 1 697 ? 43.715 28.480 4.589 1.00 25.48 697 GLY A N 1
ATOM 5520 C CA . GLY A 1 697 ? 44.609 28.311 3.451 1.00 25.48 697 GLY A CA 1
ATOM 5521 C C . GLY A 1 697 ? 45.042 26.835 3.403 1.00 25.48 697 GLY A C 1
ATOM 5522 O O . GLY A 1 697 ? 45.426 26.304 4.433 1.00 25.48 697 GLY A O 1
ATOM 5523 N N . ALA A 1 698 ? 44.985 26.262 2.197 1.00 26.98 698 ALA A N 1
ATOM 5524 C CA . ALA A 1 698 ? 45.821 25.185 1.648 1.00 26.98 698 ALA A CA 1
ATOM 5525 C C . ALA A 1 698 ? 45.656 23.707 2.097 1.00 26.98 698 ALA A C 1
ATOM 5527 O O . ALA A 1 698 ? 45.716 23.393 3.277 1.00 26.98 698 ALA A O 1
ATOM 5528 N N . GLU A 1 699 ? 45.582 22.859 1.050 1.00 27.95 699 GLU A N 1
ATOM 5529 C CA . GLU A 1 699 ? 46.153 21.498 0.879 1.00 27.95 699 GLU A CA 1
ATOM 5530 C C . GLU A 1 699 ? 45.540 20.347 1.704 1.00 27.95 699 GLU A C 1
ATOM 5532 O O . GLU A 1 699 ? 45.248 20.495 2.878 1.00 27.95 699 GLU A O 1
ATOM 5537 N N . GLY A 1 700 ? 45.284 19.143 1.186 1.00 26.58 700 GLY A N 1
ATOM 5538 C CA . GLY A 1 700 ? 45.530 18.500 -0.106 1.00 26.58 700 GLY A CA 1
ATOM 5539 C C . GLY A 1 700 ? 44.877 17.099 -0.103 1.00 26.58 700 GLY A C 1
ATOM 5540 O O . GLY A 1 700 ? 44.371 16.663 0.927 1.00 26.58 700 GLY A O 1
ATOM 5541 N N . GLU A 1 701 ? 44.831 16.484 -1.290 1.00 28.28 701 GLU A N 1
ATOM 5542 C CA . GLU A 1 701 ? 44.875 15.040 -1.630 1.00 28.28 701 GLU A CA 1
ATOM 5543 C C . GLU A 1 701 ? 44.656 14.031 -0.479 1.00 28.28 701 GLU A C 1
ATOM 5545 O O . GLU A 1 701 ? 45.341 14.065 0.531 1.00 28.28 701 GLU A O 1
ATOM 5550 N N . GLY A 1 702 ? 43.745 13.062 -0.544 1.00 25.84 702 GLY A N 1
ATOM 5551 C CA . GLY A 1 702 ? 43.539 12.078 -1.605 1.00 25.84 702 GLY A CA 1
ATOM 5552 C C . GLY A 1 702 ? 43.558 10.679 -0.958 1.00 25.84 702 GLY A C 1
ATOM 5553 O O . GLY A 1 702 ? 44.169 10.504 0.093 1.00 25.84 702 GLY A O 1
ATOM 5554 N N . GLY A 1 703 ? 42.909 9.693 -1.581 1.00 26.14 703 GLY A N 1
ATOM 5555 C CA . GLY A 1 703 ? 43.183 8.275 -1.320 1.00 26.14 703 GLY A CA 1
ATOM 5556 C C . GLY A 1 703 ? 42.039 7.458 -0.722 1.00 26.14 703 GLY A C 1
ATOM 5557 O O . GLY A 1 703 ? 41.742 7.549 0.464 1.00 26.14 703 GLY A O 1
ATOM 5558 N N . ASP A 1 704 ? 41.468 6.621 -1.586 1.00 26.33 704 ASP A N 1
ATOM 5559 C CA . ASP A 1 704 ? 40.717 5.402 -1.285 1.00 26.33 704 ASP A CA 1
ATOM 5560 C C . ASP A 1 704 ? 41.465 4.447 -0.330 1.00 26.33 704 ASP A C 1
ATOM 5562 O O . ASP A 1 704 ? 42.694 4.474 -0.252 1.00 26.33 704 ASP A O 1
ATOM 5566 N N . VAL A 1 705 ? 40.717 3.561 0.341 1.00 28.38 705 VAL A N 1
ATOM 5567 C CA . VAL A 1 705 ? 40.786 2.079 0.250 1.00 28.38 705 VAL A CA 1
ATOM 5568 C C . VAL A 1 705 ? 40.145 1.452 1.505 1.00 28.38 705 VAL A C 1
ATOM 5570 O O . VAL A 1 705 ? 40.668 1.525 2.611 1.00 28.38 705 VAL A O 1
ATOM 5573 N N . ASP A 1 706 ? 38.957 0.890 1.283 1.00 26.77 706 ASP A N 1
ATOM 5574 C CA . ASP A 1 706 ? 38.506 -0.480 1.575 1.00 26.77 706 ASP A CA 1
ATOM 5575 C C . ASP A 1 706 ? 39.083 -1.336 2.738 1.00 26.77 706 ASP A C 1
ATOM 5577 O O . ASP A 1 706 ? 40.268 -1.652 2.792 1.00 26.77 706 ASP A O 1
ATOM 5581 N N . VAL A 1 707 ? 38.111 -1.888 3.491 1.00 26.48 707 VAL A N 1
ATOM 5582 C CA . VAL A 1 707 ? 37.916 -3.318 3.856 1.00 26.48 707 VAL A CA 1
ATOM 5583 C C . VAL A 1 707 ? 38.564 -3.890 5.134 1.00 26.48 707 VAL A C 1
ATOM 5585 O O . VAL A 1 707 ? 39.776 -3.946 5.286 1.00 26.48 707 VAL A O 1
ATOM 5588 N N . ASP A 1 708 ? 37.651 -4.376 5.993 1.00 26.64 708 ASP A N 1
ATOM 5589 C CA . ASP A 1 708 ? 37.666 -5.526 6.918 1.00 26.64 708 ASP A CA 1
ATOM 5590 C C . ASP A 1 708 ? 38.941 -5.875 7.713 1.00 26.64 708 ASP A C 1
ATOM 5592 O O . ASP A 1 708 ? 39.975 -6.246 7.171 1.00 26.64 708 ASP A O 1
ATOM 5596 N N . GLU A 1 709 ? 38.817 -5.953 9.045 1.00 24.81 709 GLU A N 1
ATOM 5597 C CA . GLU A 1 709 ? 38.499 -7.217 9.746 1.00 24.81 709 GLU A CA 1
ATOM 5598 C C . GLU A 1 709 ? 38.915 -7.185 11.241 1.00 24.81 709 GLU A C 1
ATOM 5600 O O . GLU A 1 709 ? 39.958 -6.663 11.623 1.00 24.81 709 GLU A O 1
ATOM 5605 N N . ALA A 1 710 ? 38.087 -7.842 12.064 1.00 23.22 710 ALA A N 1
ATOM 5606 C CA . ALA A 1 710 ? 38.389 -8.498 13.346 1.00 23.22 710 ALA A CA 1
ATOM 5607 C C . ALA A 1 710 ? 38.649 -7.685 14.638 1.00 23.22 710 ALA A C 1
ATOM 5609 O O . ALA A 1 710 ? 39.761 -7.325 15.011 1.00 23.22 710 ALA A O 1
ATOM 5610 N N . GLU A 1 711 ? 37.586 -7.627 15.448 1.00 26.80 711 GLU A N 1
ATOM 5611 C CA . GLU A 1 711 ? 37.523 -8.152 16.825 1.00 26.80 711 GLU A CA 1
ATOM 5612 C C . GLU A 1 711 ? 38.776 -8.883 17.384 1.00 26.80 711 GLU A C 1
ATOM 5614 O O . GLU A 1 711 ? 39.020 -10.047 17.048 1.00 26.80 711 GLU A O 1
ATOM 5619 N N . ARG A 1 712 ? 39.448 -8.291 18.392 1.00 27.20 712 ARG A N 1
ATOM 5620 C CA . ARG A 1 712 ? 39.527 -8.784 19.799 1.00 27.20 712 ARG A CA 1
ATOM 5621 C C . ARG A 1 712 ? 40.718 -8.216 20.596 1.00 27.20 712 ARG A C 1
ATOM 5623 O O . ARG A 1 712 ? 41.825 -8.122 20.082 1.00 27.20 712 ARG A O 1
ATOM 5630 N N . ARG A 1 713 ? 40.468 -8.096 21.914 1.00 25.50 713 ARG A N 1
ATOM 5631 C CA . ARG A 1 713 ? 41.353 -7.871 23.091 1.00 25.50 713 ARG A CA 1
ATOM 5632 C C . ARG A 1 713 ? 41.474 -6.402 23.519 1.00 25.50 713 ARG A C 1
ATOM 5634 O O . ARG A 1 713 ? 42.038 -5.603 22.792 1.00 25.50 713 ARG A O 1
ATOM 5641 N N . ALA A 1 714 ? 40.759 -5.963 24.557 1.00 22.73 714 ALA A N 1
ATOM 5642 C CA . ALA A 1 714 ? 40.852 -6.278 25.998 1.00 22.73 714 ALA A CA 1
ATOM 5643 C C . ALA A 1 714 ? 41.909 -5.424 26.726 1.00 22.73 714 ALA A C 1
ATOM 5645 O O . ALA A 1 714 ? 43.102 -5.640 26.553 1.00 22.73 714 ALA A O 1
ATOM 5646 N N . GLU A 1 715 ? 41.366 -4.478 27.501 1.00 26.61 715 GLU A N 1
ATOM 5647 C CA . GLU A 1 715 ? 41.717 -4.053 28.868 1.00 26.61 715 GLU A CA 1
ATOM 5648 C C . GLU A 1 715 ? 43.148 -3.608 29.242 1.00 26.61 715 GLU A C 1
ATOM 5650 O O . GLU A 1 715 ? 44.104 -4.373 29.217 1.00 26.61 715 GLU A O 1
ATOM 5655 N N . GLU A 1 716 ? 43.161 -2.366 29.752 1.00 27.50 716 GLU A N 1
ATOM 5656 C CA . GLU A 1 716 ? 43.721 -1.913 31.042 1.00 27.50 716 GLU A CA 1
ATOM 5657 C C . GLU A 1 716 ? 44.963 -0.994 31.088 1.00 27.50 716 GLU A C 1
ATOM 5659 O O . GLU A 1 716 ? 46.016 -1.272 30.527 1.00 27.50 716 GLU A O 1
ATOM 5664 N N . GLU A 1 717 ? 44.763 0.084 31.874 1.00 28.55 717 GLU A N 1
ATOM 5665 C CA . GLU A 1 717 ? 45.702 1.043 32.496 1.00 28.55 717 GLU A CA 1
ATOM 5666 C C . GLU A 1 717 ? 46.458 2.035 31.581 1.00 28.55 717 GLU A C 1
ATOM 5668 O O . GLU A 1 717 ? 47.045 1.679 30.572 1.00 28.55 717 GLU A O 1
ATOM 5673 N N . GLY A 1 718 ? 46.555 3.341 31.858 1.00 24.28 718 GLY A N 1
ATOM 5674 C CA . GLY A 1 718 ? 46.144 4.173 32.989 1.00 24.28 718 GLY A CA 1
ATOM 5675 C C . GLY A 1 718 ? 46.893 5.525 32.943 1.00 24.28 718 GLY A C 1
ATOM 5676 O O . GLY A 1 718 ? 47.972 5.603 32.362 1.00 24.28 718 GLY A O 1
ATOM 5677 N N . ALA A 1 719 ? 46.332 6.546 33.617 1.00 24.81 719 ALA A N 1
ATOM 5678 C CA . ALA A 1 719 ? 46.979 7.793 34.096 1.00 24.81 719 ALA A CA 1
ATOM 5679 C C . ALA A 1 719 ? 47.414 8.850 33.030 1.00 24.81 719 ALA A C 1
ATOM 5681 O O . ALA A 1 719 ? 47.858 8.506 31.949 1.00 24.81 719 ALA A O 1
ATOM 5682 N N . LEU A 1 720 ? 47.385 10.181 33.216 1.00 26.33 720 LEU A N 1
ATOM 5683 C CA . LEU A 1 720 ? 46.995 11.093 34.301 1.00 26.33 720 LEU A CA 1
ATOM 5684 C C . LEU A 1 720 ? 46.876 12.546 33.738 1.00 26.33 720 LEU A C 1
ATOM 5686 O O . LEU A 1 720 ? 47.709 12.964 32.942 1.00 26.33 720 LEU A O 1
ATOM 5690 N N . ALA A 1 721 ? 45.877 13.297 34.218 1.00 24.66 721 ALA A N 1
ATOM 5691 C CA . ALA A 1 721 ? 45.770 14.751 34.486 1.00 24.66 721 ALA A CA 1
ATOM 5692 C C . ALA A 1 721 ? 46.559 15.837 33.700 1.00 24.66 721 ALA A C 1
ATOM 5694 O O . ALA A 1 721 ? 47.779 15.901 33.796 1.00 24.66 721 ALA A O 1
ATOM 5695 N N . VAL A 1 722 ? 45.828 16.863 33.207 1.00 25.66 722 VAL A N 1
ATOM 5696 C CA . VAL A 1 722 ? 46.159 18.307 33.377 1.00 25.66 722 VAL A CA 1
ATOM 5697 C C . VAL A 1 722 ? 44.876 19.149 33.577 1.00 25.66 722 VAL A C 1
ATOM 5699 O O . VAL A 1 722 ? 43.821 18.880 33.014 1.00 25.66 722 VAL A O 1
ATOM 5702 N N . SER A 1 723 ? 45.010 20.153 34.442 1.00 23.50 723 SER A N 1
ATOM 5703 C CA . SER A 1 723 ? 44.064 20.991 35.191 1.00 23.50 723 SER A CA 1
ATOM 5704 C C . SER A 1 723 ? 43.382 22.188 34.486 1.00 23.50 723 SER A C 1
ATOM 5706 O O . SER A 1 723 ? 44.028 22.932 33.758 1.00 23.50 723 SER A O 1
ATOM 5708 N N . VAL A 1 724 ? 42.103 22.401 34.842 1.00 27.91 724 VAL A N 1
ATOM 5709 C CA . VAL A 1 724 ? 41.344 23.608 35.301 1.00 27.91 724 VAL A CA 1
ATOM 5710 C C . VAL A 1 724 ? 41.920 25.037 35.086 1.00 27.91 724 VAL A C 1
ATOM 5712 O O . VAL A 1 724 ? 43.111 25.261 35.288 1.00 27.91 724 VAL A O 1
ATOM 5715 N N . PRO A 1 725 ? 41.047 26.064 34.907 1.00 29.33 725 PRO A N 1
ATOM 5716 C CA . PRO A 1 725 ? 40.997 27.106 35.945 1.00 29.33 725 PRO A CA 1
ATOM 5717 C C . PRO A 1 725 ? 39.587 27.490 36.438 1.00 29.33 725 PRO A C 1
ATOM 5719 O O . PRO A 1 725 ? 38.592 27.504 35.718 1.00 29.33 725 PRO A O 1
ATOM 5722 N N . ILE A 1 726 ? 39.581 27.815 37.730 1.00 27.97 726 ILE A N 1
ATOM 5723 C CA . ILE A 1 726 ? 38.492 28.227 38.614 1.00 27.97 726 ILE A CA 1
ATOM 5724 C C . ILE A 1 726 ? 38.325 29.753 38.570 1.00 27.97 726 ILE A C 1
ATOM 5726 O O . ILE A 1 726 ? 39.318 30.478 38.575 1.00 27.97 726 ILE A O 1
ATOM 5730 N N . GLY A 1 727 ? 37.084 30.236 38.667 1.00 24.42 727 GLY A N 1
ATOM 5731 C CA . GLY A 1 727 ? 36.760 31.576 39.166 1.00 24.42 727 GLY A CA 1
ATOM 5732 C C . GLY A 1 727 ? 36.112 31.480 40.549 1.00 24.42 727 GLY A C 1
ATOM 5733 O O . GLY A 1 727 ? 34.981 31.021 40.670 1.00 24.42 727 GLY A O 1
ATOM 5734 N N . HIS A 1 728 ? 36.844 31.875 41.593 1.00 28.16 728 HIS A N 1
ATOM 5735 C CA . HIS A 1 728 ? 36.354 32.023 42.968 1.00 28.16 728 HIS A CA 1
ATOM 5736 C C . HIS A 1 728 ? 35.646 33.371 43.151 1.00 28.16 728 HIS A C 1
ATOM 5738 O O . HIS A 1 728 ? 36.171 34.399 42.734 1.00 28.16 728 HIS A O 1
ATOM 5744 N N . CYS A 1 729 ? 34.569 33.385 43.937 1.00 24.89 729 CYS A N 1
ATOM 5745 C CA . CYS A 1 729 ? 34.358 34.446 44.919 1.00 24.89 729 CYS A CA 1
ATOM 5746 C C . CYS A 1 729 ? 33.721 33.832 46.172 1.00 24.89 729 CYS A C 1
ATOM 5748 O O . CYS A 1 729 ? 32.639 33.254 46.124 1.00 24.89 729 CYS A O 1
ATOM 5750 N N . ALA A 1 730 ? 34.461 33.905 47.274 1.00 30.58 730 ALA A N 1
ATOM 5751 C CA . ALA A 1 730 ? 34.124 33.360 48.579 1.00 30.58 730 ALA A CA 1
ATOM 5752 C C . ALA A 1 730 ? 33.331 34.367 49.424 1.00 30.58 730 ALA A C 1
ATOM 5754 O O . ALA A 1 730 ? 33.619 35.558 49.360 1.00 30.58 730 ALA A O 1
ATOM 5755 N N . SER A 1 731 ? 32.457 33.872 50.307 1.00 30.19 731 SER A N 1
ATOM 5756 C CA . SER A 1 731 ? 32.327 34.365 51.692 1.00 30.19 731 SER A CA 1
ATOM 5757 C C . SER A 1 731 ? 31.289 33.548 52.469 1.00 30.19 731 SER A C 1
ATOM 5759 O O . SER A 1 731 ? 30.157 33.428 52.009 1.00 30.19 731 SER A O 1
ATOM 5761 N N . GLY A 1 732 ? 31.634 33.073 53.672 1.00 26.62 732 GLY A N 1
ATOM 5762 C CA . GLY A 1 732 ? 30.637 32.671 54.675 1.00 26.62 732 GLY A CA 1
ATOM 5763 C C . GLY A 1 732 ? 30.995 31.430 55.488 1.00 26.62 732 GLY A C 1
ATOM 5764 O O . GLY A 1 732 ? 30.803 30.306 55.052 1.00 26.62 732 GLY A O 1
ATOM 5765 N N . PHE A 1 733 ? 31.519 31.652 56.686 1.00 27.53 733 PHE A N 1
ATOM 5766 C CA . PHE A 1 733 ? 32.019 30.673 57.648 1.00 27.53 733 PHE A CA 1
ATOM 5767 C C . PHE A 1 733 ? 30.923 29.781 58.280 1.00 27.53 733 PHE A C 1
ATOM 5769 O O . PHE A 1 733 ? 29.932 30.287 58.792 1.00 27.53 733 PHE A O 1
ATOM 5776 N N . ARG A 1 734 ? 31.200 28.468 58.302 1.00 28.55 734 ARG A N 1
ATOM 5777 C CA . ARG A 1 734 ? 31.027 27.457 59.376 1.00 28.55 734 ARG A CA 1
ATOM 5778 C C . ARG A 1 734 ? 29.841 27.566 60.357 1.00 28.55 734 ARG A C 1
ATOM 5780 O O . ARG A 1 734 ? 29.824 28.445 61.208 1.00 28.55 734 ARG A O 1
ATOM 5787 N N . SER A 1 735 ? 29.054 26.483 60.418 1.00 26.98 735 SER A N 1
ATOM 5788 C CA . SER A 1 735 ? 28.969 25.543 61.563 1.00 26.98 735 SER A CA 1
ATOM 5789 C C . SER A 1 735 ? 27.540 25.036 61.804 1.00 26.98 735 SER A C 1
ATOM 5791 O O . SER A 1 735 ? 26.769 25.686 62.501 1.00 26.98 735 SER A O 1
ATOM 5793 N N . ALA A 1 736 ? 27.234 23.824 61.335 1.00 27.23 736 ALA A N 1
ATOM 5794 C CA . ALA A 1 736 ? 26.257 22.940 61.972 1.00 27.23 736 ALA A CA 1
ATOM 5795 C C . ALA A 1 736 ? 26.578 21.478 61.609 1.00 27.23 736 ALA A C 1
ATOM 5797 O O . ALA A 1 736 ? 26.358 21.043 60.488 1.00 27.23 736 ALA A O 1
ATOM 5798 N N . THR A 1 737 ? 27.198 20.786 62.567 1.00 30.97 737 THR A N 1
ATOM 5799 C CA . THR A 1 737 ? 27.028 19.361 62.910 1.00 30.97 737 THR A CA 1
ATOM 5800 C C . THR A 1 737 ? 26.770 18.336 61.796 1.00 30.97 737 THR A C 1
ATOM 5802 O O . THR A 1 737 ? 25.684 18.284 61.228 1.00 30.97 737 THR A O 1
ATOM 5805 N N . ASN A 1 738 ? 27.722 17.402 61.654 1.00 36.72 738 ASN A N 1
ATOM 5806 C CA . ASN A 1 738 ? 27.494 16.025 61.203 1.00 36.72 738 ASN A CA 1
ATOM 5807 C C . ASN A 1 738 ? 26.300 15.410 61.956 1.00 36.72 738 ASN A C 1
ATOM 5809 O O . ASN A 1 738 ? 26.445 14.923 63.077 1.00 36.72 738 ASN A O 1
ATOM 5813 N N . ALA A 1 739 ? 25.132 15.432 61.329 1.00 35.19 739 ALA A N 1
ATOM 5814 C CA . ALA A 1 739 ? 24.101 14.425 61.498 1.00 35.19 739 ALA A CA 1
ATOM 5815 C C . ALA A 1 739 ? 24.054 13.675 60.167 1.00 35.19 739 ALA A C 1
ATOM 5817 O O . ALA A 1 739 ? 24.018 14.321 59.120 1.00 35.19 739 ALA A O 1
ATOM 5818 N N . ALA A 1 740 ? 24.092 12.344 60.199 1.00 47.09 740 ALA A N 1
ATOM 5819 C CA . ALA A 1 740 ? 23.764 11.508 59.050 1.00 47.09 740 ALA A CA 1
ATOM 5820 C C . ALA A 1 740 ? 22.496 12.068 58.396 1.00 47.09 740 ALA A C 1
ATOM 5822 O O . ALA A 1 740 ? 21.437 12.073 59.031 1.00 47.09 740 ALA A O 1
ATOM 5823 N N . ALA A 1 741 ? 22.606 12.657 57.205 1.00 59.31 741 ALA A N 1
ATOM 5824 C CA . ALA A 1 741 ? 21.468 13.325 56.593 1.00 59.31 741 ALA A CA 1
ATOM 5825 C C . ALA A 1 741 ? 20.451 12.245 56.213 1.00 59.31 741 ALA A C 1
ATOM 5827 O O . ALA A 1 741 ? 20.645 11.519 55.240 1.00 59.31 741 ALA A O 1
ATOM 5828 N N . MET A 1 742 ? 19.404 12.100 57.026 1.00 70.94 742 MET A N 1
ATOM 5829 C CA . MET A 1 742 ? 18.282 11.210 56.752 1.00 70.94 742 MET A CA 1
ATOM 5830 C C . MET A 1 742 ? 17.684 11.604 55.404 1.00 70.94 742 MET A C 1
ATOM 5832 O O . MET A 1 742 ? 17.182 12.715 55.250 1.00 70.94 742 MET A O 1
ATOM 5836 N N . LYS A 1 743 ? 17.761 10.703 54.423 1.00 84.38 743 LYS A N 1
ATOM 5837 C CA . LYS A 1 743 ? 17.274 10.942 53.065 1.00 84.38 743 LYS A CA 1
ATOM 5838 C C . LYS A 1 743 ? 15.846 10.412 52.944 1.00 84.38 743 LYS A C 1
ATOM 5840 O O . LYS A 1 743 ? 15.552 9.299 53.390 1.00 84.38 743 LYS A O 1
ATOM 5845 N N . VAL A 1 744 ? 14.955 11.201 52.345 1.00 92.25 744 VAL A N 1
ATOM 5846 C CA . VAL A 1 744 ? 13.554 10.816 52.118 1.00 92.25 744 VAL A CA 1
ATOM 5847 C C . VAL A 1 744 ? 13.362 10.318 50.687 1.00 92.25 744 VAL A C 1
ATOM 5849 O O . VAL A 1 744 ? 13.762 10.984 49.731 1.00 92.25 744 VAL A O 1
ATOM 5852 N N . ILE A 1 745 ? 12.712 9.161 50.548 1.00 94.38 745 ILE A N 1
ATOM 5853 C CA . ILE A 1 745 ? 12.360 8.532 49.271 1.00 94.38 745 ILE A CA 1
ATOM 5854 C C . ILE A 1 745 ? 10.837 8.474 49.150 1.00 94.38 745 ILE A C 1
ATOM 5856 O O . ILE A 1 745 ? 10.157 7.921 50.018 1.00 94.38 745 ILE A O 1
ATOM 5860 N N . LEU A 1 746 ? 10.292 8.993 48.052 1.00 95.62 746 LEU A N 1
ATOM 5861 C CA . LEU A 1 746 ? 8.897 8.794 47.668 1.00 95.62 746 LEU A CA 1
ATOM 5862 C C . LEU A 1 746 ? 8.793 7.628 46.690 1.00 95.62 746 LEU A C 1
ATOM 5864 O O . LEU A 1 746 ? 9.424 7.653 45.645 1.00 95.62 746 LEU A O 1
ATOM 5868 N N . SER A 1 747 ? 7.965 6.630 46.985 1.00 95.94 747 SER A N 1
ATOM 5869 C CA . SER A 1 747 ? 7.578 5.597 46.017 1.00 95.94 747 SER A CA 1
ATOM 5870 C C . SER A 1 747 ? 6.164 5.851 45.524 1.00 95.94 747 SER A C 1
ATOM 5872 O O . SER A 1 747 ? 5.208 5.825 46.304 1.00 95.94 747 SER A O 1
ATOM 5874 N N . ILE A 1 748 ? 6.042 6.116 44.227 1.00 93.88 748 ILE A N 1
ATOM 5875 C CA . ILE A 1 748 ? 4.835 6.624 43.586 1.00 93.88 748 ILE A CA 1
ATOM 5876 C C . ILE A 1 748 ? 4.282 5.558 42.639 1.00 93.88 748 ILE A C 1
ATOM 5878 O O . ILE A 1 748 ? 4.970 5.064 41.744 1.00 93.88 748 ILE A O 1
ATOM 5882 N N . ASN A 1 749 ? 3.011 5.207 42.838 1.00 91.00 749 ASN A N 1
ATOM 5883 C CA . ASN A 1 749 ? 2.271 4.287 41.979 1.00 91.00 749 ASN A CA 1
ATOM 5884 C C . ASN A 1 749 ? 1.013 4.990 41.454 1.00 91.00 749 ASN A C 1
ATOM 5886 O O . ASN A 1 749 ? 0.078 5.269 42.214 1.00 91.00 749 ASN A O 1
ATOM 5890 N N . ALA A 1 750 ? 1.015 5.288 40.155 1.00 83.25 750 ALA A N 1
ATOM 5891 C CA . ALA A 1 750 ? -0.073 5.951 39.453 1.00 83.25 750 ALA A CA 1
ATOM 5892 C C . ALA A 1 750 ? -0.871 4.926 38.635 1.00 83.25 750 ALA A C 1
ATOM 5894 O O . ALA A 1 750 ? -0.409 4.401 37.625 1.00 83.25 750 ALA A O 1
ATOM 5895 N N . GLY A 1 751 ? -2.087 4.621 39.086 1.00 74.88 751 GLY A N 1
ATOM 5896 C CA . GLY A 1 751 ? -3.044 3.793 38.356 1.00 74.88 751 GLY A CA 1
ATOM 5897 C C . GLY A 1 751 ? -4.145 4.640 37.723 1.00 74.88 751 GLY A C 1
ATOM 5898 O O . GLY A 1 751 ? -4.412 5.758 38.158 1.00 74.88 751 GLY A O 1
ATOM 5899 N N . SER A 1 752 ? -4.875 4.083 36.753 1.00 68.31 752 SER A N 1
ATOM 5900 C CA . SER A 1 752 ? -5.926 4.809 36.014 1.00 68.31 752 SER A CA 1
ATOM 5901 C C . SER A 1 752 ? -7.077 5.359 36.874 1.00 68.31 752 SER A C 1
ATOM 5903 O O . SER A 1 752 ? -7.901 6.105 36.368 1.00 68.31 752 SER A O 1
ATOM 5905 N N . SER A 1 753 ? -7.198 4.960 38.144 1.00 71.06 753 SER A N 1
ATOM 5906 C CA . SER A 1 753 ? -8.268 5.389 39.062 1.00 71.06 753 SER A CA 1
ATOM 5907 C C . SER A 1 753 ? -7.765 5.886 40.423 1.00 71.06 753 SER A C 1
ATOM 5909 O O . SER A 1 753 ? -8.582 6.224 41.285 1.00 71.06 753 SER A O 1
ATOM 5911 N N . SER A 1 754 ? -6.448 5.887 40.652 1.00 84.00 754 SER A N 1
ATOM 5912 C CA . SER A 1 754 ? -5.857 6.239 41.946 1.00 84.00 754 SER A CA 1
ATOM 5913 C C . SER A 1 754 ? -4.375 6.584 41.842 1.00 84.00 754 SER A C 1
ATOM 5915 O O . SER A 1 754 ? -3.658 5.958 41.065 1.00 84.00 754 SER A O 1
ATOM 5917 N N . VAL A 1 755 ? -3.902 7.469 42.715 1.00 88.69 755 VAL A N 1
ATOM 5918 C CA . VAL A 1 755 ? -2.473 7.754 42.922 1.00 88.69 755 VAL A CA 1
ATOM 5919 C C . VAL A 1 755 ? -2.131 7.423 44.373 1.00 88.69 755 VAL A C 1
ATOM 5921 O O . VAL A 1 755 ? -2.852 7.847 45.278 1.00 88.69 755 VAL A O 1
ATOM 5924 N N . LYS A 1 756 ? -1.066 6.647 44.600 1.00 92.19 756 LYS A N 1
ATOM 5925 C CA . LYS A 1 756 ? -0.556 6.295 45.936 1.00 92.19 756 LYS A CA 1
ATOM 5926 C C . LYS A 1 756 ? 0.906 6.721 46.064 1.00 92.19 756 LYS A C 1
ATOM 5928 O O . LYS A 1 756 ? 1.698 6.448 45.164 1.00 92.19 756 LYS A O 1
ATOM 5933 N N . ILE A 1 757 ? 1.247 7.338 47.192 1.00 94.50 757 ILE A N 1
ATOM 5934 C CA . ILE A 1 757 ? 2.614 7.689 47.584 1.00 94.50 757 ILE A CA 1
ATOM 5935 C C . ILE A 1 757 ? 2.921 6.996 48.910 1.00 94.50 757 ILE A C 1
ATOM 5937 O O . ILE A 1 757 ? 2.183 7.152 49.882 1.00 94.50 757 ILE A O 1
ATOM 5941 N N . SER A 1 758 ? 4.025 6.261 48.954 1.00 95.25 758 SER A N 1
ATOM 5942 C CA . SER A 1 758 ? 4.606 5.734 50.189 1.00 95.25 758 SER A CA 1
ATOM 5943 C C . SER A 1 758 ? 5.930 6.443 50.449 1.00 95.25 758 SER A C 1
ATOM 5945 O O . SER A 1 758 ? 6.747 6.583 49.542 1.00 95.25 758 SER A O 1
ATOM 5947 N N . VAL A 1 759 ? 6.116 6.929 51.673 1.00 95.00 759 VAL A N 1
ATOM 5948 C CA . VAL A 1 759 ? 7.271 7.736 52.075 1.00 95.00 759 VAL A CA 1
ATOM 5949 C C . VAL A 1 759 ? 8.184 6.884 52.936 1.00 95.00 759 VAL A C 1
ATOM 5951 O O . VAL A 1 759 ? 7.736 6.318 53.938 1.00 95.00 759 VAL A O 1
ATOM 5954 N N . TYR A 1 760 ? 9.458 6.823 52.569 1.00 93.88 760 TYR A N 1
ATOM 5955 C CA . TYR A 1 760 ? 10.478 6.074 53.288 1.00 93.88 760 TYR A CA 1
ATOM 5956 C C . TYR A 1 760 ? 11.592 6.999 53.754 1.00 93.88 760 TYR A C 1
ATOM 5958 O O . TYR A 1 760 ? 11.993 7.910 53.030 1.00 93.88 760 TYR A O 1
ATOM 5966 N N . SER A 1 761 ? 12.117 6.733 54.946 1.00 90.75 761 SER A N 1
ATOM 5967 C CA . SER A 1 761 ? 13.374 7.306 55.401 1.00 90.75 761 SER A CA 1
ATOM 5968 C C . SER A 1 761 ? 14.507 6.291 55.284 1.00 90.75 761 SER A C 1
ATOM 5970 O O . SER A 1 761 ? 14.333 5.098 55.554 1.00 90.75 761 SER A O 1
ATOM 5972 N N . TYR A 1 762 ? 15.669 6.777 54.859 1.00 85.75 762 TYR A N 1
ATOM 5973 C CA . TYR A 1 762 ? 16.883 5.993 54.678 1.00 85.75 762 TYR A CA 1
ATOM 5974 C C . TYR A 1 762 ? 18.085 6.740 55.268 1.00 85.75 762 TYR A C 1
ATOM 5976 O O . TYR A 1 762 ? 18.228 7.949 55.079 1.00 85.75 762 TYR A O 1
ATOM 5984 N N . SER A 1 763 ? 18.942 6.016 55.989 1.00 78.50 763 SER A N 1
ATOM 5985 C CA . SER A 1 763 ? 20.215 6.521 56.507 1.00 78.50 763 SER A CA 1
ATOM 5986 C C . SER A 1 763 ? 21.352 5.770 55.826 1.00 78.50 763 SER A C 1
ATOM 5988 O O . SER A 1 763 ? 21.339 4.540 55.802 1.00 78.50 763 SER A O 1
ATOM 5990 N N . ALA A 1 764 ? 22.331 6.503 55.296 1.00 64.25 764 ALA A N 1
ATOM 5991 C CA . ALA A 1 764 ? 23.496 5.925 54.625 1.00 64.25 764 ALA A CA 1
ATOM 5992 C C . ALA A 1 764 ? 24.471 5.227 55.599 1.00 64.25 764 ALA A C 1
ATOM 5994 O O . ALA A 1 764 ? 25.336 4.469 55.171 1.00 64.25 764 ALA A O 1
ATOM 5995 N N . ASP A 1 765 ? 24.307 5.431 56.909 1.00 61.34 765 ASP A N 1
ATOM 5996 C CA . ASP A 1 765 ? 25.286 5.063 57.940 1.00 61.34 765 ASP A CA 1
ATOM 5997 C C . ASP A 1 765 ? 25.263 3.576 58.355 1.00 61.34 765 ASP A C 1
ATOM 5999 O O . ASP A 1 765 ? 25.916 3.183 59.322 1.00 61.34 765 ASP A O 1
ATOM 6003 N N . GLY A 1 766 ? 24.554 2.717 57.619 1.00 48.81 766 GLY A N 1
ATOM 6004 C CA . GLY A 1 766 ? 24.763 1.272 57.710 1.00 48.81 766 GLY A CA 1
ATOM 6005 C C . GLY A 1 766 ? 23.549 0.446 57.328 1.00 48.81 766 GLY A C 1
ATOM 6006 O O . GLY A 1 766 ? 22.538 0.540 58.008 1.00 48.81 766 GLY A O 1
ATOM 6007 N N . ASN A 1 767 ? 23.693 -0.380 56.281 1.00 51.84 767 ASN A N 1
ATOM 6008 C CA . ASN A 1 767 ? 22.968 -1.618 55.915 1.00 51.84 767 ASN A CA 1
ATOM 6009 C C . ASN A 1 767 ? 21.445 -1.737 56.177 1.00 51.84 767 ASN A C 1
ATOM 6011 O O . ASN A 1 767 ? 20.884 -2.830 56.079 1.00 51.84 767 ASN A O 1
ATOM 6015 N N . ALA A 1 768 ? 20.757 -0.654 56.521 1.00 63.34 768 ALA A N 1
ATOM 6016 C CA . ALA A 1 768 ? 19.386 -0.661 56.986 1.00 63.34 768 ALA A CA 1
ATOM 6017 C C . ALA A 1 768 ? 18.443 -0.503 55.797 1.00 63.34 768 ALA A C 1
ATOM 6019 O O . ALA A 1 768 ? 18.556 0.432 55.005 1.00 63.34 768 ALA A O 1
ATOM 6020 N N . ALA A 1 769 ? 17.485 -1.420 55.684 1.00 79.56 769 ALA A N 1
ATOM 6021 C CA . ALA A 1 769 ? 16.411 -1.301 54.712 1.00 79.56 769 ALA A CA 1
ATOM 6022 C C . ALA A 1 769 ? 15.620 0.010 54.925 1.00 79.56 769 ALA A C 1
ATOM 6024 O O . ALA A 1 769 ? 15.469 0.454 56.068 1.00 79.56 769 ALA A O 1
ATOM 6025 N N . PRO A 1 770 ? 15.088 0.624 53.853 1.00 89.12 770 PRO A N 1
ATOM 6026 C CA . PRO A 1 770 ? 14.299 1.847 53.962 1.00 89.12 770 PRO A CA 1
ATOM 6027 C C . PRO A 1 770 ? 13.093 1.643 54.887 1.00 89.12 770 PRO A C 1
ATOM 6029 O O . PRO A 1 770 ? 12.345 0.675 54.749 1.00 89.12 770 PRO A O 1
ATOM 6032 N N . ARG A 1 771 ? 12.873 2.565 55.829 1.00 89.62 771 ARG A N 1
ATOM 6033 C CA . ARG A 1 771 ? 11.764 2.481 56.789 1.00 89.62 771 ARG A CA 1
ATOM 6034 C C . ARG A 1 771 ? 10.595 3.327 56.314 1.00 89.62 771 ARG A C 1
ATOM 6036 O O . ARG A 1 771 ? 10.744 4.535 56.153 1.00 89.62 771 ARG A O 1
ATOM 6043 N N . GLN A 1 772 ? 9.419 2.728 56.151 1.00 92.00 772 GLN A N 1
ATOM 6044 C CA . GLN A 1 772 ? 8.218 3.486 55.807 1.00 92.00 772 GLN A CA 1
ATOM 6045 C C . GLN A 1 772 ? 7.801 4.397 56.971 1.00 92.00 772 GLN A C 1
ATOM 6047 O O . GLN A 1 772 ? 7.633 3.935 58.100 1.00 92.00 772 GLN A O 1
ATOM 6052 N N . ILE A 1 773 ? 7.624 5.689 56.697 1.00 93.62 773 ILE A N 1
ATOM 6053 C CA . ILE A 1 773 ? 7.220 6.703 57.685 1.00 93.62 773 ILE A CA 1
ATOM 6054 C C . ILE A 1 773 ? 5.805 7.236 57.435 1.00 93.62 773 ILE A C 1
ATOM 6056 O O . ILE A 1 773 ? 5.128 7.647 58.379 1.00 93.62 773 ILE A O 1
ATOM 6060 N N . ALA A 1 774 ? 5.318 7.166 56.194 1.00 93.88 774 ALA A N 1
ATOM 6061 C CA . ALA A 1 774 ? 3.961 7.564 55.838 1.00 93.88 774 ALA A CA 1
ATOM 6062 C C . ALA A 1 774 ? 3.453 6.855 54.571 1.00 93.88 774 ALA A C 1
ATOM 6064 O O . ALA A 1 774 ? 4.232 6.364 53.748 1.00 93.88 774 ALA A O 1
ATOM 6065 N N . ASP A 1 775 ? 2.135 6.831 54.390 1.00 93.56 775 ASP A N 1
ATOM 6066 C CA . ASP A 1 775 ? 1.486 6.517 53.119 1.00 93.56 775 ASP A CA 1
ATOM 6067 C C . ASP A 1 775 ? 0.253 7.384 52.907 1.00 93.56 775 ASP A C 1
ATOM 6069 O O . ASP A 1 775 ? -0.463 7.739 53.842 1.00 93.56 775 ASP A O 1
ATOM 6073 N N . THR A 1 776 ? 0.016 7.745 51.656 1.00 94.00 776 THR A N 1
ATOM 6074 C CA . THR A 1 776 ? -1.108 8.587 51.281 1.00 94.00 776 THR A CA 1
ATOM 6075 C C . THR A 1 776 ? -1.636 8.181 49.913 1.00 94.00 776 THR A C 1
ATOM 6077 O O . THR A 1 776 ? -0.881 7.763 49.031 1.00 94.00 776 THR A O 1
ATOM 6080 N N . GLN A 1 777 ? -2.950 8.249 49.732 1.00 93.38 777 GLN A N 1
ATOM 6081 C CA . GLN A 1 777 ? -3.615 7.793 48.519 1.00 93.38 777 GLN A CA 1
ATOM 6082 C C . GLN A 1 777 ? -4.844 8.641 48.212 1.00 93.38 777 GLN A C 1
ATOM 6084 O O . GLN A 1 777 ? -5.664 8.902 49.091 1.00 93.38 777 GLN A O 1
ATOM 6089 N N . VAL A 1 778 ? -5.011 8.990 46.937 1.00 90.75 778 VAL A N 1
ATOM 6090 C CA . VAL A 1 778 ? -6.300 9.415 46.388 1.00 90.75 778 VAL A CA 1
ATOM 6091 C C . VAL A 1 778 ? -6.859 8.275 45.546 1.00 90.75 778 VAL A C 1
ATOM 6093 O O . VAL A 1 778 ? -6.173 7.739 44.675 1.00 90.75 778 VAL A O 1
ATOM 6096 N N . SER A 1 779 ? -8.108 7.902 45.801 1.00 86.06 779 SER A N 1
ATOM 6097 C CA . SER A 1 779 ? -8.869 6.916 45.024 1.00 86.06 779 SER A CA 1
ATOM 6098 C C . SER A 1 779 ? -10.160 7.533 44.480 1.00 86.06 779 SER A C 1
ATOM 6100 O O . SER A 1 779 ? -10.543 8.621 44.902 1.00 86.06 779 SER A O 1
ATOM 6102 N N . GLY A 1 780 ? -10.825 6.867 43.533 1.00 77.31 780 GLY A N 1
ATOM 6103 C CA . GLY A 1 780 ? -12.106 7.337 42.986 1.00 77.31 780 GLY A CA 1
ATOM 6104 C C . GLY A 1 780 ? -11.987 8.424 41.911 1.00 77.31 780 GLY A C 1
ATOM 6105 O O . GLY A 1 780 ? -12.970 9.104 41.643 1.00 77.31 780 GLY A O 1
ATOM 6106 N N . LEU A 1 781 ? -10.820 8.578 41.265 1.00 76.88 781 LEU A N 1
ATOM 6107 C CA . LEU A 1 781 ? -10.612 9.589 40.208 1.00 76.88 781 LEU A CA 1
ATOM 6108 C C . LEU A 1 781 ? -11.511 9.367 38.982 1.00 76.88 781 LEU A C 1
ATOM 6110 O O . LEU A 1 781 ? -11.993 10.314 38.379 1.00 76.88 781 LEU A O 1
ATOM 6114 N N . THR A 1 782 ? -11.777 8.108 38.633 1.00 68.12 782 THR A N 1
ATOM 6115 C CA . THR A 1 782 ? -12.651 7.723 37.509 1.00 68.12 782 THR A CA 1
ATOM 6116 C C . THR A 1 782 ? -14.034 7.241 37.951 1.00 68.12 782 THR A C 1
ATOM 6118 O O . THR A 1 782 ? -14.868 6.904 37.114 1.00 68.12 782 THR A O 1
ATOM 6121 N N . ALA A 1 783 ? -14.287 7.215 39.264 1.00 67.88 783 ALA A N 1
ATOM 6122 C CA . ALA A 1 783 ? -15.554 6.833 39.883 1.00 67.88 783 ALA A CA 1
ATOM 6123 C C . ALA A 1 783 ? -15.818 7.746 41.101 1.00 67.88 783 ALA A C 1
ATOM 6125 O O . ALA A 1 783 ? -15.628 7.310 42.240 1.00 67.88 783 ALA A O 1
ATOM 6126 N N . PRO A 1 784 ? -16.177 9.026 40.870 1.00 68.50 784 PRO A N 1
ATOM 6127 C CA . PRO A 1 784 ? -16.302 10.026 41.927 1.00 68.50 784 PRO A CA 1
ATOM 6128 C C . PRO A 1 784 ? -17.373 9.657 42.974 1.00 68.50 784 PRO A C 1
ATOM 6130 O O . PRO A 1 784 ? -18.338 8.956 42.657 1.00 68.50 784 PRO A O 1
ATOM 6133 N N . PRO A 1 785 ? -17.253 10.159 44.220 1.00 79.50 785 PRO A N 1
ATOM 6134 C CA . PRO A 1 785 ? -16.315 11.198 44.652 1.00 79.50 785 PRO A CA 1
ATOM 6135 C C . PRO A 1 785 ? -14.905 10.669 44.942 1.00 79.50 785 PRO A C 1
ATOM 6137 O O . PRO A 1 785 ? -14.751 9.572 45.480 1.00 79.50 785 PRO A O 1
ATOM 6140 N N . ALA A 1 786 ? -13.889 11.487 44.649 1.00 85.44 786 ALA A N 1
ATOM 6141 C CA . ALA A 1 786 ? -12.511 11.190 45.016 1.00 85.44 786 ALA A CA 1
ATOM 6142 C C . ALA A 1 786 ? -12.343 11.167 46.546 1.00 85.44 786 ALA A C 1
ATOM 6144 O O . ALA A 1 786 ? -12.926 11.986 47.265 1.00 85.44 786 ALA A O 1
ATOM 6145 N N . GLN A 1 787 ? -11.551 10.221 47.049 1.00 89.25 787 GLN A N 1
ATOM 6146 C CA . GLN A 1 787 ? -11.343 9.994 48.481 1.00 89.25 787 GLN A CA 1
ATOM 6147 C C . GLN A 1 787 ? -9.858 9.998 48.822 1.00 89.25 787 GLN A C 1
ATOM 6149 O O . GLN A 1 787 ? -9.083 9.246 48.227 1.00 89.25 787 GLN A O 1
ATOM 6154 N N . LEU A 1 788 ? -9.489 10.820 49.805 1.00 91.75 788 LEU A N 1
ATOM 6155 C CA . LEU A 1 788 ? -8.149 10.909 50.371 1.00 91.75 788 LEU A CA 1
ATOM 6156 C C . LEU A 1 788 ? -8.026 9.999 51.596 1.00 91.75 788 LEU A C 1
ATOM 6158 O O . LEU A 1 788 ? -8.818 10.086 52.539 1.00 91.75 788 LEU A O 1
ATOM 6162 N N . ARG A 1 789 ? -6.970 9.191 51.609 1.00 93.62 789 ARG A N 1
ATOM 6163 C CA . ARG A 1 789 ? -6.508 8.417 52.759 1.00 93.62 789 ARG A CA 1
ATOM 6164 C C . ARG A 1 789 ? -5.077 8.818 53.085 1.00 93.62 789 ARG A C 1
ATOM 6166 O O . ARG A 1 789 ? -4.262 8.927 52.178 1.00 93.62 789 ARG A O 1
ATOM 6173 N N . TYR A 1 790 ? -4.787 9.006 54.366 1.00 94.56 790 TYR A N 1
ATOM 6174 C CA . TYR A 1 790 ? -3.450 9.332 54.850 1.00 94.56 790 TYR A CA 1
ATOM 6175 C C . TYR A 1 790 ? -3.166 8.602 56.160 1.00 94.56 790 TYR A C 1
ATOM 6177 O O . TYR A 1 790 ? -3.977 8.658 57.095 1.00 94.56 790 TYR A O 1
ATOM 6185 N N . SER A 1 791 ? -2.009 7.953 56.230 1.00 92.81 791 SER A N 1
ATOM 6186 C CA . SER A 1 791 ? -1.498 7.308 57.432 1.00 92.81 791 SER A CA 1
ATOM 6187 C C . SER A 1 791 ? -0.062 7.750 57.705 1.00 92.81 791 SER A C 1
ATOM 6189 O O . SER A 1 791 ? 0.761 7.852 56.796 1.00 92.81 791 SER A O 1
ATOM 6191 N N . ARG A 1 792 ? 0.250 7.959 58.984 1.00 93.19 792 ARG A N 1
ATOM 6192 C CA . ARG A 1 792 ? 1.584 8.315 59.480 1.00 93.19 792 ARG A CA 1
ATOM 6193 C C . ARG A 1 792 ? 2.027 7.280 60.502 1.00 93.19 792 ARG A C 1
ATOM 6195 O O . ARG A 1 792 ? 1.283 6.988 61.439 1.00 93.19 792 ARG A O 1
ATOM 6202 N N . SER A 1 793 ? 3.220 6.712 60.335 1.00 85.25 793 SER A N 1
ATOM 6203 C CA . SER A 1 793 ? 3.783 5.691 61.236 1.00 85.25 793 SER A CA 1
ATOM 6204 C C . SER A 1 793 ? 2.807 4.539 61.536 1.00 85.25 793 SER A C 1
ATOM 6206 O O . SER A 1 793 ? 2.638 4.135 62.687 1.00 85.25 793 SER A O 1
ATOM 6208 N N . GLY A 1 794 ? 2.091 4.068 60.508 1.00 80.00 794 GLY A N 1
ATOM 6209 C CA . GLY A 1 794 ? 1.084 3.005 60.617 1.00 80.00 794 GLY A CA 1
ATOM 6210 C C . GLY A 1 794 ? -0.246 3.411 61.271 1.00 80.00 794 GLY A C 1
ATOM 6211 O O . GLY A 1 794 ? -1.152 2.587 61.368 1.00 80.00 794 GLY A O 1
ATOM 6212 N N . LYS A 1 795 ? -0.410 4.668 61.708 1.00 86.94 795 LYS A N 1
ATOM 6213 C CA . LYS A 1 795 ? -1.669 5.193 62.257 1.00 86.94 795 LYS A CA 1
ATOM 6214 C C . LYS A 1 795 ? -2.446 5.940 61.179 1.00 86.94 795 LYS A C 1
ATOM 6216 O O . LYS A 1 795 ? -1.919 6.861 60.562 1.00 86.94 795 LYS A O 1
ATOM 6221 N N . SER A 1 796 ? -3.713 5.577 60.984 1.00 89.44 796 SER A N 1
ATOM 6222 C CA . SER A 1 796 ? -4.608 6.297 60.073 1.00 89.44 796 SER A CA 1
ATOM 6223 C C . SER A 1 796 ? -4.934 7.678 60.647 1.00 89.44 796 SER A C 1
ATOM 6225 O O . SER A 1 796 ? -5.489 7.780 61.740 1.00 89.44 796 SER A O 1
ATOM 6227 N N . ILE A 1 797 ? -4.576 8.727 59.907 1.00 92.31 797 ILE A N 1
ATOM 6228 C CA . ILE A 1 797 ? -4.847 10.128 60.256 1.00 92.31 797 ILE A CA 1
ATOM 6229 C C . ILE A 1 797 ? -6.097 10.611 59.515 1.00 92.31 797 ILE A C 1
ATOM 6231 O O . ILE A 1 797 ? -6.982 11.226 60.105 1.00 92.31 797 ILE A O 1
ATOM 6235 N N . ILE A 1 798 ? -6.195 10.287 58.222 1.00 89.88 798 ILE A N 1
ATOM 6236 C CA . ILE A 1 798 ? -7.360 10.571 57.381 1.00 89.88 798 ILE A CA 1
ATOM 6237 C C . ILE A 1 798 ? -7.871 9.252 56.809 1.00 89.88 798 ILE A C 1
ATOM 6239 O O . ILE A 1 798 ? -7.136 8.538 56.122 1.00 89.88 798 ILE A O 1
ATOM 6243 N N . LYS A 1 799 ? -9.148 8.950 57.058 1.00 86.56 799 LYS A N 1
ATOM 6244 C CA . LYS A 1 799 ? -9.819 7.754 56.546 1.00 86.56 799 LYS A CA 1
ATOM 6245 C C . LYS A 1 799 ? -10.874 8.144 55.516 1.00 86.56 799 LYS A C 1
ATOM 6247 O O . LYS A 1 799 ? -11.932 8.643 55.885 1.00 86.56 799 LYS A O 1
ATOM 6252 N N . ASP A 1 800 ? -10.558 7.911 54.244 1.00 81.38 800 ASP A N 1
ATOM 6253 C CA . ASP A 1 800 ? -11.476 8.005 53.102 1.00 81.38 800 ASP A CA 1
ATOM 6254 C C . ASP A 1 800 ? -12.283 9.323 53.062 1.00 81.38 800 ASP A C 1
ATOM 6256 O O . ASP A 1 800 ? -13.488 9.355 52.797 1.00 81.38 800 ASP A O 1
ATOM 6260 N N . ARG A 1 801 ? -11.608 10.447 53.347 1.00 89.00 801 ARG A N 1
ATOM 6261 C CA . ARG A 1 801 ? -12.219 11.783 53.339 1.00 89.00 801 ARG A CA 1
ATOM 6262 C C . ARG A 1 801 ? -12.530 12.176 51.901 1.00 89.00 801 ARG A C 1
ATOM 6264 O O . ARG A 1 801 ? -11.626 12.208 51.069 1.00 89.00 801 ARG A O 1
ATOM 6271 N N . LYS A 1 802 ? -13.787 12.527 51.622 1.00 85.12 802 LYS A N 1
ATOM 6272 C CA . LYS A 1 802 ? -14.177 13.085 50.320 1.00 85.12 802 LYS A CA 1
ATOM 6273 C C . LYS A 1 802 ? -13.395 14.366 50.042 1.00 85.12 802 LYS A C 1
ATOM 6275 O O . LYS A 1 802 ? -13.236 15.201 50.931 1.00 85.12 802 LYS A O 1
ATOM 6280 N N . VAL A 1 803 ? -12.912 14.487 48.817 1.00 81.94 803 VAL A N 1
ATOM 6281 C CA . VAL A 1 803 ? -12.218 15.674 48.324 1.00 81.94 803 VAL A CA 1
ATOM 6282 C C . VAL A 1 803 ? -13.170 16.409 47.381 1.00 81.94 803 VAL A C 1
ATOM 6284 O O . VAL A 1 803 ? -13.785 15.773 46.525 1.00 81.94 803 VAL A O 1
ATOM 6287 N N . ASP A 1 804 ? -13.339 17.717 47.581 1.00 64.12 804 ASP A N 1
ATOM 6288 C CA . ASP A 1 804 ? -14.224 18.557 46.763 1.00 64.12 804 ASP A CA 1
ATOM 6289 C C . ASP A 1 804 ? -13.697 18.708 45.318 1.00 64.12 804 ASP A C 1
ATOM 6291 O O . ASP A 1 804 ? -12.581 18.292 45.006 1.00 64.12 804 ASP A O 1
ATOM 6295 N N . GLY A 1 805 ? -14.522 19.274 44.424 1.00 60.53 805 GLY A N 1
ATOM 6296 C CA . GLY A 1 805 ? -14.419 19.215 42.952 1.00 60.53 805 GLY A CA 1
ATOM 6297 C C . GLY A 1 805 ? -13.140 19.723 42.265 1.00 60.53 805 GLY A C 1
ATOM 6298 O O . GLY A 1 805 ? -13.099 19.699 41.036 1.00 60.53 805 GLY A O 1
ATOM 6299 N N . ASP A 1 806 ? -12.110 20.114 43.014 1.00 63.69 806 ASP A N 1
ATOM 6300 C CA . ASP A 1 806 ? -10.811 20.582 42.515 1.00 63.69 806 ASP A CA 1
ATOM 6301 C C . ASP A 1 806 ? -9.845 19.443 42.128 1.00 63.69 806 ASP A C 1
ATOM 6303 O O . ASP A 1 806 ? -8.796 19.706 41.548 1.00 63.69 806 ASP A O 1
ATOM 6307 N N . VAL A 1 807 ? -10.166 18.175 42.426 1.00 79.25 807 VAL A N 1
ATOM 6308 C CA . VAL A 1 807 ? -9.336 17.017 42.033 1.00 79.25 807 VAL A CA 1
ATOM 6309 C C . VAL A 1 807 ? -10.004 16.244 40.901 1.00 79.25 807 VAL A C 1
ATOM 6311 O O . VAL A 1 807 ? -10.821 15.355 41.141 1.00 79.25 807 VAL A O 1
ATOM 6314 N N . GLN A 1 808 ? -9.654 16.596 39.662 1.00 74.88 808 GLN A N 1
ATOM 6315 C CA . GLN A 1 808 ? -10.188 15.970 38.441 1.00 74.88 808 GLN A CA 1
ATOM 6316 C C . GLN A 1 808 ? -9.120 15.179 37.673 1.00 74.88 808 GLN A C 1
ATOM 6318 O O . GLN A 1 808 ? -9.457 14.309 36.871 1.00 74.88 808 GLN A O 1
ATOM 6323 N N . SER A 1 809 ? -7.836 15.459 37.915 1.00 80.00 809 SER A N 1
ATOM 6324 C CA . SER A 1 809 ? -6.711 14.802 37.249 1.00 80.00 809 SER A CA 1
ATOM 6325 C C . SER A 1 809 ? -5.779 14.078 38.227 1.00 80.00 809 SER A C 1
ATOM 6327 O O . SER A 1 809 ? -5.828 14.262 39.446 1.00 80.00 809 SER A O 1
ATOM 6329 N N . GLN A 1 810 ? -4.896 13.240 37.681 1.00 82.44 810 GLN A N 1
ATOM 6330 C CA . GLN A 1 810 ? -3.838 12.596 38.461 1.00 82.44 810 GLN A CA 1
ATOM 6331 C C . GLN A 1 810 ? -2.813 13.611 38.988 1.00 82.44 810 GLN A C 1
ATOM 6333 O O . GLN A 1 810 ? -2.326 13.444 40.104 1.00 82.44 810 GLN A O 1
ATOM 6338 N N . ASP A 1 811 ? -2.542 14.686 38.241 1.00 84.69 811 ASP A N 1
ATOM 6339 C CA . ASP A 1 811 ? -1.685 15.791 38.686 1.00 84.69 811 ASP A CA 1
ATOM 6340 C C . ASP A 1 811 ? -2.294 16.521 39.895 1.00 84.69 811 ASP A C 1
ATOM 6342 O O . ASP A 1 811 ? -1.607 16.737 40.896 1.00 84.69 811 ASP A O 1
ATOM 6346 N N . ASP A 1 812 ? -3.601 16.809 39.873 1.00 87.12 812 ASP A N 1
ATOM 6347 C CA . ASP A 1 812 ? -4.300 17.408 41.023 1.00 87.12 812 ASP A CA 1
ATOM 6348 C C . ASP A 1 812 ? -4.234 16.493 42.251 1.00 87.12 812 ASP A C 1
ATOM 6350 O O . ASP A 1 812 ? -3.976 16.946 43.371 1.00 87.12 812 ASP A O 1
ATOM 6354 N N . ALA A 1 813 ? -4.418 15.185 42.039 1.00 88.38 813 ALA A N 1
ATOM 6355 C CA . ALA A 1 813 ? -4.300 14.189 43.092 1.00 88.38 813 ALA A CA 1
ATOM 6356 C C . ALA A 1 813 ? -2.883 14.176 43.677 1.00 88.38 813 ALA A C 1
ATOM 6358 O O . ALA A 1 813 ? -2.726 14.259 44.892 1.00 88.38 813 ALA A O 1
ATOM 6359 N N . PHE A 1 814 ? -1.848 14.140 42.837 1.00 90.06 814 PHE A N 1
ATOM 6360 C CA . PHE A 1 814 ? -0.457 14.163 43.282 1.00 90.06 814 PHE A CA 1
ATOM 6361 C C . PHE A 1 814 ? -0.110 15.452 44.043 1.00 90.06 814 PHE A C 1
ATOM 6363 O O . PHE A 1 814 ? 0.488 15.381 45.117 1.00 90.06 814 PHE A O 1
ATOM 6370 N N . ARG A 1 815 ? -0.555 16.623 43.564 1.00 89.62 815 ARG A N 1
ATOM 6371 C CA . ARG A 1 815 ? -0.415 17.911 44.272 1.00 89.62 815 ARG A CA 1
ATOM 6372 C C . ARG A 1 815 ? -1.056 17.881 45.653 1.00 89.62 815 ARG A C 1
ATOM 6374 O O . ARG A 1 815 ? -0.440 18.336 46.615 1.00 89.62 815 ARG A O 1
ATOM 6381 N N . LEU A 1 816 ? -2.267 17.336 45.764 1.00 90.81 816 LEU A N 1
ATOM 6382 C CA . LEU A 1 816 ? -2.957 17.198 47.044 1.00 90.81 816 LEU A CA 1
ATOM 6383 C C . LEU A 1 816 ? -2.213 16.249 47.989 1.00 90.81 816 LEU A C 1
ATOM 6385 O O . LEU A 1 816 ? -2.083 16.555 49.174 1.00 90.81 816 LEU A O 1
ATOM 6389 N N . LEU A 1 817 ? -1.724 15.115 47.482 1.00 92.50 817 LEU A N 1
ATOM 6390 C CA . LEU A 1 817 ? -0.957 14.154 48.273 1.00 92.50 817 LEU A CA 1
ATOM 6391 C C . LEU A 1 817 ? 0.338 14.781 48.790 1.00 92.50 817 LEU A C 1
ATOM 6393 O O . LEU A 1 817 ? 0.605 14.715 49.986 1.00 92.50 817 LEU A O 1
ATOM 6397 N N . LEU A 1 818 ? 1.092 15.455 47.919 1.00 91.88 818 LEU A N 1
ATOM 6398 C CA . LEU A 1 818 ? 2.330 16.135 48.290 1.00 91.88 818 LEU A CA 1
ATOM 6399 C C . LEU A 1 818 ? 2.076 17.251 49.312 1.00 91.88 818 LEU A C 1
ATOM 6401 O O . LEU A 1 818 ? 2.787 17.344 50.307 1.00 91.88 818 LEU A O 1
ATOM 6405 N N . LYS A 1 819 ? 1.022 18.052 49.113 1.00 91.19 819 LYS A N 1
ATOM 6406 C CA . LYS A 1 819 ? 0.596 19.068 50.081 1.00 91.19 819 LYS A CA 1
ATOM 6407 C C . LYS A 1 819 ? 0.221 18.449 51.430 1.00 91.19 819 LYS A C 1
ATOM 6409 O O . LYS A 1 819 ? 0.632 18.958 52.459 1.00 91.19 819 LYS A O 1
ATOM 6414 N N . THR A 1 820 ? -0.512 17.334 51.429 1.00 92.25 820 THR A N 1
ATOM 6415 C CA . THR A 1 820 ? -0.907 16.627 52.661 1.00 92.25 820 THR A CA 1
ATOM 6416 C C . THR A 1 820 ? 0.309 16.137 53.449 1.00 92.25 820 THR A C 1
ATOM 6418 O O . THR A 1 820 ? 0.279 16.173 54.673 1.00 92.25 820 THR A O 1
ATOM 6421 N N . LEU A 1 821 ? 1.367 15.696 52.759 1.00 92.81 821 LEU A N 1
ATOM 6422 C CA . LEU A 1 821 ? 2.615 15.266 53.394 1.00 92.81 821 LEU A CA 1
ATOM 6423 C C . LEU A 1 821 ? 3.401 16.446 53.984 1.00 92.81 821 LEU A C 1
ATOM 6425 O O . LEU A 1 821 ? 3.880 16.337 55.102 1.00 92.81 821 LEU A O 1
ATOM 6429 N N . ILE A 1 822 ? 3.511 17.561 53.254 1.00 91.75 822 ILE A N 1
ATOM 6430 C CA . ILE A 1 822 ? 4.289 18.743 53.673 1.00 91.75 822 ILE A CA 1
ATOM 6431 C C . ILE A 1 822 ? 3.582 19.540 54.780 1.00 91.75 822 ILE A C 1
ATOM 6433 O O . ILE A 1 822 ? 4.232 20.052 55.686 1.00 91.75 822 ILE A O 1
ATOM 6437 N N . ASP A 1 823 ? 2.253 19.657 54.718 1.00 91.69 823 ASP A N 1
ATOM 6438 C CA . ASP A 1 823 ? 1.468 20.418 55.700 1.00 91.69 823 ASP A CA 1
ATOM 6439 C C . ASP A 1 823 ? 1.345 19.674 57.052 1.00 91.69 823 ASP A C 1
ATOM 6441 O O . ASP A 1 823 ? 0.854 20.240 58.035 1.00 91.69 823 ASP A O 1
ATOM 6445 N N . ASP A 1 824 ? 1.778 18.410 57.134 1.00 90.75 824 ASP A N 1
ATOM 6446 C CA . ASP A 1 824 ? 1.782 17.634 58.372 1.00 90.75 824 ASP A CA 1
ATOM 6447 C C . ASP A 1 824 ? 3.011 17.954 59.235 1.00 90.75 824 ASP A C 1
ATOM 6449 O O . ASP A 1 824 ? 4.048 17.299 59.158 1.00 90.75 824 ASP A O 1
ATOM 6453 N N . ALA A 1 825 ? 2.860 18.924 60.138 1.00 87.81 825 ALA A N 1
ATOM 6454 C CA . ALA A 1 825 ? 3.913 19.344 61.067 1.00 87.81 825 ALA A CA 1
ATOM 6455 C C . ALA A 1 825 ? 4.448 18.225 61.992 1.00 87.81 825 ALA A C 1
ATOM 6457 O O . ALA A 1 825 ? 5.501 18.390 62.613 1.00 87.81 825 ALA A O 1
ATOM 6458 N N . GLU A 1 826 ? 3.741 17.097 62.131 1.00 88.50 826 GLU A N 1
ATOM 6459 C CA . GLU A 1 826 ? 4.226 15.945 62.898 1.00 88.50 826 GLU A CA 1
ATOM 6460 C C . GLU A 1 826 ? 5.045 14.949 62.051 1.00 88.50 826 GLU A C 1
ATOM 6462 O O . GLU A 1 826 ? 5.717 14.090 62.627 1.00 88.50 826 GLU A O 1
ATOM 6467 N N . LEU A 1 827 ? 5.046 15.067 60.716 1.00 88.94 827 LEU A N 1
ATOM 6468 C CA . LEU A 1 827 ? 5.951 14.349 59.811 1.00 88.94 827 LEU A CA 1
ATOM 6469 C C . LEU A 1 827 ? 7.262 15.141 59.661 1.00 88.94 827 LEU A C 1
ATOM 6471 O O . LEU A 1 827 ? 7.521 15.794 58.655 1.00 88.94 827 LEU A O 1
ATOM 6475 N N . ARG A 1 828 ? 8.095 15.109 60.706 1.00 86.06 828 ARG A N 1
ATOM 6476 C CA . ARG A 1 828 ? 9.287 15.972 60.845 1.00 86.06 828 ARG A CA 1
ATOM 6477 C C . ARG A 1 828 ? 10.321 15.805 59.735 1.00 86.06 828 ARG A C 1
ATOM 6479 O O . ARG A 1 828 ? 11.103 16.718 59.500 1.00 86.06 828 ARG A O 1
ATOM 6486 N N . GLU A 1 829 ? 10.353 14.640 59.103 1.00 86.62 829 GLU A N 1
ATOM 6487 C CA . GLU A 1 829 ? 11.253 14.324 58.000 1.00 86.62 829 GLU A CA 1
ATOM 6488 C C . GLU A 1 829 ? 10.867 15.025 56.682 1.00 86.62 829 GLU A C 1
ATOM 6490 O O . GLU A 1 829 ? 11.699 15.091 55.785 1.00 86.62 829 GLU A O 1
ATOM 6495 N N . VAL A 1 830 ? 9.638 15.546 56.547 1.00 87.00 830 VAL A N 1
ATOM 6496 C CA . VAL A 1 830 ? 9.137 16.210 55.328 1.00 87.00 830 VAL A CA 1
ATOM 6497 C C . VAL A 1 830 ? 8.534 17.572 55.692 1.00 87.00 830 VAL A C 1
ATOM 6499 O O . VAL A 1 830 ? 7.323 17.709 55.821 1.00 87.00 830 VAL A O 1
ATOM 6502 N N . GLY A 1 831 ? 9.376 18.596 55.864 1.00 82.44 831 GLY A N 1
ATOM 6503 C CA . GLY A 1 831 ? 8.929 19.966 56.162 1.00 82.44 831 GLY A CA 1
ATOM 6504 C C . GLY A 1 831 ? 8.785 20.851 54.920 1.00 82.44 831 GLY A C 1
ATOM 6505 O O . GLY A 1 831 ? 8.109 21.879 54.938 1.00 82.44 831 GLY A O 1
ATOM 6506 N N . SER A 1 832 ? 9.434 20.468 53.824 1.00 87.50 832 SER A N 1
ATOM 6507 C CA . SER A 1 832 ? 9.443 21.189 52.562 1.00 87.50 832 SER A CA 1
ATOM 6508 C C . SER A 1 832 ? 9.666 20.242 51.382 1.00 87.50 832 SER A C 1
ATOM 6510 O O . SER A 1 832 ? 10.100 19.101 51.524 1.00 87.50 832 SER A O 1
ATOM 6512 N N . LYS A 1 833 ? 9.439 20.752 50.169 1.00 88.19 833 LYS A N 1
ATOM 6513 C CA . LYS A 1 833 ? 9.756 20.035 48.923 1.00 88.19 833 LYS A CA 1
ATOM 6514 C C . LYS A 1 833 ? 11.247 19.690 48.785 1.00 88.19 833 LYS A C 1
ATOM 6516 O O . LYS A 1 833 ? 11.568 18.757 48.059 1.00 88.19 833 LYS A O 1
ATOM 6521 N N . GLY A 1 834 ? 12.137 20.440 49.444 1.00 86.12 834 GLY A N 1
ATOM 6522 C CA . GLY A 1 834 ? 13.587 20.235 49.385 1.00 86.12 834 GLY A CA 1
ATOM 6523 C C . GLY A 1 834 ? 14.095 19.070 50.237 1.00 86.12 834 GLY A C 1
ATOM 6524 O O . GLY A 1 834 ? 15.215 18.625 50.019 1.00 86.12 834 GLY A O 1
ATOM 6525 N N . ASP A 1 835 ? 13.279 18.553 51.160 1.00 89.19 835 ASP A N 1
ATOM 6526 C CA . ASP A 1 835 ? 13.663 17.434 52.034 1.00 89.19 835 ASP A CA 1
ATOM 6527 C C . ASP A 1 835 ? 13.539 16.070 51.328 1.00 89.19 835 ASP A C 1
ATOM 6529 O O . ASP A 1 835 ? 14.066 15.056 51.787 1.00 89.19 835 ASP A O 1
ATOM 6533 N N . ILE A 1 836 ? 12.847 16.035 50.184 1.00 92.38 836 ILE A N 1
ATOM 6534 C CA . ILE A 1 836 ? 12.662 14.835 49.370 1.00 92.38 836 ILE A CA 1
ATOM 6535 C C . ILE A 1 836 ? 13.882 14.652 48.468 1.00 92.38 836 ILE A C 1
ATOM 6537 O O . ILE A 1 836 ? 14.069 15.391 47.504 1.00 92.38 836 ILE A O 1
ATOM 6541 N N . ALA A 1 837 ? 14.687 13.631 48.757 1.00 91.44 837 ALA A N 1
ATOM 6542 C CA . ALA A 1 837 ? 15.905 13.347 48.005 1.00 91.44 837 ALA A CA 1
ATOM 6543 C C . ALA A 1 837 ? 15.624 12.584 46.700 1.00 91.44 837 ALA A C 1
ATOM 6545 O O . ALA A 1 837 ? 16.292 12.808 45.691 1.00 91.44 837 ALA A O 1
ATOM 6546 N N . MET A 1 838 ? 14.637 11.682 46.705 1.00 93.38 838 MET A N 1
ATOM 6547 C CA . MET A 1 838 ? 14.371 10.794 45.573 1.00 93.38 838 MET A CA 1
ATOM 6548 C C . MET A 1 838 ? 12.881 10.497 45.393 1.00 93.38 838 MET A C 1
ATOM 6550 O O . MET A 1 838 ? 12.140 10.356 46.367 1.00 93.38 838 MET A O 1
ATOM 6554 N N . ALA A 1 839 ? 12.454 10.351 44.140 1.00 94.69 839 ALA A N 1
ATOM 6555 C CA . ALA A 1 839 ? 11.127 9.895 43.750 1.00 94.69 839 ALA A CA 1
ATOM 6556 C C . ALA A 1 839 ? 11.236 8.682 42.810 1.00 94.69 839 ALA A C 1
ATOM 6558 O O . ALA A 1 839 ? 11.678 8.796 41.668 1.00 94.69 839 ALA A O 1
ATOM 6559 N N . CYS A 1 840 ? 10.827 7.513 43.293 1.00 95.56 840 CYS A N 1
ATOM 6560 C CA . CYS A 1 840 ? 10.742 6.273 42.536 1.00 95.56 840 CYS A CA 1
ATOM 6561 C C . CYS A 1 840 ? 9.351 6.154 41.900 1.00 95.56 840 CYS A C 1
ATOM 6563 O O . CYS A 1 840 ? 8.337 6.177 42.599 1.00 95.56 840 CYS A O 1
ATOM 6565 N N . HIS A 1 841 ? 9.299 5.963 40.588 1.00 94.00 841 HIS A N 1
ATOM 6566 C CA . HIS A 1 841 ? 8.078 5.891 39.792 1.00 94.00 841 HIS A CA 1
ATOM 6567 C C . HIS A 1 841 ? 7.874 4.482 39.268 1.00 94.00 841 HIS A C 1
ATOM 6569 O O . HIS A 1 841 ? 8.748 3.936 38.596 1.00 94.00 841 HIS A O 1
ATOM 6575 N N . ARG A 1 842 ? 6.715 3.887 39.551 1.00 93.44 842 ARG A N 1
ATOM 6576 C CA . ARG A 1 842 ? 6.359 2.597 38.962 1.00 93.44 842 ARG A CA 1
ATOM 6577 C C . ARG A 1 842 ? 5.934 2.808 37.514 1.00 93.44 842 ARG A C 1
ATOM 6579 O O . ARG A 1 842 ? 4.885 3.398 37.264 1.00 93.44 842 ARG A O 1
ATOM 6586 N N . ILE A 1 843 ? 6.705 2.260 36.583 1.00 91.81 843 ILE A N 1
ATOM 6587 C CA . ILE A 1 843 ? 6.389 2.234 35.155 1.00 91.81 843 ILE A CA 1
ATOM 6588 C C . ILE A 1 843 ? 6.070 0.792 34.759 1.00 91.81 843 ILE A C 1
ATOM 6590 O O . ILE A 1 843 ? 6.796 -0.138 35.104 1.00 91.81 843 ILE A O 1
ATOM 6594 N N . VAL A 1 844 ? 4.969 0.575 34.042 1.00 90.62 844 VAL A N 1
ATOM 6595 C CA . VAL A 1 844 ? 4.540 -0.792 33.717 1.00 90.62 844 VAL A CA 1
ATOM 6596 C C . VAL A 1 844 ? 5.460 -1.410 32.662 1.00 90.62 844 VAL A C 1
ATOM 6598 O O . VAL A 1 844 ? 5.975 -2.506 32.856 1.00 90.62 844 VAL A O 1
ATOM 6601 N N . HIS A 1 845 ? 5.706 -0.711 31.556 1.00 91.44 845 HIS A N 1
ATOM 6602 C CA . HIS A 1 845 ? 6.462 -1.245 30.428 1.00 91.44 845 HIS A CA 1
ATOM 6603 C C . HIS A 1 845 ? 7.793 -0.505 30.246 1.00 91.44 845 HIS A C 1
ATOM 6605 O O . HIS A 1 845 ? 7.799 0.650 29.827 1.00 91.44 845 HIS A O 1
ATOM 6611 N N . GLY A 1 846 ? 8.915 -1.175 30.533 1.00 90.88 846 GLY A N 1
ATOM 6612 C CA . GLY A 1 846 ? 10.271 -0.626 30.371 1.00 90.88 846 GLY A CA 1
ATOM 6613 C C . GLY A 1 846 ? 10.898 -0.858 28.997 1.00 90.88 846 GLY A C 1
ATOM 6614 O O . GLY A 1 846 ? 11.950 -0.305 28.707 1.00 90.88 846 GLY A O 1
ATOM 6615 N N . GLY A 1 847 ? 10.263 -1.663 28.138 1.00 89.00 847 GLY A N 1
ATOM 6616 C CA . GLY A 1 847 ? 10.773 -1.920 26.794 1.00 89.00 847 GLY A CA 1
ATOM 6617 C C . GLY A 1 847 ? 12.121 -2.627 26.832 1.00 89.00 847 GLY A C 1
ATOM 6618 O O . GLY A 1 847 ? 12.238 -3.730 27.352 1.00 89.00 847 GLY A O 1
ATOM 6619 N N . ASP A 1 848 ? 13.126 -1.995 26.249 1.00 87.62 848 ASP A N 1
ATOM 6620 C CA . ASP A 1 848 ? 14.518 -2.438 26.211 1.00 87.62 848 ASP A CA 1
ATOM 6621 C C . ASP A 1 848 ? 15.302 -2.177 27.509 1.00 87.62 848 ASP A C 1
ATOM 6623 O O . ASP A 1 848 ? 16.435 -2.640 27.615 1.00 87.62 848 ASP A O 1
ATOM 6627 N N . TYR A 1 849 ? 14.716 -1.515 28.514 1.00 92.00 849 TYR A N 1
ATOM 6628 C CA . TYR A 1 849 ? 15.342 -1.395 29.831 1.00 92.00 849 TYR A CA 1
ATOM 6629 C C . TYR A 1 849 ? 15.235 -2.687 30.649 1.00 92.00 849 TYR A C 1
ATOM 6631 O O . TYR A 1 849 ? 14.148 -3.206 30.919 1.00 92.00 849 TYR A O 1
ATOM 6639 N N . ASP A 1 850 ? 16.394 -3.169 31.087 1.00 90.25 850 ASP A N 1
ATOM 6640 C CA . ASP A 1 850 ? 16.597 -4.368 31.900 1.00 90.25 850 ASP A CA 1
ATOM 6641 C C . ASP A 1 850 ? 16.724 -4.084 33.407 1.00 90.25 850 ASP A C 1
ATOM 6643 O O . ASP A 1 850 ? 16.628 -5.007 34.215 1.00 90.25 850 ASP A O 1
ATOM 6647 N N . ASP A 1 851 ? 16.883 -2.818 33.790 1.00 90.50 851 ASP A N 1
ATOM 6648 C CA . ASP A 1 851 ? 16.985 -2.350 35.173 1.00 90.50 851 ASP A CA 1
ATOM 6649 C C . ASP A 1 851 ? 16.382 -0.940 35.325 1.00 90.50 851 ASP A C 1
ATOM 6651 O O . ASP A 1 851 ? 16.098 -0.262 34.331 1.00 90.50 851 ASP A O 1
ATOM 6655 N N . SER A 1 852 ? 16.188 -0.485 36.565 1.00 92.69 852 SER A N 1
ATOM 6656 C CA . SER A 1 852 ? 15.696 0.858 36.871 1.00 92.69 852 SER A CA 1
ATOM 6657 C C . SER A 1 852 ? 16.614 1.947 36.309 1.00 92.69 852 SER A C 1
ATOM 6659 O O . SER A 1 852 ? 17.839 1.797 36.270 1.00 92.69 852 SER A O 1
ATOM 6661 N N . LYS A 1 853 ? 16.024 3.065 35.867 1.00 94.12 853 LYS A N 1
ATOM 6662 C CA . LYS A 1 853 ? 16.751 4.171 35.223 1.00 94.12 853 LYS A CA 1
ATOM 6663 C C . LYS A 1 853 ? 16.440 5.511 35.864 1.00 94.12 853 LYS A C 1
ATOM 6665 O O . LYS A 1 853 ? 15.284 5.816 36.148 1.00 94.12 853 LYS A O 1
ATOM 6670 N N . VAL A 1 854 ? 17.469 6.339 36.030 1.00 94.44 854 VAL A N 1
ATOM 6671 C CA . VAL A 1 854 ? 17.287 7.756 36.357 1.00 94.44 854 VAL A CA 1
ATOM 6672 C C . VAL A 1 854 ? 16.574 8.438 35.190 1.00 94.44 854 VAL A C 1
ATOM 6674 O O . VAL A 1 854 ? 16.926 8.255 34.021 1.00 94.44 854 VAL A O 1
ATOM 6677 N N . ILE A 1 855 ? 15.548 9.215 35.512 1.00 93.19 855 ILE A N 1
ATOM 6678 C CA . ILE A 1 855 ? 14.735 9.937 34.543 1.00 93.19 855 ILE A CA 1
ATOM 6679 C C . ILE A 1 855 ? 15.463 11.234 34.189 1.00 93.19 855 ILE A C 1
ATOM 6681 O O . ILE A 1 855 ? 15.329 12.250 34.870 1.00 93.19 855 ILE A O 1
ATOM 6685 N N . THR A 1 856 ? 16.258 11.183 33.120 1.00 90.06 856 THR A N 1
ATOM 6686 C CA . THR A 1 856 ? 16.757 12.372 32.420 1.00 90.06 856 THR A CA 1
ATOM 6687 C C . THR A 1 856 ? 15.764 12.789 31.335 1.00 90.06 856 THR A C 1
ATOM 6689 O O . THR A 1 856 ? 14.750 12.123 31.112 1.00 90.06 856 THR A O 1
ATOM 6692 N N . LYS A 1 857 ? 16.054 13.880 30.620 1.00 86.12 857 LYS A N 1
ATOM 6693 C CA . LYS A 1 857 ? 15.245 14.290 29.469 1.00 86.12 857 LYS A CA 1
ATOM 6694 C C . LYS A 1 857 ? 15.233 13.213 28.376 1.00 86.12 857 LYS A C 1
ATOM 6696 O O . LYS A 1 857 ? 14.193 12.950 27.784 1.00 86.12 857 LYS A O 1
ATOM 6701 N N . GLU A 1 858 ? 16.373 12.571 28.145 1.00 86.94 858 GLU A N 1
ATOM 6702 C CA . GLU A 1 858 ? 16.542 11.486 27.177 1.00 86.94 858 GLU A CA 1
ATOM 6703 C C . GLU A 1 858 ? 15.753 10.245 27.607 1.00 86.94 858 GLU A C 1
ATOM 6705 O O . GLU A 1 858 ? 14.977 9.717 26.813 1.00 86.94 858 GLU A O 1
ATOM 6710 N N . THR A 1 859 ? 15.876 9.825 28.875 1.00 89.81 859 THR A N 1
ATOM 6711 C CA . THR A 1 859 ? 15.089 8.703 29.414 1.00 89.81 859 THR A CA 1
ATOM 6712 C C . THR A 1 859 ? 13.592 8.993 29.329 1.00 89.81 859 THR A C 1
ATOM 6714 O O . THR A 1 859 ? 12.825 8.118 28.942 1.00 89.81 859 THR A O 1
ATOM 6717 N N . TYR A 1 860 ? 13.158 10.215 29.655 1.00 89.31 860 TYR A N 1
ATOM 6718 C CA . TYR A 1 860 ? 11.750 10.602 29.576 1.00 89.31 860 TYR A CA 1
ATOM 6719 C C . TYR A 1 860 ? 11.203 10.478 28.147 1.00 89.31 860 TYR A C 1
ATOM 6721 O O . TYR A 1 860 ? 10.175 9.836 27.949 1.00 89.31 860 TYR A O 1
ATOM 6729 N N . HIS A 1 861 ? 11.910 11.023 27.149 1.00 87.06 861 HIS A N 1
ATOM 6730 C CA . HIS A 1 861 ? 11.498 10.909 25.746 1.00 87.06 861 HIS A CA 1
ATOM 6731 C C . HIS A 1 861 ? 11.476 9.457 25.257 1.00 87.06 861 HIS A C 1
ATOM 6733 O O . HIS A 1 861 ? 10.553 9.059 24.554 1.00 87.06 861 HIS A O 1
ATOM 6739 N N . HIS A 1 862 ? 12.435 8.628 25.670 1.00 88.25 862 HIS A N 1
ATOM 6740 C CA . HIS A 1 862 ? 12.414 7.208 25.314 1.00 88.25 862 HIS A CA 1
ATOM 6741 C C . HIS A 1 862 ? 11.237 6.461 25.960 1.00 88.25 862 HIS A C 1
ATOM 6743 O O . HIS A 1 862 ? 10.619 5.604 25.332 1.00 88.25 862 HIS A O 1
ATOM 6749 N N . LEU A 1 863 ? 10.867 6.799 27.200 1.00 86.75 863 LEU A N 1
ATOM 6750 C CA . LEU A 1 863 ? 9.674 6.244 27.850 1.00 86.75 863 LEU A CA 1
ATOM 6751 C C . LEU A 1 863 ? 8.367 6.702 27.185 1.00 86.75 863 LEU A C 1
ATOM 6753 O O . LEU A 1 863 ? 7.402 5.934 27.136 1.00 86.75 863 LEU A O 1
ATOM 6757 N N . GLU A 1 864 ? 8.340 7.924 26.654 1.00 84.19 864 GLU A N 1
ATOM 6758 C CA . GLU A 1 864 ? 7.245 8.445 25.833 1.00 84.19 864 GLU A CA 1
ATOM 6759 C C . GLU A 1 864 ? 7.095 7.612 24.548 1.00 84.19 864 GLU A C 1
ATOM 6761 O O . GLU A 1 864 ? 6.010 7.097 24.291 1.00 84.19 864 GLU A O 1
ATOM 6766 N N . GLU A 1 865 ? 8.188 7.327 23.828 1.00 82.44 865 GLU A N 1
ATOM 6767 C CA . GLU A 1 865 ? 8.179 6.422 22.662 1.00 82.44 865 GLU A CA 1
ATOM 6768 C C . GLU A 1 865 ? 7.740 4.991 23.021 1.00 82.44 865 GLU A C 1
ATOM 6770 O O . GLU A 1 865 ? 7.016 4.334 22.271 1.00 82.44 865 GLU A O 1
ATOM 6775 N N . LEU A 1 866 ? 8.145 4.486 24.192 1.00 82.06 866 LEU A N 1
ATOM 6776 C CA . LEU A 1 866 ? 7.729 3.169 24.683 1.00 82.06 866 LEU A CA 1
ATOM 6777 C C . LEU A 1 866 ? 6.247 3.106 25.072 1.00 82.06 866 LEU A C 1
ATOM 6779 O O . LEU A 1 866 ? 5.709 2.003 25.214 1.00 82.06 866 LEU A O 1
ATOM 6783 N N . SER A 1 867 ? 5.567 4.243 25.234 1.00 76.50 867 SER A N 1
ATOM 6784 C CA . SER A 1 867 ? 4.138 4.260 25.557 1.00 76.50 867 SER A CA 1
ATOM 6785 C C . SER A 1 867 ? 3.280 3.699 24.426 1.00 76.50 867 SER A C 1
ATOM 6787 O O . SER A 1 867 ? 2.238 3.118 24.719 1.00 76.50 867 SER A O 1
ATOM 6789 N N . ASP A 1 868 ? 3.753 3.722 23.176 1.00 74.06 868 ASP A N 1
ATOM 6790 C CA . ASP A 1 868 ? 3.080 3.073 22.043 1.00 74.06 868 ASP A CA 1
ATOM 6791 C C . ASP A 1 868 ? 3.018 1.537 22.172 1.00 74.06 868 ASP A C 1
ATOM 6793 O O . ASP A 1 868 ? 2.120 0.906 21.616 1.00 74.06 868 ASP A O 1
ATOM 6797 N N . LEU A 1 869 ? 3.930 0.907 22.929 1.00 78.00 869 LEU A N 1
ATOM 6798 C CA . LEU A 1 869 ? 3.894 -0.544 23.178 1.00 78.00 869 LEU A CA 1
ATOM 6799 C C . LEU A 1 869 ? 2.826 -0.944 24.205 1.00 78.00 869 LEU A C 1
ATOM 6801 O O . LEU A 1 869 ? 2.333 -2.073 24.181 1.00 78.00 869 LEU A O 1
ATOM 6805 N N . ALA A 1 870 ? 2.493 -0.047 25.137 1.00 72.44 870 ALA A N 1
ATOM 6806 C CA . ALA A 1 870 ? 1.556 -0.312 26.227 1.00 72.44 870 ALA A CA 1
ATOM 6807 C C . ALA A 1 870 ? 0.788 0.959 26.648 1.00 72.44 870 ALA A C 1
ATOM 6809 O O . ALA A 1 870 ? 0.880 1.391 27.808 1.00 72.44 870 ALA A O 1
ATOM 6810 N N . PRO A 1 871 ? -0.019 1.541 25.744 1.00 71.00 871 PRO A N 1
ATOM 6811 C CA . PRO A 1 871 ? -0.618 2.864 25.930 1.00 71.00 871 PRO A CA 1
ATOM 6812 C C . PRO A 1 871 ? -1.543 2.915 27.153 1.00 71.00 871 PRO A C 1
ATOM 6814 O O . PRO A 1 871 ? -1.453 3.801 28.000 1.00 71.00 871 PRO A O 1
ATOM 6817 N N . LEU A 1 872 ? -2.367 1.882 27.343 1.00 74.06 872 LEU A N 1
ATOM 6818 C CA . LEU A 1 872 ? -3.282 1.767 28.488 1.00 74.06 872 LEU A CA 1
ATOM 6819 C C . LEU A 1 872 ? -2.590 1.652 29.861 1.00 74.06 872 LEU A C 1
ATOM 6821 O O . LEU A 1 872 ? -3.284 1.598 30.885 1.00 74.06 872 LEU A O 1
ATOM 6825 N N . HIS A 1 873 ? -1.261 1.548 29.897 1.00 75.75 873 HIS A N 1
ATOM 6826 C CA . HIS A 1 873 ? -0.489 1.266 31.102 1.00 75.75 873 HIS A CA 1
ATOM 6827 C C . HIS A 1 873 ? 0.567 2.328 31.414 1.00 75.75 873 HIS A C 1
ATOM 6829 O O . HIS A 1 873 ? 0.675 2.706 32.578 1.00 75.75 873 HIS A O 1
ATOM 6835 N N . ASN A 1 874 ? 1.306 2.825 30.418 1.00 80.69 874 ASN A N 1
ATOM 6836 C CA . ASN A 1 874 ? 2.389 3.788 30.648 1.00 80.69 874 ASN A CA 1
ATOM 6837 C C . ASN A 1 874 ? 1.924 5.251 30.697 1.00 80.69 874 ASN A C 1
ATOM 6839 O O . ASN A 1 874 ? 2.460 6.002 31.507 1.00 80.69 874 ASN A O 1
ATOM 6843 N N . GLY A 1 875 ? 0.911 5.648 29.913 1.00 76.75 875 GLY A N 1
ATOM 6844 C CA . GLY A 1 875 ? 0.464 7.050 29.828 1.00 76.75 875 GLY A CA 1
ATOM 6845 C C . GLY A 1 875 ? 0.202 7.708 31.195 1.00 76.75 875 GLY A C 1
ATOM 6846 O O . GLY A 1 875 ? 0.865 8.688 31.525 1.00 76.75 875 GLY A O 1
ATOM 6847 N N . PRO A 1 876 ? -0.650 7.116 32.058 1.00 76.56 876 PRO A N 1
ATOM 6848 C CA . PRO A 1 876 ? -0.922 7.650 33.397 1.00 76.56 876 PRO A CA 1
ATOM 6849 C C . PRO A 1 876 ? 0.309 7.787 34.311 1.00 76.56 876 PRO A C 1
ATOM 6851 O O . PRO A 1 876 ? 0.303 8.564 35.264 1.00 76.56 876 PRO A O 1
ATOM 6854 N N . ALA A 1 877 ? 1.357 6.994 34.079 1.00 81.75 877 ALA A N 1
ATOM 6855 C CA . ALA A 1 877 ? 2.569 7.051 34.886 1.00 81.75 877 ALA A CA 1
ATOM 6856 C C . ALA A 1 877 ? 3.473 8.221 34.467 1.00 81.75 877 ALA A C 1
ATOM 6858 O O . ALA A 1 877 ? 4.059 8.872 35.332 1.00 81.75 877 ALA A O 1
ATOM 6859 N N . LEU A 1 878 ? 3.549 8.527 33.166 1.00 84.94 878 LEU A N 1
ATOM 6860 C CA . LEU A 1 878 ? 4.384 9.614 32.645 1.00 84.94 878 LEU A CA 1
ATOM 6861 C C . LEU A 1 878 ? 3.855 11.005 33.014 1.00 84.94 878 LEU A C 1
ATOM 6863 O O . LEU A 1 878 ? 4.655 11.869 33.369 1.00 84.94 878 LEU A O 1
ATOM 6867 N N . ASP A 1 879 ? 2.533 11.191 33.061 1.00 81.75 879 ASP A N 1
ATOM 6868 C CA . ASP A 1 879 ? 1.917 12.443 33.534 1.00 81.75 879 ASP A CA 1
ATOM 6869 C C . ASP A 1 879 ? 2.356 12.789 34.969 1.00 81.75 879 ASP A C 1
ATOM 6871 O O . ASP A 1 879 ? 2.634 13.943 35.312 1.00 81.75 879 ASP A O 1
ATOM 6875 N N . ILE A 1 880 ? 2.455 11.768 35.825 1.00 85.50 880 ILE A N 1
ATOM 6876 C CA . ILE A 1 880 ? 2.914 11.931 37.205 1.00 85.50 880 ILE A CA 1
ATOM 6877 C C . ILE A 1 880 ? 4.418 12.168 37.274 1.00 85.50 880 ILE A C 1
ATOM 6879 O O . ILE A 1 880 ? 4.841 13.006 38.068 1.00 85.50 880 ILE A O 1
ATOM 6883 N N . VAL A 1 881 ? 5.219 11.493 36.446 1.00 89.50 881 VAL A N 1
ATOM 6884 C CA . VAL A 1 881 ? 6.664 11.752 36.347 1.00 89.50 881 VAL A CA 1
ATOM 6885 C C . VAL A 1 881 ? 6.922 13.224 36.015 1.00 89.50 881 VAL A C 1
ATOM 6887 O O . VAL A 1 881 ? 7.694 13.878 36.717 1.00 89.50 881 VAL A O 1
ATOM 6890 N N . ASP A 1 882 ? 6.235 13.772 35.012 1.00 87.44 882 ASP A N 1
ATOM 6891 C CA . ASP A 1 882 ? 6.365 15.178 34.614 1.00 87.44 882 ASP A CA 1
ATOM 6892 C C . ASP A 1 882 ? 5.932 16.142 35.737 1.00 87.44 882 ASP A C 1
ATOM 6894 O O . ASP A 1 882 ? 6.637 17.108 36.052 1.00 87.44 882 ASP A O 1
ATOM 6898 N N . SER A 1 883 ? 4.824 15.848 36.431 1.00 86.75 883 SER A N 1
ATOM 6899 C CA . SER A 1 883 ? 4.418 16.614 37.621 1.00 86.75 883 SER A CA 1
ATOM 6900 C C . SER A 1 883 ? 5.475 16.567 38.728 1.00 86.75 883 SER A C 1
ATOM 6902 O O . SER A 1 883 ? 5.780 17.589 39.351 1.00 86.75 883 SER A O 1
ATOM 6904 N N . CYS A 1 884 ? 6.077 15.402 38.958 1.00 89.44 884 CYS A N 1
ATOM 6905 C CA . CYS A 1 884 ? 7.096 15.197 39.977 1.00 89.44 884 CYS A CA 1
ATOM 6906 C C . CYS A 1 884 ? 8.363 16.002 39.670 1.00 89.44 884 CYS A C 1
ATOM 6908 O O . CYS A 1 884 ? 8.859 16.700 40.551 1.00 89.44 884 CYS A O 1
ATOM 6910 N N . ILE A 1 885 ? 8.826 15.995 38.416 1.00 89.19 885 ILE A N 1
ATOM 6911 C CA . ILE A 1 885 ? 9.971 16.797 37.953 1.00 89.19 885 ILE A CA 1
ATOM 6912 C C . ILE A 1 885 ? 9.707 18.296 38.168 1.00 89.19 885 ILE A C 1
ATOM 6914 O O . ILE A 1 885 ? 10.572 19.019 38.662 1.00 89.19 885 ILE A O 1
ATOM 6918 N N . LYS A 1 886 ? 8.495 18.771 37.854 1.00 88.75 886 LYS A N 1
ATOM 6919 C CA . LYS A 1 886 ? 8.106 20.181 38.039 1.00 88.75 886 LYS A CA 1
ATOM 6920 C C . LYS A 1 886 ? 8.001 20.578 39.508 1.00 88.75 886 LYS A C 1
ATOM 6922 O O . LYS A 1 886 ? 8.345 21.700 39.878 1.00 88.75 886 LYS A O 1
ATOM 6927 N N . GLN A 1 887 ? 7.470 19.692 40.347 1.00 88.81 887 GLN A N 1
ATOM 6928 C CA . GLN A 1 887 ? 7.175 20.007 41.740 1.00 88.81 887 GLN A CA 1
ATOM 6929 C C . GLN A 1 887 ? 8.315 19.725 42.706 1.00 88.81 887 GLN A C 1
ATOM 6931 O O . GLN A 1 887 ? 8.341 20.368 43.755 1.00 88.81 887 GLN A O 1
ATOM 6936 N N . LEU A 1 888 ? 9.214 18.804 42.372 1.00 90.31 888 LEU A N 1
ATOM 6937 C CA . LEU A 1 888 ? 10.359 18.382 43.174 1.00 90.31 888 LEU A CA 1
ATOM 6938 C C . LEU A 1 888 ? 11.650 18.498 42.340 1.00 90.31 888 LEU A C 1
ATOM 6940 O O . LEU A 1 888 ? 12.311 17.491 42.094 1.00 90.31 888 LEU A O 1
ATOM 6944 N N . PRO A 1 889 ? 12.041 19.710 41.897 1.00 86.00 889 PRO A N 1
ATOM 6945 C CA . PRO A 1 889 ? 13.178 19.889 40.987 1.00 86.00 889 PRO A CA 1
ATOM 6946 C C . PRO A 1 889 ? 14.534 19.494 41.595 1.00 86.00 889 PRO A C 1
ATOM 6948 O O . PRO A 1 889 ? 15.497 19.314 40.859 1.00 86.00 889 PRO A O 1
ATOM 6951 N N . GLY A 1 890 ? 14.624 19.381 42.925 1.00 86.31 890 GLY A N 1
ATOM 6952 C CA . GLY A 1 890 ? 15.820 18.909 43.629 1.00 86.31 890 GLY A CA 1
ATOM 6953 C C . GLY A 1 890 ? 15.872 17.394 43.856 1.00 86.31 890 GLY A C 1
ATOM 6954 O O . GLY A 1 890 ? 16.902 16.904 44.305 1.00 86.31 890 GLY A O 1
ATOM 6955 N N . ALA A 1 891 ? 14.792 16.659 43.567 1.00 91.81 891 ALA A N 1
ATOM 6956 C CA . ALA A 1 891 ? 14.725 15.219 43.795 1.00 91.81 891 ALA A CA 1
ATOM 6957 C C . ALA A 1 891 ? 15.209 14.432 42.568 1.00 91.81 891 ALA A C 1
ATOM 6959 O O . ALA A 1 891 ? 14.839 14.731 41.428 1.00 91.81 891 ALA A O 1
ATOM 6960 N N . ILE A 1 892 ? 15.966 13.360 42.801 1.00 93.38 892 ILE A N 1
ATOM 6961 C CA . ILE A 1 892 ? 16.326 12.404 41.750 1.00 93.38 892 ILE A CA 1
ATOM 6962 C C . ILE A 1 892 ? 15.089 11.567 41.419 1.00 93.38 892 ILE A C 1
ATOM 6964 O O . ILE A 1 892 ? 14.522 10.903 42.286 1.00 93.38 892 ILE A O 1
ATOM 6968 N N . ASN A 1 893 ? 14.652 11.595 40.163 1.00 94.50 893 ASN A N 1
ATOM 6969 C CA . ASN A 1 893 ? 13.509 10.812 39.705 1.00 94.50 893 ASN A CA 1
ATOM 6970 C C . ASN A 1 893 ? 14.012 9.504 39.080 1.00 94.50 893 ASN A C 1
ATOM 6972 O O . ASN A 1 893 ? 14.870 9.537 38.202 1.00 94.50 893 ASN A O 1
ATOM 6976 N N . VAL A 1 894 ? 13.492 8.357 39.520 1.00 95.06 894 VAL A N 1
ATOM 6977 C CA . VAL A 1 894 ? 13.921 7.022 39.066 1.00 95.06 894 VAL A CA 1
ATOM 6978 C C . VAL A 1 894 ? 12.714 6.236 38.568 1.00 95.06 894 VAL A C 1
ATOM 6980 O O . VAL A 1 894 ? 11.736 6.089 39.293 1.00 95.06 894 VAL A O 1
ATOM 6983 N N . ALA A 1 895 ? 12.772 5.713 37.348 1.00 94.38 895 ALA A N 1
ATOM 6984 C CA . ALA A 1 895 ? 11.777 4.805 36.793 1.00 94.38 895 ALA A CA 1
ATOM 6985 C C . ALA A 1 895 ? 12.109 3.354 37.180 1.00 94.38 895 ALA A C 1
ATOM 6987 O O . ALA A 1 895 ? 13.189 2.856 36.863 1.00 94.38 895 ALA A O 1
ATOM 6988 N N . CYS A 1 896 ? 11.171 2.678 37.844 1.00 95.00 896 CYS A N 1
ATOM 6989 C CA . CYS A 1 896 ? 11.240 1.260 38.198 1.00 95.00 896 CYS A CA 1
ATOM 6990 C C . CYS A 1 896 ? 10.229 0.484 37.350 1.00 95.00 896 CYS A C 1
ATOM 6992 O O . CYS A 1 896 ? 9.036 0.798 37.386 1.00 95.00 896 CYS A O 1
ATOM 6994 N N . PHE A 1 897 ? 10.685 -0.523 36.604 1.00 94.75 897 PHE A N 1
ATOM 6995 C CA . PHE A 1 897 ? 9.863 -1.174 35.583 1.00 94.75 897 PHE A CA 1
ATOM 6996 C C . PHE A 1 897 ? 9.287 -2.505 36.057 1.00 94.75 897 PHE A C 1
ATOM 6998 O O . PHE A 1 897 ? 10.017 -3.371 36.533 1.00 94.75 897 PHE A O 1
ATOM 7005 N N . ASP A 1 898 ? 7.998 -2.746 35.817 1.00 95.06 898 ASP A N 1
ATOM 7006 C CA . ASP A 1 898 ? 7.410 -4.074 36.047 1.00 95.06 898 ASP A CA 1
ATOM 7007 C C . ASP A 1 898 ? 7.990 -5.152 35.120 1.00 95.06 898 ASP A C 1
ATOM 7009 O O . ASP A 1 898 ? 7.904 -6.337 35.439 1.00 95.06 898 ASP A O 1
ATOM 7013 N N . SER A 1 899 ? 8.590 -4.770 33.992 1.00 95.69 899 SER A N 1
ATOM 7014 C CA . SER A 1 899 ? 9.235 -5.700 33.062 1.00 95.69 899 SER A CA 1
ATOM 7015 C C . SER A 1 899 ? 10.666 -6.090 33.454 1.00 95.69 899 SER A C 1
ATOM 7017 O O . SER A 1 899 ? 11.162 -7.100 32.958 1.00 95.69 899 SER A O 1
ATOM 7019 N N . GLN A 1 900 ? 11.338 -5.351 34.350 1.00 95.31 900 GLN A N 1
ATOM 7020 C CA . GLN A 1 900 ? 12.789 -5.511 34.563 1.00 95.31 900 GLN A CA 1
ATOM 7021 C C . GLN A 1 900 ? 13.170 -6.893 35.121 1.00 95.31 900 GLN A C 1
ATOM 7023 O O . GLN A 1 900 ? 14.105 -7.531 34.647 1.00 95.31 900 GLN A O 1
ATOM 7028 N N . PHE A 1 901 ? 12.385 -7.434 36.061 1.00 96.88 901 PHE A N 1
ATOM 7029 C CA . PHE A 1 901 ? 12.648 -8.759 36.645 1.00 96.88 901 PHE A CA 1
ATOM 7030 C C . PHE A 1 901 ? 12.605 -9.886 35.594 1.00 96.88 901 PHE A C 1
ATOM 7032 O O . PHE A 1 901 ? 13.265 -10.920 35.727 1.00 96.88 901 PHE A O 1
ATOM 7039 N N . HIS A 1 902 ? 11.849 -9.667 34.517 1.00 97.94 902 HIS A N 1
ATOM 7040 C CA . HIS A 1 902 ? 11.622 -10.615 33.436 1.00 97.94 902 HIS A CA 1
ATOM 7041 C C . HIS A 1 902 ? 12.632 -10.497 32.283 1.00 97.94 902 HIS A C 1
ATOM 7043 O O . HIS A 1 902 ? 12.597 -11.310 31.358 1.00 97.94 902 HIS A O 1
ATOM 7049 N N . ALA A 1 903 ? 13.590 -9.566 32.351 1.00 96.06 903 ALA A N 1
ATOM 7050 C CA . ALA A 1 903 ? 14.667 -9.448 31.362 1.00 96.06 903 ALA A CA 1
ATOM 7051 C C . ALA A 1 903 ? 15.515 -10.733 31.241 1.00 96.06 903 ALA A C 1
ATOM 7053 O O . ALA A 1 903 ? 16.124 -10.995 30.207 1.00 96.06 903 ALA A O 1
ATOM 7054 N N . THR A 1 904 ? 15.494 -11.574 32.280 1.00 96.94 904 THR A N 1
ATOM 7055 C CA . THR A 1 904 ? 16.206 -12.859 32.359 1.00 96.94 904 THR A CA 1
ATOM 7056 C C . THR A 1 904 ? 15.526 -14.019 31.615 1.00 96.94 904 THR A C 1
ATOM 7058 O O . THR A 1 904 ? 16.123 -15.092 31.505 1.00 96.94 904 THR A O 1
ATOM 7061 N N . ILE A 1 905 ? 14.320 -13.820 31.061 1.00 98.06 905 ILE A N 1
ATOM 7062 C CA . ILE A 1 905 ? 13.604 -14.849 30.291 1.00 98.06 905 ILE A CA 1
ATOM 7063 C C . ILE A 1 905 ? 14.413 -15.224 29.034 1.00 98.06 905 ILE A C 1
ATOM 7065 O O . ILE A 1 905 ? 14.747 -14.348 28.228 1.00 98.06 905 ILE A O 1
ATOM 7069 N N . PRO A 1 906 ? 14.689 -16.520 28.794 1.00 97.19 906 PRO A N 1
ATOM 7070 C CA . PRO A 1 906 ? 15.517 -16.947 27.674 1.00 97.19 906 PRO A CA 1
ATOM 7071 C C . PRO A 1 906 ? 14.840 -16.689 26.311 1.00 97.19 906 PRO A C 1
ATOM 7073 O O . PRO A 1 906 ? 13.607 -16.685 26.214 1.00 97.19 906 PRO A O 1
ATOM 7076 N N . PRO A 1 907 ? 15.615 -16.536 25.216 1.00 96.56 907 PRO A N 1
ATOM 7077 C CA . PRO A 1 907 ? 15.080 -16.182 23.896 1.00 96.56 907 PRO A CA 1
ATOM 7078 C C . PRO A 1 907 ? 13.977 -17.109 23.374 1.00 96.56 907 PRO A C 1
ATOM 7080 O O . PRO A 1 907 ? 12.996 -16.633 22.812 1.00 96.56 907 PRO A O 1
ATOM 7083 N N . HIS A 1 908 ? 14.084 -18.422 23.595 1.00 96.50 908 HIS A N 1
ATOM 7084 C CA . HIS A 1 908 ? 13.085 -19.390 23.120 1.00 96.50 908 HIS A CA 1
ATOM 7085 C C . HIS A 1 908 ? 11.724 -19.278 23.833 1.00 96.50 908 HIS A C 1
ATOM 7087 O O . HIS A 1 908 ? 10.731 -19.774 23.311 1.00 96.50 908 HIS A O 1
ATOM 7093 N N . ILE A 1 909 ? 11.672 -18.628 25.001 1.00 97.44 909 ILE A N 1
ATOM 7094 C CA . ILE A 1 909 ? 10.435 -18.350 25.749 1.00 97.44 909 ILE A CA 1
ATOM 7095 C C . ILE A 1 909 ? 9.921 -16.942 25.431 1.00 97.44 909 ILE A C 1
ATOM 7097 O O . ILE A 1 909 ? 8.711 -16.717 25.365 1.00 97.44 909 ILE A O 1
ATOM 7101 N N . SER A 1 910 ? 10.831 -15.982 25.230 1.00 97.12 910 SER A N 1
ATOM 7102 C CA . SER A 1 910 ? 10.453 -14.592 24.962 1.00 97.12 910 SER A CA 1
ATOM 7103 C C . SER A 1 910 ? 10.063 -14.312 23.503 1.00 97.12 910 SER A C 1
ATOM 7105 O O . SER A 1 910 ? 9.352 -13.341 23.241 1.00 97.12 910 SER A O 1
ATOM 7107 N N . THR A 1 911 ? 10.483 -15.151 22.554 1.00 97.50 911 THR A N 1
ATOM 7108 C CA . THR A 1 911 ? 10.249 -14.951 21.114 1.00 97.50 911 THR A CA 1
ATOM 7109 C C . THR A 1 911 ? 8.868 -15.440 20.679 1.00 97.50 911 THR A C 1
ATOM 7111 O O . THR A 1 911 ? 8.507 -16.594 20.904 1.00 97.50 911 THR A O 1
ATOM 7114 N N . TYR A 1 912 ? 8.114 -14.590 19.974 1.00 97.31 912 TYR A N 1
ATOM 7115 C CA . TYR A 1 912 ? 6.895 -15.013 19.280 1.00 97.31 912 TYR A CA 1
ATOM 7116 C C . TYR A 1 912 ? 7.221 -15.600 17.897 1.00 97.31 912 TYR A C 1
ATOM 7118 O O . TYR A 1 912 ? 8.045 -15.020 17.186 1.00 97.31 912 TYR A O 1
ATOM 7126 N N . PRO A 1 913 ? 6.565 -16.698 17.466 1.00 96.19 913 PRO A N 1
ATOM 7127 C CA . PRO A 1 913 ? 6.791 -17.328 16.162 1.00 96.19 913 PRO A CA 1
ATOM 7128 C C . PRO A 1 913 ? 6.101 -16.549 15.024 1.00 96.19 913 PRO A C 1
ATOM 7130 O O . PRO A 1 913 ? 5.194 -17.043 14.357 1.00 96.19 913 PRO A O 1
ATOM 7133 N N . ILE A 1 914 ? 6.523 -15.302 14.829 1.00 94.88 914 ILE A N 1
ATOM 7134 C CA . ILE A 1 914 ? 6.097 -14.384 13.765 1.00 94.88 914 ILE A CA 1
ATOM 7135 C C . ILE A 1 914 ? 7.314 -13.959 12.931 1.00 94.88 914 ILE A C 1
ATOM 7137 O O . ILE A 1 914 ? 8.432 -14.401 13.198 1.00 94.88 914 ILE A O 1
ATOM 7141 N N . ASP A 1 915 ? 7.118 -13.126 11.907 1.00 94.06 915 ASP A N 1
ATOM 7142 C CA . ASP A 1 915 ? 8.229 -12.552 11.141 1.00 94.06 915 ASP A CA 1
ATOM 7143 C C . ASP A 1 915 ? 9.208 -11.839 12.090 1.00 94.06 915 ASP A C 1
ATOM 7145 O O . ASP A 1 915 ? 8.843 -10.870 12.761 1.00 94.06 915 ASP A O 1
ATOM 7149 N N . GLN A 1 916 ? 10.435 -12.358 12.178 1.00 96.38 916 GLN A N 1
ATOM 7150 C CA . GLN A 1 916 ? 11.418 -11.899 13.157 1.00 96.38 916 GLN A CA 1
ATOM 7151 C C . GLN A 1 916 ? 11.976 -10.516 12.828 1.00 96.38 916 GLN A C 1
ATOM 7153 O O . GLN A 1 916 ? 12.366 -9.794 13.742 1.00 96.38 916 GLN A O 1
ATOM 7158 N N . GLU A 1 917 ? 11.975 -10.112 11.559 1.00 93.50 917 GLU A N 1
ATOM 7159 C CA . GLU A 1 917 ? 12.423 -8.779 11.163 1.00 93.50 917 GLU A CA 1
ATOM 7160 C C . GLU A 1 917 ? 11.381 -7.734 11.570 1.00 93.50 917 GLU A C 1
ATOM 7162 O O . GLU A 1 917 ? 11.722 -6.708 12.163 1.00 93.50 917 GLU A O 1
ATOM 7167 N N . ILE A 1 918 ? 10.092 -8.036 11.368 1.00 91.81 918 ILE A N 1
ATOM 7168 C CA . ILE A 1 918 ? 8.992 -7.202 11.879 1.00 91.81 918 ILE A CA 1
ATOM 7169 C C . ILE A 1 918 ? 9.006 -7.180 13.412 1.00 91.81 918 ILE A C 1
ATOM 7171 O O . ILE A 1 918 ? 8.868 -6.111 14.009 1.00 91.81 918 ILE A O 1
ATOM 7175 N N . ALA A 1 919 ? 9.187 -8.337 14.053 1.00 91.94 919 ALA A N 1
ATOM 7176 C CA . ALA A 1 919 ? 9.176 -8.448 15.505 1.00 91.94 919 ALA A CA 1
ATOM 7177 C C . ALA A 1 919 ? 10.302 -7.639 16.156 1.00 91.94 919 ALA A C 1
ATOM 7179 O O . ALA A 1 919 ? 10.030 -6.855 17.059 1.00 91.94 919 ALA A O 1
ATOM 7180 N N . LYS A 1 920 ? 11.545 -7.758 15.675 1.00 90.50 920 LYS A N 1
ATOM 7181 C CA . LYS A 1 920 ? 12.679 -6.969 16.184 1.00 90.50 920 LYS A CA 1
ATOM 7182 C C . LYS A 1 920 ? 12.464 -5.476 15.965 1.00 90.50 920 LYS A C 1
ATOM 7184 O O . LYS A 1 920 ? 12.605 -4.702 16.908 1.00 90.50 920 LYS A O 1
ATOM 7189 N N . LYS A 1 921 ? 12.072 -5.079 14.748 1.00 89.00 921 LYS A N 1
ATOM 7190 C CA . LYS A 1 921 ? 11.840 -3.672 14.393 1.00 89.00 921 LYS A CA 1
ATOM 7191 C C . LYS A 1 921 ? 10.781 -3.019 15.282 1.00 89.00 921 LYS A C 1
ATOM 7193 O O . LYS A 1 921 ? 10.964 -1.888 15.714 1.00 89.00 921 LYS A O 1
ATOM 7198 N N . ASN A 1 922 ? 9.699 -3.740 15.564 1.00 87.69 922 ASN A N 1
ATOM 7199 C CA . ASN A 1 922 ? 8.572 -3.240 16.348 1.00 87.69 922 ASN A CA 1
ATOM 7200 C C . ASN A 1 922 ? 8.636 -3.660 17.829 1.00 87.69 922 ASN A C 1
ATOM 7202 O O . ASN A 1 922 ? 7.644 -3.515 18.535 1.00 87.69 922 ASN A O 1
ATOM 7206 N N . ARG A 1 923 ? 9.768 -4.207 18.301 1.00 91.62 923 ARG A N 1
ATOM 7207 C CA . ARG A 1 923 ? 9.973 -4.651 19.694 1.00 91.62 923 ARG A CA 1
ATOM 7208 C C . ARG A 1 923 ? 8.906 -5.661 20.187 1.00 91.62 923 ARG A C 1
ATOM 7210 O O . ARG A 1 923 ? 8.517 -5.670 21.349 1.00 91.62 923 ARG A O 1
ATOM 7217 N N . LEU A 1 924 ? 8.428 -6.546 19.307 1.00 94.19 924 LEU A N 1
ATOM 7218 C CA . LEU A 1 924 ? 7.377 -7.530 19.599 1.00 94.19 924 LEU A CA 1
ATOM 7219 C C . LEU A 1 924 ? 7.963 -8.812 20.200 1.00 94.19 924 LEU A C 1
ATOM 7221 O O . LEU A 1 924 ? 8.384 -9.726 19.490 1.00 94.19 924 LEU A O 1
ATOM 7225 N N . ARG A 1 925 ? 7.944 -8.900 21.526 1.00 95.25 925 ARG A N 1
ATOM 7226 C CA . ARG A 1 925 ? 8.354 -10.081 22.299 1.00 95.25 925 ARG A CA 1
ATOM 7227 C C . ARG A 1 925 ? 7.538 -10.190 23.580 1.00 95.25 925 ARG A C 1
ATOM 7229 O O . ARG A 1 925 ? 6.839 -9.254 23.956 1.00 95.25 925 ARG A O 1
ATOM 7236 N N . LYS A 1 926 ? 7.638 -11.319 24.278 1.00 96.94 926 LYS A N 1
ATOM 7237 C CA . LYS A 1 926 ? 7.185 -11.402 25.668 1.00 96.94 926 LYS A CA 1
ATOM 7238 C C . LYS A 1 926 ? 8.127 -10.567 26.548 1.00 96.94 926 LYS A C 1
ATOM 7240 O O . LYS A 1 926 ? 9.348 -10.763 26.528 1.00 96.94 926 LYS A O 1
ATOM 7245 N N . TYR A 1 927 ? 7.526 -9.656 27.311 1.00 96.62 927 TYR A N 1
ATOM 7246 C CA . TYR A 1 927 ? 8.183 -8.838 28.328 1.00 96.62 927 TYR A CA 1
ATOM 7247 C C . TYR A 1 927 ? 7.861 -9.345 29.725 1.00 96.62 927 TYR A C 1
ATOM 7249 O O . TYR A 1 927 ? 8.780 -9.625 30.480 1.00 96.62 927 TYR A O 1
ATOM 7257 N N . GLY A 1 928 ? 6.576 -9.534 30.041 1.00 96.44 928 GLY A N 1
ATOM 7258 C CA . GLY A 1 928 ? 6.139 -9.871 31.395 1.00 96.44 928 GLY A CA 1
ATOM 7259 C C . GLY A 1 928 ? 6.015 -8.659 32.320 1.00 96.44 928 GLY A C 1
ATOM 7260 O O . GLY A 1 928 ? 6.652 -7.634 32.098 1.00 96.44 928 GLY A O 1
ATOM 7261 N N . PHE A 1 929 ? 5.175 -8.778 33.356 1.00 96.12 929 PHE A N 1
ATOM 7262 C CA . PHE A 1 929 ? 4.859 -7.693 34.296 1.00 96.12 929 PHE A CA 1
ATOM 7263 C C . PHE A 1 929 ? 4.575 -8.228 35.707 1.00 96.12 929 PHE A C 1
ATOM 7265 O O . PHE A 1 929 ? 4.493 -9.440 35.919 1.00 96.12 929 PHE A O 1
ATOM 7272 N N . HIS A 1 930 ? 4.363 -7.306 36.653 1.00 96.75 930 HIS A N 1
ATOM 7273 C CA . HIS A 1 930 ? 4.440 -7.530 38.103 1.00 96.75 930 HIS A CA 1
ATOM 7274 C C . HIS A 1 930 ? 5.851 -7.922 38.571 1.00 96.75 930 HIS A C 1
ATOM 7276 O O . HIS A 1 930 ? 6.015 -8.535 39.625 1.00 96.75 930 HIS A O 1
ATOM 7282 N N . GLY A 1 931 ? 6.888 -7.571 37.807 1.00 96.88 931 GLY A N 1
ATOM 7283 C CA . GLY A 1 931 ? 8.272 -7.914 38.116 1.00 96.88 931 GLY A CA 1
ATOM 7284 C C . GLY A 1 931 ? 8.766 -7.334 39.438 1.00 96.88 931 GLY A C 1
ATOM 7285 O O . GLY A 1 931 ? 9.514 -8.007 40.138 1.00 96.88 931 GLY A O 1
ATOM 7286 N N . ILE A 1 932 ? 8.298 -6.143 39.831 1.00 96.44 932 ILE A N 1
ATOM 7287 C CA . ILE A 1 932 ? 8.627 -5.546 41.136 1.00 96.44 932 ILE A CA 1
ATOM 7288 C C . ILE A 1 932 ? 8.072 -6.421 42.270 1.00 96.44 932 ILE A C 1
ATOM 7290 O O . ILE A 1 932 ? 8.781 -6.730 43.228 1.00 96.44 932 ILE A O 1
ATOM 7294 N N . SER A 1 933 ? 6.829 -6.897 42.132 1.00 96.88 933 SER A N 1
ATOM 7295 C CA . SER A 1 933 ? 6.238 -7.838 43.086 1.00 96.88 933 SER A CA 1
ATOM 7296 C C . SER A 1 933 ? 6.974 -9.180 43.091 1.00 96.88 933 SER A C 1
ATOM 7298 O O . SER A 1 933 ? 7.278 -9.700 44.159 1.00 96.88 933 SER A O 1
ATOM 7300 N N . TYR A 1 934 ? 7.331 -9.733 41.927 1.00 98.38 934 TYR A N 1
ATOM 7301 C CA . TYR A 1 934 ? 8.082 -10.990 41.869 1.00 98.38 934 TYR A CA 1
ATOM 7302 C C . TYR A 1 934 ? 9.485 -10.885 42.467 1.00 98.38 934 TYR A C 1
ATOM 7304 O O . TYR A 1 934 ? 9.923 -11.832 43.117 1.00 98.38 934 TYR A O 1
ATOM 7312 N N . ALA A 1 935 ? 10.160 -9.742 42.319 1.00 97.00 935 ALA A N 1
ATOM 7313 C CA . ALA A 1 935 ? 11.433 -9.478 42.981 1.00 97.00 935 ALA A CA 1
ATOM 7314 C C . ALA A 1 935 ? 11.280 -9.479 44.512 1.00 97.00 935 ALA A C 1
ATOM 7316 O O . ALA A 1 935 ? 12.065 -10.129 45.208 1.00 97.00 935 ALA A O 1
ATOM 7317 N N . PHE A 1 936 ? 10.228 -8.833 45.029 1.00 97.19 936 PHE A N 1
ATOM 7318 C CA . PHE A 1 936 ? 9.892 -8.869 46.454 1.00 97.19 936 PHE A CA 1
ATOM 7319 C C . PHE A 1 936 ? 9.599 -10.300 46.927 1.00 97.19 936 PHE A C 1
ATOM 7321 O O . PHE A 1 936 ? 10.192 -10.763 47.900 1.00 97.19 936 PHE A O 1
ATOM 7328 N N . ILE A 1 937 ? 8.728 -11.026 46.213 1.00 98.25 937 ILE A N 1
ATOM 7329 C CA . ILE A 1 937 ? 8.338 -12.403 46.545 1.00 98.25 937 ILE A CA 1
ATOM 7330 C C . ILE A 1 937 ? 9.566 -13.315 46.571 1.00 98.25 937 ILE A C 1
ATOM 7332 O O . ILE A 1 937 ? 9.752 -14.047 47.538 1.00 98.25 937 ILE A O 1
ATOM 7336 N N . ALA A 1 938 ? 10.422 -13.262 45.546 1.00 98.00 938 ALA A N 1
ATOM 7337 C CA . ALA A 1 938 ? 11.630 -14.080 45.478 1.00 98.00 938 ALA A CA 1
ATOM 7338 C C . ALA A 1 938 ? 12.535 -13.838 46.693 1.00 98.00 938 ALA A C 1
ATOM 7340 O O . ALA A 1 938 ? 12.966 -14.792 47.339 1.00 98.00 938 ALA A O 1
ATOM 7341 N N . ARG A 1 939 ? 12.771 -12.569 47.049 1.00 96.19 939 ARG A N 1
ATOM 7342 C CA . ARG A 1 939 ? 13.599 -12.193 48.202 1.00 96.19 939 ARG A CA 1
ATOM 7343 C C . ARG A 1 939 ? 12.987 -12.661 49.521 1.00 96.19 939 ARG A C 1
ATOM 7345 O O . ARG A 1 939 ? 13.662 -13.337 50.292 1.00 96.19 939 ARG A O 1
ATOM 7352 N N . SER A 1 940 ? 11.724 -12.330 49.774 1.00 97.00 940 SER A N 1
ATOM 7353 C CA . SER A 1 940 ? 11.050 -12.659 51.033 1.00 97.00 940 SER A CA 1
ATOM 7354 C C . SER A 1 940 ? 10.854 -14.162 51.222 1.00 97.00 940 SER A C 1
ATOM 7356 O O . SER A 1 940 ? 10.964 -14.658 52.340 1.00 97.00 940 SER A O 1
ATOM 7358 N N . VAL A 1 941 ? 10.597 -14.911 50.147 1.00 98.00 941 VAL A N 1
ATOM 7359 C CA . VAL A 1 941 ? 10.468 -16.372 50.214 1.00 98.00 941 VAL A CA 1
ATOM 7360 C C . VAL A 1 941 ? 11.830 -17.045 50.382 1.00 98.00 941 VAL A C 1
ATOM 7362 O O . VAL A 1 941 ? 11.924 -17.990 51.159 1.00 98.00 941 VAL A O 1
ATOM 7365 N N . ALA A 1 942 ? 12.888 -16.560 49.723 1.00 97.81 942 ALA A N 1
ATOM 7366 C CA . ALA A 1 942 ? 14.247 -17.054 49.961 1.00 97.81 942 ALA A CA 1
ATOM 7367 C C . ALA A 1 942 ? 14.658 -16.879 51.431 1.00 97.81 942 ALA A C 1
ATOM 7369 O O . ALA A 1 942 ? 15.108 -17.836 52.059 1.00 97.81 942 ALA A O 1
ATOM 7370 N N . GLU A 1 943 ? 14.411 -15.692 51.994 1.00 96.31 943 GLU A N 1
ATOM 7371 C CA . GLU A 1 943 ? 14.651 -15.393 53.409 1.00 96.31 943 GLU A CA 1
ATOM 7372 C C . GLU A 1 943 ? 13.842 -16.320 54.329 1.00 96.31 943 GLU A C 1
ATOM 7374 O O . GLU A 1 943 ? 14.402 -16.929 55.238 1.00 96.31 943 GLU A O 1
ATOM 7379 N N . PHE A 1 944 ? 12.548 -16.507 54.048 1.00 97.25 944 PHE A N 1
ATOM 7380 C CA . PHE A 1 944 ? 11.678 -17.400 54.819 1.00 97.25 944 PHE A CA 1
ATOM 7381 C C . PHE A 1 944 ? 12.128 -18.869 54.779 1.00 97.25 944 PHE A C 1
ATOM 7383 O O . PHE A 1 944 ? 12.058 -19.568 55.787 1.00 97.25 944 PHE A O 1
ATOM 7390 N N . LEU A 1 945 ? 12.591 -19.346 53.621 1.00 96.75 945 LEU A N 1
ATOM 7391 C CA . LEU A 1 945 ? 13.065 -20.720 53.439 1.00 96.75 945 LEU A CA 1
ATOM 7392 C C . LEU A 1 945 ? 14.514 -20.928 53.906 1.00 96.75 945 LEU A C 1
ATOM 7394 O O . LEU A 1 945 ? 15.001 -22.057 53.855 1.00 96.75 945 LEU A O 1
ATOM 7398 N N . GLY A 1 946 ? 15.212 -19.869 54.333 1.00 96.81 946 GLY A N 1
ATOM 7399 C CA . GLY A 1 946 ? 16.628 -19.934 54.696 1.00 96.81 946 GLY A CA 1
ATOM 7400 C C . GLY A 1 946 ? 17.536 -20.300 53.518 1.00 96.81 946 GLY A C 1
ATOM 7401 O O . GLY A 1 946 ? 18.558 -20.954 53.715 1.00 96.81 946 GLY A O 1
ATOM 7402 N N . LYS A 1 947 ? 17.150 -19.921 52.294 1.00 96.75 947 LYS A N 1
ATOM 7403 C CA . LYS A 1 947 ? 17.883 -20.208 51.054 1.00 96.75 947 LYS A CA 1
ATOM 7404 C C . LYS A 1 947 ? 18.501 -18.947 50.469 1.00 96.75 947 LYS A C 1
ATOM 7406 O O . LYS A 1 947 ? 17.967 -17.849 50.618 1.00 96.75 947 LYS A O 1
ATOM 7411 N N . SER A 1 948 ? 19.593 -19.108 49.728 1.00 96.81 948 SER A N 1
ATOM 7412 C CA . SER A 1 948 ? 20.065 -18.035 48.855 1.00 96.81 948 SER A CA 1
ATOM 7413 C C . SER A 1 948 ? 19.135 -17.880 47.643 1.00 96.81 948 SER A C 1
ATOM 7415 O O . SER A 1 948 ? 18.489 -18.838 47.212 1.00 96.81 948 SER A O 1
ATOM 7417 N N . LEU A 1 949 ? 19.084 -16.685 47.041 1.00 95.44 949 LEU A N 1
ATOM 7418 C CA . LEU A 1 949 ? 18.301 -16.468 45.816 1.00 95.44 949 LEU A CA 1
ATOM 7419 C C . LEU A 1 949 ? 18.724 -17.421 44.687 1.00 95.44 949 LEU A C 1
ATOM 7421 O O . LEU A 1 949 ? 17.867 -17.912 43.965 1.00 95.44 949 LEU A O 1
ATOM 7425 N N . ALA A 1 950 ? 20.018 -17.729 44.561 1.00 96.56 950 ALA A N 1
ATOM 7426 C CA . ALA A 1 950 ? 20.548 -18.594 43.504 1.00 96.56 950 ALA A CA 1
ATOM 7427 C C . ALA A 1 950 ? 20.051 -20.051 43.580 1.00 96.56 950 ALA A C 1
ATOM 7429 O O . ALA A 1 950 ? 20.080 -20.760 42.576 1.00 96.56 950 ALA A O 1
ATOM 7430 N N . GLU A 1 951 ? 19.575 -20.488 44.746 1.00 96.62 951 GLU A N 1
ATOM 7431 C CA . GLU A 1 951 ? 19.060 -21.842 44.987 1.00 96.62 951 GLU A CA 1
ATOM 7432 C C . GLU A 1 951 ? 17.528 -21.909 44.960 1.00 96.62 951 GLU A C 1
ATOM 7434 O O . GLU A 1 951 ? 16.959 -22.993 45.093 1.00 96.62 951 GLU A O 1
ATOM 7439 N N . LEU A 1 952 ? 16.856 -20.763 44.814 1.00 98.25 952 LEU A N 1
ATOM 7440 C CA . LEU A 1 952 ? 15.406 -20.662 44.898 1.00 98.25 952 LEU A CA 1
ATOM 7441 C C . LEU A 1 952 ? 14.740 -21.015 43.564 1.00 98.25 952 LEU A C 1
ATOM 7443 O O . LEU A 1 952 ? 14.914 -20.299 42.572 1.00 98.25 952 LEU A O 1
ATOM 7447 N N . ASN A 1 953 ? 13.892 -22.042 43.570 1.00 98.44 953 ASN A N 1
ATOM 7448 C CA . ASN A 1 953 ? 13.015 -22.380 42.453 1.00 98.44 953 ASN A CA 1
ATOM 7449 C C . ASN A 1 953 ? 11.555 -22.371 42.913 1.00 98.44 953 ASN A C 1
ATOM 7451 O O . ASN A 1 953 ? 11.134 -23.257 43.647 1.00 98.44 953 ASN A O 1
ATOM 7455 N N . ILE A 1 954 ? 10.750 -21.398 42.492 1.00 98.75 954 ILE A N 1
ATOM 7456 C CA . ILE A 1 954 ? 9.350 -21.278 42.936 1.00 98.75 954 ILE A CA 1
ATOM 7457 C C . ILE A 1 954 ? 8.406 -21.009 41.771 1.00 98.75 954 ILE A C 1
ATOM 7459 O O . ILE A 1 954 ? 8.791 -20.446 40.746 1.00 98.75 954 ILE A O 1
ATOM 7463 N N . ILE A 1 955 ? 7.140 -21.375 41.960 1.00 98.81 955 ILE A N 1
ATOM 7464 C CA . ILE A 1 955 ? 6.037 -20.904 41.121 1.00 98.81 955 ILE A CA 1
ATOM 7465 C C . ILE A 1 955 ? 5.295 -19.849 41.934 1.00 98.81 955 ILE A C 1
ATOM 7467 O O . ILE A 1 955 ? 4.680 -20.167 42.949 1.00 98.81 955 ILE A O 1
ATOM 7471 N N . ALA A 1 956 ? 5.366 -18.592 41.510 1.00 98.75 956 ALA A N 1
ATOM 7472 C CA . ALA A 1 956 ? 4.725 -17.478 42.196 1.00 98.75 956 ALA A CA 1
ATOM 7473 C C . ALA A 1 956 ? 3.477 -17.019 41.434 1.00 98.75 956 ALA A C 1
ATOM 7475 O O . ALA A 1 956 ? 3.510 -16.841 40.218 1.00 98.75 956 ALA A O 1
ATOM 7476 N N . LEU A 1 957 ? 2.381 -16.810 42.157 1.00 98.62 957 LEU A N 1
ATOM 7477 C CA . LEU A 1 957 ? 1.090 -16.363 41.651 1.00 98.62 957 LEU A CA 1
ATOM 7478 C C . LEU A 1 957 ? 0.781 -14.989 42.248 1.00 98.62 957 LEU A C 1
ATOM 7480 O O . LEU A 1 957 ? 0.367 -14.899 43.403 1.00 98.62 957 LEU A O 1
ATOM 7484 N N . HIS A 1 958 ? 0.958 -13.921 41.472 1.00 98.31 958 HIS A N 1
ATOM 7485 C CA . HIS A 1 958 ? 0.486 -12.592 41.855 1.00 98.31 958 HIS A CA 1
ATOM 7486 C C . HIS A 1 958 ? -0.960 -12.422 41.381 1.00 98.31 958 HIS A C 1
ATOM 7488 O O . HIS A 1 958 ? -1.216 -12.196 40.197 1.00 98.31 958 HIS A O 1
ATOM 7494 N N . LEU A 1 959 ? -1.922 -12.539 42.295 1.00 97.06 959 LEU A N 1
ATOM 7495 C CA . LEU A 1 959 ? -3.350 -12.550 41.991 1.00 97.06 959 LEU A CA 1
ATOM 7496 C C . LEU A 1 959 ? -4.023 -11.289 42.546 1.00 97.06 959 LEU A C 1
ATOM 7498 O O . LEU A 1 959 ? -4.226 -11.150 43.753 1.00 97.06 959 LEU A O 1
ATOM 7502 N N . GLY A 1 960 ? -4.407 -10.378 41.655 1.00 91.44 960 GLY A N 1
ATOM 7503 C CA . GLY A 1 960 ? -5.143 -9.151 41.957 1.00 91.44 960 GLY A CA 1
ATOM 7504 C C . GLY A 1 960 ? -6.149 -8.817 40.853 1.00 91.44 960 GLY A C 1
ATOM 7505 O O . GLY A 1 960 ? -6.566 -9.689 40.094 1.00 91.44 960 GLY A O 1
ATOM 7506 N N . SER A 1 961 ? -6.536 -7.543 40.726 1.00 86.81 961 SER A N 1
ATOM 7507 C CA . SER A 1 961 ? -7.375 -7.090 39.601 1.00 86.81 961 SER A CA 1
ATOM 7508 C C . SER A 1 961 ? -6.689 -7.301 38.243 1.00 86.81 961 SER A C 1
ATOM 7510 O O . SER A 1 961 ? -7.355 -7.608 37.255 1.00 86.81 961 SER A O 1
ATOM 7512 N N . GLY A 1 962 ? -5.359 -7.181 38.207 1.00 90.56 962 GLY A N 1
ATOM 7513 C CA . GLY A 1 962 ? -4.496 -7.861 37.246 1.00 90.56 962 GLY A CA 1
ATOM 7514 C C . GLY A 1 962 ? -3.884 -9.095 37.907 1.00 90.56 962 GLY A C 1
ATOM 7515 O O . GLY A 1 962 ? -3.461 -9.027 39.060 1.00 90.56 962 GLY A O 1
ATOM 7516 N N . ALA A 1 963 ? -3.833 -10.214 37.191 1.00 95.75 963 ALA A N 1
ATOM 7517 C CA . ALA A 1 963 ? -3.297 -11.468 37.706 1.00 95.75 963 ALA A CA 1
ATOM 7518 C C . ALA A 1 963 ? -2.202 -12.004 36.780 1.00 95.75 963 ALA A C 1
ATOM 7520 O O . ALA A 1 963 ? -2.341 -11.952 35.559 1.00 95.75 963 ALA A O 1
ATOM 7521 N N . SER A 1 964 ? -1.122 -12.527 37.352 1.00 98.44 964 SER A N 1
ATOM 7522 C CA . SER A 1 964 ? -0.091 -13.256 36.617 1.00 98.44 964 SER A CA 1
ATOM 7523 C C . SER A 1 964 ? 0.474 -14.408 37.450 1.00 98.44 964 SER A C 1
ATOM 7525 O O . SER A 1 964 ? 0.344 -14.452 38.671 1.00 98.44 964 SER A O 1
ATOM 7527 N N . ALA A 1 965 ? 1.091 -15.357 36.757 1.00 98.69 965 ALA A N 1
ATOM 7528 C CA . ALA A 1 965 ? 1.950 -16.391 37.307 1.00 98.69 965 ALA A CA 1
ATOM 7529 C C . ALA A 1 965 ? 3.374 -16.235 36.749 1.00 98.69 965 ALA A C 1
ATOM 7531 O O . ALA A 1 965 ? 3.532 -15.835 35.592 1.00 98.69 965 ALA A O 1
ATOM 7532 N N . CYS A 1 966 ? 4.384 -16.601 37.538 1.00 98.81 966 CYS A N 1
ATOM 7533 C CA . CYS A 1 966 ? 5.799 -16.575 37.172 1.00 98.81 966 CYS A CA 1
ATOM 7534 C C . CYS A 1 966 ? 6.507 -17.850 37.652 1.00 98.81 966 CYS A C 1
ATOM 7536 O O . CYS A 1 966 ? 6.352 -18.263 38.804 1.00 98.81 966 CYS A O 1
ATOM 7538 N N . ALA A 1 967 ? 7.295 -18.458 36.768 1.00 98.81 967 ALA A N 1
ATOM 7539 C CA . ALA A 1 967 ? 8.271 -19.482 37.108 1.00 98.81 967 ALA A CA 1
ATOM 7540 C C . ALA A 1 967 ? 9.598 -18.796 37.438 1.00 98.81 967 ALA A C 1
ATOM 7542 O O . ALA A 1 967 ? 10.181 -18.128 36.583 1.00 98.81 967 ALA A O 1
ATOM 7543 N N . ILE A 1 968 ? 10.091 -18.981 38.657 1.00 98.75 968 ILE A N 1
ATOM 7544 C CA . ILE A 1 968 ? 11.363 -18.423 39.113 1.00 98.75 968 ILE A CA 1
ATOM 7545 C C . ILE A 1 968 ? 12.350 -19.576 39.256 1.00 98.75 968 ILE A C 1
ATOM 7547 O O . ILE A 1 968 ? 12.052 -20.552 39.941 1.00 98.75 968 ILE A O 1
ATOM 7551 N N . LYS A 1 969 ? 13.508 -19.464 38.598 1.00 98.44 969 LYS A N 1
ATOM 7552 C CA . LYS A 1 969 ? 14.582 -20.461 38.607 1.00 98.44 969 LYS A CA 1
ATOM 7553 C C . LYS A 1 969 ? 15.890 -19.813 39.042 1.00 98.44 969 LYS A C 1
ATOM 7555 O O . LYS A 1 969 ? 16.351 -18.874 38.392 1.00 98.44 969 LYS A O 1
ATOM 7560 N N . GLY A 1 970 ? 16.480 -20.302 40.127 1.00 97.44 970 GLY A N 1
ATOM 7561 C CA . GLY A 1 970 ? 17.655 -19.691 40.754 1.00 97.44 970 GLY A CA 1
ATOM 7562 C C . GLY A 1 970 ? 17.457 -18.201 41.044 1.00 97.44 970 GLY A C 1
ATOM 7563 O O . GLY A 1 970 ? 18.315 -17.381 40.715 1.00 97.44 970 GLY A O 1
ATOM 7564 N N . GLY A 1 971 ? 16.274 -17.840 41.553 1.00 96.94 971 GLY A N 1
ATOM 7565 C CA . GLY A 1 971 ? 15.929 -16.464 41.928 1.00 96.94 971 GLY A CA 1
ATOM 7566 C C . GLY A 1 971 ? 15.680 -15.508 40.755 1.00 96.94 971 GLY A C 1
ATOM 7567 O O . GLY A 1 971 ? 15.380 -14.339 40.984 1.00 96.94 971 GLY A O 1
ATOM 7568 N N . LYS A 1 972 ? 15.770 -15.984 39.506 1.00 97.94 972 LYS A N 1
ATOM 7569 C CA . LYS A 1 972 ? 15.535 -15.204 38.280 1.00 97.94 972 LYS A CA 1
ATOM 7570 C C . LYS A 1 972 ? 14.248 -15.641 37.586 1.00 97.94 972 LYS A C 1
ATOM 7572 O O . LYS A 1 972 ? 13.851 -16.801 37.677 1.00 97.94 972 LYS A O 1
ATOM 7577 N N . SER A 1 973 ? 13.606 -14.730 36.858 1.00 98.38 973 SER A N 1
ATOM 7578 C CA . SER A 1 973 ? 12.429 -15.052 36.049 1.00 98.38 973 SER A CA 1
ATOM 7579 C C . SER A 1 973 ? 12.796 -16.004 34.908 1.00 98.38 973 SER A C 1
ATOM 7581 O O . SER A 1 973 ? 13.481 -15.622 33.964 1.00 98.38 973 SER A O 1
ATOM 7583 N N . TRP A 1 974 ? 12.281 -17.229 34.951 1.00 98.38 974 TRP A N 1
ATOM 7584 C CA . TRP A 1 974 ? 12.428 -18.203 33.871 1.00 98.38 974 TRP A CA 1
ATOM 7585 C C . TRP A 1 974 ? 11.328 -18.051 32.816 1.00 98.38 974 TRP A C 1
ATOM 7587 O O . TRP A 1 974 ? 11.610 -18.028 31.622 1.00 98.38 974 TRP A O 1
ATOM 7597 N N . ASP A 1 975 ? 10.077 -17.906 33.254 1.00 98.56 975 ASP A N 1
ATOM 7598 C CA . ASP A 1 975 ? 8.918 -17.652 32.394 1.00 98.56 975 ASP A CA 1
ATOM 7599 C C . ASP A 1 975 ? 7.830 -16.916 33.188 1.00 98.56 975 ASP A C 1
ATOM 7601 O O . ASP A 1 975 ? 7.775 -16.992 34.412 1.00 98.56 975 ASP A O 1
ATOM 7605 N N . THR A 1 976 ? 6.942 -16.214 32.495 1.00 98.62 976 THR A N 1
ATOM 7606 C CA . THR A 1 976 ? 5.807 -15.499 33.079 1.00 98.62 976 THR A CA 1
ATOM 7607 C C . THR A 1 976 ? 4.601 -15.539 32.150 1.00 98.62 976 THR A C 1
ATOM 7609 O O . THR A 1 976 ? 4.716 -15.687 30.927 1.00 98.62 976 THR A O 1
ATOM 7612 N N . SER A 1 977 ?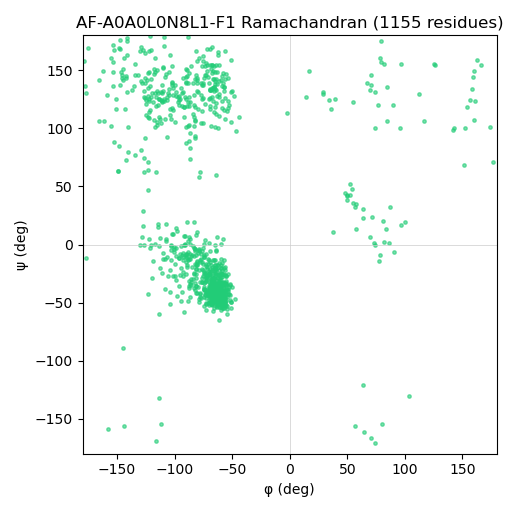 3.418 -15.484 32.753 1.00 98.44 977 SER A N 1
ATOM 7613 C CA . SER A 1 977 ? 2.148 -15.696 32.049 1.00 98.44 977 SER A CA 1
ATOM 7614 C C . SER A 1 977 ? 1.782 -14.514 31.156 1.00 98.44 977 SER A C 1
ATOM 7616 O O . SER A 1 977 ? 1.170 -14.709 30.106 1.00 98.44 977 SER A O 1
ATOM 7618 N N . MET A 1 978 ? 2.187 -13.303 31.547 1.00 98.00 978 MET A N 1
ATOM 7619 C CA . MET A 1 978 ? 1.986 -12.104 30.742 1.00 98.00 978 MET A CA 1
ATOM 7620 C C . MET A 1 978 ? 2.983 -12.034 29.582 1.00 98.00 978 MET A C 1
ATOM 7622 O O . MET A 1 978 ? 4.064 -12.618 29.625 1.00 98.00 978 MET A O 1
ATOM 7626 N N . GLY A 1 979 ? 2.579 -11.348 28.514 1.00 96.38 979 GLY A N 1
ATOM 7627 C CA . GLY A 1 979 ? 3.232 -11.388 27.207 1.00 96.38 979 GLY A CA 1
ATOM 7628 C C . GLY A 1 979 ? 3.876 -10.060 26.828 1.00 96.38 979 GLY A C 1
ATOM 7629 O O . GLY A 1 979 ? 4.595 -9.461 27.626 1.00 96.38 979 GLY A O 1
ATOM 7630 N N . LEU A 1 980 ? 3.599 -9.616 25.597 1.00 95.00 980 LEU A N 1
ATOM 7631 C CA . LEU A 1 980 ? 3.914 -8.267 25.110 1.00 95.00 980 LEU A CA 1
ATOM 7632 C C . LEU A 1 980 ? 3.302 -7.184 26.004 1.00 95.00 980 LEU A C 1
ATOM 7634 O O . LEU A 1 980 ? 3.947 -6.195 26.305 1.00 95.00 980 LEU A O 1
ATOM 7638 N N . THR A 1 981 ? 2.067 -7.400 26.454 1.00 93.50 981 THR A N 1
ATOM 7639 C CA . THR A 1 981 ? 1.343 -6.499 27.354 1.00 93.50 981 THR A CA 1
ATOM 7640 C C . THR A 1 981 ? 0.770 -7.281 28.545 1.00 93.50 981 THR A C 1
ATOM 7642 O O . THR A 1 981 ? 0.702 -8.520 28.497 1.00 93.50 981 THR A O 1
ATOM 7645 N N . PRO A 1 982 ? 0.308 -6.595 29.609 1.00 93.44 982 PRO A N 1
ATOM 7646 C CA . PRO A 1 982 ? -0.363 -7.215 30.754 1.00 93.44 982 PRO A CA 1
ATOM 7647 C C . PRO A 1 982 ? -1.704 -7.914 30.450 1.00 93.44 982 PRO A C 1
ATOM 7649 O O . PRO A 1 982 ? -2.423 -8.273 31.386 1.00 93.44 982 PRO A O 1
ATOM 7652 N N . LEU A 1 983 ? -2.093 -8.025 29.173 1.00 95.19 983 LEU A N 1
ATOM 7653 C CA . LEU A 1 983 ? -3.322 -8.673 28.721 1.00 95.19 983 LEU A CA 1
ATOM 7654 C C . LEU A 1 983 ? -3.196 -10.199 28.643 1.00 95.19 983 LEU A C 1
ATOM 7656 O O . LEU A 1 983 ? -4.140 -10.906 28.986 1.00 95.19 983 LEU A O 1
ATOM 7660 N N . ALA A 1 984 ? -2.063 -10.703 28.147 1.00 96.56 984 ALA A N 1
ATOM 7661 C CA . ALA A 1 984 ? -1.860 -12.139 27.985 1.00 96.56 984 ALA A CA 1
ATOM 7662 C C . ALA A 1 984 ? -1.735 -12.833 29.352 1.00 96.56 984 ALA A C 1
ATOM 7664 O O . ALA A 1 984 ? -1.319 -12.223 30.334 1.00 96.56 984 ALA A O 1
ATOM 7665 N N . GLY A 1 985 ? -2.064 -14.120 29.407 1.00 97.06 985 GLY A N 1
ATOM 7666 C CA . GLY A 1 985 ? -1.934 -14.933 30.610 1.00 97.06 985 GLY A CA 1
ATOM 7667 C C . GLY A 1 985 ? -3.265 -15.176 31.309 1.00 97.06 985 GLY A C 1
ATOM 7668 O O . GLY A 1 985 ? -4.235 -15.617 30.687 1.00 97.06 985 GLY A O 1
ATOM 7669 N N . LEU A 1 986 ? -3.291 -14.935 32.619 1.00 97.94 986 LEU A N 1
ATOM 7670 C CA . LEU A 1 986 ? -4.482 -15.122 33.443 1.00 97.94 986 LEU A CA 1
ATOM 7671 C C . LEU A 1 986 ? -5.542 -14.047 33.142 1.00 97.94 986 LEU A C 1
ATOM 7673 O O . LEU A 1 986 ? -5.186 -12.891 32.899 1.00 97.94 986 LEU A O 1
ATOM 7677 N N . PRO A 1 987 ? -6.844 -14.390 33.181 1.00 96.56 987 PRO A N 1
ATOM 7678 C CA . PRO A 1 987 ? -7.894 -13.383 33.141 1.00 96.56 987 PRO A CA 1
ATOM 7679 C C . PRO A 1 987 ? -7.801 -12.472 34.370 1.00 96.56 987 PRO A C 1
ATOM 7681 O O . PRO A 1 987 ? -7.393 -12.902 35.449 1.00 96.56 987 PRO A O 1
ATOM 7684 N N . GLY A 1 988 ? -8.183 -11.208 34.194 1.00 94.56 988 GLY A N 1
ATOM 7685 C CA . GLY A 1 988 ? -8.253 -10.206 35.257 1.00 94.56 988 GLY A CA 1
ATOM 7686 C C . GLY A 1 988 ? -9.682 -9.718 35.486 1.00 94.56 988 GLY A C 1
ATOM 7687 O O . GLY A 1 988 ? -10.639 -10.231 34.904 1.00 94.56 988 GLY A O 1
ATOM 7688 N N . ALA A 1 989 ? -9.824 -8.652 36.275 1.00 93.38 989 ALA A N 1
ATOM 7689 C CA . ALA A 1 989 ? -11.125 -8.052 36.565 1.00 93.38 989 ALA A CA 1
ATOM 7690 C C . ALA A 1 989 ? -11.840 -7.567 35.312 1.00 93.38 989 ALA A C 1
ATOM 7692 O O . ALA A 1 989 ? -13.012 -7.869 35.113 1.00 93.38 989 ALA A O 1
ATOM 7693 N N . THR A 1 990 ? -11.110 -6.859 34.454 1.00 94.19 990 THR A N 1
ATOM 7694 C CA . THR A 1 990 ? -11.623 -6.332 33.184 1.00 94.19 990 THR A CA 1
ATOM 7695 C C . THR A 1 990 ? -10.862 -6.854 31.966 1.00 94.19 990 THR A C 1
ATOM 7697 O O . THR A 1 990 ? -11.174 -6.479 30.838 1.00 94.19 990 THR A O 1
ATOM 7700 N N . ARG A 1 991 ? -9.840 -7.694 32.183 1.00 95.56 991 ARG A N 1
ATOM 7701 C CA . ARG A 1 991 ? -8.957 -8.212 31.132 1.00 95.56 991 ARG A CA 1
ATOM 7702 C C . ARG A 1 991 ? -9.317 -9.643 30.771 1.00 95.56 991 ARG A C 1
ATOM 7704 O O . ARG A 1 991 ? -9.516 -10.455 31.672 1.00 95.56 991 ARG A O 1
ATOM 7711 N N . SER A 1 992 ? -9.338 -9.973 29.482 1.00 97.31 992 SER A N 1
ATOM 7712 C CA . SER A 1 992 ? -9.699 -11.317 29.008 1.00 97.31 992 SER A CA 1
ATOM 7713 C C . SER A 1 992 ? -8.720 -12.412 29.438 1.00 97.31 992 SER A C 1
ATOM 7715 O O . SER A 1 992 ? -9.116 -13.571 29.530 1.00 97.31 992 SER A O 1
ATOM 7717 N N . GLY A 1 993 ? -7.452 -12.065 29.673 1.00 96.88 993 GLY A N 1
ATOM 7718 C CA . GLY A 1 993 ? -6.377 -13.054 29.679 1.00 96.88 993 GLY A CA 1
ATOM 7719 C C . GLY A 1 993 ? -6.094 -13.562 28.262 1.00 96.88 993 GLY A C 1
ATOM 7720 O O . GLY A 1 993 ? -6.572 -12.997 27.270 1.00 96.88 993 GLY A O 1
ATOM 7721 N N . SER A 1 994 ? -5.343 -14.658 28.163 1.00 96.81 994 SER A N 1
ATOM 7722 C CA . SER A 1 994 ? -5.082 -15.322 26.884 1.00 96.81 994 SER A CA 1
ATOM 7723 C C . SER A 1 994 ? -6.365 -15.884 26.267 1.00 96.81 994 SER A C 1
ATOM 7725 O O . SER A 1 994 ? -7.028 -16.748 26.844 1.00 96.81 994 SER A O 1
ATOM 7727 N N . VAL A 1 995 ? -6.664 -15.432 25.051 1.00 96.06 995 VAL A N 1
ATOM 7728 C CA . VAL A 1 995 ? -7.729 -15.938 24.176 1.00 96.06 995 VAL A CA 1
ATOM 7729 C C . VAL A 1 995 ? -7.149 -16.241 22.795 1.00 96.06 995 VAL A C 1
ATOM 7731 O O . VAL A 1 995 ? -6.008 -15.875 22.506 1.00 96.06 995 VAL A O 1
ATOM 7734 N N . ASP A 1 996 ? -7.920 -16.906 21.935 1.00 96.06 996 ASP A N 1
ATOM 7735 C CA . ASP A 1 996 ? -7.539 -17.073 20.531 1.00 96.06 996 ASP A CA 1
ATOM 7736 C C . ASP A 1 996 ? -7.299 -15.684 19.890 1.00 96.06 996 ASP A C 1
ATOM 7738 O O . ASP A 1 996 ? -8.194 -14.836 19.959 1.00 96.06 996 ASP A O 1
ATOM 7742 N N . PRO A 1 997 ? -6.133 -15.414 19.264 1.00 92.31 997 PRO A N 1
ATOM 7743 C CA . PRO A 1 997 ? -5.851 -14.116 18.646 1.00 92.31 997 PRO A CA 1
ATOM 7744 C C . PRO A 1 997 ? -6.871 -13.696 17.578 1.00 92.31 997 PRO A C 1
ATOM 7746 O O . PRO A 1 997 ? -7.056 -12.505 17.336 1.00 92.31 997 PRO A O 1
ATOM 7749 N N . SER A 1 998 ? -7.548 -14.657 16.942 1.00 90.94 998 SER A N 1
ATOM 7750 C CA . SER A 1 998 ? -8.610 -14.400 15.967 1.00 90.94 998 SER A CA 1
ATOM 7751 C C . SER A 1 998 ? -9.952 -14.029 16.613 1.00 90.94 998 SER A C 1
ATOM 7753 O O . SER A 1 998 ? -10.763 -13.363 15.967 1.00 90.94 998 SER A O 1
ATOM 7755 N N . LEU A 1 999 ? -10.182 -14.384 17.888 1.00 94.69 999 LEU A N 1
ATOM 7756 C CA . LEU A 1 999 ? -11.460 -14.184 18.589 1.00 94.69 999 LEU A CA 1
ATOM 7757 C C . LEU A 1 999 ? -11.906 -12.729 18.554 1.00 94.69 999 LEU A C 1
ATOM 7759 O O . LEU A 1 999 ? -13.078 -12.457 18.312 1.00 94.69 999 LEU A O 1
ATOM 7763 N N . VAL A 1 1000 ? -10.985 -11.789 18.762 1.00 92.19 1000 VAL A N 1
ATOM 7764 C CA . VAL A 1 1000 ? -11.324 -10.363 18.803 1.00 92.19 1000 VAL A CA 1
ATOM 7765 C C . VAL A 1 1000 ? -11.876 -9.877 17.458 1.00 92.19 1000 VAL A C 1
ATOM 7767 O O . VAL A 1 1000 ? -12.853 -9.139 17.435 1.00 92.19 1000 VAL A O 1
ATOM 7770 N N . PHE A 1 1001 ? -11.362 -10.393 16.337 1.00 86.44 1001 PHE A N 1
ATOM 7771 C CA . PHE A 1 1001 ? -11.863 -10.079 14.993 1.00 86.44 1001 PHE A CA 1
ATOM 7772 C C . PHE A 1 1001 ? -13.229 -10.714 14.691 1.00 86.44 1001 PHE A C 1
ATOM 7774 O O . PHE A 1 1001 ? -13.943 -10.243 13.807 1.00 86.44 1001 PHE A O 1
ATOM 7781 N N . HIS A 1 1002 ? -13.600 -11.771 15.419 1.00 87.88 1002 HIS A N 1
ATOM 7782 C CA . HIS A 1 1002 ? -14.944 -12.350 15.391 1.00 87.88 1002 HIS A CA 1
ATOM 7783 C C . HIS A 1 1002 ? -15.908 -11.650 16.358 1.00 87.88 1002 HIS A C 1
ATOM 7785 O O . HIS A 1 1002 ? -17.105 -11.609 16.088 1.00 87.88 1002 HIS A O 1
ATOM 7791 N N . TYR A 1 1003 ? -15.396 -11.098 17.462 1.00 84.69 1003 TYR A N 1
ATOM 7792 C CA . TYR A 1 1003 ? -16.178 -10.361 18.454 1.00 84.69 1003 TYR A CA 1
ATOM 7793 C C . TYR A 1 1003 ? -16.658 -9.014 17.904 1.00 84.69 1003 TYR A C 1
ATOM 7795 O O . TYR A 1 1003 ? -17.822 -8.659 18.068 1.00 84.69 1003 TYR A O 1
ATOM 7803 N N . ALA A 1 1004 ? -15.780 -8.277 17.217 1.00 81.44 1004 ALA A N 1
ATOM 7804 C CA . ALA A 1 1004 ? -16.132 -7.036 16.541 1.00 81.44 1004 ALA A CA 1
ATOM 7805 C C . ALA A 1 1004 ? -15.332 -6.861 15.238 1.00 81.44 1004 ALA A C 1
ATOM 7807 O O . ALA A 1 1004 ? -14.150 -7.190 15.144 1.00 81.44 1004 ALA A O 1
ATOM 7808 N N . SER A 1 1005 ? -15.985 -6.334 14.199 1.00 76.62 1005 SER A N 1
ATOM 7809 C CA . SER A 1 1005 ? -15.392 -6.202 12.858 1.00 76.62 1005 SER A CA 1
ATOM 7810 C C . SER A 1 1005 ? -14.427 -5.021 12.712 1.00 76.62 1005 SER A C 1
ATOM 7812 O O . SER A 1 1005 ? -13.709 -4.927 11.720 1.00 76.62 1005 SER A O 1
ATOM 7814 N N . ASP A 1 1006 ? -14.423 -4.096 13.669 1.00 79.94 1006 ASP A N 1
ATOM 7815 C CA . ASP A 1 1006 ? -13.681 -2.835 13.649 1.00 79.94 1006 ASP A CA 1
ATOM 7816 C C . ASP A 1 1006 ? -12.581 -2.760 14.716 1.00 79.94 1006 ASP A C 1
ATOM 7818 O O . ASP A 1 1006 ? -12.058 -1.687 15.002 1.00 79.94 1006 ASP A O 1
ATOM 7822 N N . VAL A 1 1007 ? -12.174 -3.904 15.264 1.00 80.00 1007 VAL A N 1
ATOM 7823 C CA . VAL A 1 1007 ? -11.219 -4.003 16.379 1.00 80.00 1007 VAL A CA 1
ATOM 7824 C C . VAL A 1 1007 ? -9.841 -3.400 16.098 1.00 80.00 1007 VAL A C 1
ATOM 7826 O O . VAL A 1 1007 ? -9.136 -3.031 17.030 1.00 80.00 1007 VAL A O 1
ATOM 7829 N N . GLY A 1 1008 ? -9.474 -3.232 14.824 1.00 76.69 1008 GLY A N 1
ATOM 7830 C CA . GLY A 1 1008 ? -8.252 -2.532 14.412 1.00 76.69 1008 GLY A CA 1
ATOM 7831 C C . GLY A 1 1008 ? -8.349 -0.998 14.370 1.00 76.69 1008 GLY A C 1
ATOM 7832 O O . GLY A 1 1008 ? -7.342 -0.355 14.091 1.00 76.69 1008 GLY A O 1
ATOM 7833 N N . LYS A 1 1009 ? -9.527 -0.396 14.594 1.00 81.69 1009 LYS A N 1
ATOM 7834 C CA . LYS A 1 1009 ? -9.698 1.068 14.663 1.00 81.69 1009 LYS A CA 1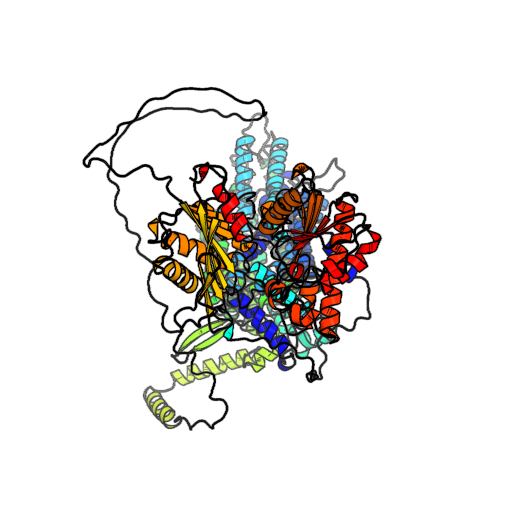
ATOM 7835 C C . LYS A 1 1009 ? -9.253 1.608 16.019 1.00 81.69 1009 LYS A C 1
ATOM 7837 O O . LYS A 1 1009 ? -9.229 0.866 16.996 1.00 81.69 1009 LYS A O 1
ATOM 7842 N N . LEU A 1 1010 ? -8.977 2.910 16.091 1.00 82.50 1010 LEU A N 1
ATOM 7843 C CA . LEU A 1 1010 ? -8.762 3.599 17.363 1.00 82.50 1010 LEU A CA 1
ATOM 7844 C C . LEU A 1 1010 ? -10.050 3.603 18.203 1.00 82.50 1010 LEU A C 1
ATOM 7846 O O . LEU A 1 1010 ? -11.138 3.898 17.706 1.00 82.50 1010 LEU A O 1
ATOM 7850 N N . SER A 1 1011 ? -9.906 3.275 19.480 1.00 79.38 1011 SER A N 1
ATOM 7851 C CA . SER A 1 1011 ? -10.920 3.387 20.521 1.00 79.38 1011 SER A CA 1
ATOM 7852 C C . SER A 1 1011 ? -11.283 4.862 20.754 1.00 79.38 1011 SER A C 1
ATOM 7854 O O . SER A 1 1011 ? -10.395 5.713 20.654 1.00 79.38 1011 SER A O 1
ATOM 7856 N N . PRO A 1 1012 ? -12.532 5.189 21.143 1.00 74.31 1012 PRO A N 1
ATOM 7857 C CA . PRO A 1 1012 ? -12.910 6.531 21.598 1.00 74.31 1012 PRO A CA 1
ATOM 7858 C C . PRO A 1 1012 ? -12.086 7.049 22.784 1.00 74.31 1012 PRO A C 1
ATOM 7860 O O . PRO A 1 1012 ? -12.022 8.256 22.994 1.00 74.31 1012 PRO A O 1
ATOM 7863 N N . ALA A 1 1013 ? -11.466 6.149 23.554 1.00 66.19 1013 ALA A N 1
ATOM 7864 C CA . ALA A 1 1013 ? -10.554 6.495 24.638 1.00 66.19 1013 ALA A CA 1
ATOM 7865 C C . ALA A 1 1013 ? -9.145 6.889 24.149 1.00 66.19 1013 ALA A C 1
ATOM 7867 O O . ALA A 1 1013 ? -8.311 7.279 24.964 1.00 66.19 1013 ALA A O 1
ATOM 7868 N N . SER A 1 1014 ? -8.866 6.785 22.843 1.00 73.56 1014 SER A N 1
ATOM 7869 C CA . SER A 1 1014 ? -7.593 7.219 22.257 1.00 73.56 1014 SER A CA 1
ATOM 7870 C C . SER A 1 1014 ? -7.487 8.738 22.263 1.00 73.56 1014 SER A C 1
ATOM 7872 O O . SER A 1 1014 ? -8.437 9.440 21.911 1.00 73.56 1014 SER A O 1
ATOM 7874 N N . THR A 1 1015 ? -6.309 9.250 22.591 1.00 68.19 1015 THR A N 1
ATOM 7875 C CA . THR A 1 1015 ? -5.982 10.676 22.482 1.00 68.19 1015 THR A CA 1
ATOM 7876 C C . THR A 1 1015 ? -4.987 10.891 21.342 1.00 68.19 1015 THR A C 1
ATOM 7878 O O . THR A 1 1015 ? -4.586 9.948 20.660 1.00 68.19 1015 THR A O 1
ATOM 7881 N N . LYS A 1 1016 ? -4.602 12.149 21.092 1.00 57.66 1016 LYS A N 1
ATOM 7882 C CA . LYS A 1 1016 ? -3.569 12.478 20.097 1.00 57.66 1016 LYS A CA 1
ATOM 7883 C C . LYS A 1 1016 ? -2.232 11.794 20.413 1.00 57.66 1016 LYS A C 1
ATOM 7885 O O . LYS A 1 1016 ? -1.524 11.428 19.483 1.00 57.66 1016 LYS A O 1
ATOM 7890 N N . ASP A 1 1017 ? -1.956 11.615 21.700 1.00 54.53 1017 ASP A N 1
ATOM 7891 C CA . ASP A 1 1017 ? -0.686 11.120 22.230 1.00 54.53 1017 ASP A CA 1
ATOM 7892 C C . ASP A 1 1017 ? -0.811 9.671 22.751 1.00 54.53 1017 ASP A C 1
ATOM 7894 O O . ASP A 1 1017 ? 0.140 9.114 23.285 1.00 54.53 1017 ASP A O 1
ATOM 7898 N N . LEU A 1 1018 ? -1.995 9.047 22.612 1.00 66.56 1018 LEU A N 1
ATOM 7899 C CA . LEU A 1 1018 ? -2.272 7.696 23.099 1.00 66.56 1018 LEU A CA 1
ATOM 7900 C C . LEU A 1 1018 ? -3.134 6.902 22.112 1.00 66.56 1018 LEU A C 1
ATOM 7902 O O . LEU A 1 1018 ? -4.359 7.047 22.066 1.00 66.56 1018 LEU A O 1
ATOM 7906 N N . HIS A 1 1019 ? -2.496 6.030 21.336 1.00 74.75 1019 HIS A N 1
ATOM 7907 C CA . HIS A 1 1019 ? -3.161 5.202 20.333 1.00 74.75 1019 HIS A CA 1
ATOM 7908 C C . HIS A 1 1019 ? -3.653 3.884 20.932 1.00 74.75 1019 HIS A C 1
ATOM 7910 O O . HIS A 1 1019 ? -2.877 2.957 21.113 1.00 74.75 1019 HIS A O 1
ATOM 7916 N N . ILE A 1 1020 ? -4.951 3.774 21.219 1.00 82.06 1020 ILE A N 1
ATOM 7917 C CA . ILE A 1 1020 ? -5.548 2.549 21.766 1.00 82.06 1020 ILE A CA 1
ATOM 7918 C C . ILE A 1 1020 ? -6.451 1.947 20.700 1.00 82.06 1020 ILE A C 1
ATOM 7920 O O . ILE A 1 1020 ? -7.389 2.596 20.253 1.00 82.06 1020 ILE A O 1
ATOM 7924 N N . SER A 1 1021 ? -6.237 0.706 20.283 1.00 88.56 1021 SER A N 1
ATOM 7925 C CA . SER A 1 1021 ? -7.182 0.041 19.382 1.00 88.56 1021 SER A CA 1
ATOM 7926 C C . SER A 1 1021 ? -8.476 -0.362 20.103 1.00 88.56 1021 SER A C 1
ATOM 7928 O O . SER A 1 1021 ? -8.510 -0.579 21.317 1.00 88.56 1021 SER A O 1
ATOM 7930 N N . LYS A 1 1022 ? -9.573 -0.525 19.359 1.00 88.25 1022 LYS A N 1
ATOM 7931 C CA . LYS A 1 1022 ? -10.826 -1.055 19.909 1.00 88.25 1022 LYS A CA 1
ATOM 7932 C C . LYS A 1 1022 ? -10.640 -2.492 20.421 1.00 88.25 1022 LYS A C 1
ATOM 7934 O O . LYS A 1 1022 ? -11.255 -2.853 21.420 1.00 88.25 1022 LYS A O 1
ATOM 7939 N N . ALA A 1 1023 ? -9.742 -3.277 19.811 1.00 91.19 1023 ALA A N 1
ATOM 7940 C CA . ALA A 1 1023 ? -9.306 -4.576 20.328 1.00 91.19 1023 ALA A CA 1
ATOM 7941 C C . ALA A 1 1023 ? -8.750 -4.458 21.752 1.00 91.19 1023 ALA A C 1
ATOM 7943 O O . ALA A 1 1023 ? -9.173 -5.185 22.648 1.00 91.19 1023 ALA A O 1
ATOM 7944 N N . GLU A 1 1024 ? -7.811 -3.534 21.964 1.00 90.38 1024 GLU A N 1
ATOM 7945 C CA . GLU A 1 1024 ? -7.185 -3.324 23.267 1.00 90.38 1024 GLU A CA 1
ATOM 7946 C C . GLU A 1 1024 ? -8.193 -2.852 24.307 1.00 90.38 1024 GLU A C 1
ATOM 7948 O O . GLU A 1 1024 ? -8.152 -3.340 25.434 1.00 90.38 1024 GLU A O 1
ATOM 7953 N N . GLU A 1 1025 ? -9.120 -1.966 23.939 1.00 90.62 1025 GLU A N 1
ATOM 7954 C CA . GLU A 1 1025 ? -10.201 -1.533 24.827 1.00 90.62 1025 GLU A CA 1
ATOM 7955 C C . GLU A 1 1025 ? -11.109 -2.704 25.228 1.00 90.62 1025 GLU A C 1
ATOM 7957 O O . GLU A 1 1025 ? -11.297 -2.949 26.422 1.00 90.62 1025 GLU A O 1
ATOM 7962 N N . ILE A 1 1026 ? -11.607 -3.476 24.256 1.00 93.44 1026 ILE A N 1
ATOM 7963 C CA . ILE A 1 1026 ? -12.488 -4.623 24.514 1.00 93.44 1026 ILE A CA 1
ATOM 7964 C C . ILE A 1 1026 ? -11.789 -5.625 25.431 1.00 93.44 1026 ILE A C 1
ATOM 7966 O O . ILE A 1 1026 ? -12.324 -6.013 26.471 1.00 93.44 1026 ILE A O 1
ATOM 7970 N N . LEU A 1 1027 ? -10.568 -6.020 25.069 1.00 95.12 1027 LEU A N 1
ATOM 7971 C CA . LEU A 1 1027 ? -9.849 -7.078 25.763 1.00 95.12 1027 LEU A CA 1
ATOM 7972 C C . LEU A 1 1027 ? -9.297 -6.633 27.124 1.00 95.12 1027 LEU A C 1
ATOM 7974 O O . LEU A 1 1027 ? -9.135 -7.491 27.988 1.00 95.12 1027 LEU A O 1
ATOM 7978 N N . ASN A 1 1028 ? -9.039 -5.335 27.363 1.00 91.69 1028 ASN A N 1
ATOM 7979 C CA . ASN A 1 1028 ? -8.510 -4.847 28.649 1.00 91.69 1028 ASN A CA 1
ATOM 7980 C C . ASN A 1 1028 ? -9.538 -4.209 29.593 1.00 91.69 1028 ASN A C 1
ATOM 7982 O O . ASN A 1 1028 ? -9.290 -4.163 30.806 1.00 91.69 1028 ASN A O 1
ATOM 7986 N N . LYS A 1 1029 ? -10.628 -3.635 29.073 1.00 88.94 1029 LYS A N 1
ATOM 7987 C CA . LYS A 1 1029 ? -11.587 -2.829 29.849 1.00 88.94 1029 LYS A CA 1
ATOM 7988 C C . LYS A 1 1029 ? -13.004 -3.402 29.840 1.00 88.94 1029 LYS A C 1
ATOM 7990 O O . LYS A 1 1029 ? -13.720 -3.214 30.826 1.00 88.94 1029 LYS A O 1
ATOM 7995 N N . GLU A 1 1030 ? -13.391 -4.111 28.781 1.00 92.25 1030 GLU A N 1
ATOM 7996 C CA . GLU A 1 1030 ? -14.748 -4.653 28.598 1.00 92.25 1030 GLU A CA 1
ATOM 7997 C C . GLU A 1 1030 ? -14.828 -6.187 28.784 1.00 92.25 1030 GLU A C 1
ATOM 7999 O O . GLU A 1 1030 ? -15.887 -6.778 28.597 1.00 92.25 1030 GLU A O 1
ATOM 8004 N N . SER A 1 1031 ? -13.729 -6.841 29.176 1.00 95.75 1031 SER A N 1
ATOM 8005 C CA . SER A 1 1031 ? -13.622 -8.303 29.322 1.00 95.75 1031 SER A CA 1
ATOM 8006 C C . SER A 1 1031 ? -13.468 -8.728 30.794 1.00 95.75 1031 SER A C 1
ATOM 8008 O O . SER A 1 1031 ? -13.896 -8.021 31.706 1.00 95.75 1031 SER A O 1
ATOM 8010 N N . GLY A 1 1032 ? -12.851 -9.888 31.047 1.00 95.56 1032 GLY A N 1
ATOM 8011 C CA . GLY A 1 1032 ? -12.549 -10.383 32.391 1.00 95.56 1032 GLY A CA 1
ATOM 8012 C C . GLY A 1 1032 ? -13.768 -10.905 33.142 1.00 95.56 1032 GLY A C 1
ATOM 8013 O O . GLY A 1 1032 ? -14.851 -11.048 32.582 1.00 95.56 1032 GLY A O 1
ATOM 8014 N N . TRP A 1 1033 ? -13.616 -11.196 34.433 1.00 95.88 1033 TRP A N 1
ATOM 8015 C CA . TRP A 1 1033 ? -14.756 -11.693 35.213 1.00 95.88 1033 TRP A CA 1
ATOM 8016 C C . TRP A 1 1033 ? -15.859 -10.646 35.387 1.00 95.88 1033 TRP A C 1
ATOM 8018 O O . TRP A 1 1033 ? -17.010 -11.028 35.588 1.00 95.88 1033 TRP A O 1
ATOM 8028 N N . LYS A 1 1034 ? -15.571 -9.346 35.235 1.00 95.75 1034 LYS A N 1
ATOM 8029 C CA . LYS A 1 1034 ? -16.608 -8.304 35.230 1.00 95.75 1034 LYS A CA 1
ATOM 8030 C C . LYS A 1 1034 ? -17.630 -8.522 34.118 1.00 95.75 1034 LYS A C 1
ATOM 8032 O O . LYS A 1 1034 ? -18.814 -8.325 34.367 1.00 95.75 1034 LYS A O 1
ATOM 8037 N N . SER A 1 1035 ? -17.213 -8.939 32.921 1.00 95.81 1035 SER A N 1
ATOM 8038 C CA . SER A 1 1035 ? -18.160 -9.169 31.820 1.00 95.81 1035 SER A CA 1
ATOM 8039 C C . SER A 1 1035 ? -19.051 -10.395 32.048 1.00 95.81 1035 SER A C 1
ATOM 8041 O O . SER A 1 1035 ? -20.151 -10.452 31.510 1.00 95.81 1035 SER A O 1
ATOM 8043 N N . LEU A 1 1036 ? -18.607 -11.342 32.882 1.00 94.69 1036 LEU A N 1
ATOM 8044 C CA . LEU A 1 1036 ? -19.374 -12.532 33.258 1.00 94.69 1036 LEU A CA 1
ATOM 8045 C C . LEU A 1 1036 ? -20.300 -12.293 34.454 1.00 94.69 1036 LEU A C 1
ATOM 8047 O O . LEU A 1 1036 ? -21.352 -12.909 34.534 1.00 94.69 1036 LEU A O 1
ATOM 8051 N N . THR A 1 1037 ? -19.887 -11.445 35.397 1.00 95.88 1037 THR A N 1
ATOM 8052 C CA . THR A 1 1037 ? -20.493 -11.355 36.741 1.00 95.88 1037 THR A CA 1
ATOM 8053 C C . THR A 1 1037 ? -21.095 -9.990 37.067 1.00 95.88 1037 THR A C 1
ATOM 8055 O O . THR A 1 1037 ? -21.801 -9.836 38.056 1.00 95.88 1037 THR A O 1
ATOM 8058 N N . GLY A 1 1038 ? -20.782 -8.961 36.278 1.00 92.19 1038 GLY A N 1
ATOM 8059 C CA . GLY A 1 1038 ? -21.151 -7.572 36.553 1.00 92.19 1038 GLY A CA 1
ATOM 8060 C C . GLY A 1 1038 ? -20.285 -6.864 37.606 1.00 92.19 1038 GLY A C 1
ATOM 8061 O O . GLY A 1 1038 ? -20.380 -5.642 37.724 1.00 92.19 1038 GLY A O 1
ATOM 8062 N N . THR A 1 1039 ? -19.402 -7.564 38.331 1.00 90.62 1039 THR A N 1
ATOM 8063 C CA . THR A 1 1039 ? -18.539 -6.981 39.376 1.00 90.62 1039 THR A CA 1
ATOM 8064 C C . THR A 1 1039 ? -17.050 -7.201 39.106 1.00 90.62 1039 THR A C 1
ATOM 8066 O O . THR A 1 1039 ? -16.636 -8.203 38.534 1.00 90.62 1039 THR A O 1
ATOM 8069 N N . THR A 1 1040 ? -16.210 -6.256 39.531 1.00 90.88 1040 THR A N 1
ATOM 8070 C CA . THR A 1 1040 ? -14.747 -6.423 39.537 1.00 90.88 1040 THR A CA 1
ATOM 8071 C C . THR A 1 1040 ? -14.230 -7.052 40.831 1.00 90.88 1040 THR A C 1
ATOM 8073 O O . THR A 1 1040 ? -13.067 -7.453 40.878 1.00 90.88 1040 THR A O 1
ATOM 8076 N N . ASP A 1 1041 ? -15.059 -7.127 41.876 1.00 89.81 1041 ASP A N 1
ATOM 8077 C CA . ASP A 1 1041 ? -14.673 -7.624 43.197 1.00 89.81 1041 ASP A CA 1
ATOM 8078 C C . ASP A 1 1041 ? -14.709 -9.157 43.248 1.00 89.81 1041 ASP A C 1
ATOM 8080 O O . ASP A 1 1041 ? -15.769 -9.782 43.314 1.00 89.81 1041 ASP A O 1
ATOM 8084 N N . PHE A 1 1042 ? -13.526 -9.771 43.245 1.00 93.06 1042 PHE A N 1
ATOM 8085 C CA . PHE A 1 1042 ? -13.400 -11.223 43.303 1.00 93.06 1042 PHE A CA 1
ATOM 8086 C C . PHE A 1 1042 ? -13.804 -11.817 44.663 1.00 93.06 1042 PHE A C 1
ATOM 8088 O O . PHE A 1 1042 ? -14.139 -12.997 44.734 1.00 93.06 1042 PHE A O 1
ATOM 8095 N N . GLY A 1 1043 ? -13.814 -11.028 45.743 1.00 92.06 1043 GLY A N 1
ATOM 8096 C CA . GLY A 1 1043 ? -14.306 -11.475 47.047 1.00 92.06 1043 GLY A CA 1
ATOM 8097 C C . GLY A 1 1043 ? -15.799 -11.801 47.008 1.00 92.06 1043 GLY A C 1
ATOM 8098 O O . GLY A 1 1043 ? -16.218 -12.834 47.530 1.00 92.06 1043 GLY A O 1
ATOM 8099 N N . VAL A 1 1044 ? -16.582 -10.977 46.302 1.00 93.50 1044 VAL A N 1
ATOM 8100 C CA . VAL A 1 1044 ? -18.012 -11.230 46.050 1.00 93.50 1044 VAL A CA 1
ATOM 8101 C C . VAL A 1 1044 ? -18.201 -12.494 45.211 1.00 93.50 1044 VAL A C 1
ATOM 8103 O O . VAL A 1 1044 ? -19.035 -13.332 45.544 1.00 93.50 1044 VAL A O 1
ATOM 8106 N N . ILE A 1 1045 ? -17.388 -12.667 44.164 1.00 95.25 1045 ILE A N 1
ATOM 8107 C CA . ILE A 1 1045 ? -17.438 -13.841 43.277 1.00 95.25 1045 ILE A CA 1
ATOM 8108 C C . ILE A 1 1045 ? -17.120 -15.124 44.055 1.00 95.25 1045 ILE A C 1
ATOM 8110 O O . ILE A 1 1045 ? -17.856 -16.102 43.968 1.00 95.25 1045 ILE A O 1
ATOM 8114 N N . ALA A 1 1046 ? -16.052 -15.126 44.857 1.00 93.81 1046 ALA A N 1
ATOM 8115 C CA . ALA A 1 1046 ? -15.646 -16.292 45.637 1.00 93.81 1046 ALA A CA 1
ATOM 8116 C C . ALA A 1 1046 ? -16.659 -16.658 46.739 1.00 93.81 1046 ALA A C 1
ATOM 8118 O O . ALA A 1 1046 ? -16.782 -17.836 47.091 1.00 93.81 1046 ALA A O 1
ATOM 8119 N N . GLY A 1 1047 ? -17.376 -15.669 47.282 1.00 92.69 1047 GLY A N 1
ATOM 8120 C CA . GLY A 1 1047 ? -18.381 -15.840 48.334 1.00 92.69 1047 GLY A CA 1
ATOM 8121 C C . GLY A 1 1047 ? -19.794 -16.172 47.844 1.00 92.69 1047 GLY A C 1
ATOM 8122 O O . GLY A 1 1047 ? -20.689 -16.301 48.673 1.00 92.69 1047 GLY A O 1
ATOM 8123 N N . SER A 1 1048 ? -20.012 -16.292 46.533 1.00 93.12 1048 SER A N 1
ATOM 8124 C CA . SER A 1 1048 ? -21.337 -16.483 45.942 1.00 93.12 1048 SER A CA 1
ATOM 8125 C C . SER A 1 1048 ? -21.455 -17.813 45.199 1.00 93.12 1048 SER A C 1
ATOM 8127 O O . SER A 1 1048 ? -20.504 -18.275 44.572 1.00 93.12 1048 SER A O 1
ATOM 8129 N N . ASP A 1 1049 ? -22.655 -18.395 45.237 1.00 91.69 1049 ASP A N 1
ATOM 8130 C CA . ASP A 1 1049 ? -23.000 -19.639 44.538 1.00 91.69 1049 ASP A CA 1
ATOM 8131 C C . ASP A 1 1049 ? -23.798 -19.401 43.242 1.00 91.69 1049 ASP A C 1
ATOM 8133 O O . ASP A 1 1049 ? -24.293 -20.348 42.626 1.00 91.69 1049 ASP A O 1
ATOM 8137 N N . GLU A 1 1050 ? -23.937 -18.146 42.798 1.00 94.81 1050 GLU A N 1
ATOM 8138 C CA . GLU A 1 1050 ? -24.595 -17.851 41.523 1.00 94.81 1050 GLU A CA 1
ATOM 8139 C C . GLU A 1 1050 ? -23.867 -18.530 40.348 1.00 94.81 1050 GLU A C 1
ATOM 8141 O O . GLU A 1 1050 ? -22.631 -18.522 40.310 1.00 94.81 1050 GLU A O 1
ATOM 8146 N N . PRO A 1 1051 ? -24.587 -19.059 39.335 1.00 96.81 1051 PRO A N 1
ATOM 8147 C CA . PRO A 1 1051 ? -23.966 -19.790 38.227 1.00 96.81 1051 PRO A CA 1
ATOM 8148 C C . PRO A 1 1051 ? -22.853 -19.012 37.512 1.00 96.81 1051 PRO A C 1
ATOM 8150 O O . PRO A 1 1051 ? -21.811 -19.576 37.185 1.00 96.81 1051 PRO A O 1
ATOM 8153 N N . GLN A 1 1052 ? -23.048 -17.707 37.316 1.00 95.44 1052 GLN A N 1
ATOM 8154 C CA . GLN A 1 1052 ? -22.072 -16.809 36.694 1.00 95.44 1052 GLN A CA 1
ATOM 8155 C C . GLN A 1 1052 ? -20.822 -16.581 37.561 1.00 95.44 1052 GLN A C 1
ATOM 8157 O O . GLN A 1 1052 ? -19.704 -16.566 37.044 1.00 95.44 1052 GLN A O 1
ATOM 8162 N N . HIS A 1 1053 ? -20.990 -16.461 38.883 1.00 97.25 1053 HIS A N 1
ATOM 8163 C CA . HIS A 1 1053 ? -19.884 -16.306 39.830 1.00 97.25 1053 HIS A CA 1
ATOM 8164 C C . HIS A 1 1053 ? -19.074 -17.595 39.936 1.00 97.25 1053 HIS A C 1
ATOM 8166 O O . HIS A 1 1053 ? -17.845 -17.563 39.861 1.00 97.25 1053 HIS A O 1
ATOM 8172 N N . LYS A 1 1054 ? -19.761 -18.738 40.001 1.00 97.12 1054 LYS A N 1
ATOM 8173 C CA . LYS A 1 1054 ? -19.125 -20.053 39.980 1.00 97.12 1054 LYS A CA 1
ATOM 8174 C C . LYS A 1 1054 ? -18.335 -20.277 38.690 1.00 97.12 1054 LYS A C 1
ATOM 8176 O O . LYS A 1 1054 ? -17.178 -20.675 38.761 1.00 97.12 1054 LYS A O 1
ATOM 8181 N N . LEU A 1 1055 ? -18.909 -19.938 37.532 1.00 97.31 1055 LEU A N 1
ATOM 8182 C CA . LEU A 1 1055 ? -18.213 -20.016 36.245 1.00 97.31 1055 LEU A CA 1
ATOM 8183 C C . LEU A 1 1055 ? -16.943 -19.154 36.230 1.00 97.31 1055 LEU A C 1
ATOM 8185 O O . LEU A 1 1055 ? -15.886 -19.635 35.829 1.00 97.31 1055 LEU A O 1
ATOM 8189 N N . ALA A 1 1056 ? -17.021 -17.899 36.681 1.00 97.19 1056 ALA A N 1
ATOM 8190 C CA . ALA A 1 1056 ? -15.861 -17.008 36.734 1.00 97.19 1056 ALA A CA 1
ATOM 8191 C C . ALA A 1 1056 ? -14.767 -17.520 37.690 1.00 97.19 1056 ALA A C 1
ATOM 8193 O O . ALA A 1 1056 ? -13.582 -17.466 37.355 1.00 97.19 1056 ALA A O 1
ATOM 8194 N N . PHE A 1 1057 ? -15.156 -18.051 38.854 1.00 97.81 1057 PHE A N 1
ATOM 8195 C CA . PHE A 1 1057 ? -14.239 -18.672 39.809 1.00 97.81 1057 PHE A CA 1
ATOM 8196 C C . PHE A 1 1057 ? -13.553 -19.906 39.205 1.00 97.81 1057 PHE A C 1
ATOM 8198 O O . PHE A 1 1057 ? -12.325 -19.992 39.208 1.00 97.81 1057 PHE A O 1
ATOM 8205 N N . ASP A 1 1058 ? -14.331 -20.828 38.632 1.00 97.50 1058 ASP A N 1
ATOM 8206 C CA . ASP A 1 1058 ? -13.826 -22.068 38.040 1.00 97.50 1058 ASP A CA 1
ATOM 8207 C C . ASP A 1 1058 ? -12.901 -21.807 36.845 1.00 97.50 1058 ASP A C 1
ATOM 8209 O O . ASP A 1 1058 ? -11.885 -22.494 36.708 1.00 97.50 1058 ASP A O 1
ATOM 8213 N N . LEU A 1 1059 ? -13.215 -20.795 36.023 1.00 97.38 1059 LEU A N 1
ATOM 8214 C CA . LEU A 1 1059 ? -12.365 -20.330 34.925 1.00 97.38 1059 LEU A CA 1
ATOM 8215 C C . LEU A 1 1059 ? -11.015 -19.817 35.431 1.00 97.38 1059 LEU A C 1
ATOM 8217 O O . LEU A 1 1059 ? -9.983 -20.182 34.872 1.00 97.38 1059 LEU A O 1
ATOM 8221 N N . LEU A 1 1060 ? -10.993 -18.987 36.481 1.00 97.56 1060 LEU A N 1
ATOM 8222 C CA . LEU A 1 1060 ? -9.730 -18.482 37.023 1.00 97.56 1060 LEU A CA 1
ATOM 8223 C C . LEU A 1 1060 ? -8.882 -19.621 37.605 1.00 97.56 1060 LEU A C 1
ATOM 8225 O O . LEU A 1 1060 ? -7.691 -19.695 37.303 1.00 97.56 1060 LEU A O 1
ATOM 8229 N N . VAL A 1 1061 ? -9.486 -20.524 38.387 1.00 98.38 1061 VAL A N 1
ATOM 8230 C CA . VAL A 1 1061 ? -8.792 -21.697 38.948 1.00 98.38 1061 VAL A CA 1
ATOM 8231 C C . VAL A 1 1061 ? -8.204 -22.560 37.832 1.00 98.38 1061 VAL A C 1
ATOM 8233 O O . VAL A 1 1061 ? -7.034 -22.922 37.896 1.00 98.38 1061 VAL A O 1
ATOM 8236 N N . ASP A 1 1062 ? -8.984 -22.853 36.789 1.00 98.19 1062 ASP A N 1
ATOM 8237 C CA . ASP A 1 1062 ? -8.530 -23.641 35.639 1.00 98.19 1062 ASP A CA 1
ATOM 8238 C C . ASP A 1 1062 ? -7.309 -23.012 34.954 1.00 98.19 1062 ASP A C 1
ATOM 8240 O O . ASP A 1 1062 ? -6.283 -23.672 34.767 1.00 98.19 1062 ASP A O 1
ATOM 8244 N N . ARG A 1 1063 ? -7.371 -21.707 34.658 1.00 98.00 1063 ARG A N 1
ATOM 8245 C CA . ARG A 1 1063 ? -6.254 -20.992 34.026 1.00 98.00 1063 ARG A CA 1
ATOM 8246 C C . ARG A 1 1063 ? -5.014 -20.956 34.918 1.00 98.00 1063 ARG A C 1
ATOM 8248 O O . ARG A 1 1063 ? -3.914 -21.150 34.404 1.00 98.00 1063 ARG A O 1
ATOM 8255 N N . ILE A 1 1064 ? -5.170 -20.770 36.233 1.00 98.62 1064 ILE A N 1
ATOM 8256 C CA . ILE A 1 1064 ? -4.055 -20.853 37.190 1.00 98.62 1064 ILE A CA 1
ATOM 8257 C C . ILE A 1 1064 ? -3.418 -22.244 37.145 1.00 98.62 1064 ILE A C 1
ATOM 8259 O O . ILE A 1 1064 ? -2.205 -22.344 36.972 1.00 98.62 1064 ILE A O 1
ATOM 8263 N N . CYS A 1 1065 ? -4.212 -23.312 37.244 1.00 98.44 1065 CYS A N 1
ATOM 8264 C CA . CYS A 1 1065 ? -3.705 -24.684 37.213 1.00 98.44 1065 CYS A CA 1
ATOM 8265 C C . CYS A 1 1065 ? -2.973 -25.005 35.901 1.00 98.44 1065 CYS A C 1
ATOM 8267 O O . CYS A 1 1065 ? -1.940 -25.673 35.938 1.00 98.44 1065 CYS A O 1
ATOM 8269 N N . GLY A 1 1066 ? -3.441 -24.478 34.764 1.00 98.06 1066 GLY A N 1
ATOM 8270 C CA . GLY A 1 1066 ? -2.743 -24.589 33.480 1.00 98.06 1066 GLY A CA 1
ATOM 8271 C C . GLY A 1 1066 ? -1.319 -24.017 33.522 1.00 98.06 1066 GLY A C 1
ATOM 8272 O O . GLY A 1 1066 ? -0.373 -24.682 33.096 1.00 98.06 1066 GLY A O 1
ATOM 8273 N N . PHE A 1 1067 ? -1.139 -22.823 34.101 1.00 98.56 1067 PHE A N 1
ATOM 8274 C CA . PHE A 1 1067 ? 0.193 -22.230 34.278 1.00 98.56 1067 PHE A CA 1
ATOM 8275 C C . PHE A 1 1067 ? 1.030 -22.953 35.334 1.00 98.56 1067 PHE A C 1
ATOM 8277 O O . PHE A 1 1067 ? 2.207 -23.198 35.090 1.00 98.56 1067 PHE A O 1
ATOM 8284 N N . VAL A 1 1068 ? 0.445 -23.348 36.471 1.00 98.62 1068 VAL A N 1
ATOM 8285 C CA . VAL A 1 1068 ? 1.154 -24.113 37.514 1.00 98.62 1068 VAL A CA 1
ATOM 8286 C C . VAL A 1 1068 ? 1.706 -25.418 36.939 1.00 98.62 1068 VAL A C 1
ATOM 8288 O O . VAL A 1 1068 ? 2.886 -25.707 37.120 1.00 98.62 1068 VAL A O 1
ATOM 8291 N N . GLY A 1 1069 ? 0.900 -26.171 36.184 1.00 98.38 1069 GLY A N 1
ATOM 8292 C CA . GLY A 1 1069 ? 1.347 -27.395 35.518 1.00 98.38 1069 GLY A CA 1
ATOM 8293 C C . GLY A 1 1069 ? 2.461 -27.136 34.502 1.00 98.38 1069 GLY A C 1
ATOM 8294 O O . GLY A 1 1069 ? 3.500 -27.795 34.546 1.00 98.38 1069 GLY A O 1
ATOM 8295 N N . SER A 1 1070 ? 2.289 -26.135 33.631 1.00 98.12 1070 SER A N 1
ATOM 8296 C CA . SER A 1 1070 ? 3.311 -25.764 32.643 1.00 98.12 1070 SER A CA 1
ATOM 8297 C C . SER A 1 1070 ? 4.631 -25.361 33.304 1.00 98.12 1070 SER A C 1
ATOM 8299 O O . SER A 1 1070 ? 5.695 -25.783 32.861 1.00 98.12 1070 SER A O 1
ATOM 8301 N N . TYR A 1 1071 ? 4.585 -24.561 34.368 1.00 98.69 1071 TYR A N 1
ATOM 8302 C CA . TYR A 1 1071 ? 5.775 -24.063 35.056 1.00 98.69 1071 TYR A CA 1
ATOM 8303 C C . TYR A 1 1071 ? 6.454 -25.121 35.905 1.00 98.69 1071 TYR A C 1
ATOM 8305 O O . TYR A 1 1071 ? 7.680 -25.158 35.947 1.00 98.69 1071 TYR A O 1
ATOM 8313 N N . TYR A 1 1072 ? 5.691 -26.040 36.488 1.00 98.56 1072 TYR A N 1
ATOM 8314 C CA . TYR A 1 1072 ? 6.249 -27.209 37.151 1.00 98.56 1072 TYR A CA 1
ATOM 8315 C C . TYR A 1 1072 ? 7.099 -28.046 36.186 1.00 98.56 1072 TYR A C 1
ATOM 8317 O O . TYR A 1 1072 ? 8.223 -28.427 36.515 1.00 98.56 1072 TYR A O 1
ATOM 8325 N N . VAL A 1 1073 ? 6.599 -28.276 34.965 1.00 98.06 1073 VAL A N 1
ATOM 8326 C CA . VAL A 1 1073 ? 7.340 -28.984 33.909 1.00 98.06 1073 VAL A CA 1
ATOM 8327 C C . VAL A 1 1073 ? 8.545 -28.170 33.431 1.00 98.06 1073 VAL A C 1
ATOM 8329 O O . VAL A 1 1073 ? 9.638 -28.725 33.323 1.00 98.06 1073 VAL A O 1
ATOM 8332 N N . SER A 1 1074 ? 8.397 -26.858 33.215 1.00 96.56 1074 SER A N 1
ATOM 8333 C CA . SER A 1 1074 ? 9.510 -25.971 32.833 1.00 96.56 1074 SER A CA 1
ATOM 8334 C C . SER A 1 1074 ? 10.640 -25.940 33.871 1.00 96.56 1074 SER A C 1
ATOM 8336 O O . SER A 1 1074 ? 11.811 -25.828 33.506 1.00 96.56 1074 SER A O 1
ATOM 8338 N N . LEU A 1 1075 ? 10.303 -26.079 35.156 1.00 97.62 1075 LEU A N 1
ATOM 8339 C CA . LEU A 1 1075 ? 11.248 -26.203 36.272 1.00 97.62 1075 LEU A CA 1
ATOM 8340 C C . LEU A 1 1075 ? 11.687 -27.656 36.533 1.00 97.62 1075 LEU A C 1
ATOM 8342 O O . LEU A 1 1075 ? 12.397 -27.923 37.497 1.00 97.62 1075 LEU A O 1
ATOM 8346 N N . GLN A 1 1076 ? 11.292 -28.605 35.678 1.00 97.19 1076 GLN A N 1
ATOM 8347 C CA . GLN A 1 1076 ? 11.654 -30.027 35.762 1.00 97.19 1076 GLN A CA 1
ATOM 8348 C C . GLN A 1 1076 ? 11.264 -30.676 37.103 1.00 97.19 1076 GLN A C 1
ATOM 8350 O O . GLN A 1 1076 ? 11.945 -31.566 37.610 1.00 97.19 1076 GLN A O 1
ATOM 8355 N N . GLY A 1 1077 ? 10.167 -30.207 37.703 1.00 96.44 1077 GLY A N 1
ATOM 8356 C CA . GLY A 1 1077 ? 9.679 -30.654 39.007 1.00 96.44 1077 GLY A CA 1
ATOM 8357 C C . GLY A 1 1077 ? 10.543 -30.248 40.206 1.00 96.44 1077 GLY A C 1
ATOM 8358 O O . GLY A 1 1077 ? 10.261 -30.687 41.322 1.00 96.44 1077 GLY A O 1
ATOM 8359 N N . GLN A 1 1078 ? 11.573 -29.420 40.002 1.00 97.00 1078 GLN A N 1
ATOM 8360 C CA . GLN A 1 1078 ? 12.366 -28.814 41.072 1.00 97.00 1078 GLN A CA 1
ATOM 8361 C C . GLN A 1 1078 ? 11.683 -27.522 41.524 1.00 97.00 1078 GLN A C 1
ATOM 8363 O O . GLN A 1 1078 ? 12.009 -26.437 41.050 1.00 97.00 1078 GLN A O 1
ATOM 8368 N N . VAL A 1 1079 ? 10.691 -27.651 42.404 1.00 98.19 1079 VAL A N 1
ATOM 8369 C CA . VAL A 1 1079 ? 9.916 -26.524 42.932 1.00 98.19 1079 VAL A CA 1
ATOM 8370 C C . VAL A 1 1079 ? 9.981 -26.557 44.453 1.00 98.19 1079 VAL A C 1
ATOM 8372 O O . VAL A 1 1079 ? 9.636 -27.556 45.061 1.00 98.19 1079 VAL A O 1
ATOM 8375 N N . ASP A 1 1080 ? 10.419 -25.470 45.071 1.00 98.12 1080 ASP A N 1
ATOM 8376 C CA . ASP A 1 1080 ? 10.478 -25.319 46.523 1.00 98.12 1080 ASP A CA 1
ATOM 8377 C C . ASP A 1 1080 ? 9.095 -25.011 47.103 1.00 98.12 1080 ASP A C 1
ATOM 8379 O O . ASP A 1 1080 ? 8.691 -25.556 48.133 1.00 98.12 1080 ASP A O 1
ATOM 8383 N N . ALA A 1 1081 ? 8.363 -24.122 46.427 1.00 98.25 1081 ALA A N 1
ATOM 8384 C CA . ALA A 1 1081 ? 7.059 -23.660 46.867 1.00 98.25 1081 ALA A CA 1
ATOM 8385 C C . ALA A 1 1081 ? 6.161 -23.189 45.715 1.00 98.25 1081 ALA A C 1
ATOM 8387 O O . ALA A 1 1081 ? 6.627 -22.596 44.735 1.00 98.25 1081 ALA A O 1
ATOM 8388 N N . LEU A 1 1082 ? 4.853 -23.384 45.896 1.00 98.69 1082 LEU A N 1
ATOM 8389 C CA . LEU A 1 1082 ? 3.808 -22.621 45.215 1.00 98.69 1082 LEU A CA 1
ATOM 8390 C C . LEU A 1 1082 ? 3.433 -21.426 46.097 1.00 98.69 1082 LEU A C 1
ATOM 8392 O O . LEU A 1 1082 ? 2.975 -21.606 47.225 1.00 98.69 1082 LEU A O 1
ATOM 8396 N N . VAL A 1 1083 ? 3.640 -20.210 45.599 1.00 98.69 1083 VAL A N 1
ATOM 8397 C CA . VAL A 1 1083 ? 3.485 -18.979 46.382 1.00 98.69 1083 VAL A CA 1
ATOM 8398 C C . VAL A 1 1083 ? 2.284 -18.186 45.885 1.00 98.69 1083 VAL A C 1
ATOM 8400 O O . VAL A 1 1083 ? 2.232 -17.814 44.718 1.00 98.69 1083 VAL A O 1
ATOM 8403 N N . PHE A 1 1084 ? 1.339 -17.884 46.770 1.00 98.31 1084 PHE A N 1
ATOM 8404 C CA . PHE A 1 1084 ? 0.209 -16.998 46.503 1.00 98.31 1084 PHE A CA 1
ATOM 8405 C C . PHE A 1 1084 ? 0.496 -15.598 47.044 1.00 98.31 1084 PHE A C 1
ATOM 8407 O O . PHE A 1 1084 ? 0.822 -15.435 48.216 1.00 98.31 1084 PHE A O 1
ATOM 8414 N N . ALA A 1 1085 ? 0.339 -14.588 46.201 1.00 96.62 1085 ALA A N 1
ATOM 8415 C CA . ALA A 1 1085 ? 0.545 -13.186 46.535 1.00 96.62 1085 ALA A CA 1
ATOM 8416 C C . ALA A 1 1085 ? -0.504 -12.305 45.845 1.00 96.62 1085 ALA A C 1
ATOM 8418 O O . ALA A 1 1085 ? -1.307 -12.785 45.038 1.00 96.62 1085 ALA A O 1
ATOM 8419 N N . GLY A 1 1086 ? -0.495 -11.009 46.150 1.00 90.81 1086 GLY A N 1
ATOM 8420 C CA . GLY A 1 1086 ? -1.454 -10.051 45.616 1.00 90.81 1086 GLY A CA 1
ATOM 8421 C C . GLY A 1 1086 ? -2.797 -10.129 46.342 1.00 90.81 1086 GLY A C 1
ATOM 8422 O O . GLY A 1 1086 ? -3.133 -11.123 46.985 1.00 90.81 1086 GLY A O 1
ATOM 8423 N N . GLY A 1 1087 ? -3.599 -9.067 46.240 1.00 88.44 1087 GLY A N 1
ATOM 8424 C CA . GLY A 1 1087 ? -4.777 -8.894 47.099 1.00 88.44 1087 GLY A CA 1
ATOM 8425 C C . GLY A 1 1087 ? -5.781 -10.059 47.090 1.00 88.44 1087 GLY A C 1
ATOM 8426 O O . GLY A 1 1087 ? -6.388 -10.339 48.123 1.00 88.44 1087 GLY A O 1
ATOM 8427 N N . ILE A 1 1088 ? -5.947 -10.764 45.965 1.00 94.06 1088 ILE A N 1
ATOM 8428 C CA . ILE A 1 1088 ? -6.789 -11.969 45.879 1.00 94.06 1088 ILE A CA 1
ATOM 8429 C C . ILE A 1 1088 ? -6.046 -13.184 46.449 1.00 94.06 1088 ILE A C 1
ATOM 8431 O O . ILE A 1 1088 ? -6.623 -13.923 47.247 1.00 94.06 1088 ILE A O 1
ATOM 8435 N N . GLY A 1 1089 ? -4.781 -13.387 46.068 1.00 94.31 1089 GLY A N 1
ATOM 8436 C CA . GLY A 1 1089 ? -3.973 -14.533 46.498 1.00 94.31 1089 GLY A CA 1
ATOM 8437 C C . GLY A 1 1089 ? -3.722 -14.558 48.006 1.00 94.31 1089 GLY A C 1
ATOM 8438 O O . GLY A 1 1089 ? -3.728 -15.624 48.616 1.00 94.31 1089 GLY A O 1
ATOM 8439 N N . GLU A 1 1090 ? -3.597 -13.387 48.626 1.00 93.19 1090 GLU A N 1
ATOM 8440 C CA . GLU A 1 1090 ? -3.405 -13.213 50.067 1.00 93.19 1090 GLU A CA 1
ATOM 8441 C C . GLU A 1 1090 ? -4.694 -13.457 50.866 1.00 93.19 1090 GLU A C 1
ATOM 8443 O O . GLU A 1 1090 ? -4.665 -14.075 51.933 1.00 93.19 1090 GLU A O 1
ATOM 8448 N N . ARG A 1 1091 ? -5.852 -13.024 50.349 1.00 91.50 1091 ARG A N 1
ATOM 8449 C CA . ARG A 1 1091 ? -7.118 -12.996 51.110 1.00 91.50 1091 ARG A CA 1
ATOM 8450 C C . ARG A 1 1091 ? -8.047 -14.176 50.843 1.00 91.50 1091 ARG A C 1
ATOM 8452 O O . ARG A 1 1091 ? -8.794 -14.565 51.736 1.00 91.50 1091 ARG A O 1
ATOM 8459 N N . SER A 1 1092 ? -8.024 -14.751 49.643 1.00 93.88 1092 SER A N 1
ATOM 8460 C CA . SER A 1 1092 ? -8.975 -15.794 49.247 1.00 93.88 1092 SER A CA 1
ATOM 8461 C C . SER A 1 1092 ? -8.460 -17.194 49.583 1.00 93.88 1092 SER A C 1
ATOM 8463 O O . SER A 1 1092 ? -7.854 -17.867 48.748 1.00 93.88 1092 SER A O 1
ATOM 8465 N N . SER A 1 1093 ? -8.733 -17.665 50.805 1.00 95.00 1093 SER A N 1
ATOM 8466 C CA . SER A 1 1093 ? -8.420 -19.044 51.221 1.00 95.00 1093 SER A CA 1
ATOM 8467 C C . SER A 1 1093 ? -9.097 -20.084 50.326 1.00 95.00 1093 SER A C 1
ATOM 8469 O O . SER A 1 1093 ? -8.450 -21.043 49.914 1.00 95.00 1093 SER A O 1
ATOM 8471 N N . LYS A 1 1094 ? -10.360 -19.843 49.942 1.00 95.12 1094 LYS A N 1
ATOM 8472 C CA . LYS A 1 1094 ? -11.136 -20.703 49.034 1.00 95.12 1094 LYS A CA 1
ATOM 8473 C C . LYS A 1 1094 ? -10.453 -20.879 47.675 1.00 95.12 1094 LYS A C 1
ATOM 8475 O O . LYS A 1 1094 ? -10.411 -21.990 47.157 1.00 95.12 1094 LYS A O 1
ATOM 8480 N N . LEU A 1 1095 ? -9.902 -19.802 47.101 1.00 96.38 1095 LEU A N 1
ATOM 8481 C CA . LEU A 1 1095 ? -9.169 -19.882 45.832 1.00 96.38 1095 LEU A CA 1
ATOM 8482 C C . LEU A 1 1095 ? -7.892 -20.713 45.983 1.00 96.38 1095 LEU A C 1
ATOM 8484 O O . LEU A 1 1095 ? -7.622 -21.562 45.136 1.00 96.38 1095 LEU A O 1
ATOM 8488 N N . ARG A 1 1096 ? -7.133 -20.495 47.065 1.00 97.06 1096 ARG A N 1
ATOM 8489 C CA . ARG A 1 1096 ? -5.916 -21.270 47.344 1.00 97.06 1096 ARG A CA 1
ATOM 8490 C C . ARG A 1 1096 ? -6.217 -22.759 47.479 1.00 97.06 1096 ARG A C 1
ATOM 8492 O O . ARG A 1 1096 ? -5.556 -23.548 46.811 1.00 97.06 1096 ARG A O 1
ATOM 8499 N N . SER A 1 1097 ? -7.240 -23.128 48.254 1.00 97.06 1097 SER A N 1
ATOM 8500 C CA . SER A 1 1097 ? -7.664 -24.527 48.396 1.00 97.06 1097 SER A CA 1
ATOM 8501 C C . SER A 1 1097 ? -8.028 -25.139 47.046 1.00 97.06 1097 SER A C 1
ATOM 8503 O O . SER A 1 1097 ? -7.488 -26.181 46.696 1.00 97.06 1097 SER A O 1
ATOM 8505 N N . ALA A 1 1098 ? -8.849 -24.458 46.239 1.00 97.69 1098 ALA A N 1
ATOM 8506 C CA . ALA A 1 1098 ? -9.278 -24.972 44.936 1.00 97.69 1098 ALA A CA 1
ATOM 8507 C C . ALA A 1 1098 ? -8.113 -25.176 43.946 1.00 97.69 1098 ALA A C 1
ATOM 8509 O O . ALA A 1 1098 ? -8.082 -26.165 43.213 1.00 97.69 1098 ALA A O 1
ATOM 8510 N N . VAL A 1 1099 ? -7.145 -24.252 43.913 1.00 98.25 1099 VAL A N 1
ATOM 8511 C CA . VAL A 1 1099 ? -5.952 -24.376 43.057 1.00 98.25 1099 VAL A CA 1
ATOM 8512 C C . VAL A 1 1099 ? -5.059 -25.523 43.528 1.00 98.25 1099 VAL A C 1
ATOM 8514 O O . VAL A 1 1099 ? -4.615 -26.324 42.704 1.00 98.25 1099 VAL A O 1
ATOM 8517 N N . VAL A 1 1100 ? -4.796 -25.612 44.835 1.00 97.75 1100 VAL A N 1
ATOM 8518 C CA . VAL A 1 1100 ? -3.926 -26.646 45.413 1.00 97.75 1100 VAL A CA 1
ATOM 8519 C C . VAL A 1 1100 ? -4.550 -28.033 45.273 1.00 97.75 1100 VAL A C 1
ATOM 8521 O O . VAL A 1 1100 ? -3.845 -28.963 44.899 1.00 97.75 1100 VAL A O 1
ATOM 8524 N N . GLU A 1 1101 ? -5.861 -28.168 45.478 1.00 97.38 1101 GLU A N 1
ATOM 8525 C CA . GLU A 1 1101 ? -6.596 -29.421 45.274 1.00 97.38 1101 GLU A CA 1
ATOM 8526 C C . GLU A 1 1101 ? -6.435 -29.932 43.834 1.00 97.38 1101 GLU A C 1
ATOM 8528 O O . GLU A 1 1101 ? -6.024 -31.074 43.619 1.00 97.38 1101 GLU A O 1
ATOM 8533 N N . ARG A 1 1102 ? -6.663 -29.073 42.827 1.00 97.31 1102 ARG A N 1
ATOM 8534 C CA . ARG A 1 1102 ? -6.484 -29.447 41.411 1.00 97.31 1102 ARG A CA 1
ATOM 8535 C C . ARG A 1 1102 ? -5.024 -29.724 41.042 1.00 97.31 1102 ARG A C 1
ATOM 8537 O O . ARG A 1 1102 ? -4.765 -30.548 40.169 1.00 97.31 1102 ARG A O 1
ATOM 8544 N N . ALA A 1 1103 ? -4.073 -29.056 41.695 1.00 96.12 1103 ALA A N 1
ATOM 8545 C CA . ALA A 1 1103 ? -2.638 -29.274 41.509 1.00 96.12 1103 ALA A CA 1
ATOM 8546 C C . ALA A 1 110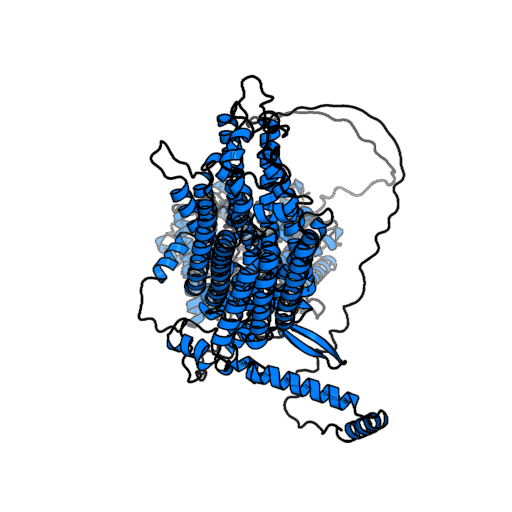3 ? -2.065 -30.396 42.401 1.00 96.12 1103 ALA A C 1
ATOM 8548 O O . ALA A 1 1103 ? -0.853 -30.628 42.382 1.00 96.12 1103 ALA A O 1
ATOM 8549 N N . GLY A 1 1104 ? -2.902 -31.117 43.157 1.00 95.69 1104 GLY A N 1
ATOM 8550 C CA . GLY A 1 1104 ? -2.462 -32.105 44.144 1.00 95.69 1104 GLY A CA 1
ATOM 8551 C C . GLY A 1 1104 ? -1.644 -33.255 43.554 1.00 95.69 1104 GLY A C 1
ATOM 8552 O O . GLY A 1 1104 ? -0.718 -33.754 44.191 1.00 95.69 1104 GLY A O 1
ATOM 8553 N N . CYS A 1 1105 ? -1.887 -33.610 42.288 1.00 96.00 1105 CYS A N 1
ATOM 8554 C CA . CYS A 1 1105 ? -1.101 -34.618 41.568 1.00 96.00 1105 CYS A CA 1
ATOM 8555 C C . CYS A 1 1105 ? 0.384 -34.240 41.390 1.00 96.00 1105 CYS A C 1
ATOM 8557 O O . CYS A 1 1105 ? 1.209 -35.116 41.136 1.00 96.00 1105 CYS A O 1
ATOM 8559 N N . LEU A 1 1106 ? 0.738 -32.959 41.547 1.00 97.31 1106 LEU A N 1
ATOM 8560 C CA . LEU A 1 1106 ? 2.117 -32.464 41.495 1.00 97.31 1106 LEU A CA 1
ATOM 8561 C C . LEU A 1 1106 ? 2.814 -32.511 42.867 1.00 97.31 1106 LEU A C 1
ATOM 8563 O O . LEU A 1 1106 ? 4.018 -32.269 42.946 1.00 97.31 1106 LEU A O 1
ATOM 8567 N N . GLY A 1 1107 ? 2.084 -32.850 43.937 1.00 95.62 1107 GLY A N 1
ATOM 8568 C CA . GLY A 1 1107 ? 2.601 -32.958 45.302 1.00 95.62 1107 GLY A CA 1
ATOM 8569 C C . GLY A 1 1107 ? 2.383 -31.722 46.183 1.00 95.62 1107 GLY A C 1
ATOM 8570 O O . GLY A 1 1107 ? 3.049 -31.600 47.210 1.00 95.62 1107 GLY A O 1
ATOM 8571 N N . PHE A 1 1108 ? 1.478 -30.815 45.800 1.00 97.44 1108 PHE A N 1
ATOM 8572 C CA . PHE A 1 1108 ? 1.024 -29.716 46.659 1.00 97.44 1108 PHE A CA 1
ATOM 8573 C C . PHE A 1 1108 ? -0.172 -30.162 47.505 1.00 97.44 1108 PHE A C 1
ATOM 8575 O O . PHE A 1 1108 ? -1.084 -30.807 46.995 1.00 97.44 1108 PHE A O 1
ATOM 8582 N N . ALA A 1 1109 ? -0.206 -29.778 48.776 1.00 96.81 1109 ALA A N 1
ATOM 8583 C CA . ALA A 1 1109 ? -1.375 -29.946 49.633 1.00 96.81 1109 ALA A CA 1
ATOM 8584 C C . ALA A 1 1109 ? -1.456 -28.776 50.615 1.00 96.81 1109 ALA A C 1
ATOM 8586 O O . ALA A 1 1109 ? -0.430 -28.214 50.998 1.00 96.81 1109 ALA A O 1
ATOM 8587 N N . VAL A 1 1110 ? -2.674 -28.392 50.994 1.00 95.50 1110 VAL A N 1
ATOM 8588 C CA . VAL A 1 1110 ? -2.945 -27.266 51.895 1.00 95.50 1110 VAL A CA 1
ATOM 8589 C C . VAL A 1 1110 ? -3.418 -27.786 53.252 1.00 95.50 1110 VAL A C 1
ATOM 8591 O O . VAL A 1 1110 ? -4.152 -28.768 53.330 1.00 95.50 1110 VAL A O 1
ATOM 8594 N N . ASP A 1 1111 ? -3.023 -27.111 54.324 1.00 95.44 1111 ASP A N 1
ATOM 8595 C CA . ASP A 1 1111 ? -3.594 -27.283 55.655 1.00 95.44 1111 ASP A CA 1
ATOM 8596 C C . ASP A 1 1111 ? -4.735 -26.275 55.833 1.00 95.44 1111 ASP A C 1
ATOM 8598 O O . ASP A 1 1111 ? -4.509 -25.068 55.951 1.00 95.44 1111 ASP A O 1
ATOM 8602 N N . GLU A 1 1112 ? -5.978 -26.758 55.860 1.00 92.00 1112 GLU A N 1
ATOM 8603 C CA . GLU A 1 1112 ? -7.159 -25.886 55.914 1.00 92.00 1112 GLU A CA 1
ATOM 8604 C C . GLU A 1 1112 ? -7.228 -25.010 57.175 1.00 92.00 1112 GLU A C 1
ATOM 8606 O O . GLU A 1 1112 ? -7.795 -23.915 57.138 1.00 92.00 1112 GLU A O 1
ATOM 8611 N N . LYS A 1 1113 ? -6.603 -25.423 58.288 1.00 90.19 1113 LYS A N 1
ATOM 8612 C CA . LYS A 1 1113 ? -6.542 -24.589 59.496 1.00 90.19 1113 LYS A CA 1
ATOM 8613 C C . LYS A 1 1113 ? -5.561 -23.435 59.309 1.00 90.19 1113 LYS A C 1
ATOM 8615 O O . LYS A 1 1113 ? -5.888 -22.307 59.671 1.00 90.19 1113 LYS A O 1
ATOM 8620 N N . ARG A 1 1114 ? -4.382 -23.690 58.727 1.00 91.50 1114 ARG A N 1
ATOM 8621 C CA . ARG A 1 1114 ? -3.370 -22.648 58.446 1.00 91.50 1114 ARG A CA 1
ATOM 8622 C C . ARG A 1 1114 ? -3.758 -21.734 57.286 1.00 91.50 1114 ARG A C 1
ATOM 8624 O O . ARG A 1 1114 ? -3.365 -20.562 57.266 1.00 91.50 1114 ARG A O 1
ATOM 8631 N N . ASN A 1 1115 ? -4.528 -22.255 56.335 1.00 92.69 1115 ASN A N 1
ATOM 8632 C CA . ASN A 1 1115 ? -5.028 -21.512 55.186 1.00 92.69 1115 ASN A CA 1
ATOM 8633 C C . ASN A 1 1115 ? -6.027 -20.414 55.582 1.00 92.69 1115 ASN A C 1
ATOM 8635 O O . ASN A 1 1115 ? -6.108 -19.388 54.903 1.00 92.69 1115 ASN A O 1
ATOM 8639 N N . GLY A 1 1116 ? -6.765 -20.600 56.680 1.00 82.38 1116 GLY A N 1
ATOM 8640 C CA . GLY A 1 1116 ? -7.672 -19.594 57.225 1.00 82.38 1116 GLY A CA 1
ATOM 8641 C C . GLY A 1 1116 ? -6.942 -18.350 57.754 1.00 82.38 1116 GLY A C 1
ATOM 8642 O O . GLY A 1 1116 ? -5.949 -18.454 58.469 1.00 82.38 1116 GLY A O 1
ATOM 8643 N N . GLY A 1 1117 ? -7.467 -17.162 57.434 1.00 66.31 1117 GLY A N 1
ATOM 8644 C CA . GLY A 1 1117 ? -7.045 -15.888 58.030 1.00 66.31 1117 GLY A CA 1
ATOM 8645 C C . GLY A 1 1117 ? -6.014 -15.067 57.239 1.00 66.31 1117 GLY A C 1
ATOM 8646 O O . GLY A 1 1117 ? -5.231 -15.579 56.436 1.00 66.31 1117 GLY A O 1
ATOM 8647 N N . TYR A 1 1118 ? -6.035 -13.758 57.501 1.00 66.50 1118 TYR A N 1
ATOM 8648 C CA . TYR A 1 1118 ? -5.037 -12.773 57.079 1.00 66.50 1118 TYR A CA 1
ATOM 8649 C C . TYR A 1 1118 ? -4.155 -12.485 58.304 1.00 66.50 1118 TYR A C 1
ATOM 8651 O O . TYR A 1 1118 ? -4.684 -12.089 59.339 1.00 66.50 1118 TYR A O 1
ATOM 8659 N N . GLY A 1 1119 ? -2.856 -12.784 58.235 1.00 69.06 1119 GLY A N 1
ATOM 8660 C CA . GLY A 1 1119 ? -1.918 -12.604 59.357 1.00 69.06 1119 GLY A CA 1
ATOM 8661 C C . GLY A 1 1119 ? -0.934 -11.462 59.108 1.00 69.06 1119 GLY A C 1
ATOM 8662 O O . GLY A 1 1119 ? -0.858 -10.978 57.989 1.00 69.06 1119 GLY A O 1
ATOM 8663 N N . ASP A 1 1120 ? -0.153 -11.072 60.116 1.00 73.50 1120 ASP A N 1
ATOM 8664 C CA . ASP A 1 1120 ? 0.786 -9.935 60.007 1.00 73.50 1120 ASP A CA 1
ATOM 8665 C C . ASP A 1 1120 ? 2.159 -10.309 59.414 1.00 73.50 1120 ASP A C 1
ATOM 8667 O O . ASP A 1 1120 ? 2.981 -9.442 59.125 1.00 73.50 1120 ASP A O 1
ATOM 8671 N N . ALA A 1 1121 ? 2.442 -11.604 59.244 1.00 86.69 1121 ALA A N 1
ATOM 8672 C CA . ALA A 1 1121 ? 3.714 -12.065 58.697 1.00 86.69 1121 ALA A CA 1
ATOM 8673 C C . ALA A 1 1121 ? 3.787 -11.863 57.173 1.00 86.69 1121 ALA A C 1
ATOM 8675 O O . ALA A 1 1121 ? 2.852 -12.215 56.451 1.00 86.69 1121 ALA A O 1
ATOM 8676 N N . VAL A 1 1122 ? 4.942 -11.383 56.691 1.00 91.94 1122 VAL A N 1
ATOM 8677 C CA . VAL A 1 1122 ? 5.217 -11.158 55.258 1.00 91.94 1122 VAL A CA 1
ATOM 8678 C C . VAL A 1 1122 ? 5.104 -12.451 54.451 1.00 91.94 1122 VAL A C 1
ATOM 8680 O O . VAL A 1 1122 ? 4.560 -12.436 53.351 1.00 91.94 1122 VAL A O 1
ATOM 8683 N N . VAL A 1 1123 ? 5.588 -13.573 54.993 1.00 96.00 1123 VAL A N 1
ATOM 8684 C CA . VAL A 1 1123 ? 5.434 -14.909 54.402 1.00 96.00 1123 VAL A CA 1
ATOM 8685 C C . VAL A 1 1123 ? 4.839 -15.848 55.444 1.00 96.00 1123 VAL A C 1
ATOM 8687 O O . VAL A 1 1123 ? 5.299 -15.894 56.585 1.00 96.00 1123 VAL A O 1
ATOM 8690 N N . ARG A 1 1124 ? 3.812 -16.608 55.057 1.00 94.88 1124 ARG A N 1
ATOM 8691 C CA . ARG A 1 1124 ? 3.229 -17.682 55.868 1.00 94.88 1124 ARG A CA 1
ATOM 8692 C C . ARG A 1 1124 ? 3.206 -18.988 55.107 1.00 94.88 1124 ARG A C 1
ATOM 8694 O O . ARG A 1 1124 ? 2.873 -19.014 53.926 1.00 94.88 1124 ARG A O 1
ATOM 8701 N N . ASP A 1 1125 ? 3.442 -20.069 55.833 1.00 95.56 1125 ASP A N 1
ATOM 8702 C CA . ASP A 1 1125 ? 3.212 -21.415 55.337 1.00 95.56 1125 ASP A CA 1
ATOM 8703 C C . ASP A 1 1125 ? 1.772 -21.856 55.589 1.00 95.56 1125 ASP A C 1
ATOM 8705 O O . ASP A 1 1125 ? 1.272 -21.783 56.716 1.00 95.56 1125 ASP A O 1
ATOM 8709 N N . VAL A 1 1126 ? 1.111 -22.304 54.529 1.00 95.75 1126 VAL A N 1
ATOM 8710 C CA . VAL A 1 1126 ? -0.251 -22.842 54.562 1.00 95.75 1126 VAL A CA 1
ATOM 8711 C C . VAL A 1 1126 ? -0.313 -24.268 54.012 1.00 95.75 1126 VAL A C 1
ATOM 8713 O O . VAL A 1 1126 ? -1.406 -24.810 53.878 1.00 95.75 1126 VAL A O 1
ATOM 8716 N N . GLY A 1 1127 ? 0.827 -24.875 53.674 1.00 94.56 1127 GLY A N 1
ATOM 8717 C CA . GLY A 1 1127 ? 0.901 -26.237 53.153 1.00 94.56 1127 GLY A CA 1
ATOM 8718 C C . GLY A 1 1127 ? 0.699 -27.297 54.234 1.00 94.56 1127 GLY A C 1
ATOM 8719 O O . GLY A 1 1127 ? 0.917 -27.030 55.413 1.00 94.56 1127 GLY A O 1
ATOM 8720 N N . ALA A 1 1128 ? 0.296 -28.503 53.834 1.00 94.31 1128 ALA A N 1
ATOM 8721 C CA . ALA A 1 1128 ? 0.288 -29.666 54.722 1.00 94.31 1128 ALA A CA 1
ATOM 8722 C C . ALA A 1 1128 ? 1.724 -30.152 54.999 1.00 94.31 1128 ALA A C 1
ATOM 8724 O O . ALA A 1 1128 ? 2.603 -30.020 54.146 1.00 94.31 1128 ALA A O 1
ATOM 8725 N N . ASP A 1 1129 ? 1.975 -30.718 56.183 1.00 90.19 1129 ASP A N 1
ATOM 8726 C CA . ASP A 1 1129 ? 3.334 -31.108 56.599 1.00 90.19 1129 ASP A CA 1
ATOM 8727 C C . ASP A 1 1129 ? 3.897 -32.297 55.803 1.00 90.19 1129 ASP A C 1
ATOM 8729 O O . ASP A 1 1129 ? 5.112 -32.432 55.673 1.00 90.19 1129 ASP A O 1
ATOM 8733 N N . ASP A 1 1130 ? 3.022 -33.143 55.257 1.00 90.56 1130 ASP A N 1
ATOM 8734 C CA . ASP A 1 1130 ? 3.343 -34.306 54.425 1.00 90.56 1130 ASP A CA 1
ATOM 8735 C C . ASP A 1 1130 ? 3.370 -33.993 52.916 1.00 90.56 1130 ASP A C 1
ATOM 8737 O O . ASP A 1 1130 ? 3.661 -34.876 52.104 1.00 90.56 1130 ASP A O 1
ATOM 8741 N N . ALA A 1 1131 ? 3.099 -32.743 52.522 1.00 93.12 1131 ALA A N 1
ATOM 8742 C CA . ALA A 1 1131 ? 3.178 -32.314 51.131 1.00 93.12 1131 ALA A CA 1
ATOM 8743 C C . ALA A 1 1131 ? 4.625 -32.365 50.618 1.00 93.12 1131 ALA A C 1
ATOM 8745 O O . ALA A 1 1131 ? 5.571 -31.992 51.314 1.00 93.12 1131 ALA A O 1
ATOM 8746 N N . ARG A 1 1132 ? 4.805 -32.764 49.353 1.00 94.75 1132 ARG A N 1
ATOM 8747 C CA . ARG A 1 1132 ? 6.131 -32.796 48.713 1.00 94.75 1132 ARG A CA 1
ATOM 8748 C C . ARG A 1 1132 ? 6.731 -31.395 48.586 1.00 94.75 1132 ARG A C 1
ATOM 8750 O O . ARG A 1 1132 ? 7.937 -31.235 48.748 1.00 94.75 1132 ARG A O 1
ATOM 8757 N N . HIS A 1 1133 ? 5.892 -30.414 48.262 1.00 97.19 1133 HIS A N 1
ATOM 8758 C CA . HIS A 1 1133 ? 6.283 -29.027 48.011 1.00 97.19 1133 HIS A CA 1
ATOM 8759 C C . HIS A 1 1133 ? 5.518 -28.091 48.943 1.00 97.19 1133 HIS A C 1
ATOM 8761 O O . HIS A 1 1133 ? 4.355 -28.347 49.264 1.00 97.19 1133 HIS A O 1
ATOM 8767 N N . ARG A 1 1134 ? 6.139 -26.980 49.354 1.00 97.38 1134 ARG A N 1
ATOM 8768 C CA . ARG A 1 1134 ? 5.498 -26.021 50.267 1.00 97.38 1134 ARG A CA 1
ATOM 8769 C C . ARG A 1 1134 ? 4.415 -25.217 49.544 1.00 97.38 1134 ARG A C 1
ATOM 8771 O O . ARG A 1 1134 ? 4.493 -24.978 48.337 1.00 97.38 1134 ARG A O 1
ATOM 8778 N N . VAL A 1 1135 ? 3.425 -24.745 50.297 1.00 98.12 1135 VAL A N 1
ATOM 8779 C CA . VAL A 1 1135 ? 2.430 -23.783 49.810 1.00 98.12 1135 VAL A CA 1
ATOM 8780 C C . VAL A 1 1135 ? 2.500 -22.553 50.697 1.00 98.12 1135 VAL A C 1
ATOM 8782 O O . VAL A 1 1135 ? 2.236 -22.631 51.894 1.00 98.12 1135 VAL A O 1
ATOM 8785 N N . LEU A 1 1136 ? 2.877 -21.419 50.116 1.00 97.62 1136 LEU A N 1
ATOM 8786 C CA . LEU A 1 1136 ? 3.150 -20.196 50.861 1.00 97.62 1136 LEU A CA 1
ATOM 8787 C C . LEU A 1 1136 ? 2.188 -19.082 50.458 1.00 97.62 1136 LEU A C 1
ATOM 8789 O O . LEU A 1 1136 ? 1.739 -19.008 49.315 1.00 97.62 1136 LEU A O 1
ATOM 8793 N N . VAL A 1 1137 ? 1.915 -18.177 51.391 1.00 97.44 1137 VAL A N 1
ATOM 8794 C CA . VAL A 1 1137 ? 1.261 -16.894 51.130 1.00 97.44 1137 VAL A CA 1
ATOM 8795 C C . VAL A 1 1137 ? 2.267 -15.788 51.414 1.00 97.44 1137 VAL A C 1
ATOM 8797 O O . VAL A 1 1137 ? 2.813 -15.745 52.514 1.00 97.44 1137 VAL A O 1
ATOM 8800 N N . CYS A 1 1138 ? 2.514 -14.909 50.444 1.00 96.50 1138 CYS A N 1
ATOM 8801 C CA . CYS A 1 1138 ? 3.429 -13.777 50.569 1.00 96.50 1138 CYS A CA 1
ATOM 8802 C C . CYS A 1 1138 ? 2.672 -12.457 50.375 1.00 96.50 1138 CYS A C 1
ATOM 8804 O O . CYS A 1 1138 ? 2.043 -12.257 49.337 1.00 96.50 1138 CYS A O 1
ATOM 8806 N N . GLN A 1 1139 ? 2.737 -11.563 51.364 1.00 94.06 1139 GLN A N 1
ATOM 8807 C CA . GLN A 1 1139 ? 2.192 -10.207 51.269 1.00 94.06 1139 GLN A CA 1
ATOM 8808 C C . GLN A 1 1139 ? 3.191 -9.308 50.558 1.00 94.06 1139 GLN A C 1
ATOM 8810 O O . GLN A 1 1139 ? 4.238 -8.980 51.113 1.00 94.06 1139 GLN A O 1
ATOM 8815 N N . THR A 1 1140 ? 2.886 -8.946 49.316 1.00 91.00 1140 THR A N 1
ATOM 8816 C CA . THR A 1 1140 ? 3.821 -8.190 48.477 1.00 91.00 1140 THR A CA 1
ATOM 8817 C C . THR A 1 1140 ? 3.805 -6.698 48.806 1.00 91.00 1140 THR A C 1
ATOM 8819 O O . THR A 1 1140 ? 2.740 -6.100 48.943 1.00 91.00 1140 THR A O 1
ATOM 8822 N N . ASP A 1 1141 ? 4.983 -6.072 48.825 1.00 92.06 1141 ASP A N 1
ATOM 8823 C CA . ASP A 1 1141 ? 5.125 -4.616 48.940 1.00 92.06 1141 ASP A CA 1
ATOM 8824 C C . ASP A 1 1141 ? 5.989 -4.066 47.794 1.00 92.06 1141 ASP A C 1
ATOM 8826 O O . ASP A 1 1141 ? 7.219 -4.016 47.858 1.00 92.06 1141 ASP A O 1
ATOM 8830 N N . GLU A 1 1142 ? 5.317 -3.680 46.705 1.00 93.06 1142 GLU A N 1
ATOM 8831 C CA . GLU A 1 1142 ? 5.968 -3.121 45.515 1.00 93.06 1142 GLU A CA 1
ATOM 8832 C C . GLU A 1 1142 ? 6.630 -1.769 45.803 1.00 93.06 1142 GLU A C 1
ATOM 8834 O O . GLU A 1 1142 ? 7.721 -1.503 45.301 1.00 93.06 1142 GLU A O 1
ATOM 8839 N N . GLN A 1 1143 ? 5.990 -0.917 46.615 1.00 92.81 1143 GLN A N 1
ATOM 8840 C CA . GLN A 1 1143 ? 6.540 0.395 46.956 1.00 92.81 1143 GLN A CA 1
ATOM 8841 C C . GLN A 1 1143 ? 7.832 0.252 47.764 1.00 92.81 1143 GLN A C 1
ATOM 8843 O O . GLN A 1 1143 ? 8.812 0.939 47.480 1.00 92.81 1143 GLN A O 1
ATOM 8848 N N . PHE A 1 1144 ? 7.862 -0.675 48.723 1.00 94.12 1144 PHE A N 1
ATOM 8849 C CA . PHE A 1 1144 ? 9.075 -0.960 49.478 1.00 94.12 1144 PHE A CA 1
ATOM 8850 C C . PHE A 1 1144 ? 10.178 -1.518 48.581 1.00 94.12 1144 PHE A C 1
ATOM 8852 O O . PHE A 1 1144 ? 11.320 -1.081 48.698 1.00 94.12 1144 PHE A O 1
ATOM 8859 N N . GLU A 1 1145 ? 9.870 -2.450 47.671 1.00 95.06 1145 GLU A N 1
ATOM 8860 C CA . GLU A 1 1145 ? 10.905 -3.018 46.799 1.00 95.06 1145 GLU A CA 1
ATOM 8861 C C . GLU A 1 1145 ? 11.491 -1.963 45.852 1.00 95.06 1145 GLU A C 1
ATOM 8863 O O . GLU A 1 1145 ? 12.702 -1.953 45.645 1.00 95.06 1145 GLU A O 1
ATOM 8868 N N . MET A 1 1146 ? 10.683 -1.018 45.355 1.00 94.94 1146 MET A N 1
ATOM 8869 C CA . MET A 1 1146 ? 11.182 0.135 44.593 1.00 94.94 1146 MET A CA 1
ATOM 8870 C C . MET A 1 1146 ? 12.121 1.012 45.424 1.00 94.94 1146 MET A C 1
ATOM 8872 O O . MET A 1 1146 ? 13.231 1.314 44.978 1.00 94.94 1146 MET A O 1
ATOM 8876 N N . ALA A 1 1147 ? 11.696 1.400 46.633 1.00 93.75 1147 ALA A N 1
ATOM 8877 C CA . ALA A 1 1147 ? 12.512 2.208 47.534 1.00 93.75 1147 ALA A CA 1
ATOM 8878 C C . ALA A 1 1147 ? 13.822 1.493 47.887 1.00 93.75 1147 ALA A C 1
ATOM 8880 O O . ALA A 1 1147 ? 14.885 2.104 47.849 1.00 93.75 1147 ALA A O 1
ATOM 8881 N N . ARG A 1 1148 ? 13.765 0.188 48.181 1.00 92.19 1148 ARG A N 1
ATOM 8882 C CA . ARG A 1 1148 ? 14.930 -0.642 48.504 1.00 92.19 1148 ARG A CA 1
ATOM 8883 C C . ARG A 1 1148 ? 15.884 -0.740 47.321 1.00 92.19 1148 ARG A C 1
ATOM 8885 O O . ARG A 1 1148 ? 17.075 -0.523 47.508 1.00 92.19 1148 ARG A O 1
ATOM 8892 N N . ALA A 1 1149 ? 15.372 -1.043 46.127 1.00 89.31 1149 ALA A N 1
ATOM 8893 C CA . ALA A 1 1149 ? 16.176 -1.188 44.917 1.00 89.31 1149 ALA A CA 1
ATOM 8894 C C . ALA A 1 1149 ? 16.944 0.094 44.572 1.00 89.31 1149 ALA A C 1
ATOM 8896 O O . ALA A 1 1149 ? 18.063 0.011 44.079 1.00 89.31 1149 ALA A O 1
ATOM 8897 N N . CYS A 1 1150 ? 16.373 1.265 44.864 1.00 89.50 1150 CYS A N 1
ATOM 8898 C CA . CYS A 1 1150 ? 17.072 2.534 44.686 1.00 89.50 1150 CYS A CA 1
ATOM 8899 C C . CYS A 1 1150 ? 17.998 2.856 45.868 1.00 89.50 1150 CYS A C 1
ATOM 8901 O O . CYS A 1 1150 ? 19.113 3.317 45.662 1.00 89.50 1150 CYS A O 1
ATOM 8903 N N . ALA A 1 1151 ? 17.585 2.563 47.105 1.00 86.81 1151 ALA A N 1
ATOM 8904 C CA . ALA A 1 1151 ? 18.385 2.843 48.296 1.00 86.81 1151 ALA A CA 1
ATOM 8905 C C . ALA A 1 1151 ? 19.734 2.106 48.302 1.00 86.81 1151 ALA A C 1
ATOM 8907 O O . ALA A 1 1151 ? 20.722 2.676 48.755 1.00 86.81 1151 ALA A O 1
ATOM 8908 N N . VAL A 1 1152 ? 19.786 0.877 47.773 1.00 82.75 1152 VAL A N 1
ATOM 8909 C CA . VAL A 1 1152 ? 21.016 0.063 47.715 1.00 82.75 1152 VAL A CA 1
ATOM 8910 C C . VAL A 1 1152 ? 21.973 0.443 46.575 1.00 82.75 1152 VAL A C 1
ATOM 8912 O O . VAL A 1 1152 ? 23.072 -0.102 46.517 1.00 82.75 1152 VAL A O 1
ATOM 8915 N N . LYS A 1 1153 ? 21.583 1.343 45.661 1.00 84.00 1153 LYS A N 1
ATOM 8916 C CA . LYS A 1 1153 ? 22.442 1.813 44.564 1.00 84.00 1153 LYS A CA 1
ATOM 8917 C C . LYS A 1 1153 ? 23.221 3.047 45.017 1.00 84.00 1153 LYS A C 1
ATOM 8919 O O . LYS A 1 1153 ? 22.675 4.146 45.034 1.00 84.00 1153 LYS A O 1
ATOM 8924 N N . GLU A 1 1154 ? 24.495 2.867 45.372 1.00 77.62 1154 GLU A N 1
ATOM 8925 C CA . GLU A 1 1154 ? 25.370 3.963 45.834 1.00 77.62 1154 GLU A CA 1
ATOM 8926 C C . GLU A 1 1154 ? 25.474 5.113 44.821 1.00 77.62 1154 GLU A C 1
ATOM 8928 O O . GLU A 1 1154 ? 25.520 6.269 45.215 1.00 77.62 1154 GLU A O 1
ATOM 8933 N N . GLU A 1 1155 ? 25.420 4.812 43.521 1.00 81.75 1155 GLU A N 1
ATOM 8934 C CA . GLU A 1 1155 ? 25.460 5.796 42.426 1.00 81.75 1155 GLU A CA 1
ATOM 8935 C C . GLU A 1 1155 ? 24.295 6.804 42.413 1.00 81.75 1155 GLU A C 1
ATOM 8937 O O . GLU A 1 1155 ? 24.374 7.823 41.728 1.00 81.75 1155 GLU A O 1
ATOM 8942 N N . LEU A 1 1156 ? 23.204 6.533 43.140 1.00 81.25 1156 LEU A N 1
ATOM 8943 C CA . LEU A 1 1156 ? 22.033 7.412 43.210 1.00 81.25 1156 LEU A CA 1
ATOM 8944 C C . LEU A 1 1156 ? 22.103 8.437 44.356 1.00 81.25 1156 LEU A C 1
ATOM 8946 O O . LEU A 1 1156 ? 21.144 9.190 44.548 1.00 81.25 1156 LEU A O 1
ATOM 8950 N N . TRP A 1 1157 ? 23.181 8.447 45.143 1.00 79.88 1157 TRP A N 1
ATOM 8951 C CA . TRP A 1 1157 ? 23.281 9.150 46.425 1.00 79.88 1157 TRP A CA 1
ATOM 8952 C C . TRP A 1 1157 ? 24.476 10.076 46.535 1.00 79.88 1157 TRP A C 1
ATOM 8954 O O . TRP A 1 1157 ? 24.327 11.018 47.357 1.00 79.88 1157 TRP A O 1
#

Organism: Tolypocladium ophioglossoides (strain CBS 100239) (NCBI:txid1163406)

Sequence (1157 aa):
MLAEFKRDLHDMSADPSSTRRRNRGFLGPDSSALPAQDVQDRHQLRYELDLNSWNLRIWGVAASGFLTDSYNLFSTNVILASVAFVYYPDGRQWPSLLINLFTLLGSVIGQLLFGFLADWYGRTRLYGIELVLVIVSTIGVATSSNGYGDLSFLALFFWWRFIMGVGIGAEYPLSAVITSEWSSTQSRATMLSSVFLMQPVGQALAQLVGLFVLLGFDNSKQLQTLRCGLDAAHDDECRKAVDGIWRIVIGSGAVPALLAIIFRFFLFDCGLYSLEVRNKPSLAIQNTQRVYGAPSAGFANSFQMQPQTHGVRPEMSPRPMPVQFSKEDLYNYFIRDGNWYYLLGTAATWFFLDVSFYGLSLDNRKTLSDMWATAGPTPIDERLECWSSTLPGGQSLVPSWRQNGLPVWQTDATHPCNTIYDVLIEQTKQYLLTVSLASIAGSVCFIFFANRIPRRQWLTASFLILAVFFVITGAVYYRVNRSPAAPATVVFVALCHFMFNFGANTLTFIIPAEIFPTCYRCTCHGISAAAGKLGSIVAVAVVYGINGAYKSQTRQGLIFLLFGSVAAFGAIFSWAFLPDSQRRVVEDDGRSFLETKDLEELGEGRERARQGGEAVTFREKWEGIKRRREATRRRRNESPQSLALARGRWMRRHRPARPSEHLGRLGVQLVEARRRHDVRVLLQRVEPPLPARAGHGAEGEGGDVDVDEAERRAEEEGALAVSVPIGHCASGFRSATNAAAMKVILSINAGSSSVKISVYSYSADGNAAPRQIADTQVSGLTAPPAQLRYSRSGKSIIKDRKVDGDVQSQDDAFRLLLKTLIDDAELREVGSKGDIAMACHRIVHGGDYDDSKVITKETYHHLEELSDLAPLHNGPALDIVDSCIKQLPGAINVACFDSQFHATIPPHISTYPIDQEIAKKNRLRKYGFHGISYAFIARSVAEFLGKSLAELNIIALHLGSGASACAIKGGKSWDTSMGLTPLAGLPGATRSGSVDPSLVFHYASDVGKLSPASTKDLHISKAEEILNKESGWKSLTGTTDFGVIAGSDEPQHKLAFDLLVDRICGFVGSYYVSLQGQVDALVFAGGIGERSSKLRSAVVERAGCLGFAVDEKRNGGYGDAVVRDVGADDARHRVLVCQTDEQFEMARACAVKEELW

Nearest PDB structures (foldseek):
  4iz9-assembly1_A-2  TM=8.948E-01  e=1.395E-27  Mycobacterium avium 104
  6ioy-assembly1_A  TM=8.589E-01  e=8.858E-27  Porphyromonas gingivalis ATCC 33277
  3r9p-assembly1_B-2  TM=8.892E-01  e=1.044E-26  Mycobacterium avium subsp. paratuberculosis
  3p4i-assembly1_A  TM=8.987E-01  e=3.730E-26  Mycobacterium avium
  7fj9-assembly1_B  TM=8.825E-01  e=2.177E-24  Klebsiella pneumoniae

Secondary structure (DSSP, 8-state):
-HHHHHHHHHHTSS-TT------SS--TT-GGGS-HHHHHHHHHHHHHHHT----HHHHHHHHHHHHHHHHHHHHHHHHHHHHHHHH-TT--SHHHHHHHHHHHHHHHHHHHHHHHHHHHH-HHHHHHHHHHHHHHHHHHHHH---TTTTS-HHHHHHHHHHHHHHHHHHHHHHHHHHHHHHS-TTTHHHHHHHHHTHHHHHHHHHHHHHHHHHHHHHHHH-TTTTTBTTBSTTHHHHHHHHHHHHHHHHHHTHHHHHHHHHHHTTPPPPHHHHHHTS--HHHHHHHHHHHH-PPPTTSGGG--PPP--SSS-----SSPPP-TT-HHHHIIIIIIS-THHHHHHHHHHHHHHHHHHHTT-TTSHHHHHHHH--SPPPP-STTSTTSS--STT--BSHHHHHHH-S-TT---SS-TT--HHHHHHHHHHHHIIIIIHHHHHHHHHHHHHTTTS-HHHHHHHHHHHHHHHHHHHHHHHHHHTTSTTTHHHHHHHHHHHHHIIIIIHHHHHHHHHHSS-TTTHHHHHHHHHHHHHHHHHHHHHHHHHHHHH---TTHHHHHHHHHHHHHHHHHHHHHHHPPPSEEEEE-TTS-EEEEEPPHHHHHTHHHHHHHTT---SHHHHHHHHHHHHHHHHHHHHS-HHHHHHHHHHHHHH-PPPPPPSSS-SSSSSSSSSTTSS------------PPP--------------------------------------------------EEEEEEEEETTEEEEEEEEE-TTSSPPPEEEEEEEEE-SSSSSPEEEEEETTEEEEEEEE--TT--SHHHHHHHHHHHHHS-TT-TT-SSGGGEEEEEEEES--TT--S-EE--HHHHHHHHHHGGGSHHHHHHHHHHHHHHHHH-TTSEEEEEETTGGGGGS-HHHH--SS-HHHHHHTT-S---S-HHHHHHHHHHHHHHHT--GGG-EEEEEEESSSEEEEEEETTEEEEES--SSTTSSS--SS---S--TTHHHHH-TTTTSBPTT-BTTB--BHHHHHHHHS-HHHHHHS-S-HHHHHT---HHHHHHHHHHHHHHHHHHHHHHHHTTT--SEEEEEHHHHHH-HHHHHHHHHHTGGGTB-B-HHHHSS--S-SEEE-B-TT-SBEEEEE---HHHHHHHHHHT-GGG-